Protein 2WTM (pdb70)

Sequence (985 aa):
GAMYYIDDCDGIKLNAYLDMPKNNPEKCPLCIIIHGFTGHSEERHIVAVQETLNEIGVATLRADMYGHGKSDGKFEDHTLFKWLTNILAVVDYAKKLDFVTDIYMAGHSQGGLSVMLAAAMERDIIKALIPLSPAAMIPEIARTGELLGLKFDPENIPDELDAWDGRKLKGNYVRVAQTIRVEDFVDKYTKPVLIVHGDQDEAVPYEASVAFSKQYKNNCKLVTIPGDTHCYDHHLELVTEAVKEFMLEEQIAKSGAMYIDCDGIKLNAYLDMPKNNPEKCPLCIIIHGFTGHSEERHIVAVQETLNEIGVATLRADMYGDHTLFKWLTNILAVVDYAKKLDFVTDIYMAGHSQGGLSVMLAAAMERDIIKALIPLSPAAMIPEIARTGELLGLKFDPENIPDEELDAWDGRKLKGNYVRVAQTIRVEDFVDKYTKPVLIVHGDQDEEAVPYEEASVAFSKQYKNCKLVTIPGDTHCYDHHLELVTEAVKEEFMLEQIAKSGAMYYIDCDGIKLNAYLDMPKNNPEKCPLCIIIHGFTGHSEERHIVAVQETLNEIGVATLRADMYGHGKSDGKFEDHTLFKWLTNILAVVDYAKKLDFVTDIYMAGHSQGGLSVMLAAAMERDIIKALIPLSPAAMIPEEIARTGELLGLKFDPENIPDELDAWDGRKLKGNYVRVAQTIRVEDFVDDKYTKPVLIVHGDQDEAVPYEASVAFSKQYKNNCKLVTIPGDTHCYDHHLELVTEAVKEFMLEEQIASGAMYIDDCDGIKLNAYLDMPKNNPEKCPLCIIIHGFFTTGHHSEERHIVAVQETLNEIGVATLRADMYGHDHTLFKWLTNILAVVDYAKKLDFVTDIYMAGHSQGGLSVMLAAAMERDIIKALIPLSPAAMIPEIARTGELLGLKFDPENIPDELDAWDGRKLKGNYVRVAQTIRVEDFVDKYTKPVLIVHGDQDEAVPYEASVAFSKQYKNCKLVTIPGDTHCYDHHLELVTEAVKEFMLEQIAK

Organism: NCBI:txid43305

Nearest PDB structures (foldseek):
  2wtn-assembly1_A  TM=1.001E+00  e=5.119E-52  Butyrivibrio proteoclasticus
  2wtm-assembly1_B  TM=9.866E-01  e=4.186E-48  Butyrivibrio proteoclasticus
  2wtm-assembly2_D  TM=9.860E-01  e=1.331E-47  Butyrivibrio proteoclasticus
  7q4h-assembly1_B  TM=9.068E-01  e=1.959E-22  Thermoanaerobacter thermohydrosulfuricus
  7q4j-assembly1_A  TM=9.025E-01  e=2.352E-22  Thermoanaerobacter thermohydrosulfuricus

InterPro domains:
  IPR013595 Peptidase S33 tripeptidyl aminopeptidase-like, C-terminal [PF08386] (186-246)
  IPR022742 Alpha/beta hydrolase domain-containing protein 17C-like [PF12146] (28-139)
  IPR029058 Alpha/Beta hydrolase fold [G3DSA:3.40.50.1820] (1-251)
  IPR029058 Alpha/Beta hydrolase fold [SSF53474] (5-247)
  IPR050261 FrsA esterase [PTHR22946] (8-230)

Radius of gyration: 33.51 Å; Cα contacts (8 Å, |Δi|>4): 2200; chains: 4; bounding box: 74×68×91 Å

Solvent-accessible surface area: 36618 Å² total; per-residue (Å²): 82,72,44,117,9,91,12,96,32,14,95,0,5,0,22,29,40,65,4,110,112,78,30,112,119,6,21,0,0,0,1,0,1,6,26,44,6,69,1,91,43,124,8,2,38,20,2,12,100,16,0,21,134,26,24,0,0,0,0,19,0,2,0,10,13,7,48,109,15,58,35,117,26,42,32,1,7,0,2,26,0,1,20,4,0,6,19,0,0,38,71,0,75,173,35,133,33,20,71,58,9,1,0,0,0,5,11,1,0,0,0,0,0,0,0,0,0,2,2,1,26,41,42,0,66,0,0,0,0,2,0,6,3,4,39,11,0,75,56,0,63,84,1,42,2,63,57,56,155,31,68,29,71,93,13,44,106,78,9,91,28,49,145,80,83,101,0,72,3,24,1,0,12,1,0,13,30,8,89,3,67,47,12,1,90,88,0,70,70,44,1,0,0,0,1,0,56,120,18,134,48,9,77,56,112,17,2,20,58,12,12,156,63,9,156,80,30,114,47,29,43,1,86,32,0,20,23,42,1,93,105,69,22,92,75,0,18,80,12,0,62,110,17,0,74,137,25,43,80,164,112,29,87,41,108,8,96,11,40,67,46,109,0,96,4,57,20,30,31,2,108,120,108,29,144,111,8,22,0,0,0,0,0,2,5,20,78,20,97,6,90,16,132,23,1,38,22,0,14,87,19,0,20,146,28,26,0,0,0,0,18,0,26,0,36,73,63,52,3,0,4,37,0,0,17,9,0,7,18,0,0,30,71,0,79,154,35,126,29,24,76,57,11,0,0,0,0,6,19,8,0,0,0,0,0,0,0,0,0,3,3,1,33,44,44,0,48,0,0,0,0,2,0,2,6,2,46,22,1,79,68,4,61,70,0,72,10,105,25,15,24,0,41,32,62,76,10,20,89,126,1,97,9,45,126,76,34,79,4,96,3,6,0,0,9,0,0,13,29,8,82,3,71,53,10,1,90,93,0,70,72,20,1,0,0,0,0,0,50,116,18,167,68,14,81,52,135,13,1,39,62,10,13,162,61,8,126,70,30,114,45,25,44,2,84,36,0,32,27,42,1,90,109,72,14,96,73,0,20,97,14,0,81,111,13,0,73,99,3,61,88,134,111,35,73,45,123,8,91,12,71,48,20,90,0,5,0,22,17,36,28,5,115,126,108,35,90,127,7,20,0,0,0,1,0,1,6,23,46,7,69,2,91,46,138,9,1,38,21,0,11,101,18,0,21,141,25,26,0,0,0,0,21,0,2,0,5,12,7,47,112,14,56,34,124,29,22,44,1,7,0,3,27,0,1,21,4,0,6,20,0,0,26,67,0,70,164,36,132,31,22,72,60,9,1,0,0,0,6,8,0,0,0,0,0,0,0,0,0,0,3,2,1,30,42,44,0,66,0,0,0,0,2,0,5,2,4,41,9,0,80,53,0,62,97,3,44,1,48,62,7,133,14,64,31,88,94,9,19,74,10,0,6,16,42,140,75,87,89,0,68,3,26,1,0,10,1,0,14,30,7,87,3,67,40,11,1,88,90,0,75,75,45,1,1,0,0,1,0,56,111,18,134,47,10,68,55,116,16,1,18,58,12,13,158,62,8,158,76,29,111,47,33,51,1,85,36,0,20,21,44,1,93,110,66,14,102,73,0,21,75,12,0,60,95,16,0,74,134,36,53,122,113,28,86,42,129,8,98,15,45,75,51,61,0,79,5,60,22,32,44,8,98,96,82,34,90,110,7,20,0,0,0,0,0,2,5,24,98,19,94,6,89,18,121,21,1,37,24,0,11,87,16,0,20,143,31,28,0,0,0,0,18,0,22,0,34,25,133,80,53,3,0,4,36,1,0,20,15,0,5,18,0,0,53,73,0,75,179,35,93,29,18,66,60,11,1,0,0,0,5,18,7,0,0,0,0,0,0,0,0,0,4,2,2,32,39,44,0,54,0,0,0,0,2,0,2,6,3,40,22,0,85,59,0,65,67,0,85,10,21,85,38,149,12,70,27,70,87,10,48,88,106,7,70,10,242,103,58,72,89,8,41,0,1,0,0,5,0,0,12,26,6,82,3,69,52,10,1,84,79,0,65,72,31,1,0,0,0,0,0,54,113,18,132,68,13,66,43,121,8,2,42,54,7,12,166,59,8,164,74,29,122,46,31,46,1,86,34,0,32,28,41,1,90,110,73,17,98,77,0,20,77,13,0,78,92,17,0,81,120,18,72,85,107

Foldseek 3Di:
DWDWQDLPPKTKIKDKAFAPVPDLAFAEEEEEEDQQDACPDPLNVLLQVLCSPVGYIYIYIAFACYDPIHHNSQEDALVRRLSVVVSVVVVVVPDSRHDAYAYEYAACGLLSQLQNCLVVQVGHQEYERELYVVCQQVVLCVADHQPDGDDSVCFDQWDADDVGGIHGSVNSVRSPVDDSLVSQQRRAHEYEYEEECAEPGHHPVVVVVSQVSHNHYDYHYHYPAYRSGPPCSVVVSVVSNVVVCVRRPD/DFWDWFDAPNFTKIKTKFFQPVPDQAAAEEEEEEDDPDDCPDPLNVLLQVLCSPVGYIYIYIYLDSLDALVSSLSSVVSVVVVVVPDRRHDAYAYEYAACGLLSCLQNCLVVQVRHQEYERELYVNCLLVCLCQQDAVPDRDDSVDFAQWDQHDPRDIHGSVRSVRSPPDDSLVSLQRRQHEYEYEYECAEPPHHPVVVVVSQVSHNHYDYDYRYPAYRSRPDCSVSVSVVSSVVVVVSVVD/DAWDWQDLPNWTKIKGKDFQPVRDQAFAEEEEEEAQQDACPDPLNVLLQVLCSPLGYIYIYIAFACGDPIHHNSQPDALVRRLSVVVSVVVVVVPDSRHDAYAYEYAACGLLSQLQNCLVVQVRHQEYEREQYVVCQQVVLCVADHQHRGDDSPPFDQWDADDVGGIHGSVNSVRSVPDDSLVSLQRRAHAYEYEDECAEPGHHPVVVVVSQVSHNHYDYHYDYPAYRSRPDCSVSVSVVSNVVVVVRRD/DFWDWFDAPNFTKIKTKFWAPPNDQAAAEEEEEEADPDDCPDPLNVLLQVLCSPVGYIYIYIYLGHVLDALVSSLSSVVSVVVVVVPDRRHDAYAYEYAACGLLSQLQNCLVVQVRHQEYERELYQNCQLVVLCQQDDLRDGDDSVDFAQKDAHPVGDIHGSVRSVRSVVDDSLVSLQRRQHEYEYEYECVEPPHHPVVVVVSQVSHNHYDYHYDYPAYRSRVDCSVSVSVVSNVVVVVSVVD

B-factor: mean 18.28, std 8.82, range [5.11, 71.91]

CATH classification: 3.40.50.1820

Secondary structure (DSSP, 8-state):
-EEEEEETTEEEEEEEE--TT--SSEEEEEEE--TT--TTSHHHHHHHHHHHHTT-EEEEE--TTSTTSSS-GGG--HHHHHHHHHHHHHHHTT-TTEEEEEEEEETHHHHHHHHHHHHTTTTEEEEEEES--TTHHHHHHHTEETTEE-BTTB--SEEEETTTEEEETHHHHHHTT--HHHHHHH--S-EEEEEETT-SSS-HHHHHHHHHHSSSEEEEEETT--TT-TTTHHHHHHHHHHHHHHHH--/-EEEEEEETTEEEEEEEE--TT--SSEEEEEEE--SS--TTSHHHHHHHHHHHHTT-EEEEE-S-----HHHHHHHHHHHHHHHHT-TTEEEEEEEEETHHHHHHHHHHHHTTTTEEEEEEES--TTHHHHHHHTEETTEEE-TTS--SEEE-GGG-EEETHHHHHHTT--HHHHHHH--S-EEEEEETT-SSS-HHHHHHHHHHSSSEEEEEETT--TT-TTTHHHHHHHHHHHHHHHHT-/-EEEEEEETTEEEEEEEE--TT--SSEEEEEEE--TT--TTSHHHHHHHHHHHHTT-EEEEEPPTTSTTSSS-GGG--HHHHHHHHHHHHHHHTT-TTEEEEEEEEETHHHHHHHHHHHHTTTTEEEEEEES--TTHHHHHHHTEETTEE--SSS--SEEEETTTEEEETHHHHHHTT--HHHHHHH--S-EEEEEETT-SSS-HHHHHHHHHHSTTEEEEEETT--TT-TTTHHHHHHHHHHHHHHHH-/-EEEEEEETTEEEEEEEEPPTT--SSEEEEEEE--TT--TTSHHHHHHHHHHHHTT-EEEEE-SS-----HHHHHHHHHHHHHHHTT-TTEEEEEEEEETHHHHHHHHHHHHTTTTEEEEEEES--TTHHHHHHHTEETTEE--TTS--SEEE-TTS-EEEHHHHHHHTT--HHHHHHH--S-EEEEEETT-SSS-HHHHHHHHHHSSSEEEEEETT--TT-TTTHHHHHHHHHHHHHHHHH-

Structure (mmCIF, N/CA/C/O backbone):
data_2WTM
#
_entry.id   2WTM
#
_cell.length_a   52.035
_cell.length_b   109.067
_cell.length_c   91.647
_cell.angle_alpha   90.00
_cell.angle_beta   102.18
_cell.angle_gamma   90.00
#
_symmetry.space_group_name_H-M   'P 1 21 1'
#
loop_
_entity.id
_entity.type
_entity.pdbx_description
1 polymer EST1E
2 non-polymer 'PHOSPHATE ION'
3 non-polymer GLYCEROL
4 water water
#
loop_
_atom_site.group_PDB
_atom_site.id
_atom_site.type_symbol
_atom_site.label_atom_id
_atom_site.label_alt_id
_atom_site.label_comp_id
_atom_site.label_asym_id
_atom_site.label_entity_id
_atom_site.label_seq_id
_atom_site.pdbx_PDB_ins_code
_atom_site.Cartn_x
_atom_site.Cartn_y
_atom_site.Cartn_z
_atom_site.occupancy
_atom_site.B_iso_or_equiv
_atom_site.auth_seq_id
_atom_site.auth_comp_id
_atom_site.auth_asym_id
_atom_site.auth_atom_id
_atom_site.pdbx_PDB_model_num
ATOM 1 N N . GLY A 1 2 ? -2.563 8.312 87.273 1.00 27.49 -1 GLY A N 1
ATOM 2 C CA . GLY A 1 2 ? -2.212 9.629 87.848 1.00 26.49 -1 GLY A CA 1
ATOM 3 C C . GLY A 1 2 ? -3.197 10.073 88.927 1.00 26.62 -1 GLY A C 1
ATOM 4 O O . GLY A 1 2 ? -4.259 9.491 89.067 1.00 27.88 -1 GLY A O 1
ATOM 5 N N . ALA A 1 3 ? -2.819 11.096 89.691 1.00 25.41 0 ALA A N 1
ATOM 6 C CA . ALA A 1 3 ? -3.743 11.826 90.564 1.00 23.82 0 ALA A CA 1
ATOM 7 C C . ALA A 1 3 ? -4.175 13.092 89.871 1.00 23.30 0 ALA A C 1
ATOM 8 O O . ALA A 1 3 ? -3.441 13.662 89.089 1.00 24.29 0 ALA A O 1
ATOM 10 N N . MET A 1 4 ? -5.383 13.568 90.146 1.00 20.79 1 MET A N 1
ATOM 11 C CA . MET A 1 4 ? -5.910 14.718 89.474 1.00 20.16 1 MET A CA 1
ATOM 12 C C . MET A 1 4 ? -6.971 15.320 90.403 1.00 17.62 1 MET A C 1
ATOM 13 O O . MET A 1 4 ? -7.284 14.656 91.385 1.00 16.92 1 MET A O 1
ATOM 18 N N . TYR A 1 5 ? -7.375 16.556 90.133 1.00 15.70 2 TYR A N 1
ATOM 19 C CA A TYR A 1 5 ? -8.532 17.163 90.785 0.50 15.08 2 TYR A CA 1
ATOM 20 C CA B TYR A 1 5 ? -8.575 17.148 90.766 0.50 15.72 2 TYR A CA 1
ATOM 21 C C . TYR A 1 5 ? -9.685 17.274 89.786 1.00 16.53 2 TYR A C 1
ATOM 22 O O . TYR A 1 5 ? -9.500 17.792 88.653 1.00 17.83 2 TYR A O 1
ATOM 39 N N . ILE A 1 6 ? -10.869 16.828 90.195 1.00 15.25 3 ILE A N 1
ATOM 40 C CA . ILE A 1 6 ? -12.099 17.002 89.456 1.00 15.11 3 ILE A CA 1
ATOM 41 C C . ILE A 1 6 ? -12.879 18.127 90.115 1.00 14.59 3 ILE A C 1
ATOM 42 O O . ILE A 1 6 ? -13.207 18.027 91.292 1.00 14.97 3 ILE A O 1
ATOM 47 N N . ASP A 1 7 ? -13.143 19.191 89.373 1.00 15.00 4 ASP A N 1
ATOM 48 C CA A ASP A 1 7 ? -13.862 20.322 89.945 0.50 15.57 4 ASP A CA 1
ATOM 49 C CA B ASP A 1 7 ? -13.877 20.337 89.919 0.50 15.60 4 ASP A CA 1
ATOM 50 C C . ASP A 1 7 ? -15.310 19.949 90.127 1.00 15.37 4 ASP A C 1
ATOM 51 O O . ASP A 1 7 ? -15.911 19.334 89.257 1.00 17.10 4 ASP A O 1
ATOM 60 N N . CYS A 1 8 ? -15.860 20.376 91.238 1.00 14.10 5 CYS A N 1
ATOM 61 C CA . CYS A 1 8 ? -17.295 20.246 91.502 1.00 14.10 5 CYS A CA 1
ATOM 62 C C . CYS A 1 8 ? -17.731 21.579 92.042 1.00 13.12 5 CYS A C 1
ATOM 63 O O . CYS A 1 8 ? -17.665 21.809 93.224 1.00 12.06 5 CYS A O 1
ATOM 66 N N . ASP A 1 9 ? -18.097 22.503 91.133 1.00 16.58 6 ASP A N 1
ATOM 67 C CA . ASP A 1 9 ? -18.375 23.887 91.460 1.00 16.43 6 ASP A CA 1
ATOM 68 C C . ASP A 1 9 ? -17.267 24.372 92.348 1.00 16.58 6 ASP A C 1
ATOM 69 O O . ASP A 1 9 ? -16.090 24.297 91.915 1.00 16.56 6 ASP A O 1
ATOM 74 N N . GLY A 1 10 ? -17.525 24.878 93.528 1.00 17.05 7 GLY A N 1
ATOM 75 C CA . GLY A 1 10 ? -16.359 25.410 94.305 1.00 18.23 7 GLY A CA 1
ATOM 76 C C . GLY A 1 10 ? -15.406 24.426 94.975 1.00 17.75 7 GLY A C 1
ATOM 77 O O . GLY A 1 10 ? -14.463 24.828 95.683 1.00 21.57 7 GLY A O 1
ATOM 78 N N . ILE A 1 11 ? -15.592 23.135 94.755 1.00 14.35 8 ILE A N 1
ATOM 79 C CA . ILE A 1 11 ? -14.926 22.119 95.559 1.00 13.97 8 ILE A CA 1
ATOM 80 C C . ILE A 1 11 ? -14.077 21.249 94.630 1.00 13.13 8 ILE A C 1
ATOM 81 O O . ILE A 1 11 ? -14.598 20.597 93.731 1.00 14.09 8 ILE A O 1
ATOM 86 N N . LYS A 1 12 ? -12.782 21.177 94.898 1.00 14.08 9 LYS A N 1
ATOM 87 C CA . LYS A 1 12 ? -11.944 20.272 94.180 1.00 14.19 9 LYS A CA 1
ATOM 88 C C . LYS A 1 12 ? -11.951 18.869 94.819 1.00 12.21 9 LYS A C 1
ATOM 89 O O . LYS A 1 12 ? -11.649 18.697 95.993 1.00 13.00 9 LYS A O 1
ATOM 95 N N . LEU A 1 13 ? -12.228 17.858 93.995 1.00 10.76 10 LEU A N 1
ATOM 96 C CA . LEU A 1 13 ? -12.231 16.452 94.405 1.00 11.76 10 LEU A CA 1
ATOM 97 C C . LEU A 1 13 ? -10.940 15.746 93.931 1.00 11.67 10 LEU A C 1
ATOM 98 O O . LEU A 1 13 ? -10.657 15.651 92.734 1.00 12.49 10 LEU A O 1
ATOM 103 N N . ASN A 1 14 ? -10.169 15.322 94.905 1.00 12.07 11 ASN A N 1
ATOM 104 C CA . ASN A 1 14 ? -8.964 14.532 94.619 1.00 11.70 11 ASN A CA 1
ATOM 105 C C . ASN A 1 14 ? -9.372 13.172 94.019 1.00 12.84 11 ASN A C 1
ATOM 106 O O . ASN A 1 14 ? -10.189 12.477 94.592 1.00 11.85 11 ASN A O 1
ATOM 111 N N . ALA A 1 15 ? -8.703 12.734 93.000 1.00 13.74 12 ALA A N 1
ATOM 112 C CA . ALA A 1 15 ? -9.013 11.415 92.424 1.00 13.05 12 ALA A CA 1
ATOM 113 C C . ALA A 1 15 ? -7.790 10.749 91.830 1.00 16.01 12 ALA A C 1
ATOM 114 O O . ALA A 1 15 ? -6.862 11.449 91.391 1.00 17.47 12 ALA A O 1
ATOM 116 N N . TYR A 1 16 ? -7.833 9.425 91.760 1.00 15.85 13 TYR A N 1
ATOM 117 C CA . TYR A 1 16 ? -6.701 8.638 91.243 1.00 15.24 13 TYR A CA 1
ATOM 118 C C . TYR A 1 16 ? -7.245 7.839 90.083 1.00 16.16 13 TYR A C 1
ATOM 119 O O . TYR A 1 16 ? -8.186 7.050 90.279 1.00 14.79 13 TYR A O 1
ATOM 128 N N . LEU A 1 17 ? -6.655 7.988 88.897 1.00 15.26 14 LEU A N 1
ATOM 129 C CA . LEU A 1 17 ? -6.992 7.165 87.764 1.00 17.77 14 LEU A CA 1
ATOM 130 C C . LEU A 1 17 ? -5.886 6.126 87.605 1.00 17.49 14 LEU A C 1
ATOM 131 O O . LEU A 1 17 ? -4.695 6.499 87.468 1.00 18.47 14 LEU A O 1
ATOM 136 N N . ASP A 1 18 ? -6.263 4.854 87.640 1.00 16.79 15 ASP A N 1
ATOM 137 C CA . ASP A 1 18 ? -5.305 3.758 87.423 1.00 16.91 15 ASP A CA 1
ATOM 138 C C . ASP A 1 18 ? -5.759 2.929 86.286 1.00 17.86 15 ASP A C 1
ATOM 139 O O . ASP A 1 18 ? -6.916 2.504 86.199 1.00 14.88 15 ASP A O 1
ATOM 144 N N . MET A 1 19 ? -4.821 2.690 85.352 1.00 19.22 16 MET A N 1
ATOM 145 C CA . MET A 1 19 ? -5.116 1.963 84.135 1.00 19.41 16 MET A CA 1
ATOM 146 C C . MET A 1 19 ? -4.653 0.515 84.226 1.00 19.46 16 MET A C 1
ATOM 147 O O . MET A 1 19 ? -3.776 0.209 85.012 1.00 20.94 16 MET A O 1
ATOM 152 N N . PRO A 1 20 ? -5.273 -0.369 83.439 1.00 20.97 17 PRO A N 1
ATOM 153 C CA . PRO A 1 20 ? -4.719 -1.736 83.386 1.00 23.73 17 PRO A CA 1
ATOM 154 C C . PRO A 1 20 ? -3.313 -1.656 82.823 1.00 26.58 17 PRO A C 1
ATOM 155 O O . PRO A 1 20 ? -3.014 -0.719 82.100 1.00 25.76 17 PRO A O 1
ATOM 159 N N . LYS A 1 21 ? -2.480 -2.606 83.250 1.00 30.68 18 LYS A N 1
ATOM 160 C CA . LYS A 1 21 ? -1.020 -2.650 83.004 1.00 32.36 18 LYS A CA 1
ATOM 161 C C . LYS A 1 21 ? -0.649 -2.292 81.603 1.00 35.58 18 LYS A C 1
ATOM 162 O O . LYS A 1 21 ? 0.326 -1.544 81.347 1.00 37.28 18 LYS A O 1
ATOM 164 N N . ASN A 1 22 ? -1.400 -2.874 80.684 1.00 37.52 19 ASN A N 1
ATOM 165 C CA . ASN A 1 22 ? -1.044 -2.849 79.292 1.00 39.92 19 ASN A CA 1
ATOM 166 C C . ASN A 1 22 ? -1.352 -1.516 78.627 1.00 40.86 19 ASN A C 1
ATOM 167 O O . ASN A 1 22 ? -1.035 -1.355 77.469 1.00 41.97 19 ASN A O 1
ATOM 172 N N . ASN A 1 23 ? -1.988 -0.581 79.351 1.00 41.60 20 ASN A N 1
ATOM 173 C CA . ASN A 1 23 ? -2.395 0.706 78.791 1.00 40.36 20 ASN A CA 1
ATOM 174 C C . ASN A 1 23 ? -3.224 0.475 77.524 1.00 40.24 20 ASN A C 1
ATOM 175 O O . ASN A 1 23 ? -2.766 0.800 76.430 1.00 40.74 20 ASN A O 1
ATOM 177 N N . PRO A 1 24 ? -4.440 -0.086 77.660 1.00 38.25 21 PRO A N 1
ATOM 178 C CA . PRO A 1 24 ? -5.283 -0.347 76.503 1.00 37.51 21 PRO A CA 1
ATOM 179 C C . PRO A 1 24 ? -5.836 0.945 76.000 1.00 36.91 21 PRO A C 1
ATOM 180 O O . PRO A 1 24 ? -6.054 1.852 76.803 1.00 37.51 21 PRO A O 1
ATOM 184 N N . GLU A 1 25 ? -6.108 1.028 74.705 1.00 35.97 22 GLU A N 1
ATOM 185 C CA . GLU A 1 25 ? -6.755 2.226 74.151 1.00 34.08 22 GLU A CA 1
ATOM 186 C C . GLU A 1 25 ? -8.260 2.297 74.499 1.00 32.36 22 GLU A C 1
ATOM 187 O O . GLU A 1 25 ? -8.835 3.383 74.463 1.00 32.52 22 GLU A O 1
ATOM 190 N N . LYS A 1 26 ? -8.875 1.145 74.777 1.00 30.28 23 LYS A N 1
ATOM 191 C CA . LYS A 1 26 ? -10.261 1.071 75.232 1.00 28.28 23 LYS A CA 1
ATOM 192 C C . LYS A 1 26 ? -10.371 0.060 76.377 1.00 26.75 23 LYS A C 1
ATOM 193 O O . LYS A 1 26 ? -9.826 -1.056 76.316 1.00 26.35 23 LYS A O 1
ATOM 199 N N . CYS A 1 27 ? -11.079 0.445 77.454 1.00 23.2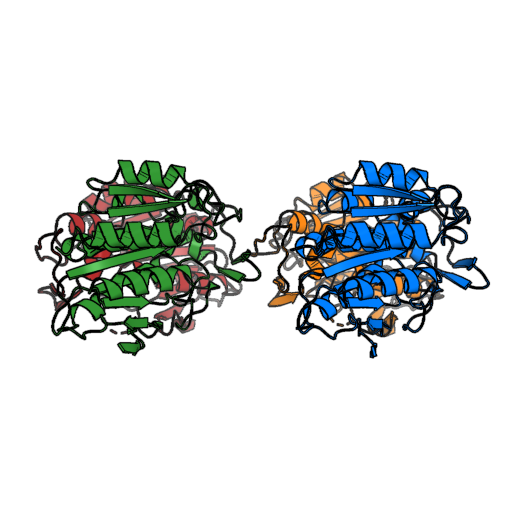5 24 CYS A N 1
ATOM 200 C CA . CYS A 1 27 ? -11.330 -0.488 78.533 1.00 20.46 24 CYS A CA 1
ATOM 201 C C . CYS A 1 27 ? -12.474 0.051 79.404 1.00 18.54 24 CYS A C 1
ATOM 202 O O . CYS A 1 27 ? -12.799 1.248 79.320 1.00 18.69 24 CYS A O 1
ATOM 205 N N . PRO A 1 28 ? -13.066 -0.839 80.217 1.00 17.94 25 PRO A N 1
ATOM 206 C CA . PRO A 1 28 ? -14.080 -0.370 81.184 1.00 17.12 25 PRO A CA 1
ATOM 207 C C . PRO A 1 28 ? -13.455 0.451 82.295 1.00 17.19 25 PRO A C 1
ATOM 208 O O . PRO A 1 28 ? -12.245 0.420 82.513 1.00 15.26 25 PRO A O 1
ATOM 212 N N . LEU A 1 29 ? -14.277 1.173 83.057 1.00 15.19 26 LEU A N 1
ATOM 213 C CA . LEU A 1 29 ? -13.791 2.021 84.150 1.00 15.00 26 LEU A CA 1
ATOM 214 C C . LEU A 1 29 ? -14.732 1.795 85.363 1.00 14.36 26 LEU A C 1
ATOM 215 O O . LEU A 1 29 ? -15.964 1.824 85.190 1.00 14.77 26 LEU A O 1
ATOM 220 N N . CYS A 1 30 ? -14.160 1.536 86.527 1.00 12.34 27 CYS A N 1
ATOM 221 C CA . CYS A 1 30 ? -14.951 1.458 87.766 1.00 11.38 27 CYS A CA 1
ATOM 222 C C . CYS A 1 30 ? -14.626 2.628 88.658 1.00 10.71 27 CYS A C 1
ATOM 223 O O . CYS A 1 30 ? -13.487 2.861 89.037 1.00 10.90 27 CYS A O 1
ATOM 226 N N . ILE A 1 31 ? -15.670 3.393 89.028 1.00 11.36 28 ILE A N 1
ATOM 227 C CA . ILE A 1 31 ? -15.603 4.433 90.024 1.00 10.86 28 ILE A CA 1
ATOM 228 C C . ILE A 1 31 ? -15.686 3.776 91.419 1.00 10.43 28 ILE A C 1
ATOM 229 O O . ILE A 1 31 ? -16.562 2.941 91.681 1.00 10.41 28 ILE A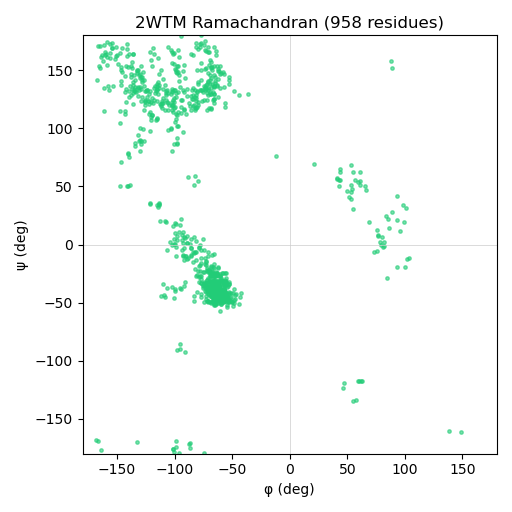 O 1
ATOM 234 N N . ILE A 1 32 ? -14.801 4.166 92.316 1.00 10.32 29 ILE A N 1
ATOM 235 C CA . ILE A 1 32 ? -14.697 3.557 93.661 1.00 10.42 29 ILE A CA 1
ATOM 236 C C . ILE A 1 32 ? -14.800 4.660 94.689 1.00 9.80 29 ILE A C 1
ATOM 237 O O . ILE A 1 32 ? -13.988 5.601 94.703 1.00 10.80 29 ILE A O 1
ATOM 242 N N . ILE A 1 33 ? -15.744 4.528 95.602 1.00 9.23 30 ILE A N 1
ATOM 243 C CA . ILE A 1 33 ? -16.026 5.511 96.641 1.00 9.30 30 ILE A CA 1
ATOM 244 C C . ILE A 1 33 ? -15.837 4.937 98.058 1.00 10.24 30 ILE A C 1
ATOM 245 O O . ILE A 1 33 ? -16.431 3.928 98.440 1.00 10.17 30 ILE A O 1
ATOM 250 N N . HIS A 1 34 ? -14.957 5.575 98.837 1.00 10.93 31 HIS A N 1
ATOM 251 C CA . HIS A 1 34 ? -14.668 5.165 100.187 1.00 10.07 31 HIS A CA 1
ATOM 252 C C . HIS A 1 34 ? -15.786 5.521 101.191 1.00 10.33 31 HIS A C 1
ATOM 253 O O . HIS A 1 34 ? -16.797 6.156 100.804 1.00 10.35 31 HIS A O 1
ATOM 260 N N . GLY A 1 35 ? -15.562 5.170 102.468 1.00 10.93 32 GLY A N 1
ATOM 261 C CA . GLY A 1 35 ? -16.549 5.445 103.506 1.00 11.63 32 GLY A CA 1
ATOM 262 C C . GLY A 1 35 ? -16.304 6.687 104.351 1.00 10.95 32 GLY A C 1
ATOM 263 O O . GLY A 1 35 ? -15.441 7.533 104.065 1.00 11.75 32 GLY A O 1
ATOM 264 N N . PHE A 1 36 ? -17.152 6.825 105.359 1.00 9.96 33 PHE A N 1
ATOM 265 C CA . PHE A 1 36 ? -17.220 7.960 106.314 1.00 10.57 33 PHE A CA 1
ATOM 266 C C . PHE A 1 36 ? -15.959 7.951 107.128 1.00 11.30 33 PHE A C 1
ATOM 267 O O . PHE A 1 36 ? -15.680 6.957 107.780 1.00 13.76 33 PHE A O 1
ATOM 275 N N . THR A 1 37 ? -15.237 9.063 107.072 1.00 13.61 34 THR A N 1
ATOM 276 C CA . THR A 1 37 ? -13.833 9.219 107.636 1.00 13.94 34 THR A CA 1
ATOM 277 C C . THR A 1 37 ? -12.753 8.567 106.797 1.00 15.89 34 THR A C 1
ATOM 278 O O . THR A 1 37 ? -11.535 8.695 107.128 1.00 15.33 34 THR A O 1
ATOM 282 N N . GLY A 1 38 ? -13.142 7.849 105.751 1.00 13.20 35 GLY A N 1
ATOM 283 C CA . GLY A 1 38 ? -12.222 7.102 104.910 1.00 13.51 35 GLY A CA 1
ATOM 284 C C . GLY A 1 38 ? -11.642 7.942 103.815 1.00 12.16 35 GLY A C 1
ATOM 285 O O . GLY A 1 38 ? -11.735 9.167 103.759 1.00 12.40 35 GLY A O 1
ATOM 286 N N . HIS A 1 39 ? -10.881 7.289 102.957 1.00 13.41 36 HIS A N 1
ATOM 287 C CA . HIS A 1 39 ? -10.214 7.925 101.855 1.00 13.18 36 HIS A CA 1
ATOM 288 C C . HIS A 1 39 ? -9.739 6.846 100.873 1.00 13.70 36 HIS A C 1
ATOM 289 O O . HIS A 1 39 ? -9.823 5.634 101.129 1.00 12.26 36 HIS A O 1
ATOM 296 N N . SER A 1 40 ? -9.281 7.348 99.730 1.00 11.05 37 SER A N 1
ATOM 297 C CA . SER A 1 40 ? -9.037 6.522 98.555 1.00 12.92 37 SER A CA 1
ATOM 298 C C . SER A 1 40 ? -7.784 5.626 98.665 1.00 13.05 37 SER A C 1
ATOM 299 O O . SER A 1 40 ? -7.643 4.745 97.872 1.00 15.05 37 SER A O 1
ATOM 302 N N . GLU A 1 41 ? -6.899 5.930 99.616 1.00 15.27 38 GLU A N 1
ATOM 303 C CA . GLU A 1 41 ? -5.680 5.102 99.836 1.00 16.79 38 GLU A CA 1
ATOM 304 C C . GLU A 1 41 ? -5.802 4.059 100.933 1.00 17.14 38 GLU A C 1
ATOM 305 O O . GLU A 1 41 ? -4.821 3.399 101.280 1.00 17.16 38 GLU A O 1
ATOM 311 N N . GLU A 1 42 ? -6.991 3.806 101.460 1.00 15.81 39 GLU A N 1
ATOM 312 C CA . GLU A 1 42 ? -7.188 2.757 102.448 1.00 15.91 39 GLU A CA 1
ATOM 313 C C . GLU A 1 42 ? -6.926 1.348 101.916 1.00 16.07 39 GLU A C 1
ATOM 314 O O . GLU A 1 42 ? -7.223 1.049 100.769 1.00 15.12 39 GLU A O 1
ATOM 320 N N . ARG A 1 43 ? -6.378 0.482 102.761 1.00 18.10 40 ARG A N 1
ATOM 321 C CA . ARG A 1 43 ? -6.062 -0.868 102.354 1.00 17.52 40 ARG A CA 1
ATOM 322 C C . ARG A 1 43 ? -7.125 -1.580 101.539 1.00 16.11 40 ARG A C 1
ATOM 323 O O . ARG A 1 43 ? -6.831 -2.186 100.508 1.00 16.26 40 ARG A O 1
ATOM 331 N N . HIS A 1 44 ? -8.365 -1.582 102.034 1.00 16.24 41 HIS A N 1
ATOM 332 C CA . HIS A 1 44 ? -9.413 -2.339 101.363 1.00 15.66 41 HIS A CA 1
ATOM 333 C C . HIS A 1 44 ? -9.781 -1.732 100.005 1.00 15.74 41 HIS A C 1
ATOM 334 O O . HIS A 1 44 ? -10.175 -2.450 99.072 1.00 17.18 41 HIS A O 1
ATOM 341 N N . ILE A 1 45 ? -9.697 -0.395 99.919 1.00 16.41 42 ILE A N 1
ATOM 342 C CA . ILE A 1 45 ? -9.957 0.346 98.679 1.00 14.97 42 ILE A CA 1
ATOM 343 C C . ILE A 1 45 ? -8.918 0.015 97.596 1.00 15.42 42 ILE A C 1
ATOM 344 O O . ILE A 1 45 ? -9.254 -0.307 96.448 1.00 15.21 42 ILE A O 1
ATOM 349 N N . VAL A 1 46 ? -7.644 0.110 98.010 1.00 15.33 43 VAL A N 1
ATOM 350 C CA . VAL A 1 46 ? -6.557 -0.206 97.115 1.00 15.48 43 VAL A CA 1
ATOM 351 C C . VAL A 1 46 ? -6.572 -1.645 96.663 1.00 14.50 43 VAL A C 1
ATOM 352 O O . VAL A 1 46 ? -6.268 -1.930 95.510 1.00 15.41 43 VAL A O 1
ATOM 356 N N . ALA A 1 47 ? -6.920 -2.574 97.556 1.00 15.82 44 ALA A N 1
ATOM 357 C CA . ALA A 1 47 ? -7.043 -3.989 97.194 1.00 16.08 44 ALA A CA 1
ATOM 358 C C . ALA A 1 47 ? -8.069 -4.239 96.120 1.00 16.44 44 ALA A C 1
ATOM 359 O O . ALA A 1 47 ? -7.820 -4.917 95.125 1.00 16.41 44 ALA A O 1
ATOM 361 N N . VAL A 1 48 ? -9.219 -3.634 96.259 1.00 14.96 45 VAL A N 1
ATOM 362 C CA . VAL A 1 48 ? -10.207 -3.706 95.213 1.00 15.19 45 VAL A CA 1
ATOM 363 C C . VAL A 1 48 ? -9.768 -3.049 93.900 1.00 14.02 45 VAL A C 1
ATOM 364 O O . VAL A 1 48 ? -9.903 -3.602 92.799 1.00 14.59 45 VAL A O 1
ATOM 368 N N . GLN A 1 49 ? -9.199 -1.844 93.993 1.00 14.34 46 GLN A N 1
ATOM 369 C CA . GLN A 1 49 ? -8.658 -1.139 92.853 1.00 14.58 46 GLN A CA 1
ATOM 370 C C . GLN A 1 49 ? -7.654 -1.990 92.051 1.00 14.31 46 GLN A C 1
ATOM 371 O O . GLN A 1 49 ? -7.773 -2.123 90.826 1.00 15.30 46 GLN A O 1
ATOM 377 N N . GLU A 1 50 ? -6.735 -2.609 92.794 1.00 15.73 47 GLU A N 1
ATOM 378 C CA . GLU A 1 50 ? -5.641 -3.413 92.165 1.00 16.54 47 GLU A CA 1
ATOM 379 C C . GLU A 1 50 ? -6.194 -4.618 91.478 1.00 14.99 47 GLU A C 1
ATOM 380 O O . GLU A 1 50 ? -5.819 -4.926 90.352 1.00 17.15 47 GLU A O 1
ATOM 386 N N . THR A 1 51 ? -7.123 -5.291 92.135 1.00 16.19 48 THR A N 1
ATOM 387 C CA . THR A 1 51 ? -7.843 -6.376 91.518 1.00 16.52 48 THR A CA 1
ATOM 388 C C . THR A 1 51 ? -8.527 -6.019 90.209 1.00 16.99 48 THR A C 1
ATOM 389 O O . THR A 1 51 ? -8.454 -6.724 89.220 1.00 16.51 48 THR A O 1
ATOM 393 N N . LEU A 1 52 ? -9.247 -4.887 90.196 1.00 14.60 49 LEU A N 1
ATOM 394 C CA . LEU A 1 52 ? -9.900 -4.451 88.991 1.00 14.33 49 LEU A CA 1
ATOM 395 C C . LEU A 1 52 ? -8.910 -4.185 87.871 1.00 13.75 49 LEU A C 1
ATOM 396 O O . LEU A 1 52 ? -9.135 -4.594 86.750 1.00 15.80 49 LEU A O 1
ATOM 401 N N . ASN A 1 53 ? -7.839 -3.457 88.163 1.00 14.54 50 ASN A N 1
ATOM 402 C CA . ASN A 1 53 ? -6.849 -3.164 87.151 1.00 15.12 50 ASN A CA 1
ATOM 403 C C . ASN A 1 53 ? -6.251 -4.473 86.582 1.00 16.87 50 ASN A C 1
ATOM 404 O O . ASN A 1 53 ? -5.995 -4.561 85.421 1.00 17.95 50 ASN A O 1
ATOM 409 N N . GLU A 1 54 ? -6.080 -5.448 87.438 1.00 18.66 51 GLU A N 1
ATOM 410 C CA . GLU A 1 54 ? -5.517 -6.738 87.020 1.00 19.33 51 GLU A CA 1
ATOM 411 C C . GLU A 1 54 ? -6.363 -7.485 86.002 1.00 19.97 51 GLU A C 1
ATOM 412 O O . GLU A 1 54 ? -5.827 -8.179 85.118 1.00 21.43 51 GLU A O 1
ATOM 418 N N . ILE A 1 55 ? -7.698 -7.360 86.047 1.00 17.96 52 ILE A N 1
ATOM 419 C CA . ILE A 1 55 ? -8.553 -7.968 85.045 1.00 16.39 52 ILE A CA 1
ATOM 420 C C . ILE A 1 55 ? -8.884 -7.072 83.844 1.00 16.18 52 ILE A C 1
ATOM 421 O O . ILE A 1 55 ? -9.675 -7.403 82.999 1.00 18.23 52 ILE A O 1
ATOM 426 N N . GLY A 1 56 ? -8.264 -5.895 83.770 1.00 16.69 53 GLY A N 1
ATOM 427 C CA . GLY A 1 56 ? -8.468 -5.029 82.630 1.00 15.48 53 GLY A CA 1
ATOM 428 C C . GLY A 1 56 ? -9.446 -3.880 82.766 1.00 16.40 53 GLY A C 1
ATOM 429 O O . GLY A 1 56 ? -9.919 -3.353 81.784 1.00 16.70 53 GLY A O 1
ATOM 430 N N . VAL A 1 57 ? -9.712 -3.537 84.004 1.00 15.76 54 VAL A N 1
ATOM 431 C CA . VAL A 1 57 ? -10.667 -2.433 84.337 1.00 14.74 54 VAL A CA 1
ATOM 432 C C . VAL A 1 57 ? -9.883 -1.295 84.937 1.00 13.40 54 VAL A C 1
ATOM 433 O O . VAL A 1 57 ? -9.247 -1.416 85.975 1.00 14.05 54 VAL A O 1
ATOM 437 N N . ALA A 1 58 ? -9.981 -0.155 84.267 1.00 13.58 55 ALA A N 1
ATOM 438 C CA . ALA A 1 58 ? -9.411 1.079 84.825 1.00 12.38 55 ALA A CA 1
ATOM 439 C C . ALA A 1 58 ? -10.264 1.446 86.051 1.00 14.05 55 ALA A C 1
ATOM 440 O O . ALA A 1 58 ? -11.407 1.042 86.180 1.00 13.95 55 ALA A O 1
ATOM 442 N N . THR A 1 59 ? -9.663 2.214 86.948 1.00 13.30 56 THR A N 1
ATOM 443 C CA . THR A 1 59 ? -10.365 2.606 88.177 1.00 13.92 56 THR A CA 1
ATOM 444 C C . THR A 1 59 ? -10.205 4.079 88.401 1.00 15.06 56 THR A C 1
ATOM 445 O O . THR A 1 59 ? -9.150 4.679 88.103 1.00 13.53 56 THR A O 1
ATOM 449 N N . LEU A 1 60 ? -11.252 4.674 88.993 1.00 13.12 57 LEU A N 1
ATOM 450 C CA . LEU A 1 60 ? -11.197 6.078 89.360 1.00 13.33 57 LEU A CA 1
ATOM 451 C C . LEU A 1 60 ? -11.655 6.101 90.783 1.00 12.39 57 LEU A C 1
ATOM 452 O O . LEU A 1 60 ? -12.867 5.993 91.086 1.00 11.80 57 LEU A O 1
ATOM 457 N N . ARG A 1 61 ? -10.684 6.180 91.691 1.00 12.87 58 ARG A N 1
ATOM 458 C CA . ARG A 1 61 ? -10.917 6.356 93.084 1.00 11.91 58 ARG A CA 1
ATOM 459 C C . ARG A 1 61 ? -11.086 7.834 93.373 1.00 12.89 58 ARG A C 1
ATOM 460 O O . ARG A 1 61 ? -10.213 8.629 93.024 1.00 14.73 58 ARG A O 1
ATOM 468 N N . ALA A 1 62 ? -12.192 8.261 94.015 1.00 11.58 59 ALA A N 1
ATOM 469 C CA . ALA A 1 62 ? -12.411 9.695 94.273 1.00 10.56 59 ALA A CA 1
ATOM 470 C C . ALA A 1 62 ? -12.630 9.914 95.755 1.00 10.13 59 ALA A C 1
ATOM 471 O O . ALA A 1 62 ? -13.447 9.179 96.392 1.00 10.98 59 ALA A O 1
ATOM 473 N N . ASP A 1 63 ? -11.933 10.886 96.320 1.00 9.24 60 ASP A N 1
ATOM 474 C CA . ASP A 1 63 ? -12.115 11.331 97.669 1.00 10.53 60 ASP A CA 1
ATOM 475 C C . ASP A 1 63 ? -13.344 12.299 97.647 1.00 8.30 60 ASP A C 1
ATOM 476 O O . ASP A 1 63 ? -13.414 13.245 96.857 1.00 9.42 60 ASP A O 1
ATOM 481 N N . MET A 1 64 ? -14.310 12.015 98.492 1.00 9.72 61 MET A N 1
ATOM 482 C CA . MET A 1 64 ? -15.506 12.818 98.580 1.00 10.21 61 MET A CA 1
ATOM 483 C C . MET A 1 64 ? -15.320 14.050 99.416 1.00 9.63 61 MET A C 1
ATOM 484 O O . MET A 1 64 ? -14.338 14.246 100.104 1.00 9.28 61 MET A O 1
ATOM 489 N N . TYR A 1 65 ? -16.308 14.935 99.374 1.00 9.13 62 TYR A N 1
ATOM 490 C CA . TYR A 1 65 ? -16.301 16.218 100.136 1.00 7.84 62 TYR A CA 1
ATOM 491 C C . TYR A 1 65 ? -15.811 15.945 101.541 1.00 8.79 62 TYR A C 1
ATOM 492 O O . TYR A 1 65 ? -16.310 15.061 102.255 1.00 8.48 62 TYR A O 1
ATOM 501 N N . GLY A 1 66 ? -14.833 16.719 101.981 1.00 9.75 63 GLY A N 1
ATOM 502 C CA . GLY A 1 66 ? -14.416 16.673 103.372 1.00 10.65 63 GLY A CA 1
ATOM 503 C C . GLY A 1 66 ? -13.580 15.469 103.792 1.00 10.14 63 GLY A C 1
ATOM 504 O O . GLY A 1 66 ? -13.374 15.268 105.001 1.00 11.31 63 GLY A O 1
ATOM 505 N N . HIS A 1 67 ? -13.085 14.707 102.791 1.00 10.61 64 HIS A N 1
ATOM 506 C CA . HIS A 1 67 ? -12.394 13.457 103.000 1.00 10.87 64 HIS A CA 1
ATOM 507 C C . HIS A 1 67 ? -11.144 13.445 102.197 1.00 11.12 64 HIS A C 1
ATOM 508 O O . HIS A 1 67 ? -11.000 14.104 101.157 1.00 10.05 64 HIS A O 1
ATOM 515 N N . GLY A 1 68 ? -10.169 12.712 102.749 1.00 13.86 65 GLY A N 1
ATOM 516 C CA . GLY A 1 68 ? -8.952 12.485 101.981 1.00 15.81 65 GLY A CA 1
ATOM 517 C C . GLY A 1 68 ? -8.326 13.800 101.591 1.00 15.71 65 GLY A C 1
ATOM 518 O O . GLY A 1 68 ? -8.220 14.698 102.443 1.00 17.17 65 GLY A O 1
ATOM 519 N N . LYS A 1 69 ? -7.930 13.923 100.340 1.00 14.75 66 LYS A N 1
ATOM 520 C CA . LYS A 1 69 ? -7.284 15.160 99.872 1.00 16.39 66 LYS A CA 1
ATOM 521 C C . LYS A 1 69 ? -8.211 16.075 99.138 1.00 15.15 66 LYS A C 1
ATOM 522 O O . LYS A 1 69 ? -7.769 16.945 98.384 1.00 15.69 66 LYS A O 1
ATOM 528 N N . SER A 1 70 ? -9.528 15.883 99.322 1.00 14.17 67 SER A N 1
ATOM 529 C CA . SER A 1 70 ? -10.467 16.774 98.698 1.00 12.74 67 SER A CA 1
ATOM 530 C C . SER A 1 70 ? -10.737 18.013 99.543 1.00 12.50 67 SER A C 1
ATOM 531 O O . SER A 1 70 ? -10.372 18.058 100.685 1.00 11.43 67 SER A O 1
ATOM 534 N N . ASP A 1 71 ? -11.320 19.048 98.904 1.00 11.57 68 ASP A N 1
ATOM 535 C CA . ASP A 1 71 ? -11.753 20.248 99.601 1.00 10.50 68 ASP A CA 1
ATOM 536 C C . ASP A 1 71 ? -12.918 19.919 100.567 1.00 11.08 68 ASP A C 1
ATOM 537 O O . ASP A 1 71 ? -13.534 18.860 100.452 1.00 11.43 68 ASP A O 1
ATOM 542 N N . GLY A 1 72 ? -13.219 20.921 101.397 1.00 10.95 69 GLY A N 1
ATOM 543 C CA . GLY A 1 72 ? -14.308 20.890 102.358 1.00 12.24 69 GLY A CA 1
ATOM 544 C C . GLY A 1 72 ? -13.884 20.311 103.663 1.00 12.87 69 GLY A C 1
ATOM 545 O O . GLY A 1 72 ? -12.914 19.546 103.739 1.00 12.06 69 GLY A O 1
ATOM 546 N N . LYS A 1 73 ? -14.624 20.632 104.719 1.00 13.84 70 LYS A N 1
ATOM 547 C CA . LYS A 1 73 ? -14.394 20.128 106.062 1.00 13.38 70 LYS A CA 1
ATOM 548 C C . LYS A 1 73 ? -15.299 18.929 106.311 1.00 11.78 70 LYS A C 1
ATOM 549 O O . LYS A 1 73 ? -16.512 18.957 105.933 1.00 10.05 70 LYS A O 1
ATOM 554 N N . PHE A 1 74 ? -14.763 17.938 106.983 1.00 11.89 71 PHE A N 1
ATOM 555 C CA . PHE A 1 74 ? -15.513 16.749 107.297 1.00 11.46 71 PHE A CA 1
ATOM 556 C C . PHE A 1 74 ? -16.857 17.096 107.915 1.00 11.12 71 PHE A C 1
ATOM 557 O O . PHE A 1 74 ? -17.913 16.504 107.585 1.00 10.43 71 PHE A O 1
ATOM 565 N N . GLU A 1 75 ? -16.835 18.080 108.811 1.00 11.02 72 GLU A N 1
ATOM 566 C CA . GLU A 1 75 ? -18.051 18.403 109.548 1.00 10.12 72 GLU A CA 1
ATOM 567 C C . GLU A 1 75 ? -19.177 18.887 108.654 1.00 9.19 72 GLU A C 1
ATOM 568 O O . GLU A 1 75 ? -20.331 18.835 109.089 1.00 10.95 72 GLU A O 1
ATOM 574 N N . ASP A 1 76 ? -18.836 19.418 107.502 1.00 10.33 73 ASP A N 1
ATOM 575 C CA . ASP A 1 76 ? -19.858 20.025 106.627 1.00 9.85 73 ASP A CA 1
ATOM 576 C C . ASP A 1 76 ? -20.288 19.034 105.549 1.00 9.52 73 ASP A C 1
ATOM 577 O O . ASP A 1 76 ? -21.009 19.416 104.621 1.00 9.62 73 ASP A O 1
ATOM 582 N N . HIS A 1 77 ? -19.790 17.809 105.567 1.00 9.11 74 HIS A N 1
ATOM 583 C CA . HIS A 1 77 ? -20.221 16.825 104.510 1.00 8.14 74 HIS A CA 1
ATOM 584 C C . HIS A 1 77 ? -21.579 16.296 104.819 1.00 8.36 74 HIS A C 1
ATOM 585 O O . HIS A 1 77 ? -21.988 16.221 105.963 1.00 10.42 74 HIS A O 1
ATOM 592 N N . THR A 1 78 ? -22.345 15.932 103.752 1.00 7.78 75 THR A N 1
ATOM 593 C CA . THR A 1 78 ? -23.635 15.305 103.887 1.00 6.35 75 THR A CA 1
ATOM 594 C C . THR A 1 78 ? -23.700 14.346 102.680 1.00 8.22 75 THR A C 1
ATOM 595 O O . THR A 1 78 ? -22.958 14.417 101.681 1.00 8.02 75 THR A O 1
ATOM 599 N N . LEU A 1 79 ? -24.680 13.494 102.697 1.00 8.21 76 LEU A N 1
ATOM 600 C CA . LEU A 1 79 ? -24.925 12.573 101.567 1.00 8.63 76 LEU A CA 1
ATOM 601 C C . LEU A 1 79 ? -25.355 13.320 100.305 1.00 9.52 76 LEU A C 1
ATOM 602 O O . LEU A 1 79 ? -25.134 12.827 99.191 1.00 8.25 76 LEU A O 1
ATOM 607 N N . PHE A 1 80 ? -26.048 14.462 100.438 1.00 8.95 77 PHE A N 1
ATOM 608 C CA . PHE A 1 80 ? -26.402 15.256 99.210 1.00 7.91 77 PHE A CA 1
ATOM 609 C C . PHE A 1 80 ? -25.071 15.752 98.579 1.00 7.95 77 PHE A C 1
ATOM 610 O O . PHE A 1 80 ? -24.917 15.718 97.370 1.00 8.29 77 PHE A O 1
ATOM 618 N N . LYS A 1 81 ? -24.148 16.261 99.411 1.00 8.23 78 LYS A N 1
ATOM 619 C CA . LYS A 1 81 ? -22.851 16.670 98.830 1.00 8.31 78 LYS A CA 1
ATOM 620 C C . LYS A 1 81 ? -22.125 15.524 98.156 1.00 8.25 78 LYS A C 1
ATOM 621 O O . LYS A 1 81 ? -21.607 15.697 97.031 1.00 8.01 78 LYS A O 1
ATOM 627 N N . TRP A 1 82 ? -22.036 14.378 98.835 1.00 9.05 79 TRP A N 1
ATOM 628 C CA . TRP A 1 82 ? -21.438 13.222 98.238 1.00 9.13 79 TRP A CA 1
ATOM 629 C C . TRP A 1 82 ? -22.119 12.806 96.933 1.00 8.23 79 TRP A C 1
ATOM 630 O O . TRP A 1 82 ? -21.447 12.445 95.946 1.00 7.94 79 TRP A O 1
ATOM 641 N N . LEU A 1 83 ? -23.442 12.847 96.872 1.00 9.34 80 LEU A N 1
ATOM 642 C CA . LEU A 1 83 ? -24.121 12.382 95.629 1.00 8.65 80 LEU A CA 1
ATOM 643 C C . LEU A 1 83 ? -23.775 13.419 94.518 1.00 9.60 80 LEU A C 1
ATOM 644 O O . LEU A 1 83 ? -23.473 13.067 93.361 1.00 8.91 80 LEU A O 1
ATOM 649 N N . THR A 1 84 ? -23.765 14.704 94.853 1.00 8.10 81 THR A N 1
ATOM 650 C CA . THR A 1 84 ? -23.303 15.790 93.900 1.00 8.51 81 THR A CA 1
ATOM 651 C C . THR A 1 84 ? -21.919 15.475 93.351 1.00 9.95 81 THR A C 1
ATOM 652 O O . THR A 1 84 ? -21.660 15.544 92.161 1.00 10.28 81 THR A O 1
ATOM 656 N N . ASN A 1 85 ? -21.039 15.162 94.306 1.00 10.11 82 ASN A N 1
ATOM 657 C CA . ASN A 1 85 ? -19.646 14.832 93.990 1.00 8.39 82 ASN A CA 1
ATOM 658 C C . ASN A 1 85 ? -19.577 13.661 93.015 1.00 9.83 82 ASN A C 1
ATOM 659 O O . ASN A 1 85 ? -18.862 13.664 91.999 1.00 9.38 82 ASN A O 1
ATOM 664 N N . ILE A 1 86 ? -20.302 12.617 93.310 1.00 8.79 83 ILE A N 1
ATOM 665 C CA . ILE A 1 86 ? -20.278 11.429 92.448 1.00 9.23 83 ILE A CA 1
ATOM 666 C C . ILE A 1 86 ? -20.843 11.697 91.071 1.00 9.69 83 ILE A C 1
ATOM 667 O O . ILE A 1 86 ? -20.282 11.228 90.087 1.00 9.87 83 ILE A O 1
ATOM 672 N N . LEU A 1 87 ? -21.916 12.472 90.938 1.00 8.84 84 LEU A N 1
ATOM 673 C CA . LEU A 1 87 ? -22.417 12.894 89.613 1.00 9.37 84 LEU A CA 1
ATOM 674 C C . LEU A 1 87 ? -21.301 13.620 88.860 1.00 10.90 84 LEU A C 1
ATOM 675 O O . LEU A 1 87 ? -21.159 13.449 87.666 1.00 10.98 84 LEU A O 1
ATOM 680 N N . ALA A 1 88 ? -20.509 14.432 89.567 1.00 11.11 85 ALA A N 1
ATOM 681 C CA . ALA A 1 88 ? -19.387 15.145 88.928 1.00 10.34 85 ALA A CA 1
ATOM 682 C C . ALA A 1 88 ? -18.337 14.176 88.434 1.00 12.44 85 ALA A C 1
ATOM 683 O O . ALA A 1 88 ? -17.724 14.371 87.361 1.00 10.97 85 ALA A O 1
ATOM 685 N N . VAL A 1 89 ? -18.097 13.139 89.209 1.00 10.42 86 VAL A N 1
ATOM 686 C CA . VAL A 1 89 ? -17.052 12.193 88.832 1.00 10.58 86 VAL A CA 1
ATOM 687 C C . VAL A 1 89 ? -17.601 11.386 87.635 1.00 11.92 86 VAL A C 1
ATOM 688 O O . VAL A 1 89 ? -16.827 11.055 86.692 1.00 13.34 86 VAL A O 1
ATOM 692 N N . VAL A 1 90 ? -18.856 10.934 87.663 1.00 11.99 87 VAL A N 1
ATOM 693 C CA . VAL A 1 90 ? -19.449 10.262 86.488 1.00 11.30 87 VAL A CA 1
ATOM 694 C C . VAL A 1 90 ? -19.406 11.164 85.227 1.00 11.31 87 VAL A C 1
ATOM 695 O O . VAL A 1 90 ? -19.006 10.739 84.156 1.00 11.77 87 VAL A O 1
ATOM 699 N N . ASP A 1 91 ? -19.653 12.438 85.390 1.00 11.68 88 ASP A N 1
ATOM 700 C CA . ASP A 1 91 ? -19.647 13.364 84.223 1.00 12.40 88 ASP A CA 1
ATOM 701 C C . ASP A 1 91 ? -18.238 13.488 83.659 1.00 13.41 88 ASP A C 1
ATOM 702 O O . ASP A 1 91 ? -18.075 13.659 82.422 1.00 13.05 88 ASP A O 1
ATOM 707 N N . TYR A 1 92 ? -17.251 13.444 84.525 1.00 14.25 89 TYR A N 1
ATOM 708 C CA . TYR A 1 92 ? -15.834 13.503 84.114 1.00 14.21 89 TYR A CA 1
ATOM 709 C C . TYR A 1 92 ? -15.507 12.218 83.351 1.00 14.15 89 TYR A C 1
ATOM 710 O O . TYR A 1 92 ? -14.902 12.244 82.258 1.00 16.26 89 TYR A O 1
ATOM 719 N N . ALA A 1 93 ? -15.880 11.085 83.921 1.00 12.93 90 ALA A N 1
ATOM 720 C CA . ALA A 1 93 ? -15.592 9.769 83.331 1.00 13.28 90 ALA A CA 1
ATOM 721 C C . ALA A 1 93 ? -16.216 9.582 81.951 1.00 16.55 90 ALA A C 1
ATOM 722 O O . ALA A 1 93 ? -15.642 8.935 81.061 1.00 15.49 90 ALA A O 1
ATOM 724 N N . LYS A 1 94 ? -17.430 10.100 81.761 1.00 15.50 91 LYS A N 1
ATOM 725 C CA . LYS A 1 94 ? -18.160 9.950 80.475 1.00 18.28 91 LYS A CA 1
ATOM 726 C C . LYS A 1 94 ? -17.417 10.715 79.333 1.00 19.56 91 LYS A C 1
ATOM 727 O O . LYS A 1 94 ? -17.699 10.517 78.160 1.00 22.49 91 LYS A O 1
ATOM 733 N N . LYS A 1 95 ? -16.526 11.609 79.688 1.00 20.81 92 LYS A N 1
ATOM 734 C CA . LYS A 1 95 ? -15.703 12.332 78.698 1.00 22.81 92 LYS A CA 1
ATOM 735 C C . LYS A 1 95 ? -14.369 11.696 78.381 1.00 23.62 92 LYS A C 1
ATOM 736 O O . LYS A 1 95 ? -13.615 12.202 77.538 1.00 23.98 92 LYS A O 1
ATOM 742 N N . LEU A 1 96 ? -14.040 10.602 79.058 1.00 23.78 93 LEU A N 1
ATOM 743 C CA . LEU A 1 96 ? -12.744 9.963 78.831 1.00 23.67 93 LEU A CA 1
ATOM 744 C C . LEU A 1 96 ? -12.872 9.102 77.579 1.00 23.23 93 LEU A C 1
ATOM 745 O O . LEU A 1 96 ? -13.686 8.220 77.522 1.00 21.66 93 LEU A O 1
ATOM 750 N N . ASP A 1 97 ? -12.011 9.341 76.583 1.00 24.86 94 ASP A N 1
ATOM 751 C CA . ASP A 1 97 ? -12.148 8.643 75.304 1.00 25.87 94 ASP A CA 1
ATOM 752 C C . ASP A 1 97 ? -11.959 7.130 75.362 1.00 25.38 94 ASP A C 1
ATOM 753 O O . ASP A 1 97 ? -12.582 6.393 74.605 1.00 26.84 94 ASP A O 1
ATOM 758 N N . PHE A 1 98 ? -11.084 6.681 76.244 1.00 24.87 95 PHE A N 1
ATOM 759 C CA . PHE A 1 98 ? -10.807 5.250 76.385 1.00 24.33 95 PHE A CA 1
ATOM 760 C C . PHE A 1 98 ? -11.924 4.451 77.021 1.00 23.99 95 PHE A C 1
ATOM 761 O O . PHE A 1 98 ? -11.972 3.253 76.867 1.00 24.37 95 PHE A O 1
ATOM 769 N N . VAL A 1 99 ? -12.831 5.112 77.748 1.00 22.19 96 VAL A N 1
ATOM 770 C CA . VAL A 1 99 ? -13.842 4.368 78.495 1.00 22.08 96 VAL A CA 1
ATOM 771 C C . VAL A 1 99 ? -14.848 3.688 77.602 1.00 20.32 96 VAL A C 1
ATOM 772 O O . VAL A 1 99 ? -15.416 4.271 76.695 1.00 22.22 96 VAL A O 1
ATOM 776 N N . THR A 1 100 ? -15.079 2.425 77.879 1.00 18.81 97 THR A N 1
ATOM 777 C CA . THR A 1 100 ? -16.184 1.701 77.327 1.00 19.01 97 THR A CA 1
ATOM 778 C C . THR A 1 100 ? -17.409 1.790 78.249 1.00 19.16 97 THR A C 1
ATOM 779 O O . THR A 1 100 ? -18.194 2.733 78.156 1.00 21.77 97 THR A O 1
ATOM 783 N N . ASP A 1 101 ? -17.549 0.829 79.136 1.00 17.25 98 ASP A N 1
ATOM 784 C CA . ASP A 1 101 ? -18.622 0.832 80.121 1.00 16.00 98 ASP A CA 1
ATOM 785 C C . ASP A 1 101 ? -18.116 1.388 81.477 1.00 15.44 98 ASP A C 1
ATOM 786 O O . ASP A 1 101 ? -16.954 1.233 81.846 1.00 17.05 98 ASP A O 1
ATOM 791 N N . ILE A 1 102 ? -19.054 1.966 82.274 1.00 12.94 99 ILE A N 1
ATOM 792 C CA . ILE A 1 102 ? -18.687 2.492 83.592 1.00 13.24 99 ILE A CA 1
ATOM 793 C C . ILE A 1 102 ? -19.382 1.656 84.668 1.00 12.97 99 ILE A C 1
ATOM 794 O O . ILE A 1 102 ? -20.554 1.281 84.480 1.00 12.73 99 ILE A O 1
ATOM 799 N N . TYR A 1 103 ? -18.649 1.324 85.724 1.00 11.88 100 TYR A N 1
ATOM 800 C CA . TYR A 1 103 ? -19.167 0.571 86.842 1.00 12.59 100 TYR A CA 1
ATOM 801 C C . TYR A 1 103 ? -19.003 1.385 88.114 1.00 12.12 100 TYR A C 1
ATOM 802 O O . TYR A 1 103 ? -18.270 2.328 88.120 1.00 9.18 100 TYR A O 1
ATOM 811 N N . MET A 1 104 ? -19.665 0.994 89.197 1.00 10.67 101 MET A N 1
ATOM 812 C CA . MET A 1 104 ? -19.458 1.622 90.477 1.00 10.28 101 MET A CA 1
ATOM 813 C C . MET A 1 104 ? -19.229 0.587 91.562 1.00 10.87 101 MET A C 1
ATOM 814 O O . MET A 1 104 ? -19.860 -0.455 91.629 1.00 11.37 101 MET A O 1
ATOM 819 N N . ALA A 1 105 ? -18.380 0.979 92.506 1.00 9.18 102 ALA A N 1
ATOM 820 C CA . ALA A 1 105 ? -18.106 0.167 93.751 1.00 10.82 102 ALA A CA 1
ATOM 821 C C . ALA A 1 105 ? -17.839 1.164 94.892 1.00 11.80 102 ALA A C 1
ATOM 822 O O . ALA A 1 105 ? -17.415 2.287 94.670 1.00 11.16 102 ALA A O 1
ATOM 824 N N . GLY A 1 106 ? -18.165 0.767 96.114 1.00 10.47 103 GLY A N 1
ATOM 825 C CA . GLY A 1 106 ? -17.959 1.627 97.276 1.00 10.41 103 GLY A CA 1
ATOM 826 C C . GLY A 1 106 ? -18.038 0.881 98.558 1.00 10.92 103 GLY A C 1
ATOM 827 O O . GLY A 1 106 ? -18.757 -0.088 98.587 1.00 10.19 103 GLY A O 1
ATOM 828 N N . HIS A 1 107 ? -17.338 1.348 99.594 1.00 9.89 104 HIS A N 1
ATOM 829 C CA . HIS A 1 107 ? -17.386 0.725 100.907 1.00 9.93 104 HIS A CA 1
ATOM 830 C C . HIS A 1 107 ? -18.178 1.540 101.920 1.00 11.43 104 HIS A C 1
ATOM 831 O O . HIS A 1 107 ? -17.954 2.762 102.072 1.00 9.88 104 HIS A O 1
ATOM 838 N N . SER A 1 108 ? -19.071 0.834 102.647 1.00 9.56 105 SER A N 1
ATOM 839 C CA . SER A 1 108 ? -19.765 1.363 103.812 1.00 10.86 105 SER A CA 1
ATOM 840 C C . SER A 1 108 ? -20.594 2.612 103.437 1.00 10.63 105 SER A C 1
ATOM 841 O O . SER A 1 108 ? -21.465 2.471 102.634 1.00 9.24 105 SER A O 1
ATOM 844 N N . GLN A 1 109 ? -20.321 3.794 103.985 1.00 10.13 106 GLN A N 1
ATOM 845 C CA . GLN A 1 109 ? -21.017 4.990 103.455 1.00 9.43 106 GLN A CA 1
ATOM 846 C C . GLN A 1 109 ? -20.837 5.181 101.967 1.00 9.36 106 GLN A C 1
ATOM 847 O O . GLN A 1 109 ? -21.727 5.631 101.260 1.00 9.02 106 GLN A O 1
ATOM 853 N N . GLY A 1 110 ? -19.694 4.777 101.407 1.00 9.00 107 GLY A N 1
ATOM 854 C CA . GLY A 1 110 ? -19.469 4.784 99.975 1.00 10.36 107 GLY A CA 1
ATOM 855 C C . GLY A 1 110 ? -20.285 3.756 99.226 1.00 8.52 107 GLY A C 1
ATOM 856 O O . GLY A 1 110 ? -20.652 3.957 98.094 1.00 8.81 107 GLY A O 1
ATOM 857 N N . GLY A 1 111 ? -20.597 2.660 99.916 1.00 9.10 108 GLY A N 1
ATOM 858 C CA . GLY A 1 111 ? -21.404 1.561 99.375 1.00 9.92 108 GLY A CA 1
ATOM 859 C C . GLY A 1 111 ? -22.839 2.016 99.295 1.00 7.80 108 GLY A C 1
ATOM 860 O O . GLY A 1 111 ? -23.477 1.861 98.232 1.00 9.00 108 GLY A O 1
ATOM 861 N N . LEU A 1 112 ? -23.339 2.628 100.378 1.00 8.12 109 LEU A N 1
ATOM 862 C CA . LEU A 1 112 ? -24.618 3.322 100.308 1.00 9.21 109 LEU A CA 1
ATOM 863 C C . LEU A 1 112 ? -24.664 4.349 99.167 1.00 8.74 109 LEU A C 1
ATOM 864 O O . LEU A 1 112 ? -25.560 4.366 98.316 1.00 8.03 109 LEU A O 1
ATOM 869 N N . SER A 1 113 ? -23.620 5.193 99.101 1.00 10.24 110 SER A N 1
ATOM 870 C CA . SER A 1 113 ? -23.576 6.268 98.129 1.00 9.57 110 SER A CA 1
ATOM 871 C C . SER A 1 113 ? -23.677 5.763 96.680 1.00 9.01 110 SER A C 1
ATOM 872 O O . SER A 1 113 ? -24.384 6.347 95.815 1.00 9.54 110 SER A O 1
ATOM 875 N N . VAL A 1 114 ? -22.918 4.693 96.353 1.00 8.92 111 VAL A N 1
ATOM 876 C CA . VAL A 1 114 ? -23.062 4.085 95.068 1.00 8.61 111 VAL A CA 1
ATOM 877 C C . VAL A 1 114 ? -24.394 3.368 94.769 1.00 7.70 111 VAL A C 1
ATOM 878 O O . VAL A 1 114 ? -24.918 3.421 93.649 1.00 8.71 111 VAL A O 1
ATOM 882 N N . MET A 1 115 ? -24.977 2.770 95.810 1.00 8.76 112 MET A N 1
ATOM 883 C CA . MET A 1 115 ? -26.349 2.311 95.625 1.00 8.07 112 MET A CA 1
ATOM 884 C C . MET A 1 115 ? -27.276 3.439 95.122 1.00 8.51 112 MET A C 1
ATOM 885 O O . MET A 1 115 ? -28.086 3.250 94.245 1.00 9.20 112 MET A O 1
ATOM 890 N N . LEU A 1 116 ? -27.169 4.588 95.759 1.00 8.13 113 LEU A N 1
ATOM 891 C CA . LEU A 1 116 ? -27.997 5.709 95.419 1.00 8.77 113 LEU A CA 1
ATOM 892 C C . LEU A 1 116 ? -27.640 6.280 94.059 1.00 8.19 113 LEU A C 1
ATOM 893 O O . LEU A 1 116 ? -28.479 6.476 93.202 1.00 8.85 113 LEU A O 1
ATOM 898 N N . ALA A 1 117 ? -26.342 6.540 93.822 1.00 8.53 114 ALA A N 1
ATOM 899 C CA . ALA A 1 117 ? -25.878 7.165 92.613 1.00 8.62 114 ALA A CA 1
ATOM 900 C C . ALA A 1 117 ? -26.114 6.204 91.395 1.00 8.89 114 ALA A C 1
ATOM 901 O O . ALA A 1 117 ? -26.435 6.652 90.321 1.00 9.07 114 ALA A O 1
ATOM 903 N N . ALA A 1 118 ? -25.884 4.916 91.552 1.00 10.26 115 ALA A N 1
ATOM 904 C CA . ALA A 1 118 ? -26.155 3.934 90.471 1.00 9.35 115 ALA A CA 1
ATOM 905 C C . ALA A 1 118 ? -27.600 3.993 89.969 1.00 11.35 115 ALA A C 1
ATOM 906 O O . ALA A 1 118 ? -27.921 3.985 88.773 1.00 11.40 115 ALA A O 1
ATOM 908 N N . ALA A 1 119 ? -28.494 4.126 90.915 1.00 10.01 116 ALA A N 1
ATOM 909 C CA . ALA A 1 119 ? -29.883 4.248 90.519 1.00 10.36 116 ALA A CA 1
ATOM 910 C C . ALA A 1 119 ? -30.123 5.533 89.735 1.00 11.50 116 ALA A C 1
ATOM 911 O O . ALA A 1 119 ? -30.854 5.535 88.751 1.00 12.78 116 ALA A O 1
ATOM 913 N N . MET A 1 120 ? -29.560 6.647 90.180 1.00 11.07 117 MET A N 1
ATOM 914 C CA . MET A 1 120 ? -29.744 7.905 89.514 1.00 11.52 117 MET A CA 1
ATOM 915 C C . MET A 1 120 ? -29.092 7.904 88.166 1.00 10.92 117 MET A C 1
ATOM 916 O O . MET A 1 120 ? -29.458 8.670 87.275 1.00 11.43 117 MET A O 1
ATOM 921 N N . GLU A 1 121 ? -28.085 7.030 88.001 1.00 11.48 118 GLU A N 1
ATOM 922 C CA . GLU A 1 121 ? -27.280 6.873 86.780 1.00 11.64 118 GLU A CA 1
ATOM 923 C C . GLU A 1 121 ? -27.525 5.488 86.120 1.00 13.08 118 GLU A C 1
ATOM 924 O O . GLU A 1 121 ? -26.618 4.887 85.554 1.00 12.08 118 GLU A O 1
ATOM 930 N N . ARG A 1 122 ? -28.749 5.000 86.188 1.00 13.97 119 ARG A N 1
ATOM 931 C CA . ARG A 1 122 ? -29.011 3.556 85.935 1.00 16.35 119 ARG A CA 1
ATOM 932 C C . ARG A 1 122 ? -28.849 3.214 84.466 1.00 16.56 119 ARG A C 1
ATOM 933 O O . ARG A 1 122 ? -28.555 2.059 84.173 1.00 18.11 119 ARG A O 1
ATOM 941 N N . ASP A 1 123 ? -28.966 4.224 83.587 1.00 15.43 120 ASP A N 1
ATOM 942 C CA . ASP A 1 123 ? -28.718 4.082 82.156 1.00 17.22 120 ASP A CA 1
ATOM 943 C C . ASP A 1 123 ? -27.236 3.851 81.855 1.00 17.83 120 ASP A C 1
ATOM 944 O O . ASP A 1 123 ? -26.944 3.219 80.836 1.00 18.96 120 ASP A O 1
ATOM 949 N N . ILE A 1 124 ? -26.349 4.344 82.732 1.00 16.45 121 ILE A N 1
ATOM 950 C CA . ILE A 1 124 ? -24.909 4.568 82.469 1.00 16.71 121 ILE A CA 1
ATOM 951 C C . ILE A 1 124 ? -24.111 3.501 83.194 1.00 15.41 121 ILE A C 1
ATOM 952 O O . ILE A 1 124 ? -23.059 3.089 82.752 1.00 17.05 121 ILE A O 1
ATOM 957 N N . ILE A 1 125 ? -24.541 3.124 84.373 1.00 13.06 122 ILE A N 1
ATOM 958 C CA . ILE A 1 125 ? -23.734 2.249 85.248 1.00 12.29 122 ILE A CA 1
ATOM 959 C C . ILE A 1 125 ? -24.098 0.810 85.005 1.00 12.87 122 ILE A C 1
ATOM 960 O O . ILE A 1 125 ? -25.214 0.379 85.312 1.00 12.65 122 ILE A O 1
ATOM 965 N N . LYS A 1 126 ? -23.134 0.025 84.513 1.00 13.13 123 LYS A N 1
ATOM 966 C CA . LYS A 1 126 ? -23.437 -1.283 84.002 1.00 13.65 123 LYS A CA 1
ATOM 967 C C . LYS A 1 126 ? -23.626 -2.378 85.061 1.00 12.96 123 LYS A C 1
ATOM 968 O O . LYS A 1 126 ? -24.360 -3.348 84.883 1.00 14.76 123 LYS A O 1
ATOM 974 N N . ALA A 1 127 ? -22.896 -2.261 86.165 1.00 11.44 124 ALA A N 1
ATOM 975 C CA . ALA A 1 127 ? -23.050 -3.091 87.338 1.00 11.05 124 ALA A CA 1
ATOM 976 C C . ALA A 1 127 ? -22.549 -2.340 88.583 1.00 12.52 124 ALA A C 1
ATOM 977 O O . ALA A 1 127 ? -21.850 -1.327 88.416 1.00 10.94 124 ALA A O 1
ATOM 979 N N . LEU A 1 128 ? -22.838 -2.881 89.756 1.00 12.66 125 LEU A N 1
ATOM 980 C CA . LEU A 1 128 ? -22.723 -2.139 91.024 1.00 11.58 125 LEU A CA 1
ATOM 981 C C . LEU A 1 128 ? -22.201 -3.079 92.069 1.00 12.52 125 LEU A C 1
ATOM 982 O O . LEU A 1 128 ? -22.691 -4.210 92.227 1.00 12.46 125 LEU A O 1
ATOM 987 N N . ILE A 1 129 ? -21.224 -2.609 92.826 1.00 12.53 126 ILE A N 1
ATOM 988 C CA . ILE A 1 129 ? -20.607 -3.366 93.923 1.00 12.42 126 ILE A CA 1
ATOM 989 C C . ILE A 1 129 ? -20.590 -2.633 95.263 1.00 12.05 126 ILE A C 1
ATOM 990 O O . ILE A 1 129 ? -19.622 -1.959 95.579 1.00 11.45 126 ILE A O 1
ATOM 995 N N . PRO A 1 130 ? -21.653 -2.786 96.063 1.00 10.52 127 PRO A N 1
ATOM 996 C CA . PRO A 1 130 ? -21.608 -2.205 97.402 1.00 11.22 127 PRO A CA 1
ATOM 997 C C . PRO A 1 130 ? -20.890 -3.141 98.361 1.00 11.87 127 PRO A C 1
ATOM 998 O O . PRO A 1 130 ? -21.385 -4.220 98.645 1.00 13.14 127 PRO A O 1
ATOM 1002 N N . LEU A 1 131 ? -19.807 -2.662 98.940 1.00 11.87 128 LEU A N 1
ATOM 1003 C CA . LEU A 1 131 ? -18.976 -3.416 99.881 1.00 11.69 128 LEU A CA 1
ATOM 1004 C C . LEU A 1 131 ? -19.378 -3.022 101.325 1.00 10.55 128 LEU A C 1
ATOM 1005 O O . LEU A 1 131 ? -19.251 -1.849 101.654 1.00 11.61 128 LEU A O 1
ATOM 1010 N N . SER A 1 132 ? -20.008 -3.967 102.091 1.00 10.81 129 SER A N 1
ATOM 1011 C CA . SER A 1 132 ? -20.513 -3.688 103.438 1.00 11.41 129 SER A CA 1
ATOM 1012 C C . SER A 1 132 ? -21.219 -2.340 103.494 1.00 10.38 129 SER A C 1
ATOM 1013 O O . SER A 1 132 ? -20.881 -1.466 104.315 1.00 11.97 129 SER A O 1
ATOM 1016 N N . PRO A 1 133 ? -22.226 -2.186 102.609 1.00 11.61 130 PRO A N 1
ATOM 1017 C CA . PRO A 1 133 ? -22.824 -0.857 102.490 1.00 10.71 130 PRO A CA 1
ATOM 1018 C C . PRO A 1 133 ? -23.541 -0.405 103.726 1.00 11.17 130 PRO A C 1
ATOM 1019 O O . PRO A 1 133 ? -24.239 -1.220 104.359 1.00 12.31 130 PRO A O 1
ATOM 1023 N N . ALA A 1 134 ? -23.343 0.825 104.132 1.00 10.07 131 ALA A N 1
ATOM 1024 C CA . ALA A 1 134 ? -24.052 1.382 105.287 1.00 10.53 131 ALA A CA 1
ATOM 1025 C C . ALA A 1 134 ? -25.453 1.804 104.893 1.00 10.39 131 ALA A C 1
ATOM 1026 O O . ALA A 1 134 ? -25.853 2.961 105.154 1.00 10.75 131 ALA A O 1
ATOM 1028 N N . ALA A 1 135 ? -26.226 0.880 104.315 1.00 11.68 132 ALA A N 1
ATOM 1029 C CA . ALA A 1 135 ? -27.495 1.211 103.677 1.00 11.44 132 ALA A CA 1
ATOM 1030 C C . ALA A 1 135 ? -28.604 1.545 104.673 1.00 12.00 132 ALA A C 1
ATOM 1031 O O . ALA A 1 135 ? -29.660 2.081 104.279 1.00 12.57 132 ALA A O 1
ATOM 1033 N N . MET A 1 136 ? -28.392 1.227 105.942 1.00 11.60 133 MET A N 1
ATOM 1034 C CA . MET A 1 136 ? -29.401 1.588 106.984 1.00 12.81 133 MET A CA 1
ATOM 1035 C C . MET A 1 136 ? -29.201 3.012 107.523 1.00 12.04 133 MET A C 1
ATOM 1036 O O . MET A 1 136 ? -30.011 3.455 108.363 1.00 11.09 133 MET A O 1
ATOM 1041 N N . ILE A 1 137 ? -28.170 3.771 107.098 1.00 10.63 134 ILE A N 1
ATOM 1042 C CA . ILE A 1 137 ? -27.977 5.105 107.698 1.00 10.13 134 ILE A CA 1
ATOM 1043 C C . ILE A 1 137 ? -29.281 5.923 107.678 1.00 10.12 134 ILE A C 1
ATOM 1044 O O . ILE A 1 137 ? -29.608 6.532 108.676 1.00 12.07 134 ILE A O 1
ATOM 1049 N N . PRO A 1 138 ? -29.981 6.019 106.518 1.00 10.22 135 PRO A N 1
ATOM 1050 C CA . PRO A 1 138 ? -31.216 6.906 106.523 1.00 10.81 135 PRO A CA 1
ATOM 1051 C C . PRO A 1 138 ? -32.288 6.411 107.451 1.00 10.03 135 PRO A C 1
ATOM 1052 O O . PRO A 1 138 ? -32.825 7.267 108.206 1.00 9.51 135 PRO A O 1
ATOM 1056 N N . GLU A 1 139 ? -32.559 5.135 107.444 1.00 11.81 136 GLU A N 1
ATOM 1057 C CA . GLU A 1 139 ? -33.678 4.607 108.302 1.00 12.23 136 GLU A CA 1
ATOM 1058 C C . GLU A 1 139 ? -33.290 4.832 109.774 1.00 14.02 136 GLU A C 1
ATOM 1059 O O . GLU A 1 139 ? -34.068 5.357 110.597 1.00 12.03 136 GLU A O 1
ATOM 1065 N N . ILE A 1 140 ? -32.043 4.529 110.109 1.00 12.99 137 ILE A N 1
ATOM 1066 C CA . ILE A 1 140 ? -31.606 4.631 111.486 1.00 12.19 137 ILE A CA 1
ATOM 1067 C C . ILE A 1 140 ? -31.536 6.077 111.921 1.00 11.96 137 ILE A C 1
ATOM 1068 O O . ILE A 1 140 ? -31.889 6.389 113.033 1.00 14.06 137 ILE A O 1
ATOM 1073 N N . ALA A 1 141 ? -31.192 7.006 111.014 1.00 11.25 138 ALA A N 1
ATOM 1074 C CA . ALA A 1 141 ? -31.220 8.415 111.309 1.00 11.16 138 ALA A CA 1
ATOM 1075 C C . ALA A 1 141 ? -32.634 8.895 111.652 1.00 10.43 138 ALA A C 1
ATOM 1076 O O . ALA A 1 141 ? -32.822 9.759 112.532 1.00 10.63 138 ALA A O 1
ATOM 1078 N N . ARG A 1 142 ? -33.592 8.323 110.964 1.00 11.00 139 ARG A N 1
ATOM 1079 C CA . ARG A 1 142 ? -35.009 8.617 111.219 1.00 11.82 139 ARG A CA 1
ATOM 1080 C C . ARG A 1 142 ? -35.451 8.182 112.604 1.00 13.62 139 ARG A C 1
ATOM 1081 O O . ARG A 1 142 ? -36.375 8.845 113.195 1.00 12.75 139 ARG A O 1
ATOM 1089 N N . THR A 1 143 ? -34.767 7.182 113.136 1.00 14.89 140 THR A N 1
ATOM 1090 C CA . THR A 1 143 ? -35.052 6.637 114.481 1.00 16.85 140 THR A CA 1
ATOM 1091 C C . THR A 1 143 ? -34.263 7.306 115.580 1.00 17.50 140 THR A C 1
ATOM 1092 O O . THR A 1 143 ? -34.527 7.036 116.749 1.00 19.27 140 THR A O 1
ATOM 1096 N N . GLY A 1 144 ? -33.283 8.130 115.244 1.00 16.32 141 GLY A N 1
ATOM 1097 C CA . GLY A 1 144 ? -32.478 8.913 116.192 1.00 17.93 141 GLY A CA 1
ATOM 1098 C C . GLY A 1 144 ? -31.143 8.282 116.511 1.00 17.95 141 GLY A C 1
ATOM 1099 O O . GLY A 1 144 ? -30.630 8.441 117.639 1.00 2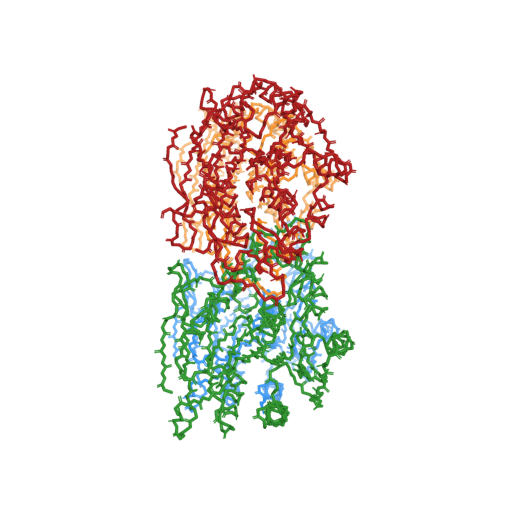0.46 141 GLY A O 1
ATOM 1100 N N . GLU A 1 145 ? -30.500 7.595 115.561 1.00 17.57 142 GLU A N 1
ATOM 1101 C CA . GLU A 1 145 ? -29.127 7.196 115.787 1.00 18.40 142 GLU A CA 1
ATOM 1102 C C . GLU A 1 145 ? -28.256 7.395 114.525 1.00 18.16 142 GLU A C 1
ATOM 1103 O O . GLU A 1 145 ? -28.759 7.325 113.376 1.00 18.17 142 GLU A O 1
ATOM 1109 N N . LEU A 1 146 ? -26.963 7.581 114.736 1.00 17.28 143 LEU A N 1
ATOM 1110 C CA . LEU A 1 146 ? -26.022 7.589 113.656 1.00 16.78 143 LEU A CA 1
ATOM 1111 C C . LEU A 1 146 ? -24.758 6.923 114.162 1.00 17.46 143 LEU A C 1
ATOM 1112 O O . LEU A 1 146 ? -24.073 7.482 115.026 1.00 16.79 143 LEU A O 1
ATOM 1117 N N . LEU A 1 147 ? -24.464 5.763 113.611 1.00 17.48 144 LEU A N 1
ATOM 1118 C CA . LEU A 1 147 ? -23.216 5.039 113.872 1.00 21.04 144 LEU A CA 1
ATOM 1119 C C . LEU A 1 147 ? -22.948 4.920 115.388 1.00 22.80 144 LEU A C 1
ATOM 1120 O O . LEU A 1 147 ? -21.857 5.272 115.859 1.00 26.37 144 LEU A O 1
ATOM 1125 N N . GLY A 1 148 ? -23.961 4.554 116.157 1.00 23.36 145 GLY A N 1
ATOM 1126 C CA . GLY A 1 148 ? -23.846 4.390 117.622 1.00 23.95 145 GLY A CA 1
ATOM 1127 C C . GLY A 1 148 ? -24.200 5.582 118.510 1.00 24.33 145 GLY A C 1
ATOM 1128 O O . GLY A 1 148 ? -24.508 5.388 119.690 1.00 25.25 145 GLY A O 1
ATOM 1129 N N . LEU A 1 149 ? -24.207 6.796 117.969 1.00 20.81 146 LEU A N 1
ATOM 1130 C CA . LEU A 1 149 ? -24.671 7.950 118.720 1.00 21.85 146 LEU A CA 1
ATOM 1131 C C . LEU A 1 149 ? -26.148 8.022 118.670 1.00 21.76 146 LEU A C 1
ATOM 1132 O O . LEU A 1 149 ? -26.700 7.958 117.582 1.00 21.76 146 LEU A O 1
ATOM 1137 N N . LYS A 1 150 ? -26.799 8.239 119.816 1.00 22.62 147 LYS A N 1
ATOM 1138 C CA . LYS A 1 150 ? -28.241 8.363 119.904 1.00 23.72 147 LYS A CA 1
ATOM 1139 C C . LYS A 1 150 ? -28.687 9.773 120.227 1.00 22.44 147 LYS A C 1
ATOM 1140 O O . LYS A 1 150 ? -28.106 10.463 121.067 1.00 21.54 147 LYS A O 1
ATOM 1146 N N . PHE A 1 151 ? -29.791 10.208 119.617 1.00 21.64 148 PHE A N 1
ATOM 1147 C CA . PHE A 1 151 ? -30.266 11.603 119.791 1.00 21.61 148 PHE A CA 1
ATOM 1148 C C . PHE A 1 151 ? -31.740 11.623 119.446 1.00 20.52 148 PHE A C 1
ATOM 1149 O O . PHE A 1 151 ? -32.273 10.593 119.031 1.00 20.77 148 PHE A O 1
ATOM 1157 N N . ASP A 1 152 ? -32.377 12.775 119.649 1.00 20.19 149 ASP A N 1
ATOM 1158 C CA . ASP A 1 152 ? -33.802 12.970 119.347 1.00 19.91 149 ASP A CA 1
ATOM 1159 C C . ASP A 1 152 ? -33.872 13.269 117.857 1.00 18.79 149 ASP A C 1
ATOM 1160 O O . ASP A 1 152 ? -33.250 14.276 117.397 1.00 17.02 149 ASP A O 1
ATOM 1165 N N . PRO A 1 153 ? -34.546 12.382 117.107 1.00 18.28 150 PRO A N 1
ATOM 1166 C CA . PRO A 1 153 ? -34.574 12.645 115.647 1.00 17.33 150 PRO A CA 1
ATOM 1167 C C . PRO A 1 153 ? -35.425 13.833 115.239 1.00 17.79 150 PRO A C 1
ATOM 1168 O O . PRO A 1 153 ? -35.416 14.230 114.075 1.00 16.17 150 PRO A O 1
ATOM 1172 N N . GLU A 1 154 ? -36.217 14.385 116.165 1.00 17.51 151 GLU A N 1
ATOM 1173 C CA . GLU A 1 154 ? -36.974 15.565 115.957 1.00 18.28 151 GLU A CA 1
ATOM 1174 C C . GLU A 1 154 ? -36.376 16.800 116.637 1.00 19.53 151 GLU A C 1
ATOM 1175 O O . GLU A 1 154 ? -36.962 17.873 116.559 1.00 22.40 151 GLU A O 1
ATOM 1181 N N . ASN A 1 155 ? -35.223 16.676 117.290 1.00 17.72 152 ASN A N 1
ATOM 1182 C CA . ASN A 1 155 ? -34.503 17.841 117.794 1.00 19.19 152 ASN A CA 1
ATOM 1183 C C . ASN A 1 155 ? -33.028 17.481 117.685 1.00 17.49 152 ASN A C 1
ATOM 1184 O O . ASN A 1 155 ? -32.310 17.132 118.630 1.00 18.17 152 ASN A O 1
ATOM 1189 N N . ILE A 1 156 ? -32.638 17.452 116.453 1.00 16.46 153 ILE A N 1
ATOM 1190 C CA . ILE A 1 156 ? -31.302 16.962 116.056 1.00 15.85 153 ILE A CA 1
ATOM 1191 C C . ILE A 1 156 ? -30.238 17.916 116.628 1.00 13.47 153 ILE A C 1
ATOM 1192 O O . ILE A 1 156 ? -30.390 19.127 116.537 1.00 15.71 153 ILE A O 1
ATOM 1197 N N . PRO A 1 157 ? -29.174 17.358 117.179 1.00 14.63 154 PRO A N 1
ATOM 1198 C CA . PRO A 1 157 ? -28.152 18.263 117.662 1.00 15.24 154 PRO A CA 1
ATOM 1199 C C . PRO A 1 157 ? -27.484 19.126 116.588 1.00 14.91 154 PRO A C 1
ATOM 1200 O O . PRO A 1 157 ? -27.281 18.693 115.457 1.00 15.04 154 PRO A O 1
ATOM 1204 N N . ASP A 1 158 ? -26.973 20.283 116.990 1.00 13.85 155 ASP A N 1
ATOM 1205 C CA . ASP A 1 158 ? -26.246 21.131 116.043 1.00 12.94 155 ASP A CA 1
ATOM 1206 C C . ASP A 1 158 ? -24.944 20.448 115.589 1.00 12.39 155 ASP A C 1
ATOM 1207 O O . ASP A 1 158 ? -24.501 20.648 114.462 1.00 11.98 155 ASP A O 1
ATOM 1212 N N . GLU A 1 159 ? -24.311 19.735 116.514 1.00 13.36 156 GLU A N 1
ATOM 1213 C CA . GLU A 1 159 ? -23.028 19.105 116.243 1.00 13.82 156 GLU A CA 1
ATOM 1214 C C . GLU A 1 159 ? -22.909 17.790 117.012 1.00 14.19 156 GLU A C 1
ATOM 1215 O O . GLU A 1 159 ? -23.383 17.687 118.167 1.00 13.08 156 GLU A O 1
ATOM 1221 N N . LEU A 1 160 ? -22.327 16.769 116.359 1.00 13.59 157 LEU A N 1
ATOM 1222 C CA . LEU A 1 160 ? -22.040 15.467 116.924 1.00 14.21 157 LEU A CA 1
ATOM 1223 C C . LEU A 1 160 ? -20.540 15.341 116.939 1.00 13.60 157 LEU A C 1
ATOM 1224 O O . LEU A 1 160 ? -19.893 15.685 115.952 1.00 13.95 157 LEU A O 1
ATOM 1229 N N . ASP A 1 161 ? -19.961 14.908 118.069 1.00 15.37 158 ASP A N 1
ATOM 1230 C CA . ASP A 1 161 ? -18.498 14.904 118.219 1.00 14.95 158 ASP A CA 1
ATOM 1231 C C . ASP A 1 161 ? -18.112 13.457 118.526 1.00 14.28 158 ASP A C 1
ATOM 1232 O O . ASP A 1 161 ? -18.540 12.887 119.541 1.00 14.19 158 ASP A O 1
ATOM 1237 N N . ALA A 1 162 ? -17.414 12.801 117.598 1.00 13.57 159 ALA A N 1
ATOM 1238 C CA . ALA A 1 162 ? -17.071 11.388 117.759 1.00 14.65 159 ALA A CA 1
ATOM 1239 C C . ALA A 1 162 ? -16.003 11.039 116.695 1.00 13.76 159 ALA A C 1
ATOM 1240 O O . ALA A 1 162 ? -15.399 11.959 116.134 1.00 13.98 159 ALA A O 1
ATOM 1242 N N . TRP A 1 163 ? -15.719 9.765 116.533 1.00 15.85 160 TRP A N 1
ATOM 1243 C CA . TRP A 1 163 ? -14.837 9.290 115.418 1.00 17.37 160 TRP A CA 1
ATOM 1244 C C . TRP A 1 163 ? -13.452 9.903 115.528 1.00 18.79 160 TRP A C 1
ATOM 1245 O O . TRP A 1 163 ? -12.961 10.648 114.664 1.00 19.25 160 TRP A O 1
ATOM 1256 N N . ASP A 1 164 ? -12.726 9.603 116.627 1.00 20.46 161 ASP A N 1
ATOM 1257 C CA . ASP A 1 164 ? -11.344 10.113 116.689 1.00 20.95 161 ASP A CA 1
ATOM 1258 C C . ASP A 1 164 ? -11.105 11.588 116.491 1.00 20.64 161 ASP A C 1
ATOM 1259 O O . ASP A 1 164 ? -10.170 12.070 115.788 1.00 21.84 161 ASP A O 1
ATOM 1264 N N . GLY A 1 165 ? -11.895 12.360 117.193 1.00 17.40 162 GLY A N 1
ATOM 1265 C CA . GLY A 1 165 ? -11.713 13.749 117.248 1.00 16.56 162 GLY A CA 1
ATOM 1266 C C . GLY A 1 165 ? -12.297 14.587 116.128 1.00 15.75 162 GLY A C 1
ATOM 1267 O O . GLY A 1 165 ? -11.894 15.736 115.944 1.00 18.44 162 GLY A O 1
ATOM 1268 N N . ARG A 1 166 ? -13.330 14.018 115.502 1.00 14.20 163 ARG A N 1
ATOM 1269 C CA . ARG A 1 166 ? -14.011 14.709 114.413 1.00 14.43 163 ARG A CA 1
ATOM 1270 C C . ARG A 1 166 ? -15.305 15.321 114.958 1.00 13.89 163 ARG A C 1
ATOM 1271 O O . ARG A 1 166 ? -15.830 14.944 116.033 1.00 15.01 163 ARG A O 1
ATOM 1279 N N . LYS A 1 167 ? -15.844 16.230 114.171 1.00 14.25 164 LYS A N 1
ATOM 1280 C CA . LYS A 1 167 ? -17.076 16.902 114.465 1.00 14.36 164 LYS A CA 1
ATOM 1281 C C . LYS A 1 167 ? -17.980 16.728 113.235 1.00 12.36 164 LYS A C 1
ATOM 1282 O O . LYS A 1 167 ? -17.515 16.753 112.131 1.00 11.91 164 LYS A O 1
ATOM 1288 N N . LEU A 1 168 ? -19.274 16.668 113.456 1.00 11.46 165 LEU A N 1
ATOM 1289 C CA . LEU A 1 168 ? -20.205 16.537 112.346 1.00 10.75 165 LEU A CA 1
ATOM 1290 C C . LEU A 1 168 ? -21.421 17.419 112.621 1.00 11.35 165 LEU A C 1
ATOM 1291 O O . LEU A 1 168 ? -22.091 17.218 113.633 1.00 12.74 165 LEU A O 1
ATOM 1296 N N . LYS A 1 169 ? -21.781 18.304 111.679 1.00 10.13 166 LYS A N 1
ATOM 1297 C CA . LYS A 1 169 ? -22.995 19.104 111.848 1.00 11.61 166 LYS A CA 1
ATOM 1298 C C . LYS A 1 169 ? -24.241 18.271 111.707 1.00 11.47 166 LYS A C 1
ATOM 1299 O O . LYS A 1 169 ? -24.312 17.306 110.969 1.00 10.92 166 LYS A O 1
ATOM 1305 N N . GLY A 1 170 ? -25.295 18.634 112.447 1.00 11.25 167 GLY A N 1
ATOM 1306 C CA . GLY A 1 170 ? -26.538 17.836 112.386 1.00 10.10 167 GLY A CA 1
ATOM 1307 C C . GLY A 1 170 ? -27.225 17.926 111.053 1.00 9.97 167 GLY A C 1
ATOM 1308 O O . GLY A 1 170 ? -28.075 17.082 110.754 1.00 10.66 167 GLY A O 1
ATOM 1309 N N . ASN A 1 171 ? -26.762 18.824 110.194 1.00 9.80 168 ASN A N 1
ATOM 1310 C CA . ASN A 1 171 ? -27.262 18.837 108.814 1.00 9.96 168 ASN A CA 1
ATOM 1311 C C . ASN A 1 171 ? -27.040 17.452 108.144 1.00 10.78 168 ASN A C 1
ATOM 1312 O O . ASN A 1 171 ? -27.823 17.023 107.303 1.00 10.98 168 ASN A O 1
ATOM 1317 N N . TYR A 1 172 ? -25.943 16.773 108.466 1.00 10.02 169 TYR A N 1
ATOM 1318 C CA . TYR A 1 172 ? -25.710 15.412 107.935 1.00 8.96 169 TYR A CA 1
ATOM 1319 C C . TYR A 1 172 ? -27.004 14.582 108.206 1.00 9.01 169 TYR A C 1
ATOM 1320 O O . TYR A 1 172 ? -27.475 13.884 107.295 1.00 10.10 169 TYR A O 1
ATOM 1329 N N . VAL A 1 173 ? -27.497 14.613 109.441 1.00 8.16 170 VAL A N 1
ATOM 1330 C CA . VAL A 1 173 ? -28.707 13.877 109.847 1.00 9.98 170 VAL A CA 1
ATOM 1331 C C . VAL A 1 173 ? -29.999 14.394 109.180 1.00 9.31 170 VAL A C 1
ATOM 1332 O O . VAL A 1 173 ? -30.775 13.601 108.679 1.00 9.61 170 VAL A O 1
ATOM 1336 N N . ARG A 1 174 ? -30.153 15.721 109.131 1.00 10.14 171 ARG A N 1
ATOM 1337 C CA . ARG A 1 174 ? -31.305 16.332 108.418 1.00 9.94 171 ARG A CA 1
ATOM 1338 C C . ARG A 1 174 ? -31.436 15.827 106.995 1.00 9.52 171 ARG A C 1
ATOM 1339 O O . ARG A 1 174 ? -32.501 15.541 106.515 1.00 10.77 171 ARG A O 1
ATOM 1347 N N . VAL A 1 175 ? -30.279 15.732 106.311 1.00 8.82 172 VAL A N 1
ATOM 1348 C CA . VAL A 1 175 ? -30.234 15.229 104.950 1.00 8.97 172 VAL A CA 1
ATOM 1349 C C . VAL A 1 175 ? -30.488 13.732 104.897 1.00 8.57 172 VAL A C 1
ATOM 1350 O O . VAL A 1 175 ? -31.258 13.223 104.101 1.00 8.50 172 VAL A O 1
ATOM 1354 N N . ALA A 1 176 ? -29.802 12.977 105.725 1.00 7.93 173 ALA A N 1
ATOM 1355 C CA . ALA A 1 176 ? -29.902 11.526 105.700 1.00 8.60 173 ALA A CA 1
ATOM 1356 C C . ALA A 1 176 ? -31.336 11.053 105.898 1.00 9.04 173 ALA A C 1
ATOM 1357 O O . ALA A 1 176 ? -31.800 10.071 105.293 1.00 9.82 173 ALA A O 1
ATOM 1359 N N . GLN A 1 177 ? -32.002 11.700 106.822 1.00 10.14 174 GLN A N 1
ATOM 1360 C CA . GLN A 1 177 ? -33.353 11.309 107.109 1.00 9.62 174 GLN A CA 1
ATOM 1361 C C . GLN A 1 177 ? -34.289 11.343 105.875 1.00 10.49 174 GLN A C 1
ATOM 1362 O O . GLN A 1 177 ? -35.343 10.658 105.862 1.00 10.56 174 GLN A O 1
ATOM 1368 N N . THR A 1 178 ? -33.935 12.166 104.866 1.00 9.14 175 THR A N 1
ATOM 1369 C CA . THR A 1 178 ? -34.839 12.349 103.709 1.00 8.82 175 THR A CA 1
ATOM 1370 C C . THR A 1 178 ? -34.776 11.184 102.734 1.00 9.90 175 THR A C 1
ATOM 1371 O O . THR A 1 178 ? -35.587 11.047 101.824 1.00 12.13 175 THR A O 1
ATOM 1375 N N . ILE A 1 179 ? -33.746 10.395 102.833 1.00 9.00 176 ILE A N 1
ATOM 1376 C CA . ILE A 1 179 ? -33.397 9.426 101.773 1.00 9.58 176 ILE A CA 1
ATOM 1377 C C . ILE A 1 179 ? -34.118 8.133 101.975 1.00 9.78 176 ILE A C 1
ATOM 1378 O O . ILE A 1 179 ? -33.971 7.444 102.984 1.00 10.44 176 ILE A O 1
ATOM 1383 N N . ARG A 1 180 ? -34.904 7.746 100.953 1.00 11.53 177 ARG A N 1
ATOM 1384 C CA . ARG A 1 180 ? -35.600 6.444 100.956 1.00 9.95 177 ARG A CA 1
ATOM 1385 C C . ARG A 1 180 ? -34.809 5.400 100.149 1.00 9.28 177 ARG A C 1
ATOM 1386 O O . ARG A 1 180 ? -34.997 5.280 98.970 1.00 9.22 177 ARG A O 1
ATOM 1394 N N . VAL A 1 181 ? -33.879 4.730 100.821 1.00 10.11 178 VAL A N 1
ATOM 1395 C CA . VAL A 1 181 ? -32.961 3.794 100.135 1.00 9.92 178 VAL A CA 1
ATOM 1396 C C . VAL A 1 181 ? -33.674 2.796 99.260 1.00 10.79 178 VAL A C 1
ATOM 1397 O O . VAL A 1 181 ? -33.257 2.485 98.161 1.00 10.98 178 VAL A O 1
ATOM 1401 N N . GLU A 1 182 ? -34.780 2.292 99.793 1.00 11.38 179 GLU A N 1
ATOM 1402 C CA . GLU A 1 182 ? -35.527 1.255 99.093 1.00 13.37 179 GLU A CA 1
ATOM 1403 C C . GLU A 1 182 ? -35.984 1.659 97.706 1.00 12.62 179 GLU A C 1
ATOM 1404 O O . GLU A 1 182 ? -36.070 0.796 96.789 1.00 12.61 179 GLU A O 1
ATOM 1410 N N . ASP A 1 183 ? -36.258 2.949 97.499 1.00 11.19 180 ASP A N 1
ATOM 1411 C CA . ASP A 1 183 ? -36.645 3.486 96.175 1.00 12.45 180 ASP A CA 1
ATOM 1412 C C . ASP A 1 183 ? -35.499 3.285 95.176 1.00 12.60 180 ASP A C 1
ATOM 1413 O O . ASP A 1 183 ? -35.695 2.921 94.007 1.00 13.28 180 ASP A O 1
ATOM 1418 N N . PHE A 1 184 ? -34.301 3.603 95.647 1.00 11.27 181 PHE A N 1
ATOM 1419 C CA . PHE A 1 184 ? -33.104 3.480 94.800 1.00 10.58 181 PHE A CA 1
ATOM 1420 C C . PHE A 1 184 ? -32.741 2.002 94.508 1.00 11.65 181 PHE A C 1
ATOM 1421 O O . PHE A 1 184 ? -32.232 1.693 93.438 1.00 13.03 181 PHE A O 1
ATOM 1429 N N . VAL A 1 185 ? -32.943 1.142 95.479 1.00 10.71 182 VAL A N 1
ATOM 1430 C CA . VAL A 1 185 ? -32.744 -0.301 95.261 1.00 11.22 182 VAL A CA 1
ATOM 1431 C C . VAL A 1 185 ? -33.703 -0.779 94.160 1.00 13.63 182 VAL A C 1
ATOM 1432 O O . VAL A 1 185 ? -33.314 -1.486 93.220 1.00 13.04 182 VAL A O 1
ATOM 1436 N N . ASP A 1 186 ? -34.959 -0.387 94.288 1.00 13.69 183 ASP A N 1
ATOM 1437 C CA . ASP A 1 186 ? -35.927 -0.791 93.285 1.00 15.73 183 ASP A CA 1
ATOM 1438 C C . ASP A 1 186 ? -35.618 -0.319 91.876 1.00 15.35 183 ASP A C 1
ATOM 1439 O O . ASP A 1 186 ? -36.011 -0.973 90.875 1.00 18.24 183 ASP A O 1
ATOM 1444 N N . LYS A 1 187 ? -34.982 0.831 91.742 1.00 14.81 184 LYS A N 1
ATOM 1445 C CA . LYS A 1 187 ? -34.716 1.387 90.443 1.00 15.61 184 LYS A CA 1
ATOM 1446 C C . LYS A 1 187 ? -33.532 0.783 89.727 1.00 17.41 184 LYS A C 1
ATOM 1447 O O . LYS A 1 187 ? -33.516 0.832 88.474 1.00 19.48 184 LYS A O 1
ATOM 1453 N N . TYR A 1 188 ? -32.589 0.169 90.463 1.00 14.04 185 TYR A N 1
ATOM 1454 C CA . TYR A 1 188 ? -31.382 -0.321 89.797 1.00 14.42 185 TYR A CA 1
ATOM 1455 C C . TYR A 1 188 ? -31.508 -1.821 89.647 1.00 14.25 185 TYR A C 1
ATOM 1456 O O . TYR A 1 188 ? -31.311 -2.569 90.597 1.00 15.13 185 TYR A O 1
ATOM 1465 N N . THR A 1 189 ? -31.878 -2.197 88.430 1.00 15.16 186 THR A N 1
ATOM 1466 C CA . THR A 1 189 ? -32.146 -3.615 88.095 1.00 15.10 186 THR A CA 1
ATOM 1467 C C . THR A 1 189 ? -31.045 -4.325 87.385 1.00 15.24 186 THR A C 1
ATOM 1468 O O . THR A 1 189 ? -31.225 -5.520 87.025 1.00 18.16 186 THR A O 1
ATOM 1472 N N . LYS A 1 190 ? -29.903 -3.676 87.193 1.00 15.12 187 LYS A N 1
ATOM 1473 C CA . LYS A 1 190 ? -28.709 -4.273 86.562 1.00 14.16 187 LYS A CA 1
ATOM 1474 C C . LYS A 1 190 ? -27.961 -5.087 87.634 1.00 13.90 187 LYS A C 1
ATOM 1475 O O . LYS A 1 190 ? -28.352 -5.119 88.776 1.00 12.80 187 LYS A O 1
ATOM 1481 N N . PRO A 1 191 ? -26.916 -5.828 87.243 1.00 14.34 188 PRO A N 1
ATOM 1482 C CA . PRO A 1 191 ? -26.268 -6.666 88.191 1.00 14.09 188 PRO A CA 1
ATOM 1483 C C . PRO A 1 191 ? -25.606 -5.940 89.363 1.00 13.60 188 PRO A C 1
ATOM 1484 O O . PRO A 1 191 ? -24.920 -4.934 89.154 1.00 13.70 188 PRO A O 1
ATOM 1488 N N . VAL A 1 192 ? -25.821 -6.516 90.536 1.00 12.61 189 VAL A N 1
ATOM 1489 C CA . VAL A 1 192 ? -25.267 -6.075 91.795 1.00 12.45 189 VAL A CA 1
ATOM 1490 C C . VAL A 1 192 ? -24.534 -7.192 92.543 1.00 13.60 189 VAL A C 1
ATOM 1491 O O . VAL A 1 192 ? -25.033 -8.327 92.601 1.00 14.04 189 VAL A O 1
ATOM 1495 N N . LEU A 1 193 ? -23.348 -6.852 93.102 1.00 12.85 190 LEU A N 1
ATOM 1496 C CA . LEU A 1 193 ? -22.658 -7.731 94.042 1.00 12.75 190 LEU A CA 1
ATOM 1497 C C . LEU A 1 193 ? -22.503 -7.044 95.365 1.00 12.98 190 LEU A C 1
ATOM 1498 O O . LEU A 1 193 ? -21.787 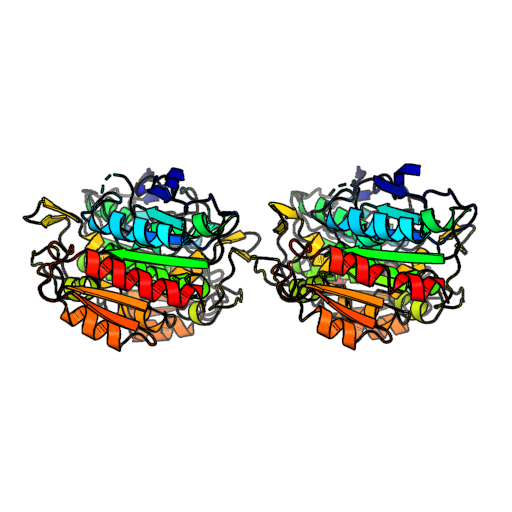-6.027 95.463 1.00 13.16 190 LEU A O 1
ATOM 1503 N N . ILE A 1 194 ? -23.215 -7.549 96.374 1.00 12.59 191 ILE A N 1
ATOM 1504 C CA . ILE A 1 194 ? -22.976 -7.062 97.751 1.00 13.74 191 ILE A CA 1
ATOM 1505 C C . ILE A 1 194 ? -22.060 -8.014 98.444 1.00 15.82 191 ILE A C 1
ATOM 1506 O O . ILE A 1 194 ? -22.281 -9.243 98.382 1.00 15.05 191 ILE A O 1
ATOM 1511 N N . VAL A 1 195 ? -21.026 -7.472 99.067 1.00 14.70 192 VAL A N 1
ATOM 1512 C CA . VAL A 1 195 ? -20.109 -8.260 99.940 1.00 15.16 192 VAL A CA 1
ATOM 1513 C C . VAL A 1 195 ? -20.250 -7.759 101.357 1.00 15.12 192 VAL A C 1
ATOM 1514 O O . VAL A 1 195 ? -20.430 -6.535 101.567 1.00 15.31 192 VAL A O 1
ATOM 1518 N N . HIS A 1 196 ? -20.248 -8.646 102.376 1.00 13.71 193 HIS A N 1
ATOM 1519 C CA . HIS A 1 196 ? -20.371 -8.215 103.734 1.00 13.55 193 HIS A CA 1
ATOM 1520 C C . HIS A 1 196 ? -19.886 -9.304 104.668 1.00 13.54 193 HIS A C 1
ATOM 1521 O O . HIS A 1 196 ? -20.201 -10.475 104.437 1.00 13.46 193 HIS A O 1
ATOM 1528 N N . GLY A 1 197 ? -19.080 -8.894 105.650 1.00 14.44 194 GLY A N 1
ATOM 1529 C CA . GLY A 1 197 ? -18.540 -9.782 106.722 1.00 14.79 194 GLY A CA 1
ATOM 1530 C C . GLY A 1 197 ? -19.617 -10.025 107.752 1.00 15.70 194 GLY A C 1
ATOM 1531 O O . GLY A 1 197 ? -20.200 -9.068 108.256 1.00 16.65 194 GLY A O 1
ATOM 1532 N N . ASP A 1 198 ? -19.801 -11.274 108.149 1.00 15.87 195 ASP A N 1
ATOM 1533 C CA . ASP A 1 198 ? -20.874 -11.572 109.103 1.00 16.74 195 ASP A CA 1
ATOM 1534 C C . ASP A 1 198 ? -20.550 -11.243 110.573 1.00 17.16 195 ASP A C 1
ATOM 1535 O O . ASP A 1 198 ? -21.421 -11.417 111.422 1.00 20.64 195 ASP A O 1
ATOM 1540 N N . GLN A 1 199 ? -19.364 -10.766 110.884 1.00 17.25 196 GLN A N 1
ATOM 1541 C CA . GLN A 1 199 ? -19.052 -10.208 112.167 1.00 18.91 196 GLN A CA 1
ATOM 1542 C C . GLN A 1 199 ? -18.760 -8.699 112.070 1.00 18.99 196 GLN A C 1
ATOM 1543 O O . GLN A 1 199 ? -17.928 -8.167 112.792 1.00 20.40 196 GLN A O 1
ATOM 1549 N N . ASP A 1 200 ? -19.460 -8.007 111.163 1.00 17.75 197 ASP A N 1
ATOM 1550 C CA . ASP A 1 200 ? -19.267 -6.581 110.964 1.00 18.24 197 ASP A CA 1
ATOM 1551 C C . ASP A 1 200 ? -19.806 -5.852 112.183 1.00 17.90 197 ASP A C 1
ATOM 1552 O O . ASP A 1 200 ? -20.970 -5.940 112.504 1.00 19.75 197 ASP A O 1
ATOM 1557 N N . GLU A 1 201 ? -18.906 -5.162 112.855 1.00 19.35 198 GLU A N 1
ATOM 1558 C CA . GLU A 1 201 ? -19.171 -4.459 114.095 1.00 20.56 198 GLU A CA 1
ATOM 1559 C C . GLU A 1 201 ? -19.769 -3.076 113.876 1.00 22.12 198 GLU A C 1
ATOM 1560 O O . GLU A 1 201 ? -20.043 -2.361 114.842 1.00 23.42 198 GLU A O 1
ATOM 1566 N N . ALA A 1 202 ? -19.822 -2.645 112.622 1.00 20.42 199 ALA A N 1
ATOM 1567 C CA . ALA A 1 202 ? -20.104 -1.236 112.323 1.00 20.94 199 ALA A CA 1
ATOM 1568 C C . ALA A 1 202 ? -21.443 -1.087 111.679 1.00 20.16 199 ALA A C 1
ATOM 1569 O O . ALA A 1 202 ? -22.174 -0.145 112.002 1.00 22.04 199 ALA A O 1
ATOM 1571 N N . VAL A 1 203 ? -21.747 -1.957 110.729 1.00 20.05 200 VAL A N 1
ATOM 1572 C CA . VAL A 1 203 ? -23.041 -1.945 110.020 1.00 21.02 200 VAL A CA 1
ATOM 1573 C C . VAL A 1 203 ? -23.560 -3.357 109.911 1.00 20.50 200 VAL A C 1
ATOM 1574 O O . VAL A 1 203 ? -22.813 -4.292 109.536 1.00 19.97 200 VAL A O 1
ATOM 1578 N N . PRO A 1 204 ? -24.844 -3.566 110.252 1.00 20.39 201 PRO A N 1
ATOM 1579 C CA . PRO A 1 204 ? -25.366 -4.896 110.413 1.00 21.52 201 PRO A CA 1
ATOM 1580 C C . PRO A 1 204 ? -25.433 -5.705 109.138 1.00 20.63 201 PRO A C 1
ATOM 1581 O O . PRO A 1 204 ? -26.012 -5.254 108.140 1.00 20.77 201 PRO A O 1
ATOM 1585 N N . TYR A 1 205 ? -24.795 -6.884 109.178 1.00 21.51 202 TYR A N 1
ATOM 1586 C CA . TYR A 1 205 ? -24.841 -7.871 108.087 1.00 21.09 202 TYR A CA 1
ATOM 1587 C C . TYR A 1 205 ? -26.244 -8.140 107.533 1.00 21.90 202 TYR A C 1
ATOM 1588 O O . TYR A 1 205 ? -26.418 -8.252 106.322 1.00 20.92 202 TYR A O 1
ATOM 1597 N N . GLU A 1 206 ? -27.246 -8.267 108.410 1.00 21.23 203 GLU A N 1
ATOM 1598 C CA . GLU A 1 206 ? -28.563 -8.707 108.012 1.00 20.76 203 GLU A CA 1
ATOM 1599 C C . GLU A 1 206 ? -29.249 -7.684 107.119 1.00 19.53 203 GLU A C 1
ATOM 1600 O O . GLU A 1 206 ? -30.127 -8.024 106.310 1.00 19.63 203 GLU A O 1
ATOM 1606 N N . ALA A 1 207 ? -28.863 -6.412 107.232 1.00 18.31 204 ALA A N 1
ATOM 1607 C CA . ALA A 1 207 ? -29.436 -5.448 106.299 1.00 17.77 204 ALA A CA 1
ATOM 1608 C C . ALA A 1 207 ? -29.006 -5.719 104.866 1.00 16.73 204 ALA A C 1
ATOM 1609 O O . ALA A 1 207 ? -29.769 -5.584 103.913 1.00 15.44 204 ALA A O 1
ATOM 1611 N N . SER A 1 208 ? -27.780 -6.171 104.689 1.00 16.87 205 SER A N 1
ATOM 1612 C CA . SER A 1 208 ? -27.338 -6.551 103.364 1.00 15.70 205 SER A CA 1
ATOM 1613 C C . SER A 1 208 ? -28.004 -7.811 102.839 1.00 14.46 205 SER A C 1
ATOM 1614 O O . SER A 1 208 ? -28.238 -7.953 101.657 1.00 14.72 205 SER A O 1
ATOM 1617 N N . VAL A 1 209 ? -28.248 -8.778 103.725 1.00 15.57 206 VAL A N 1
ATOM 1618 C CA . VAL A 1 209 ? -29.109 -9.897 103.354 1.00 16.46 206 VAL A CA 1
ATOM 1619 C C . VAL A 1 209 ? -30.449 -9.392 102.827 1.00 16.25 206 VAL A C 1
ATOM 1620 O O . VAL A 1 209 ? -30.882 -9.813 101.759 1.00 17.72 206 VAL A O 1
ATOM 1624 N N . ALA A 1 210 ? -31.098 -8.462 103.556 1.00 15.87 207 ALA A N 1
ATOM 1625 C CA . ALA A 1 210 ? -32.390 -7.951 103.148 1.00 16.73 207 ALA A CA 1
ATOM 1626 C C . ALA A 1 210 ? -32.327 -7.197 101.820 1.00 16.61 207 ALA A C 1
ATOM 1627 O O . ALA A 1 210 ? -33.117 -7.448 100.877 1.00 17.69 207 ALA A O 1
ATOM 1629 N N . PHE A 1 211 ? -31.387 -6.238 101.705 1.00 17.81 208 PHE A N 1
ATOM 1630 C CA . PHE A 1 211 ? -31.277 -5.500 100.451 1.00 15.65 208 PHE A CA 1
ATOM 1631 C C . PHE A 1 211 ? -30.949 -6.418 99.259 1.00 14.87 208 PHE A C 1
ATOM 1632 O O . PHE A 1 211 ? -31.456 -6.240 98.173 1.00 14.08 208 PHE A O 1
ATOM 1640 N N . SER A 1 212 ? -30.129 -7.433 99.473 1.00 15.30 209 SER A N 1
ATOM 1641 C CA . SER A 1 212 ? -29.801 -8.374 98.392 1.00 16.19 209 SER A CA 1
ATOM 1642 C C . SER A 1 212 ? -31.018 -9.080 97.830 1.00 16.50 209 SER A C 1
ATOM 1643 O O . SER A 1 212 ? -31.011 -9.496 96.687 1.00 16.72 209 SER A O 1
ATOM 1646 N N . LYS A 1 213 ? -32.018 -9.295 98.668 1.00 17.54 210 LYS A N 1
ATOM 1647 C CA . LYS A 1 213 ? -33.252 -9.930 98.225 1.00 18.46 210 LYS A CA 1
ATOM 1648 C C . LYS A 1 213 ? -34.166 -8.935 97.544 1.00 18.84 210 LYS A C 1
ATOM 1649 O O . LYS A 1 213 ? -34.937 -9.317 96.676 1.00 18.83 210 LYS A O 1
ATOM 1655 N N . GLN A 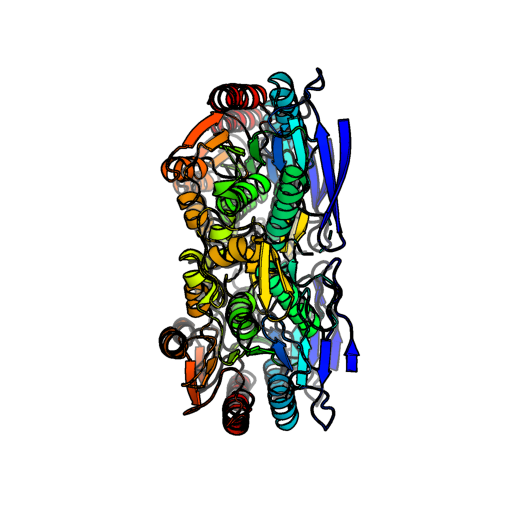1 214 ? -34.056 -7.643 97.896 1.00 18.31 211 GLN A N 1
ATOM 1656 C CA . GLN A 1 214 ? -34.871 -6.626 97.265 1.00 17.20 211 GLN A CA 1
ATOM 1657 C C . GLN A 1 214 ? -34.489 -6.319 95.820 1.00 16.70 211 GLN A C 1
ATOM 1658 O O . GLN A 1 214 ? -35.336 -6.055 94.944 1.00 17.69 211 GLN A O 1
ATOM 1664 N N . TYR A 1 215 ? -33.179 -6.297 95.551 1.00 14.11 212 TYR A N 1
ATOM 1665 C CA . TYR A 1 215 ? -32.671 -6.028 94.263 1.00 13.97 212 TYR A CA 1
ATOM 1666 C C . TYR A 1 215 ? -33.191 -7.083 93.266 1.00 13.99 212 TYR A C 1
ATOM 1667 O O . TYR A 1 215 ? -33.324 -8.283 93.665 1.00 16.87 212 TYR A O 1
ATOM 1676 N N . LYS A 1 216 ? -33.403 -6.669 92.034 1.00 14.98 213 LYS A N 1
ATOM 1677 C CA . LYS A 1 216 ? -33.754 -7.579 90.930 1.00 16.38 213 LYS A CA 1
ATOM 1678 C C . LYS A 1 216 ? -32.682 -8.604 90.664 1.00 17.78 213 LYS A C 1
ATOM 1679 O O . LYS A 1 216 ? -32.978 -9.787 90.476 1.00 19.22 213 LYS A O 1
ATOM 1685 N N . ASN A 1 217 ? -31.427 -8.170 90.647 1.00 16.64 214 ASN A N 1
ATOM 1686 C CA A ASN A 1 217 ? -30.321 -9.000 90.171 0.50 16.40 214 ASN A CA 1
ATOM 1687 C CA B ASN A 1 217 ? -30.352 -9.044 90.268 0.50 16.61 214 ASN A CA 1
ATOM 1688 C C . ASN A 1 217 ? -29.120 -8.796 91.129 1.00 16.89 214 ASN A C 1
ATOM 1689 O O . ASN A 1 217 ? -28.147 -8.193 90.708 1.00 19.67 214 ASN A O 1
ATOM 1698 N N . CYS A 1 218 ? -29.176 -9.320 92.344 1.00 17.15 215 CYS A N 1
ATOM 1699 C CA . CYS A 1 218 ? -28.069 -9.177 93.270 1.00 15.84 215 CYS A CA 1
ATOM 1700 C C . CYS A 1 218 ? -27.572 -10.482 93.808 1.00 18.31 215 CYS A C 1
ATOM 1701 O O . CYS A 1 218 ? -28.341 -11.315 94.266 1.00 19.83 215 CYS A O 1
ATOM 1704 N N . LYS A 1 219 ? -26.265 -10.660 93.781 1.00 17.30 216 LYS A N 1
ATOM 1705 C CA . LYS A 1 219 ? -25.630 -11.736 94.515 1.00 18.87 216 LYS A CA 1
ATOM 1706 C C . LYS A 1 219 ? -24.989 -11.235 95.781 1.00 17.76 216 LYS A C 1
ATOM 1707 O O . LYS A 1 219 ? -24.275 -10.212 95.759 1.00 16.95 216 LYS A O 1
ATOM 1713 N N . LEU A 1 220 ? -25.249 -11.937 96.880 1.00 17.08 217 LEU A N 1
ATOM 1714 C CA . LEU A 1 220 ? -24.637 -11.621 98.155 1.00 18.00 217 LEU A CA 1
ATOM 1715 C C . LEU A 1 220 ? -23.489 -12.565 98.431 1.00 17.90 217 LEU A C 1
ATOM 1716 O O . LEU A 1 220 ? -23.693 -13.779 98.472 1.00 17.72 217 LEU A O 1
ATOM 1721 N N . VAL A 1 221 ? -22.314 -12.015 98.630 1.00 16.26 218 VAL A N 1
ATOM 1722 C CA . VAL A 1 221 ? -21.182 -12.771 99.120 1.00 17.15 218 VAL A CA 1
ATOM 1723 C C . VAL A 1 221 ? -20.876 -12.463 100.566 1.00 16.51 218 VAL A C 1
ATOM 1724 O O . VAL A 1 221 ? -20.545 -11.373 100.924 1.00 14.92 218 VAL A O 1
ATOM 1728 N N . THR A 1 222 ? -21.024 -13.472 101.448 1.00 16.68 219 THR A N 1
ATOM 1729 C CA . THR A 1 222 ? -20.823 -13.323 102.842 1.00 18.14 219 THR A CA 1
ATOM 1730 C C . THR A 1 222 ? -19.390 -13.688 103.133 1.00 18.98 219 THR A C 1
ATOM 1731 O O . THR A 1 222 ? -18.894 -14.700 102.592 1.00 20.47 219 THR A O 1
ATOM 1735 N N . ILE A 1 223 ? -18.707 -12.854 103.908 1.00 17.71 220 ILE A N 1
ATOM 1736 C CA . ILE A 1 223 ? -17.346 -13.230 104.333 1.00 18.22 220 ILE A CA 1
ATOM 1737 C C . ILE A 1 223 ? -17.454 -13.796 105.771 1.00 18.30 220 ILE A C 1
ATOM 1738 O O . ILE A 1 223 ? -17.624 -13.050 106.742 1.00 17.54 220 ILE A O 1
ATOM 1743 N N . PRO A 1 224 ? -17.291 -15.116 105.919 1.00 18.63 221 PRO A N 1
ATOM 1744 C CA . PRO A 1 224 ? -17.516 -15.646 107.274 1.00 18.13 221 PRO A CA 1
ATOM 1745 C C . PRO A 1 224 ? -16.511 -15.161 108.294 1.00 18.33 221 PRO A C 1
ATOM 1746 O O . PRO A 1 224 ? -15.305 -15.210 108.042 1.00 19.29 221 PRO A O 1
ATOM 1750 N N . GLY A 1 225 ? -17.038 -14.667 109.423 1.00 18.41 222 GLY A N 1
ATOM 1751 C CA . GLY A 1 225 ? -16.249 -14.277 110.536 1.00 18.41 222 GLY A CA 1
ATOM 1752 C C . GLY A 1 225 ? -15.574 -12.944 110.461 1.00 18.64 222 GLY A C 1
ATOM 1753 O O . GLY A 1 225 ? -14.938 -12.501 111.414 1.00 20.42 222 GLY A O 1
ATOM 1754 N N . ASP A 1 226 ? -15.784 -12.242 109.337 1.00 19.59 223 ASP A N 1
ATOM 1755 C CA . ASP A 1 226 ? -14.970 -11.068 109.048 1.00 17.12 223 ASP A CA 1
ATOM 1756 C C . ASP A 1 226 ? -15.617 -9.736 109.467 1.00 17.27 223 ASP A C 1
ATOM 1757 O O . ASP A 1 226 ? -16.834 -9.664 109.710 1.00 16.66 223 ASP A O 1
ATOM 1762 N N . THR A 1 227 ? -14.751 -8.738 109.564 1.00 16.93 224 THR A N 1
ATOM 1763 C CA . THR A 1 227 ? -15.031 -7.459 110.154 1.00 17.20 224 THR A CA 1
ATOM 1764 C C . THR A 1 227 ? -15.470 -6.452 109.054 1.00 16.06 224 THR A C 1
ATOM 1765 O O . THR A 1 227 ? -15.570 -6.748 107.862 1.00 15.73 224 THR A O 1
ATOM 1769 N N . HIS A 1 228 ? -15.745 -5.272 109.523 1.00 15.47 225 HIS A N 1
ATOM 1770 C CA . HIS A 1 228 ? -16.219 -4.197 108.626 1.00 15.26 225 HIS A CA 1
ATOM 1771 C C . HIS A 1 228 ? -15.272 -3.907 107.474 1.00 15.54 225 HIS A C 1
ATOM 1772 O O . HIS A 1 228 ? -15.739 -3.634 106.369 1.00 15.92 225 HIS A O 1
ATOM 1779 N N . CYS A 1 229 ? -13.971 -3.887 107.753 1.00 17.22 226 CYS A N 1
ATOM 1780 C CA . CYS A 1 229 ? -12.952 -3.633 106.712 1.00 16.76 226 CYS A CA 1
ATOM 1781 C C . CYS A 1 229 ? -12.169 -4.867 106.324 1.00 17.88 226 CYS A C 1
ATOM 1782 O O . CYS A 1 229 ? -11.064 -4.769 105.749 1.00 18.38 226 CYS A O 1
ATOM 1785 N N . TYR A 1 230 ? -12.731 -6.032 106.628 1.00 17.59 227 TYR A N 1
ATOM 1786 C CA . TYR A 1 230 ? -12.166 -7.302 106.183 1.00 18.95 227 TYR A CA 1
ATOM 1787 C C . TYR A 1 230 ? -10.739 -7.558 106.724 1.00 20.45 227 TYR A C 1
ATOM 1788 O O . TYR A 1 230 ? -9.778 -7.816 105.968 1.00 19.90 227 TYR A O 1
ATOM 1797 N N . ASP A 1 231 ? -10.626 -7.489 108.035 1.00 21.94 228 ASP A N 1
ATOM 1798 C CA . ASP A 1 231 ? -9.314 -7.619 108.704 1.00 23.07 228 ASP A CA 1
ATOM 1799 C C . ASP A 1 231 ? -8.811 -9.048 108.473 1.00 23.74 228 ASP A C 1
ATOM 1800 O O . ASP A 1 231 ? -7.599 -9.255 108.308 1.00 24.73 228 ASP A O 1
ATOM 1805 N N . HIS A 1 232 ? -9.713 -10.034 108.446 1.00 22.94 229 HIS A N 1
ATOM 1806 C CA . HIS A 1 232 ? -9.281 -11.443 108.357 1.00 23.04 229 HIS A CA 1
ATOM 1807 C C . HIS A 1 232 ? -9.174 -12.028 106.967 1.00 23.44 229 HIS A C 1
ATOM 1808 O O . HIS A 1 232 ? -8.312 -12.897 106.693 1.00 23.55 229 HIS A O 1
ATOM 1815 N N . HIS A 1 233 ? -10.078 -11.623 106.068 1.00 22.31 230 HIS A N 1
ATOM 1816 C CA . HIS A 1 233 ? -10.183 -12.281 104.772 1.00 21.78 230 HIS A CA 1
ATOM 1817 C C . HIS A 1 233 ? -10.445 -11.364 103.605 1.00 21.21 230 HIS A C 1
ATOM 1818 O O . HIS A 1 233 ? -11.313 -11.661 102.760 1.00 19.30 230 HIS A O 1
ATOM 1825 N N . LEU A 1 234 ? -9.621 -10.317 103.529 1.00 20.16 231 LEU A N 1
ATOM 1826 C CA . LEU A 1 234 ? -9.685 -9.364 102.427 1.00 20.50 231 LEU A CA 1
ATOM 1827 C C . LEU A 1 234 ? -9.550 -10.067 101.085 1.00 19.81 231 LEU A C 1
ATOM 1828 O O . LEU A 1 234 ? -10.195 -9.715 100.093 1.00 20.16 231 LEU A O 1
ATOM 1833 N N . GLU A 1 235 ? -8.750 -11.130 101.027 1.00 20.12 232 GLU A N 1
ATOM 1834 C CA . GLU A 1 235 ? -8.687 -11.924 99.784 1.00 19.98 232 GLU A CA 1
ATOM 1835 C C . GLU A 1 235 ? -9.973 -12.558 99.292 1.00 17.59 232 GLU A C 1
ATOM 1836 O O . GLU A 1 235 ? -10.140 -12.801 98.108 1.00 18.61 232 GLU A O 1
ATOM 1842 N N . LEU A 1 236 ? -10.873 -12.877 100.222 1.00 17.31 233 LEU A N 1
ATOM 1843 C CA . LEU A 1 236 ? -12.121 -13.448 99.810 1.00 16.88 233 LEU A CA 1
ATOM 1844 C C . LEU A 1 236 ? -12.970 -12.357 99.161 1.00 16.99 233 LEU A C 1
ATOM 1845 O O . LEU A 1 236 ? -13.784 -12.613 98.256 1.00 17.72 233 LEU A O 1
ATOM 1850 N N . VAL A 1 237 ? -12.820 -11.152 99.657 1.00 16.23 234 VAL A N 1
ATOM 1851 C CA . VAL A 1 237 ? -13.515 -10.003 99.036 1.00 15.84 234 VAL A CA 1
ATOM 1852 C C . VAL A 1 237 ? -12.987 -9.741 97.620 1.00 15.05 234 VAL A C 1
ATOM 1853 O O . VAL A 1 237 ? -13.777 -9.627 96.671 1.00 16.08 234 VAL A O 1
ATOM 1857 N N . THR A 1 238 ? -11.675 -9.638 97.444 1.00 16.27 235 THR A N 1
ATOM 1858 C CA . THR A 1 238 ? -11.184 -9.336 96.141 1.00 16.33 235 THR A CA 1
ATOM 1859 C C . THR A 1 238 ? -11.461 -10.503 95.183 1.00 15.72 235 THR A C 1
ATOM 1860 O O . THR A 1 238 ? -11.722 -10.290 94.041 1.00 15.89 235 THR A O 1
ATOM 1864 N N . GLU A 1 239 ? -11.425 -11.743 95.657 1.00 16.86 236 GLU A N 1
ATOM 1865 C CA . GLU A 1 239 ? -11.815 -12.834 94.734 1.00 18.26 236 GLU A CA 1
ATOM 1866 C C . GLU A 1 239 ? -13.277 -12.754 94.293 1.00 17.41 236 GLU A C 1
ATOM 1867 O O . GLU A 1 239 ? -13.627 -13.072 93.159 1.00 17.92 236 GLU A O 1
ATOM 1873 N N . ALA A 1 240 ? -14.133 -12.258 95.181 1.00 15.63 237 ALA A N 1
ATOM 1874 C CA . ALA A 1 240 ? -15.548 -12.199 94.802 1.00 16.10 237 ALA A CA 1
ATOM 1875 C C . ALA A 1 240 ? -15.795 -11.083 93.764 1.00 15.26 237 ALA A C 1
ATOM 1876 O O . ALA A 1 240 ? -16.533 -11.224 92.809 1.00 15.26 237 ALA A O 1
ATOM 1878 N N . VAL A 1 241 ? -15.127 -9.958 93.990 1.00 15.74 238 VAL A N 1
ATOM 1879 C CA . VAL A 1 241 ? -15.166 -8.817 93.065 1.00 15.96 238 VAL A CA 1
ATOM 1880 C C . VAL A 1 241 ? -14.613 -9.236 91.702 1.00 14.68 238 VAL A C 1
ATOM 1881 O O . VAL A 1 241 ? -15.200 -8.984 90.676 1.00 14.35 238 VAL A O 1
ATOM 1885 N N . LYS A 1 242 ? -13.504 -9.950 91.726 1.00 15.84 239 LYS A N 1
ATOM 1886 C CA . LYS A 1 242 ? -12.879 -10.434 90.509 1.00 17.03 239 LYS A CA 1
ATOM 1887 C C . LYS A 1 242 ? -13.774 -11.346 89.694 1.00 16.53 239 LYS A C 1
ATOM 1888 O O . LYS A 1 242 ? -13.964 -11.118 88.519 1.00 17.32 239 LYS A O 1
ATOM 1894 N N . GLU A 1 243 ? -14.377 -12.350 90.332 1.00 18.33 240 GLU A N 1
ATOM 1895 C CA . GLU A 1 243 ? -15.217 -13.314 89.591 1.00 19.94 240 GLU A CA 1
ATOM 1896 C C . GLU A 1 243 ? -16.491 -12.664 89.009 1.00 17.68 240 GLU A C 1
ATOM 1897 O O . GLU A 1 243 ? -16.873 -12.806 87.869 1.00 17.31 240 GLU A O 1
ATOM 1903 N N . PHE A 1 244 ? -17.049 -11.666 89.904 1.00 15.63 241 PHE A N 1
ATOM 1904 C CA . PHE A 1 244 ? -18.236 -11.011 89.428 1.00 15.53 241 PHE A CA 1
ATOM 1905 C C . PHE A 1 244 ? -17.973 -10.116 88.245 1.00 15.47 241 PHE A C 1
ATOM 1906 O O . PHE A 1 244 ? -18.762 -10.060 87.294 1.00 15.88 241 PHE A O 1
ATOM 1914 N N . MET A 1 245 ? -16.864 -9.388 88.336 1.00 15.05 242 MET A N 1
ATOM 1915 C CA . MET A 1 245 ? -16.477 -8.430 87.300 1.00 15.28 242 MET A CA 1
ATOM 1916 C C . MET A 1 245 ? -16.015 -9.125 86.018 1.00 16.02 242 MET A C 1
ATOM 1917 O O . MET A 1 245 ? -16.377 -8.681 84.932 1.00 17.96 242 MET A O 1
ATOM 1922 N N . LEU A 1 246 ? -15.328 -10.240 86.162 1.00 16.65 243 LEU A N 1
ATOM 1923 C CA . LEU A 1 246 ? -15.002 -11.048 84.950 1.00 18.89 243 LEU A CA 1
ATOM 1924 C C . LEU A 1 246 ? -16.254 -11.469 84.252 1.00 19.35 243 LEU A C 1
ATOM 1925 O O . LEU A 1 246 ? -16.290 -11.410 83.000 1.00 20.54 243 LEU A O 1
ATOM 1930 N N . GLU A 1 247 ? -17.295 -11.883 84.993 1.00 18.34 244 GLU A N 1
ATOM 1931 C CA A GLU A 1 247 ? -18.586 -12.195 84.386 0.60 19.74 244 GLU A CA 1
ATOM 1932 C CA B GLU A 1 247 ? -18.610 -12.193 84.432 0.40 19.51 244 GLU A CA 1
ATOM 1933 C C . GLU A 1 247 ? -19.205 -10.997 83.664 1.00 19.96 244 GLU A C 1
ATOM 1934 O O . GLU A 1 247 ? -19.815 -11.158 82.620 1.00 20.68 244 GLU A O 1
ATOM 1945 N N . GLN A 1 248 ? -19.071 -9.771 84.214 1.00 17.74 245 GLN A N 1
ATOM 1946 C CA . GLN A 1 248 ? -19.676 -8.646 83.564 1.00 17.75 245 GLN A CA 1
ATOM 1947 C C . GLN A 1 248 ? -18.966 -8.195 82.317 1.00 16.63 245 GLN A C 1
ATOM 1948 O O . GLN A 1 248 ? -19.598 -7.711 81.378 1.00 17.66 245 GLN A O 1
ATOM 1954 N N . ILE A 1 249 ? -17.639 -8.212 82.346 1.00 17.93 246 ILE A N 1
ATOM 1955 C CA . ILE A 1 249 ? -16.865 -7.616 81.279 1.00 19.38 246 ILE A CA 1
ATOM 1956 C C . ILE A 1 249 ? -16.584 -8.622 80.160 1.00 20.15 246 ILE A C 1
ATOM 1957 O O . ILE A 1 249 ? -16.140 -8.206 79.090 1.00 19.88 246 ILE A O 1
ATOM 1962 N N . ALA A 1 250 ? -16.841 -9.894 80.402 1.00 22.28 247 ALA A N 1
ATOM 1963 C CA . ALA A 1 250 ? -16.451 -10.911 79.388 1.00 26.20 247 ALA A CA 1
ATOM 1964 C C . ALA A 1 250 ? -17.262 -10.685 78.114 1.00 29.88 247 ALA A C 1
ATOM 1965 O O . ALA A 1 250 ? -18.462 -10.378 78.174 1.00 31.97 247 ALA A O 1
ATOM 1967 N N . LYS A 1 251 ? -16.596 -10.814 76.960 1.00 32.62 248 LYS A N 1
ATOM 1968 C CA . LYS A 1 251 ? -17.177 -10.405 75.687 1.00 34.02 248 LYS A CA 1
ATOM 1969 C C . LYS A 1 251 ? -17.106 -11.528 74.688 1.00 36.32 248 LYS A C 1
ATOM 1970 O O . LYS A 1 251 ? -16.415 -12.515 74.896 1.00 37.79 248 LYS A O 1
ATOM 1973 N N . SER B 1 1 ? -31.255 46.532 106.188 1.00 33.85 -2 SER B N 1
ATOM 1974 C CA . SER B 1 1 ? -29.801 46.915 106.200 1.00 32.28 -2 SER B CA 1
ATOM 1975 C C . SER B 1 1 ? -28.977 46.650 104.908 1.00 31.96 -2 SER B C 1
ATOM 1976 O O . SER B 1 1 ? -28.073 47.455 104.672 1.00 34.01 -2 SER B O 1
ATOM 1979 N N . GLY B 1 2 ? -29.276 45.634 104.052 1.00 28.52 -1 GLY B N 1
ATOM 1980 C CA . GLY B 1 2 ? -28.858 45.671 102.614 1.00 25.68 -1 GLY B CA 1
ATOM 1981 C C . GLY B 1 2 ? -28.310 44.390 101.986 1.00 23.21 -1 GLY B C 1
ATOM 1982 O O . GLY B 1 2 ? -28.544 43.304 102.505 1.00 20.44 -1 GLY B O 1
ATOM 1983 N N . ALA B 1 3 ? -27.586 44.526 100.865 1.00 21.49 0 ALA B N 1
ATOM 1984 C CA . ALA B 1 3 ? -26.997 43.389 100.151 1.00 19.69 0 ALA B CA 1
ATOM 1985 C C . ALA B 1 3 ? -25.868 42.730 100.940 1.00 18.30 0 ALA B C 1
ATOM 1986 O O . ALA B 1 3 ? -25.081 43.374 101.660 1.00 17.92 0 ALA B O 1
ATOM 1988 N N . MET B 1 4 ? -25.789 41.411 100.828 1.00 17.64 1 MET B N 1
ATOM 1989 C CA . MET B 1 4 ? -24.837 40.626 101.523 1.00 19.50 1 MET B CA 1
ATOM 1990 C C . MET B 1 4 ? -24.641 39.306 100.740 1.00 17.14 1 MET B C 1
ATOM 1991 O O . MET B 1 4 ? -25.322 39.030 99.762 1.00 15.30 1 MET B O 1
ATOM 1996 N N . TYR B 1 5 ? -23.690 38.533 101.165 1.00 19.18 2 TYR B N 1
ATOM 1997 C CA . TYR B 1 5 ? -23.553 37.176 100.624 1.00 19.78 2 TYR B CA 1
ATOM 1998 C C . TYR B 1 5 ? -23.266 36.193 101.749 1.00 17.97 2 TYR B C 1
ATOM 1999 O O . TYR B 1 5 ? -22.736 36.541 102.811 1.00 17.34 2 TYR B O 1
ATOM 2008 N N . ILE B 1 6 ? -23.683 34.963 101.506 1.00 17.57 3 ILE B N 1
ATOM 2009 C CA . ILE B 1 6 ? -23.496 33.871 102.431 1.00 17.30 3 ILE B CA 1
ATOM 2010 C C . ILE B 1 6 ? -22.581 32.893 101.725 1.00 18.09 3 ILE B C 1
ATOM 2011 O O . ILE B 1 6 ? -22.853 32.446 100.632 1.00 16.32 3 ILE B O 1
ATOM 2016 N N . ASP B 1 7 ? -21.468 32.588 102.368 1.00 17.22 4 ASP B N 1
ATOM 2017 C CA . ASP B 1 7 ? -20.552 31.599 101.820 1.00 18.98 4 ASP B CA 1
ATOM 2018 C C . ASP B 1 7 ? -21.110 30.202 101.985 1.00 17.20 4 ASP B C 1
ATOM 2019 O O . ASP B 1 7 ? -21.569 29.854 103.050 1.00 18.88 4 ASP B O 1
ATOM 2024 N N . CYS B 1 8 ? -21.027 29.377 100.933 1.00 17.41 5 CYS B N 1
ATOM 2025 C CA . CYS B 1 8 ? -21.436 27.954 100.980 1.00 17.27 5 CYS B CA 1
ATOM 2026 C C . CYS B 1 8 ? -20.504 27.171 100.012 1.00 16.24 5 CYS B C 1
ATOM 2027 O O . CYS B 1 8 ? -20.568 27.331 98.833 1.00 15.82 5 CYS B O 1
ATOM 2030 N N . ASP B 1 9 ? -19.691 26.268 100.564 1.00 17.40 6 ASP B N 1
ATOM 2031 C CA . ASP B 1 9 ? -18.908 25.332 99.725 1.00 18.74 6 ASP B CA 1
ATOM 2032 C C . ASP B 1 9 ? -18.121 26.076 98.655 1.00 18.96 6 ASP B C 1
ATOM 2033 O O . ASP B 1 9 ? -18.007 25.653 97.493 1.00 19.23 6 ASP B O 1
ATOM 2038 N N . GLY B 1 10 ? -17.552 27.185 98.992 1.00 20.87 7 GLY B N 1
ATOM 2039 C CA . GLY B 1 10 ? -16.674 27.818 98.000 1.00 22.05 7 GLY B CA 1
ATOM 2040 C C . GLY B 1 10 ? -17.383 28.615 96.926 1.00 23.76 7 GLY B C 1
ATOM 2041 O O . GLY B 1 10 ? -16.763 29.033 95.938 1.00 26.71 7 GLY B O 1
ATOM 2042 N N . ILE B 1 11 ? -18.701 28.768 97.060 1.00 23.59 8 ILE B N 1
ATOM 2043 C CA . ILE B 1 11 ? -19.433 29.687 96.250 1.00 22.28 8 ILE B CA 1
ATOM 2044 C C . ILE B 1 11 ? -20.057 30.705 97.212 1.00 21.98 8 ILE B C 1
ATOM 2045 O O . ILE B 1 11 ? -19.921 30.531 98.432 1.00 21.13 8 ILE B O 1
ATOM 2050 N N . LYS B 1 12 ? -20.603 31.785 96.659 1.00 20.46 9 LYS B N 1
ATOM 2051 C CA . LYS B 1 12 ? -21.260 32.839 97.404 1.00 20.71 9 LYS B CA 1
ATOM 2052 C C . LYS B 1 12 ? -22.728 32.914 97.005 1.00 18.92 9 LYS B C 1
ATOM 2053 O O . LYS B 1 12 ? -23.067 33.024 95.823 1.00 19.72 9 LYS B O 1
ATOM 2059 N N . LEU B 1 13 ? -23.625 32.936 97.990 1.00 16.28 10 LEU B N 1
ATOM 2060 C CA . LEU B 1 13 ? -25.035 33.081 97.709 1.00 14.39 10 LEU B CA 1
ATOM 2061 C C . LEU B 1 13 ? -25.426 34.548 97.932 1.00 13.36 10 LEU B C 1
ATOM 2062 O O . LEU B 1 13 ? -25.269 35.057 99.044 1.00 15.17 10 LEU B O 1
ATOM 2067 N N . ASN B 1 14 ? -25.883 35.212 96.903 1.00 13.44 11 ASN B N 1
ATOM 2068 C CA . ASN B 1 14 ? -26.300 36.594 97.088 1.00 14.64 11 ASN B CA 1
ATOM 2069 C C . ASN B 1 14 ? -27.626 36.673 97.924 1.00 12.67 11 ASN B C 1
ATOM 2070 O O . ASN B 1 14 ? -28.571 35.918 97.668 1.00 16.03 11 ASN B O 1
ATOM 2075 N N . ALA B 1 15 ? -27.718 37.641 98.818 1.00 12.61 12 ALA B N 1
ATOM 2076 C CA . ALA B 1 15 ? -28.939 37.820 99.618 1.00 12.32 12 ALA B CA 1
ATOM 2077 C C . ALA B 1 15 ? -29.088 39.267 99.982 1.00 14.08 12 ALA B C 1
ATOM 2078 O O . ALA B 1 15 ? -28.173 40.075 99.737 1.00 14.09 12 ALA B O 1
ATOM 2080 N N . TYR B 1 16 ? -30.248 39.587 100.514 1.00 12.93 13 TYR B N 1
ATOM 2081 C CA . TYR B 1 16 ? -30.514 40.879 101.106 1.00 14.03 13 TYR B CA 1
ATOM 2082 C C . TYR B 1 16 ? -31.114 40.677 102.457 1.00 13.10 13 TYR B C 1
ATOM 2083 O O . TYR B 1 16 ? -32.084 39.905 102.604 1.00 13.93 13 TYR B O 1
ATOM 2092 N N . LEU B 1 17 ? -30.622 41.453 103.428 1.00 13.13 14 LEU B N 1
ATOM 2093 C CA . LEU B 1 17 ? -31.207 41.513 104.763 1.00 14.45 14 LEU B CA 1
ATOM 2094 C C . LEU B 1 17 ? -31.904 42.844 104.885 1.00 15.99 14 LEU B C 1
ATOM 2095 O O . LEU B 1 17 ? -31.329 43.922 104.592 1.00 15.80 14 LEU B O 1
ATOM 2100 N N . ASP B 1 18 ? -33.186 42.782 105.209 1.00 14.89 15 ASP B N 1
ATOM 2101 C CA . ASP B 1 18 ? -33.999 43.998 105.426 1.00 15.07 15 ASP B CA 1
ATOM 2102 C C . ASP B 1 18 ? -34.619 43.916 106.749 1.00 16.71 15 ASP B C 1
ATOM 2103 O O . ASP B 1 18 ? -35.380 42.991 107.086 1.00 15.56 15 ASP B O 1
ATOM 2108 N N . MET B 1 19 ? -34.322 44.944 107.555 1.00 16.50 16 MET B N 1
ATOM 2109 C CA . MET B 1 19 ? -34.918 45.067 108.870 1.00 17.79 16 MET B CA 1
ATOM 2110 C C . MET B 1 19 ? -36.183 45.904 108.819 1.00 16.83 16 MET B C 1
ATOM 2111 O O . MET B 1 19 ? -36.351 46.743 107.943 1.00 19.46 16 MET B O 1
ATOM 2116 N N . PRO B 1 20 ? -37.066 45.665 109.768 1.00 17.63 17 PRO B N 1
ATOM 2117 C CA . PRO B 1 20 ? -38.165 46.630 109.935 1.00 21.77 17 PRO B CA 1
ATOM 2118 C C . PRO B 1 20 ? -37.581 48.055 110.225 1.00 23.58 17 PRO B C 1
ATOM 2119 O O . PRO B 1 20 ? -36.504 48.179 110.827 1.00 23.82 17 PRO B O 1
ATOM 2123 N N . LYS B 1 21 ? -38.296 49.087 109.767 1.00 26.34 18 LYS B N 1
ATOM 2124 C CA . LYS B 1 21 ? -37.769 50.472 109.701 1.00 28.56 18 LYS B CA 1
ATOM 2125 C C . LYS B 1 21 ? -37.302 51.031 111.037 1.00 30.29 18 LYS B C 1
ATOM 2126 O O . LYS B 1 21 ? -36.311 51.825 111.072 1.00 31.25 18 LYS B O 1
ATOM 2128 N N . ASN B 1 22 ? -37.955 50.587 112.123 1.00 30.92 19 ASN B N 1
ATOM 2129 C CA . ASN B 1 22 ? -37.571 51.022 113.459 1.00 31.62 19 ASN B CA 1
ATOM 2130 C C . ASN B 1 22 ? -36.274 50.383 113.976 1.00 32.10 19 ASN B C 1
ATOM 2131 O O . ASN B 1 22 ? -35.838 50.712 115.049 1.00 31.88 19 ASN B O 1
ATOM 2136 N N . ASN B 1 23 ? -35.685 49.444 113.232 1.00 32.36 20 ASN B N 1
ATOM 2137 C CA . ASN B 1 23 ? -34.435 48.822 113.651 1.00 32.95 20 ASN B CA 1
ATOM 2138 C C . ASN B 1 23 ? -34.535 48.203 115.052 1.00 32.48 20 ASN B C 1
ATOM 2139 O O . ASN B 1 23 ? -33.822 48.591 115.994 1.00 33.22 20 ASN B O 1
ATOM 2144 N N . PRO B 1 24 ? -35.416 47.214 115.200 1.00 31.83 21 PRO B N 1
ATOM 2145 C CA . PRO B 1 24 ? -35.616 46.569 116.471 1.00 31.76 21 PRO B CA 1
ATOM 2146 C C . PRO B 1 24 ? -34.413 45.724 116.914 1.00 31.41 21 PRO B C 1
ATOM 2147 O O . PRO B 1 24 ? -33.704 45.128 116.103 1.00 32.70 21 PRO B O 1
ATOM 2151 N N . GLU B 1 25 ? -34.195 45.689 118.212 1.00 31.35 22 GLU B N 1
ATOM 2152 C CA . GLU B 1 25 ? -33.193 44.846 118.831 1.00 29.85 22 GLU B CA 1
ATOM 2153 C C . GLU B 1 25 ? -33.458 43.350 118.606 1.00 27.39 22 GLU B C 1
ATOM 2154 O O . GLU B 1 25 ? -32.513 42.565 118.520 1.00 26.58 22 GLU B O 1
ATOM 2160 N N . LYS B 1 26 ? -34.737 42.974 118.614 1.00 25.19 23 LYS B N 1
ATOM 2161 C CA . LYS B 1 26 ? -35.182 41.591 118.508 1.00 23.17 23 LYS B CA 1
ATOM 2162 C C . LYS B 1 26 ? -36.455 41.567 117.671 1.00 22.61 23 LYS B C 1
ATOM 2163 O O . LYS B 1 26 ? -37.386 42.389 117.874 1.00 21.37 23 LYS B O 1
ATOM 2169 N N . CYS B 1 27 ? -36.499 40.664 116.680 1.00 18.77 24 CYS B N 1
ATOM 2170 C CA . CYS B 1 27 ? -37.690 40.552 115.841 1.00 17.76 24 CYS B CA 1
ATOM 2171 C C . CYS B 1 27 ? -37.599 39.218 115.097 1.00 17.41 24 CYS B C 1
ATOM 2172 O O . CYS B 1 27 ? -36.517 38.638 115.017 1.00 16.12 24 CYS B O 1
ATOM 2175 N N . PRO B 1 28 ? -38.739 38.758 114.585 1.00 17.41 25 PRO B N 1
ATOM 2176 C CA . PRO B 1 28 ? -38.688 37.526 113.780 1.00 16.82 25 PRO B CA 1
ATOM 2177 C C . PRO B 1 28 ? -38.072 37.805 112.429 1.00 14.54 25 PRO B C 1
ATOM 2178 O O . PRO B 1 28 ? -37.946 38.948 112.003 1.00 14.64 25 PRO B O 1
ATOM 2182 N N . LEU B 1 29 ? -37.735 36.725 111.720 1.00 14.24 26 LEU B N 1
ATOM 2183 C CA . LEU B 1 29 ? -37.118 36.862 110.434 1.00 14.50 26 LEU B CA 1
ATOM 2184 C C . LEU B 1 29 ? -37.786 35.876 109.480 1.00 13.16 26 LEU B C 1
ATOM 2185 O O . LEU B 1 29 ? -37.921 34.712 109.876 1.00 14.02 26 LEU B O 1
ATOM 2190 N N . CYS B 1 30 ? -38.081 36.299 108.252 1.00 11.25 27 CYS B N 1
ATOM 2191 C CA . CYS B 1 30 ? -38.556 35.367 107.213 1.00 11.67 27 CYS B CA 1
ATOM 2192 C C . CYS B 1 30 ? -37.511 35.221 106.100 1.00 11.19 27 CYS B C 1
ATOM 2193 O O . CYS B 1 30 ? -37.103 36.228 105.488 1.00 12.28 27 CYS B O 1
ATOM 2196 N N . ILE B 1 31 ? -37.057 33.992 105.894 1.00 11.14 28 ILE B N 1
ATOM 2197 C CA . ILE B 1 31 ? -36.241 33.676 104.721 1.00 10.66 28 ILE B CA 1
ATOM 2198 C C . ILE B 1 31 ? -37.143 33.619 103.508 1.00 11.35 28 ILE B C 1
ATOM 2199 O O . ILE B 1 31 ? -38.230 32.957 103.563 1.00 11.51 28 ILE B O 1
ATOM 2204 N N . ILE B 1 32 ? -36.750 34.309 102.407 1.00 11.32 29 ILE B N 1
ATOM 2205 C CA . ILE B 1 32 ? -37.566 34.334 101.206 1.00 10.13 29 ILE B CA 1
ATOM 2206 C C . ILE B 1 32 ? -36.741 33.887 100.019 1.00 9.76 29 ILE B C 1
ATOM 2207 O O . ILE B 1 32 ? -35.700 34.528 99.688 1.00 10.68 29 ILE B O 1
ATOM 2212 N N . ILE B 1 33 ? -37.176 32.814 99.386 1.00 9.61 30 ILE B N 1
ATOM 2213 C CA . ILE B 1 33 ? -36.391 32.131 98.337 1.00 9.27 30 ILE B CA 1
ATOM 2214 C C . ILE B 1 33 ? -37.120 32.240 96.965 1.00 10.73 30 ILE B C 1
ATOM 2215 O O . ILE B 1 33 ? -38.215 31.670 96.765 1.00 9.33 30 ILE B O 1
ATOM 2220 N N . HIS B 1 34 ? -36.564 33.038 96.048 1.00 10.13 31 HIS B N 1
ATOM 2221 C CA . HIS B 1 34 ? -37.211 33.245 94.791 1.00 10.12 31 HIS B CA 1
ATOM 2222 C C . HIS B 1 34 ? -37.009 31.939 93.978 1.00 10.61 31 HIS B C 1
ATOM 2223 O O . HIS B 1 34 ? -36.248 31.051 94.375 1.00 10.61 31 HIS B O 1
ATOM 2230 N N . GLY B 1 35 ? -37.624 31.883 92.817 1.00 13.07 32 GLY B N 1
ATOM 2231 C CA . GLY B 1 35 ? -37.580 30.682 91.984 1.00 12.31 32 GLY B CA 1
ATOM 2232 C C . GLY B 1 35 ? -36.375 30.619 91.039 1.00 10.69 32 GLY B C 1
ATOM 2233 O O . GLY B 1 35 ? -35.413 31.470 91.096 1.00 12.18 32 GLY B O 1
ATOM 2234 N N . PHE B 1 36 ? -36.402 29.641 90.167 1.00 11.17 33 PHE B N 1
ATOM 2235 C CA . PHE B 1 36 ? -35.246 29.308 89.375 1.00 13.36 33 PHE B CA 1
ATOM 2236 C C . PHE B 1 36 ? -34.878 30.458 88.427 1.00 13.65 33 PHE B C 1
ATOM 2237 O O . PHE B 1 36 ? -33.706 30.896 88.393 1.00 14.91 33 PHE B O 1
ATOM 2245 N N . THR B 1 37 ? -35.846 30.938 87.655 1.00 14.50 34 THR B N 1
ATOM 2246 C CA . THR B 1 37 ? -35.616 32.019 86.638 1.00 15.66 34 THR B CA 1
ATOM 2247 C C . THR B 1 37 ? -35.621 33.444 87.205 1.00 16.60 34 THR B C 1
ATOM 2248 O O . THR B 1 37 ? -35.356 34.414 86.483 1.00 18.67 34 THR B O 1
ATOM 2252 N N . GLY B 1 38 ? -35.941 33.578 88.468 1.00 15.46 35 GLY B N 1
ATOM 2253 C CA . GLY B 1 38 ? -36.268 34.887 89.059 1.00 16.46 35 GLY B CA 1
ATOM 2254 C C . GLY B 1 38 ? -35.108 35.480 89.792 1.00 15.15 35 GLY B C 1
ATOM 2255 O O . GLY B 1 38 ? -33.970 35.049 89.680 1.00 15.90 35 GLY B O 1
ATOM 2256 N N . HIS B 1 39 ? -35.436 36.547 90.520 1.00 15.00 36 HIS B N 1
ATOM 2257 C CA . HIS B 1 39 ? -34.418 37.260 91.286 1.00 14.78 36 HIS B CA 1
ATOM 2258 C C . HIS B 1 39 ? -35.090 37.906 92.473 1.00 13.41 36 HIS B C 1
ATOM 2259 O O . HIS B 1 39 ? -36.290 38.136 92.515 1.00 14.20 36 HIS B O 1
ATOM 2266 N N . SER B 1 40 ? -34.283 38.233 93.475 1.00 13.25 37 SER B N 1
ATOM 2267 C CA . SER B 1 40 ? -34.790 38.734 94.734 1.00 12.62 37 SER B CA 1
ATOM 2268 C C . SER B 1 40 ? -35.423 40.132 94.696 1.00 13.71 37 SER B C 1
ATOM 2269 O O . SER B 1 40 ? -36.179 40.524 95.581 1.00 14.46 37 SER B O 1
ATOM 2272 N N . GLU B 1 41 ? -35.079 40.850 93.652 1.00 15.23 38 GLU B N 1
ATOM 2273 C CA . GLU B 1 41 ? -35.568 42.213 93.479 1.00 15.77 38 GLU B CA 1
ATOM 2274 C C . GLU B 1 41 ? -36.839 42.254 92.642 1.00 16.88 38 GLU B C 1
ATOM 2275 O O . GLU B 1 41 ? -37.345 43.346 92.365 1.00 18.08 38 GLU B O 1
ATOM 2281 N N . GLU B 1 42 ? -37.349 41.118 92.214 1.00 15.50 39 GLU B N 1
ATOM 2282 C CA . GLU B 1 42 ? -38.554 41.079 91.390 1.00 15.98 39 GLU B CA 1
ATOM 2283 C C . GLU B 1 42 ? -39.797 41.521 92.147 1.00 15.70 39 GLU B C 1
ATOM 2284 O O . GLU B 1 42 ? -39.875 41.379 93.323 1.00 15.59 39 GLU B O 1
ATOM 2290 N N . ARG B 1 43 ? -40.791 42.048 91.418 1.00 16.61 40 ARG B N 1
ATOM 2291 C CA . ARG B 1 43 ? -41.946 42.676 92.091 1.00 18.33 40 ARG B CA 1
ATOM 2292 C C . ARG B 1 43 ? -42.701 41.799 93.035 1.00 17.40 40 ARG B C 1
ATOM 2293 O O . ARG B 1 43 ? -43.099 42.229 94.094 1.00 18.42 40 ARG B O 1
ATOM 2301 N N . HIS B 1 44 ? -42.910 40.548 92.652 1.00 17.08 41 HIS B N 1
ATOM 2302 C CA . HIS B 1 44 ? -43.628 39.607 93.489 1.00 17.24 41 HIS B CA 1
ATOM 2303 C C . HIS B 1 44 ? -42.852 39.233 94.745 1.00 17.69 41 HIS B C 1
ATOM 2304 O O . HIS B 1 44 ? -43.465 38.957 95.746 1.00 22.67 41 HIS B O 1
ATOM 2311 N N . ILE B 1 45 ? -41.528 39.284 94.735 1.00 14.92 42 ILE B N 1
ATOM 2312 C CA . ILE B 1 45 ? -40.808 39.032 95.963 1.00 14.38 42 ILE B CA 1
ATOM 2313 C C . ILE B 1 45 ? -40.731 40.296 96.831 1.00 14.17 42 ILE B C 1
ATOM 2314 O O . ILE B 1 45 ? -40.947 40.234 98.026 1.00 13.40 42 ILE B O 1
ATOM 2319 N N . VAL B 1 46 ? -40.426 41.438 96.200 1.00 13.50 43 VAL B N 1
ATOM 2320 C CA . VAL B 1 46 ? -40.254 42.690 96.973 1.00 14.64 43 VAL B CA 1
ATOM 2321 C C . VAL B 1 46 ? -41.547 43.048 97.671 1.00 15.20 43 VAL B C 1
ATOM 2322 O O . VAL B 1 46 ? -41.559 43.550 98.812 1.00 17.26 43 VAL B O 1
ATOM 2326 N N . ALA B 1 47 ? -42.654 42.885 96.975 1.00 15.65 44 ALA B N 1
ATOM 2327 C CA . ALA B 1 47 ? -43.921 43.202 97.630 1.00 16.60 44 ALA B CA 1
ATOM 2328 C C . ALA B 1 47 ? -44.135 42.428 98.911 1.00 16.69 44 ALA B C 1
ATOM 2329 O O . ALA B 1 47 ? -44.591 42.950 99.906 1.00 17.27 44 ALA B O 1
ATOM 2331 N N . VAL B 1 48 ? -43.856 41.117 98.875 1.00 15.30 45 VAL B N 1
ATOM 2332 C CA . VAL B 1 48 ? -43.965 40.298 100.064 1.00 15.67 45 VAL B CA 1
ATOM 2333 C C . VAL B 1 48 ? -42.943 40.751 101.134 1.00 14.90 45 VAL B C 1
ATOM 2334 O O . VAL B 1 48 ? -43.246 40.831 102.325 1.00 14.58 45 VAL B O 1
ATOM 2338 N N . GLN B 1 49 ? -41.707 41.050 100.720 1.00 13.80 46 GLN B N 1
ATOM 2339 C CA . GLN B 1 49 ? -40.700 41.461 101.640 1.00 15.46 46 GLN B CA 1
ATOM 2340 C C . GLN B 1 49 ? -41.083 42.767 102.363 1.00 15.22 46 GLN B C 1
ATOM 2341 O O . GLN B 1 49 ? -40.970 42.864 103.597 1.00 15.15 46 GLN B O 1
ATOM 2347 N N . GLU B 1 50 ? -41.539 43.753 101.597 1.00 16.79 47 GLU B N 1
ATOM 2348 C CA . GLU B 1 50 ? -41.951 45.023 102.169 1.00 18.09 47 GLU B CA 1
ATOM 2349 C C . GLU B 1 50 ? -43.116 44.839 103.120 1.00 17.99 47 GLU B C 1
ATOM 2350 O O . GLU B 1 50 ? -43.183 45.439 104.190 1.00 17.68 47 GLU B O 1
ATOM 2356 N N . THR B 1 51 ? -44.060 43.975 102.750 1.00 17.19 48 THR B N 1
ATOM 2357 C CA . THR B 1 51 ? -45.191 43.735 103.614 1.00 17.25 48 THR B CA 1
ATOM 2358 C C . THR B 1 51 ? -44.793 43.154 104.981 1.00 16.17 48 THR B C 1
ATOM 2359 O O . THR B 1 51 ? -45.269 43.530 106.047 1.00 15.96 48 THR B O 1
ATOM 2363 N N . LEU B 1 52 ? -43.827 42.230 104.979 1.00 13.67 49 LEU B N 1
ATOM 2364 C CA . LEU B 1 52 ? -43.409 41.632 106.188 1.00 14.16 49 LEU B CA 1
ATOM 2365 C C . LEU B 1 52 ? -42.637 42.656 107.057 1.00 14.90 49 LEU B C 1
ATOM 2366 O O . LEU B 1 52 ? -42.745 42.663 108.263 1.00 15.43 49 LEU B O 1
ATOM 2371 N N . ASN B 1 53 ? -41.766 43.424 106.410 1.00 16.13 50 ASN B N 1
ATOM 2372 C CA . ASN B 1 53 ? -40.971 44.439 107.162 1.00 16.43 50 ASN B CA 1
ATOM 2373 C C . ASN B 1 53 ? -41.900 45.389 107.894 1.00 18.77 50 ASN B C 1
ATOM 2374 O O . ASN B 1 53 ? -41.619 45.813 109.000 1.00 19.51 50 ASN B O 1
ATOM 2379 N N . GLU B 1 54 ? -43.017 45.698 107.231 1.00 18.63 51 GLU B N 1
ATOM 2380 C CA . GLU B 1 54 ? -44.059 46.669 107.735 1.00 20.46 51 GLU B CA 1
ATOM 2381 C C . GLU B 1 54 ? -44.775 46.192 108.963 1.00 20.77 51 GLU B C 1
ATOM 2382 O O . GLU B 1 54 ? -45.233 47.014 109.776 1.00 22.12 51 GLU B O 1
ATOM 2388 N N . ILE B 1 55 ? -44.844 44.873 109.166 1.00 17.49 52 ILE B N 1
ATOM 2389 C CA . ILE B 1 55 ? -45.426 44.287 110.389 1.00 17.21 52 ILE B CA 1
ATOM 2390 C C . ILE B 1 55 ? -44.422 43.843 111.425 1.00 16.41 52 ILE B C 1
ATOM 2391 O O . ILE B 1 55 ? -44.766 43.198 112.408 1.00 15.84 52 ILE B O 1
ATOM 2396 N N . GLY B 1 56 ? -43.147 44.224 111.212 1.00 16.50 53 GLY B N 1
ATOM 2397 C CA . GLY B 1 56 ? -42.083 44.008 112.150 1.00 16.17 53 GLY B CA 1
ATOM 2398 C C . GLY B 1 56 ? -41.217 42.790 111.963 1.00 15.14 53 GLY B C 1
ATOM 2399 O O . GLY B 1 56 ? -40.572 42.304 112.911 1.00 17.43 53 GLY B O 1
ATOM 2400 N N . VAL B 1 57 ? -41.373 42.170 110.800 1.00 15.51 54 VAL B N 1
ATOM 2401 C CA . VAL B 1 57 ? -40.671 40.936 110.503 1.00 14.49 54 VAL B CA 1
ATOM 2402 C C . VAL B 1 57 ? -39.517 41.277 109.528 1.00 14.49 54 VAL B C 1
ATOM 2403 O O . VAL B 1 57 ? -39.755 41.829 108.464 1.00 15.80 54 VAL B O 1
ATOM 2407 N N . ALA B 1 58 ? -38.285 40.995 109.965 1.00 14.01 55 ALA B N 1
ATOM 2408 C CA . ALA B 1 58 ? -37.080 41.162 109.113 1.00 13.23 55 ALA B CA 1
ATOM 2409 C C . ALA B 1 58 ? -37.152 40.089 108.028 1.00 13.22 55 ALA B C 1
ATOM 2410 O O . ALA B 1 58 ? -37.809 39.096 108.184 1.00 14.54 55 ALA B O 1
ATOM 2412 N N . THR B 1 59 ? -36.449 40.320 106.931 1.00 13.44 56 THR B N 1
ATOM 2413 C CA . THR B 1 59 ? -36.479 39.384 105.821 1.00 12.94 56 THR B CA 1
ATOM 2414 C C . THR B 1 59 ? -35.062 39.130 105.372 1.00 14.04 56 THR B C 1
ATOM 2415 O O . THR B 1 59 ? -34.246 40.042 105.363 1.00 13.40 56 THR B O 1
ATOM 2419 N N . LEU B 1 60 ? -34.850 37.921 104.871 1.00 11.67 57 LEU B N 1
ATOM 2420 C CA . LEU B 1 60 ? -33.548 37.531 104.272 1.00 13.24 57 LEU B CA 1
ATOM 2421 C C . LEU B 1 60 ? -33.906 36.892 102.959 1.00 12.52 57 LEU B C 1
ATOM 2422 O O . LEU B 1 60 ? -34.280 35.721 102.911 1.00 12.11 57 LEU B O 1
ATOM 2427 N N . ARG B 1 61 ? -33.889 37.694 101.896 1.00 12.57 58 ARG B N 1
ATOM 2428 C CA . ARG B 1 61 ? -34.150 37.243 100.543 1.00 12.70 58 ARG B CA 1
ATOM 2429 C C . ARG B 1 61 ? -32.850 36.623 100.055 1.00 11.67 58 ARG B C 1
ATOM 2430 O O . ARG B 1 61 ? -31.771 37.245 100.219 1.00 15.50 58 ARG B O 1
ATOM 2438 N N . ALA B 1 62 ? -32.884 35.433 99.485 1.00 12.35 59 ALA B N 1
ATOM 2439 C CA . ALA B 1 62 ? -31.679 34.742 99.089 1.00 12.20 59 ALA B CA 1
ATOM 2440 C C . ALA B 1 62 ? -31.808 33.965 97.814 1.00 12.77 59 ALA B C 1
ATOM 2441 O O . ALA B 1 62 ? -32.849 33.381 97.506 1.00 12.66 59 ALA B O 1
ATOM 2443 N N . ASP B 1 63 ? -30.700 33.949 97.054 1.00 12.04 60 ASP B N 1
ATOM 2444 C CA . ASP B 1 63 ? -30.511 33.014 95.977 1.00 11.92 60 ASP B CA 1
ATOM 2445 C C . ASP B 1 63 ? -30.232 31.619 96.529 1.00 11.25 60 ASP B C 1
ATOM 2446 O O . ASP B 1 63 ? -29.385 31.465 97.402 1.00 11.94 60 ASP B O 1
ATOM 2451 N N . MET B 1 64 ? -30.852 30.627 95.917 1.00 12.18 61 MET B N 1
ATOM 2452 C CA . MET B 1 64 ? -30.579 29.235 96.288 1.00 11.82 61 MET B CA 1
ATOM 2453 C C . MET B 1 64 ? -29.499 28.606 95.442 1.00 12.34 61 MET B C 1
ATOM 2454 O O . MET B 1 64 ? -29.235 27.401 95.572 1.00 12.17 61 MET B O 1
ATOM 2459 N N . TYR B 1 65 ? -28.811 29.435 94.665 1.00 12.94 62 TYR B N 1
ATOM 2460 C CA . TYR B 1 65 ? -27.668 28.951 93.877 1.00 16.63 62 TYR B CA 1
ATOM 2461 C C . TYR B 1 65 ? -26.660 30.049 93.759 1.00 18.72 62 TYR B C 1
ATOM 2462 O O . TYR B 1 65 ? -27.006 31.218 93.936 1.00 17.90 62 TYR B O 1
ATOM 2471 N N . GLY B 1 66 ? -25.430 29.687 93.355 1.00 21.40 63 GLY B N 1
ATOM 2472 C CA . GLY B 1 66 ? -24.363 30.701 93.161 1.00 22.66 63 GLY B CA 1
ATOM 2473 C C . GLY B 1 66 ? -24.347 31.445 91.823 1.00 25.36 63 GLY B C 1
ATOM 2474 O O . GLY B 1 66 ? -25.273 31.315 90.982 1.00 27.08 63 GLY B O 1
ATOM 2475 N N . ASP B 1 76 ? -25.205 23.356 85.990 1.00 19.60 73 ASP B N 1
ATOM 2476 C CA . ASP B 1 76 ? -25.647 22.094 86.603 1.00 17.52 73 ASP B CA 1
ATOM 2477 C C . ASP B 1 76 ? -26.372 22.325 87.906 1.00 17.16 73 ASP B C 1
ATOM 2478 O O . ASP B 1 76 ? -25.903 21.959 88.983 1.00 16.30 73 ASP B O 1
ATOM 2483 N N . HIS B 1 77 ? -27.558 22.897 87.818 1.00 13.98 74 HIS B N 1
ATOM 2484 C CA . HIS B 1 77 ? -28.423 23.052 89.003 1.00 14.00 74 HIS B CA 1
ATOM 2485 C C . HIS B 1 77 ? -29.140 21.770 89.313 1.00 12.47 74 HIS B C 1
ATOM 2486 O O . HIS B 1 77 ? -29.650 21.064 88.403 1.00 13.92 74 HIS B O 1
ATOM 2493 N N . THR B 1 78 ? -29.221 21.430 90.625 1.00 11.05 75 THR B N 1
ATOM 2494 C CA . THR B 1 78 ? -30.095 20.341 91.068 1.00 10.09 75 THR B CA 1
ATOM 2495 C C . THR B 1 78 ? -30.737 20.744 92.391 1.00 8.99 75 THR B C 1
ATOM 2496 O O . THR B 1 78 ? -30.227 21.586 93.081 1.00 9.30 75 THR B O 1
ATOM 2500 N N . LEU B 1 79 ? -31.807 20.066 92.739 1.00 9.73 76 LEU B N 1
ATOM 2501 C CA . LEU B 1 79 ? -32.448 20.245 94.064 1.00 10.85 76 LEU B CA 1
ATOM 2502 C C . LEU B 1 79 ? -31.509 19.866 95.226 1.00 11.27 76 LEU B C 1
ATOM 2503 O O . LEU B 1 79 ? -31.664 20.429 96.298 1.00 9.72 76 LEU B O 1
ATOM 2508 N N . PHE B 1 80 ? -30.544 18.976 95.021 1.00 8.55 77 PHE B N 1
ATOM 2509 C CA . PHE B 1 80 ? -29.581 18.696 96.106 1.00 8.68 77 PHE B CA 1
ATOM 2510 C C . PHE B 1 80 ? -28.709 19.944 96.353 1.00 9.58 77 PHE B C 1
ATOM 2511 O O . PHE B 1 80 ? -28.433 20.277 97.496 1.00 8.96 77 PHE B O 1
ATOM 2519 N N . LYS B 1 81 ? -28.259 20.626 95.292 1.00 9.24 78 LYS B N 1
ATOM 2520 C CA . LYS B 1 81 ? -27.486 21.856 95.474 1.00 8.96 78 LYS B CA 1
ATOM 2521 C C . LYS B 1 81 ? -28.314 22.927 96.114 1.00 8.45 78 LYS B C 1
ATOM 2522 O O . LYS B 1 81 ? -27.890 23.552 97.066 1.00 9.53 78 LYS B O 1
ATOM 2528 N N . TRP B 1 82 ? -29.557 23.069 95.627 1.00 8.78 79 TRP B N 1
ATOM 2529 C CA . TRP B 1 82 ? -30.390 24.157 96.141 1.00 9.45 79 TRP B CA 1
ATOM 2530 C C . TRP B 1 82 ? -30.697 23.977 97.614 1.00 9.43 79 TRP B C 1
ATOM 2531 O O . TRP B 1 82 ? -30.720 24.935 98.387 1.00 9.47 79 TRP B O 1
ATOM 2542 N N . LEU B 1 83 ? -30.993 22.752 97.997 1.00 9.57 80 LEU B N 1
ATOM 2543 C CA . LEU B 1 83 ? -31.328 22.425 99.389 1.00 9.90 80 LEU B CA 1
ATOM 2544 C C . LEU B 1 83 ? -30.113 22.600 100.276 1.00 9.71 80 LEU B C 1
ATOM 2545 O O . LEU B 1 83 ? -30.194 23.206 101.366 1.00 9.94 80 LEU B O 1
ATOM 2550 N N . THR B 1 84 ? -28.950 22.144 99.802 1.00 9.34 81 THR B N 1
ATOM 2551 C CA . THR B 1 84 ? -27.726 22.414 100.502 1.00 8.80 81 THR B CA 1
ATOM 2552 C C . THR B 1 84 ? -27.543 23.927 100.769 1.00 9.25 81 THR B C 1
ATOM 2553 O O . THR B 1 84 ? -27.153 24.359 101.864 1.00 11.18 81 THR B O 1
ATOM 2557 N N . ASN B 1 85 ? -27.761 24.749 99.737 1.00 7.84 82 ASN B N 1
ATOM 2558 C CA . ASN B 1 85 ? -27.611 26.169 99.854 1.00 10.07 82 ASN B CA 1
ATOM 2559 C C . ASN B 1 85 ? -28.610 26.788 100.802 1.00 9.69 82 ASN B C 1
ATOM 2560 O O . ASN B 1 85 ? -28.283 27.667 101.634 1.00 9.43 82 ASN B O 1
ATOM 2565 N N . ILE B 1 86 ? -29.844 26.299 100.723 1.00 10.00 83 ILE B N 1
ATOM 2566 C CA . ILE B 1 86 ? -30.872 26.804 101.659 1.00 9.74 83 ILE B CA 1
ATOM 2567 C C . ILE B 1 86 ? -30.552 26.420 103.144 1.00 9.33 83 ILE B C 1
ATOM 2568 O O . ILE B 1 86 ? -30.704 27.297 104.050 1.00 10.31 83 ILE B O 1
ATOM 2573 N N . LEU B 1 87 ? -29.982 25.251 103.415 1.00 9.95 84 LEU B N 1
ATOM 2574 C CA . LEU B 1 87 ? -29.485 24.934 104.757 1.00 9.37 84 LEU B CA 1
ATOM 2575 C C . LEU B 1 87 ? -28.383 25.937 105.182 1.00 10.89 84 LEU B C 1
ATOM 2576 O O . LEU B 1 87 ? -28.367 26.345 106.338 1.00 12.63 84 LEU B O 1
ATOM 2581 N N . ALA B 1 88 ? -27.553 26.423 104.270 1.00 9.61 85 ALA B N 1
ATOM 2582 C CA . ALA B 1 88 ? -26.520 27.393 104.589 1.00 10.31 85 ALA B CA 1
ATOM 2583 C C . ALA B 1 88 ? -27.170 28.696 104.967 1.00 11.04 85 ALA B C 1
ATOM 2584 O O . ALA B 1 88 ? -26.654 29.417 105.813 1.00 12.24 85 ALA B O 1
ATOM 2586 N N . VAL B 1 89 ? -28.249 29.018 104.282 1.00 9.50 86 VAL B N 1
ATOM 2587 C CA . VAL B 1 89 ? -28.944 30.258 104.549 1.00 11.12 86 VAL B CA 1
ATOM 2588 C C . VAL B 1 89 ? -29.592 30.195 105.960 1.00 12.36 86 VAL B C 1
ATOM 2589 O O . VAL B 1 89 ? -29.523 31.188 106.736 1.00 12.77 86 VAL B O 1
ATOM 2593 N N . VAL B 1 90 ? -30.206 29.056 106.269 1.00 11.69 87 VAL B N 1
ATOM 2594 C CA . VAL B 1 90 ? -30.777 28.771 107.586 1.00 12.20 87 VAL B CA 1
ATOM 2595 C C . VAL B 1 90 ? -29.701 28.893 108.647 1.00 11.91 87 VAL B C 1
ATOM 2596 O O . VAL B 1 90 ? -29.903 29.616 109.623 1.00 12.66 87 VAL B O 1
ATOM 2600 N N . ASP B 1 91 ? -28.550 28.281 108.428 1.00 10.48 88 ASP B N 1
ATOM 2601 C CA . ASP B 1 91 ? -27.465 28.279 109.400 1.00 11.08 88 ASP B CA 1
ATOM 2602 C C . ASP B 1 91 ? -26.944 29.706 109.628 1.00 11.07 88 ASP B C 1
ATOM 2603 O O . ASP B 1 91 ? -26.590 30.070 110.738 1.00 12.40 88 ASP B O 1
ATOM 2608 N N . TYR B 1 92 ? -26.879 30.509 108.588 1.00 12.78 89 TYR B N 1
ATOM 2609 C CA . TYR B 1 92 ? -26.515 31.916 108.704 1.00 13.47 89 TYR B CA 1
ATOM 2610 C C . TYR B 1 92 ? -27.530 32.680 109.575 1.00 14.25 89 TYR B C 1
ATOM 2611 O O . TYR B 1 92 ? -27.151 33.442 110.504 1.00 14.29 89 TYR B O 1
ATOM 2620 N N . ALA B 1 93 ? -28.812 32.502 109.252 1.00 12.56 90 ALA B N 1
ATOM 2621 C CA . ALA B 1 93 ? -29.917 33.131 109.987 1.00 14.59 90 ALA B CA 1
ATOM 2622 C C . ALA B 1 93 ? -29.943 32.739 111.445 1.00 15.15 90 ALA B C 1
ATOM 2623 O O . ALA B 1 93 ? -30.242 33.619 112.310 1.00 16.05 90 ALA B O 1
ATOM 2625 N N . LYS B 1 94 ? -29.536 31.511 111.764 1.00 15.91 91 LYS B N 1
ATOM 2626 C CA . LYS B 1 94 ? -29.561 31.054 113.158 1.00 17.33 91 LYS B CA 1
ATOM 2627 C C . LYS B 1 94 ? -28.529 31.791 114.002 1.00 18.68 91 LYS B C 1
ATOM 2628 O O . LYS B 1 94 ? -28.677 31.825 115.226 1.00 19.95 91 LYS B O 1
ATOM 2634 N N . LYS B 1 95 ? -27.549 32.398 113.362 1.00 18.92 92 LYS B N 1
ATOM 2635 C CA . LYS B 1 95 ? -26.469 33.081 114.091 1.00 20.40 92 LYS B CA 1
ATOM 2636 C C . LYS B 1 95 ? -26.752 34.556 114.314 1.00 20.60 92 LYS B C 1
ATOM 2637 O O . LYS B 1 95 ? -26.011 35.241 115.049 1.00 23.40 92 LYS B O 1
ATOM 2643 N N . LEU B 1 96 ? -27.795 35.094 113.682 1.00 19.53 93 LEU B N 1
ATOM 2644 C CA . LEU B 1 96 ? -28.071 36.535 113.787 1.00 20.06 93 LEU B CA 1
ATOM 2645 C C . LEU B 1 96 ? -28.651 36.849 115.160 1.00 19.74 93 LEU B C 1
ATOM 2646 O O . LEU B 1 96 ? -29.644 36.285 115.580 1.00 19.75 93 LEU B O 1
ATOM 2651 N N . ASP B 1 97 ? -28.016 37.769 115.888 1.00 21.15 94 ASP B N 1
ATOM 2652 C CA . ASP B 1 97 ? -28.427 38.020 117.256 1.00 22.06 94 ASP B CA 1
ATOM 2653 C C . ASP B 1 97 ? -29.824 38.616 117.427 1.00 20.75 94 ASP B C 1
ATOM 2654 O O . ASP B 1 97 ? -30.476 38.338 118.436 1.00 23.80 94 ASP B O 1
ATOM 2659 N N . PHE B 1 98 ? -30.304 39.403 116.479 1.00 18.57 95 PHE B N 1
ATOM 2660 C CA . PHE B 1 98 ? -31.657 40.002 116.619 1.00 19.37 95 PHE B CA 1
ATOM 2661 C C . PHE B 1 98 ? -32.774 38.993 116.439 1.00 18.62 95 PHE B C 1
ATOM 2662 O O . PHE B 1 98 ? -33.937 39.263 116.807 1.00 19.29 95 PHE B O 1
ATOM 2670 N N . VAL B 1 99 ? -32.465 37.810 115.893 1.00 18.11 96 VAL B N 1
ATOM 2671 C CA . VAL B 1 99 ? -33.568 36.932 115.474 1.00 18.70 96 VAL B CA 1
ATOM 2672 C C . VAL B 1 99 ? -34.276 36.218 116.640 1.00 18.38 96 VAL B C 1
ATOM 2673 O O . VAL B 1 99 ? -33.657 35.643 117.526 1.00 19.47 96 VAL B O 1
ATOM 2677 N N . THR B 1 100 ? -35.593 36.242 116.627 1.00 16.95 97 THR B N 1
ATOM 2678 C CA . THR B 1 100 ? -36.360 35.431 117.559 1.00 18.12 97 THR B CA 1
ATOM 2679 C C . THR B 1 100 ? -36.729 34.131 116.859 1.00 17.69 97 THR B C 1
ATOM 2680 O O . THR B 1 100 ? -35.960 33.162 116.890 1.00 21.28 97 THR B O 1
ATOM 2684 N N . ASP B 1 101 ? -37.827 34.164 116.137 1.00 16.80 98 ASP B N 1
ATOM 2685 C CA . ASP B 1 101 ? -38.312 33.014 115.348 1.00 15.93 98 ASP B CA 1
ATOM 2686 C C . ASP B 1 101 ? -37.940 33.180 113.872 1.00 15.25 98 ASP B C 1
ATOM 2687 O O . ASP B 1 101 ? -37.872 34.339 113.351 1.00 15.13 98 ASP B O 1
ATOM 2692 N N . ILE B 1 102 ? -37.766 32.022 113.192 1.00 14.58 99 ILE B N 1
ATOM 2693 C CA . ILE B 1 102 ? -37.440 31.993 111.734 1.00 14.10 99 ILE B CA 1
ATOM 2694 C C . ILE B 1 102 ? -38.596 31.320 110.963 1.00 13.30 99 ILE B C 1
ATOM 2695 O O . ILE B 1 102 ? -39.105 30.313 111.403 1.00 13.41 99 ILE B O 1
ATOM 2700 N N . TYR B 1 103 ? -39.010 31.977 109.883 1.00 13.08 100 TYR B N 1
ATOM 2701 C CA . TYR B 1 103 ? -40.114 31.633 109.004 1.00 12.20 100 TYR B CA 1
ATOM 2702 C C . TYR B 1 103 ? -39.488 31.447 107.637 1.00 13.34 100 TYR B C 1
ATOM 2703 O O . TYR B 1 103 ? -38.368 31.937 107.405 1.00 13.13 100 TYR B O 1
ATOM 2712 N N . MET B 1 104 ? -40.184 30.717 106.748 1.00 12.72 101 MET B N 1
ATOM 2713 C CA . MET B 1 104 ? -39.704 30.474 105.386 1.00 12.81 101 MET B CA 1
ATOM 2714 C C . MET B 1 104 ? -40.812 30.697 104.377 1.00 11.23 101 MET B C 1
ATOM 2715 O O . MET B 1 104 ? -41.973 30.316 104.623 1.00 11.44 101 MET B O 1
ATOM 2720 N N . ALA B 1 105 ? -40.474 31.385 103.299 1.00 10.93 102 ALA B N 1
ATOM 2721 C CA . ALA B 1 105 ? -41.384 31.638 102.149 1.00 10.65 102 ALA B CA 1
ATOM 2722 C C . ALA B 1 105 ? -40.594 31.447 100.872 1.00 10.57 102 ALA B C 1
ATOM 2723 O O . ALA B 1 105 ? -39.388 31.678 100.867 1.00 9.21 102 ALA B O 1
ATOM 2725 N N . GLY B 1 106 ? -41.244 30.972 99.825 1.00 10.43 103 GLY B N 1
ATOM 2726 C CA . GLY B 1 106 ? -40.604 30.852 98.513 1.00 10.87 103 GLY B CA 1
ATOM 2727 C C . GLY B 1 106 ? -41.610 30.780 97.382 1.00 9.83 103 GLY B C 1
ATOM 2728 O O . GLY B 1 106 ? -42.709 30.299 97.602 1.00 11.16 103 GLY B O 1
ATOM 2729 N N . HIS B 1 107 ? -41.194 31.189 96.176 1.00 10.14 104 HIS B N 1
ATOM 2730 C CA . HIS B 1 107 ? -42.060 31.203 95.014 1.00 9.76 104 HIS B CA 1
ATOM 2731 C C . HIS B 1 107 ? -41.611 30.191 93.955 1.00 9.14 104 HIS B C 1
ATOM 2732 O O . HIS B 1 107 ? -40.409 30.108 93.630 1.00 10.43 104 HIS B O 1
ATOM 2739 N N . SER B 1 108 ? -42.554 29.460 93.422 1.00 9.92 105 SER B N 1
ATOM 2740 C CA . SER B 1 108 ? -42.372 28.563 92.237 1.00 9.94 105 SER B CA 1
ATOM 2741 C C . SER B 1 108 ? -41.350 27.452 92.553 1.00 8.82 105 SER B C 1
ATOM 2742 O O . SER B 1 108 ? -41.571 26.674 93.473 1.00 9.13 105 SER B O 1
ATOM 2745 N N . GLN B 1 109 ? -40.218 27.414 91.842 1.00 10.01 106 GLN B N 1
ATOM 2746 C CA . GLN B 1 109 ? -39.257 26.378 92.250 1.00 10.03 106 GLN B CA 1
ATOM 2747 C C . GLN B 1 109 ? -38.631 26.692 93.600 1.00 9.71 106 GLN B C 1
ATOM 2748 O O . GLN B 1 109 ? -38.214 25.750 94.343 1.00 9.07 106 GLN B O 1
ATOM 2754 N N . GLY B 1 110 ? -38.620 27.973 94.023 1.00 9.87 107 GLY B N 1
ATOM 2755 C CA . GLY B 1 110 ? -38.261 28.339 95.389 1.00 9.58 107 GLY B CA 1
ATOM 2756 C C . GLY B 1 110 ? -39.318 27.834 96.397 1.00 10.38 107 GLY B C 1
ATOM 2757 O O . GLY B 1 110 ? -39.005 27.592 97.556 1.00 10.88 107 GLY B O 1
ATOM 2758 N N . GLY B 1 111 ? -40.594 27.819 95.961 1.00 9.71 108 GLY B N 1
ATOM 2759 C CA . GLY B 1 111 ? -41.687 27.284 96.782 1.00 9.34 108 GLY B CA 1
ATOM 2760 C C . GLY B 1 111 ? -41.514 25.806 97.013 1.00 9.18 108 GLY B C 1
ATOM 2761 O O . GLY B 1 111 ? -41.715 25.367 98.147 1.00 8.00 108 GLY B O 1
ATOM 2762 N N . LEU B 1 112 ? -41.251 25.051 95.961 1.00 10.11 109 LEU B N 1
ATOM 2763 C CA . LEU B 1 112 ? -40.948 23.637 96.134 1.00 9.48 109 LEU B CA 1
ATOM 2764 C C . LEU B 1 112 ? -39.733 23.529 97.102 1.00 8.32 109 LEU B C 1
ATOM 2765 O O . LEU B 1 112 ? -39.780 22.740 98.074 1.00 8.76 109 LEU B O 1
ATOM 2770 N N . SER B 1 113 ? -38.701 24.313 96.865 1.00 8.74 110 SER B N 1
ATOM 2771 C CA . SER B 1 113 ? -37.492 24.145 97.669 1.00 8.76 110 SER B CA 1
ATOM 2772 C C . SER B 1 113 ? -37.706 24.398 99.121 1.00 8.30 110 SER B C 1
ATOM 2773 O O . SER B 1 113 ? -37.163 23.665 99.982 1.00 8.48 110 SER B O 1
ATOM 2776 N N . VAL B 1 114 ? -38.542 25.386 99.469 1.00 9.35 111 VAL B N 1
ATOM 2777 C CA . VAL B 1 114 ? -38.802 25.638 100.879 1.00 10.01 111 VAL B CA 1
ATOM 2778 C C . VAL B 1 114 ? -39.757 24.651 101.497 1.00 9.94 111 VAL B C 1
ATOM 2779 O O . VAL B 1 114 ? -39.645 24.381 102.694 1.00 9.66 111 VAL B O 1
ATOM 2783 N N . MET B 1 115 ? -40.646 24.069 100.696 1.00 8.55 112 MET B N 1
ATOM 2784 C CA . MET B 1 115 ? -41.438 22.930 101.201 1.00 9.13 112 MET B CA 1
ATOM 2785 C C . MET B 1 115 ? -40.501 21.796 101.671 1.00 8.57 112 MET B C 1
ATOM 2786 O O . MET B 1 115 ? -40.682 21.195 102.751 1.00 9.66 112 MET B O 1
ATOM 2791 N N . LEU B 1 116 ? -39.486 21.529 100.842 1.00 9.32 113 LEU B N 1
ATOM 2792 C CA . LEU B 1 116 ? -38.525 20.501 101.201 1.00 8.62 113 LEU B CA 1
ATOM 2793 C C . LEU B 1 116 ? -37.671 20.920 102.389 1.00 8.41 113 LEU B C 1
ATOM 2794 O O . LEU B 1 116 ? -37.506 20.162 103.375 1.00 9.37 113 LEU B O 1
ATOM 2799 N N . ALA B 1 117 ? -37.107 22.083 102.327 1.00 7.87 114 ALA B N 1
ATOM 2800 C CA . ALA B 1 117 ? -36.150 22.539 103.369 1.00 10.00 114 ALA B CA 1
ATOM 2801 C C . ALA B 1 117 ? -36.885 22.701 104.700 1.00 10.53 114 ALA B C 1
ATOM 2802 O O . ALA B 1 117 ? -36.290 22.446 105.740 1.00 10.19 114 ALA B O 1
ATOM 2804 N N . ALA B 1 118 ? -38.142 23.163 104.691 1.00 9.30 115 ALA B N 1
ATOM 2805 C CA . ALA B 1 118 ? -38.843 23.380 105.980 1.00 10.45 115 ALA B CA 1
ATOM 2806 C C . ALA B 1 118 ? -39.027 22.104 106.730 1.00 9.87 115 ALA B C 1
ATOM 2807 O O . ALA B 1 118 ? -38.852 22.038 107.931 1.00 11.20 115 ALA B O 1
ATOM 2809 N N . ALA B 1 119 ? -39.249 21.012 106.017 1.00 9.47 116 ALA B N 1
ATOM 2810 C CA . ALA B 1 119 ? -39.371 19.671 106.653 1.00 10.10 116 ALA B CA 1
ATOM 2811 C C . ALA B 1 119 ? -38.018 19.289 107.239 1.00 10.86 116 ALA B C 1
ATOM 2812 O O . ALA B 1 119 ? -37.968 18.746 108.340 1.00 12.27 116 ALA B O 1
ATOM 2814 N N . MET B 1 120 ? -36.963 19.563 106.508 1.00 9.84 117 MET B N 1
ATOM 2815 C CA . MET B 1 120 ? -35.617 19.239 106.978 1.00 9.59 117 MET B CA 1
ATOM 2816 C C . MET B 1 120 ? -35.265 20.072 108.186 1.00 9.85 117 MET B C 1
ATOM 2817 O O . MET B 1 120 ? -34.427 19.615 109.017 1.00 10.77 117 MET B O 1
ATOM 2822 N N . GLU B 1 121 ? -35.877 21.249 108.289 1.00 9.50 118 GLU B N 1
ATOM 2823 C CA . GLU B 1 121 ? -35.660 22.226 109.344 1.00 9.41 118 GLU B CA 1
ATOM 2824 C C . GLU B 1 121 ? -36.907 22.387 110.199 1.00 10.03 118 GLU B C 1
ATOM 2825 O O . GLU B 1 121 ? -37.165 23.485 110.713 1.00 11.95 118 GLU B O 1
ATOM 2831 N N . ARG B 1 122 ? -37.627 21.289 110.372 1.00 11.26 119 ARG B N 1
ATOM 2832 C CA . ARG B 1 122 ? -38.975 21.373 110.947 1.00 12.53 119 ARG B CA 1
ATOM 2833 C C . ARG B 1 122 ? -39.019 21.856 112.389 1.00 13.71 119 ARG B C 1
ATOM 2834 O O . ARG B 1 122 ? -40.056 22.446 112.801 1.00 14.66 119 ARG B O 1
ATOM 2842 N N . ASP B 1 123 ? -37.934 21.663 113.124 1.00 13.85 120 ASP B N 1
ATOM 2843 C CA . ASP B 1 123 ? -37.784 22.158 114.491 1.00 14.51 120 ASP B CA 1
ATOM 2844 C C . ASP B 1 123 ? -37.519 23.627 114.591 1.00 17.24 120 ASP B C 1
ATOM 2845 O O . ASP B 1 123 ? -37.837 24.241 115.620 1.00 20.51 120 ASP B O 1
ATOM 2850 N N . ILE B 1 124 ? -36.990 24.238 113.551 1.00 15.53 121 ILE B N 1
ATOM 2851 C CA . ILE B 1 124 ? -36.551 25.616 113.491 1.00 15.03 121 ILE B CA 1
ATOM 2852 C C . ILE B 1 124 ? -37.546 26.575 112.830 1.00 15.12 121 ILE B C 1
ATOM 2853 O O . ILE B 1 124 ? -37.626 27.780 113.166 1.00 16.48 121 ILE B O 1
ATOM 2858 N N . ILE B 1 125 ? -38.207 26.100 111.775 1.00 12.62 122 ILE B N 1
ATOM 2859 C CA . ILE B 1 125 ? -39.035 26.958 110.924 1.00 12.12 122 ILE B CA 1
ATOM 2860 C C . ILE B 1 125 ? -40.456 26.976 111.477 1.00 10.89 122 ILE B C 1
ATOM 2861 O O . ILE B 1 125 ? -41.123 25.962 111.524 1.00 11.04 122 ILE B O 1
ATOM 2866 N N . LYS B 1 126 ? -40.834 28.146 111.968 1.00 11.67 123 LYS B N 1
ATOM 2867 C CA . LYS B 1 126 ? -42.072 28.241 112.718 1.00 11.42 123 LYS B CA 1
ATOM 2868 C C . LYS B 1 126 ? -43.354 28.178 111.885 1.00 11.81 123 LYS B C 1
ATOM 2869 O O . LYS B 1 126 ? -44.415 27.737 112.406 1.00 12.23 123 LYS B O 1
ATOM 2875 N N . ALA B 1 127 ? -43.304 28.700 110.670 1.00 10.80 124 ALA B N 1
ATOM 2876 C CA . ALA B 1 127 ? -44.384 28.624 109.704 1.00 11.56 124 ALA B CA 1
ATOM 2877 C C . ALA B 1 127 ? -43.795 28.770 108.297 1.00 13.06 124 ALA B C 1
ATOM 2878 O O . ALA B 1 127 ? -42.719 29.327 108.134 1.00 12.92 124 ALA B O 1
ATOM 2880 N N . LEU B 1 128 ? -44.575 28.314 107.308 1.00 12.75 125 LEU B N 1
ATOM 2881 C CA . LEU B 1 128 ? -44.112 28.104 105.932 1.00 12.09 125 LEU B CA 1
ATOM 2882 C C . LEU B 1 128 ? -45.129 28.748 104.962 1.00 12.70 125 LEU B C 1
ATOM 2883 O O . LEU B 1 128 ? -46.334 28.482 105.084 1.00 13.18 125 LEU B O 1
ATOM 2888 N N . ILE B 1 129 ? -44.612 29.473 103.984 1.00 10.92 126 ILE B N 1
ATOM 2889 C CA . ILE B 1 129 ? -45.443 30.135 102.985 1.00 11.34 126 ILE B CA 1
ATOM 2890 C C . ILE B 1 129 ? -44.942 29.799 101.558 1.00 10.85 126 ILE B C 1
ATOM 2891 O O . ILE B 1 129 ? -44.105 30.527 100.991 1.00 10.34 126 ILE B O 1
ATOM 2896 N N . PRO B 1 130 ? -45.460 28.709 101.002 1.00 10.71 127 PRO B N 1
ATOM 2897 C CA . PRO B 1 130 ? -45.169 28.381 99.596 1.00 10.56 127 PRO B CA 1
ATOM 2898 C C . PRO B 1 130 ? -46.049 29.156 98.663 1.00 9.42 127 PRO B C 1
ATOM 2899 O O . PRO B 1 130 ? -47.276 29.011 98.725 1.00 11.59 127 PRO B O 1
ATOM 2903 N N . LEU B 1 131 ? -45.433 29.980 97.837 1.00 10.85 128 LEU B N 1
ATOM 2904 C CA . LEU B 1 131 ? -46.159 30.825 96.860 1.00 10.46 128 LEU B CA 1
ATOM 2905 C C . LEU B 1 131 ? -46.109 30.150 95.478 1.00 11.61 128 LEU B C 1
ATOM 2906 O O . LEU B 1 131 ? -44.971 30.059 94.873 1.00 11.68 128 LEU B O 1
ATOM 2911 N N . SER B 1 132 ? -47.296 29.693 94.996 1.00 11.89 129 SER B N 1
ATOM 2912 C CA . SER B 1 132 ? -47.384 28.967 93.740 1.00 10.80 129 SER B CA 1
ATOM 2913 C C . SER B 1 132 ? -46.274 27.988 93.545 1.00 11.98 129 SER B C 1
ATOM 2914 O O . SER B 1 132 ? -45.567 28.052 92.550 1.00 11.11 129 SER B O 1
ATOM 2917 N N . PRO B 1 133 ? -46.162 27.054 94.517 1.00 10.09 130 PRO B N 1
ATOM 2918 C CA . PRO B 1 133 ? -44.980 26.207 94.498 1.00 9.32 130 PRO B CA 1
ATOM 2919 C C . PRO B 1 133 ? -45.024 25.248 93.308 1.00 11.18 130 PRO B C 1
ATOM 2920 O O . PRO B 1 133 ? -46.073 24.631 93.021 1.00 11.73 130 PRO B O 1
ATOM 2924 N N . ALA B 1 134 ? -43.860 25.016 92.691 1.00 9.69 131 ALA B N 1
ATOM 2925 C CA . ALA B 1 134 ? -43.742 24.117 91.605 1.00 10.83 131 ALA B CA 1
ATOM 2926 C C . ALA B 1 134 ? -43.478 22.713 92.066 1.00 11.93 131 ALA B C 1
ATOM 2927 O O . ALA B 1 134 ? -42.499 22.084 91.683 1.00 12.17 131 ALA B O 1
ATOM 2929 N N . ALA B 1 135 ? -44.366 22.202 92.862 1.00 11.12 132 ALA B N 1
ATOM 2930 C CA . ALA B 1 135 ? -44.144 21.023 93.673 1.00 11.80 132 ALA B CA 1
ATOM 2931 C C . ALA B 1 135 ? -44.401 19.763 92.887 1.00 11.89 132 ALA B C 1
ATOM 2932 O O . ALA B 1 135 ? -44.113 18.661 93.397 1.00 11.89 132 ALA B O 1
ATOM 2934 N N . MET B 1 136 ? -44.893 19.884 91.665 1.00 11.98 133 MET B N 1
ATOM 2935 C CA . MET B 1 136 ? -45.053 18.662 90.824 1.00 13.38 133 MET B CA 1
ATOM 2936 C C . MET B 1 136 ? -43.824 18.250 90.041 1.00 12.96 133 MET B C 1
ATOM 2937 O O . MET B 1 136 ? -43.845 17.209 89.381 1.00 12.72 133 MET B O 1
ATOM 2942 N N . ILE B 1 137 ? -42.751 19.034 90.120 1.00 12.44 134 ILE B N 1
ATOM 2943 C CA . ILE B 1 137 ? -41.585 18.775 89.291 1.00 11.74 134 ILE B CA 1
ATOM 2944 C C . ILE B 1 137 ? -41.061 17.365 89.462 1.00 10.94 134 ILE B C 1
ATOM 2945 O O . ILE B 1 137 ? -40.823 16.693 88.450 1.00 10.97 134 ILE B O 1
ATOM 2950 N N . PRO B 1 138 ? -40.868 16.889 90.733 1.00 11.29 135 PRO B N 1
ATOM 2951 C CA . PRO B 1 138 ? -40.379 15.521 90.872 1.00 11.92 135 PRO B CA 1
ATOM 2952 C C . PRO B 1 138 ? -41.257 14.459 90.185 1.00 12.19 135 PRO B C 1
ATOM 2953 O O . PRO B 1 138 ? -40.729 13.571 89.478 1.00 11.41 135 PRO B O 1
ATOM 2957 N N . GLU B 1 139 ? -42.572 14.523 90.370 1.00 12.98 136 GLU B N 1
ATOM 2958 C CA . GLU B 1 139 ? -43.440 13.551 89.764 1.00 15.27 136 GLU B CA 1
ATOM 2959 C C . GLU B 1 139 ? -43.384 13.607 88.192 1.00 14.11 136 GLU B C 1
ATOM 2960 O O . GLU B 1 139 ? -43.324 12.578 87.480 1.00 13.99 136 GLU B O 1
ATOM 2966 N N . ILE B 1 140 ? -43.408 14.818 87.670 1.00 14.26 137 ILE B N 1
ATOM 2967 C CA . ILE B 1 140 ? -43.346 15.024 86.219 1.00 14.75 137 ILE B CA 1
ATOM 2968 C C . ILE B 1 140 ? -42.015 14.476 85.739 1.00 14.53 137 ILE B C 1
ATOM 2969 O O . ILE B 1 140 ? -42.012 13.820 84.718 1.00 14.28 137 ILE B O 1
ATOM 2974 N N . ALA B 1 141 ? -40.909 14.695 86.485 1.00 13.11 138 ALA B N 1
ATOM 2975 C CA . ALA B 1 141 ? -39.597 14.192 86.061 1.00 13.09 138 ALA B CA 1
ATOM 2976 C C . ALA B 1 141 ? -39.638 12.646 85.996 1.00 11.34 138 ALA B C 1
ATOM 2977 O O . ALA B 1 141 ? -39.007 11.998 85.159 1.00 12.82 138 ALA B O 1
ATOM 2979 N N . ARG B 1 142 ? -40.369 12.008 86.894 1.00 12.09 139 ARG B N 1
ATOM 2980 C CA . ARG B 1 142 ? -40.493 10.533 86.906 1.00 12.59 139 ARG B CA 1
ATOM 2981 C C . ARG B 1 142 ? -41.319 10.003 85.728 1.00 14.51 139 ARG B C 1
ATOM 2982 O O . ARG B 1 142 ? -41.151 8.849 85.353 1.00 14.90 139 ARG B O 1
ATOM 2990 N N . THR B 1 143 ? -42.169 10.858 85.137 1.00 15.02 140 THR B N 1
ATOM 2991 C CA . THR B 1 143 ? -42.897 10.463 83.911 1.00 16.43 140 THR B CA 1
ATOM 2992 C C . THR B 1 143 ? -42.089 10.721 82.682 1.00 17.30 140 THR B C 1
ATOM 2993 O O . THR B 1 143 ? -42.485 10.300 81.590 1.00 18.67 140 THR B O 1
ATOM 2997 N N . GLY B 1 144 ? -40.985 11.402 82.822 1.00 16.91 141 GLY B N 1
ATOM 2998 C CA . GLY B 1 144 ? -40.074 11.605 81.686 1.00 17.15 141 GLY B CA 1
ATOM 2999 C C . GLY B 1 144 ? -40.466 12.847 80.947 1.00 18.25 141 GLY B C 1
ATOM 3000 O O . GLY B 1 144 ? -40.231 13.010 79.740 1.00 17.55 141 GLY B O 1
ATOM 3001 N N . GLU B 1 145 ? -41.074 13.795 81.639 1.00 19.65 142 GLU B N 1
ATOM 3002 C CA . GLU B 1 145 ? -41.325 15.085 81.065 1.00 22.55 142 GLU B CA 1
ATOM 3003 C C . GLU B 1 145 ? -40.646 16.221 81.822 1.00 23.82 142 GLU B C 1
ATOM 3004 O O . GLU B 1 145 ? -40.331 16.137 83.036 1.00 23.87 142 GLU B O 1
ATOM 3010 N N . LEU B 1 146 ? -40.400 17.273 81.053 1.00 24.63 143 LEU B N 1
ATOM 3011 C CA . LEU B 1 146 ? -39.920 18.528 81.569 1.00 25.12 143 LEU B CA 1
ATOM 3012 C C . LEU B 1 146 ? -40.244 19.505 80.458 1.00 25.32 143 LEU B C 1
ATOM 3013 O O . LEU B 1 146 ? -39.726 19.406 79.362 1.00 23.88 143 LEU B O 1
ATOM 3018 N N . LEU B 1 147 ? -41.146 20.423 80.787 1.00 25.16 144 LEU B N 1
ATOM 3019 C CA . LEU B 1 147 ? -41.752 21.337 79.875 1.00 26.63 144 LEU B CA 1
ATOM 3020 C C . LEU B 1 147 ? -42.223 20.582 78.652 1.00 25.89 144 LEU B C 1
ATOM 3021 O O . LEU B 1 147 ? -43.007 19.626 78.777 1.00 25.80 144 LEU B O 1
ATOM 3026 N N . GLY B 1 148 ? -41.684 20.951 77.505 1.00 25.21 145 GLY B N 1
ATOM 3027 C CA . GLY B 1 148 ? -42.151 20.368 76.255 1.00 24.81 145 GLY B CA 1
ATOM 3028 C C . GLY B 1 148 ? -41.388 19.138 75.838 1.00 23.78 145 GLY B C 1
ATOM 3029 O O . GLY B 1 148 ? -41.674 18.574 74.766 1.00 24.00 145 GLY B O 1
ATOM 3030 N N . LEU B 1 149 ? -40.483 18.667 76.688 1.00 21.72 146 LEU B N 1
ATOM 3031 C CA . LEU B 1 149 ? -39.590 17.564 76.330 1.00 21.83 146 LEU B CA 1
ATOM 3032 C C . LEU B 1 149 ? -40.202 16.292 76.849 1.00 19.97 146 LEU B C 1
ATOM 3033 O O . LEU B 1 149 ? -40.794 16.289 77.947 1.00 20.55 146 LEU B O 1
ATOM 3038 N N . LYS B 1 150 ? -40.020 15.183 76.124 1.00 15.89 147 LYS B N 1
ATOM 3039 C CA . LYS B 1 150 ? -40.410 13.879 76.557 1.00 16.55 147 LYS B CA 1
ATOM 3040 C C . LYS B 1 150 ? -39.225 12.986 76.316 1.00 16.03 147 LYS B C 1
ATOM 3041 O O . LYS B 1 150 ? -38.613 13.019 75.232 1.00 16.98 147 LYS B O 1
ATOM 3047 N N . PHE B 1 151 ? -38.854 12.280 77.367 1.00 13.43 148 PHE B N 1
ATOM 3048 C CA . PHE B 1 151 ? -37.791 11.267 77.316 1.00 14.36 148 PHE B CA 1
ATOM 3049 C C . PHE B 1 151 ? -38.266 10.041 78.071 1.00 15.12 148 PHE B C 1
ATOM 3050 O O . PHE B 1 151 ? -39.235 10.092 78.805 1.00 16.51 148 PHE B O 1
ATOM 3058 N N . ASP B 1 152 ? -37.589 8.912 77.854 1.00 14.93 149 ASP B N 1
ATOM 3059 C CA . ASP B 1 152 ? -37.741 7.721 78.656 1.00 16.12 149 ASP B CA 1
ATOM 3060 C C . ASP B 1 152 ? -37.210 8.107 80.022 1.00 15.40 149 ASP B C 1
ATOM 3061 O O . ASP B 1 152 ? -36.073 8.554 80.129 1.00 13.67 149 ASP B O 1
ATOM 3066 N N . PRO B 1 153 ? -38.012 7.925 81.066 1.00 17.67 150 PRO B N 1
ATOM 3067 C CA . PRO B 1 153 ? -37.542 8.372 82.386 1.00 17.38 150 PRO B CA 1
ATOM 3068 C C . PRO B 1 153 ? -36.349 7.594 82.880 1.00 17.27 150 PRO B C 1
ATOM 3069 O O . PRO B 1 153 ? -35.714 8.035 83.811 1.00 16.47 150 PRO B O 1
ATOM 3073 N N . GLU B 1 154 ? -35.996 6.532 82.161 1.00 17.92 151 GLU B N 1
ATOM 3074 C CA . GLU B 1 154 ? -34.910 5.657 82.473 1.00 19.40 151 GLU B CA 1
ATOM 3075 C C . GLU B 1 154 ? -33.673 5.992 81.681 1.00 20.17 151 GLU B C 1
ATOM 3076 O O . GLU B 1 154 ? -32.648 5.440 81.987 1.00 23.53 151 GLU B O 1
ATOM 3082 N N . ASN B 1 155 ? -33.770 6.879 80.674 1.00 16.10 152 ASN B N 1
ATOM 3083 C CA . ASN B 1 155 ? -32.672 7.281 79.815 1.00 16.82 152 ASN B CA 1
ATOM 3084 C C . ASN B 1 155 ? -32.661 8.784 79.638 1.00 16.30 152 ASN B C 1
ATOM 3085 O O . ASN B 1 155 ? -33.208 9.344 78.695 1.00 16.53 152 ASN B O 1
ATOM 3090 N N . ILE B 1 156 ? -32.036 9.474 80.599 1.00 16.47 153 ILE B N 1
ATOM 3091 C CA . ILE B 1 156 ? -32.153 10.914 80.689 1.00 17.26 153 ILE B CA 1
ATOM 3092 C C . ILE B 1 156 ? -31.151 11.587 79.772 1.00 17.10 153 ILE B C 1
ATOM 3093 O O . ILE B 1 156 ? -29.980 11.204 79.762 1.00 16.19 153 ILE B O 1
ATOM 3098 N N . PRO B 1 157 ? -31.575 12.614 79.010 1.00 16.65 154 PRO B N 1
ATOM 3099 C CA . PRO B 1 157 ? -30.611 13.350 78.161 1.00 17.54 154 PRO B CA 1
ATOM 3100 C C . PRO B 1 157 ? -29.537 14.135 78.925 1.00 18.80 154 PRO B C 1
ATOM 3101 O O . PRO B 1 157 ? -29.788 14.639 80.010 1.00 17.52 154 PRO B O 1
ATOM 3105 N N . ASP B 1 158 ? -28.326 14.236 78.383 1.00 19.72 155 ASP B N 1
ATOM 3106 C CA . ASP B 1 158 ? -27.253 14.961 79.061 1.00 20.44 155 ASP B CA 1
ATOM 3107 C C . ASP B 1 158 ? -27.631 16.429 79.254 1.00 22.04 155 ASP B C 1
ATOM 3108 O O . ASP B 1 158 ? -27.286 17.067 80.267 1.00 21.35 155 ASP B O 1
ATOM 3113 N N . GLU B 1 159 ? -28.328 16.989 78.273 1.00 22.27 156 GLU B N 1
ATOM 3114 C CA A GLU B 1 159 ? -28.677 18.401 78.266 0.80 24.45 156 GLU B CA 1
ATOM 3115 C CA B GLU B 1 159 ? -28.680 18.399 78.284 0.20 22.91 156 GLU B CA 1
ATOM 3116 C C . GLU B 1 159 ? -30.155 18.559 77.957 1.00 24.03 156 GLU B C 1
ATOM 3117 O O . GLU B 1 159 ? -30.704 17.847 77.130 1.00 24.89 156 GLU B O 1
ATOM 3128 N N . LEU B 1 160 ? -30.798 19.465 78.657 1.00 25.99 157 LEU B N 1
ATOM 3129 C CA . LEU B 1 160 ? -32.184 19.715 78.461 1.00 28.81 157 LEU B CA 1
ATOM 3130 C C . LEU B 1 160 ? -32.379 21.213 78.255 1.00 29.45 157 LEU B C 1
ATOM 3131 O O . LEU B 1 160 ? -31.918 22.014 79.055 1.00 28.65 157 LEU B O 1
ATOM 3136 N N . ASP B 1 161 ? -33.039 21.598 77.172 1.00 30.93 158 ASP B N 1
ATOM 3137 C CA . ASP B 1 161 ? -33.488 22.987 77.026 1.00 33.22 158 ASP B CA 1
ATOM 3138 C C . ASP B 1 161 ? -34.660 23.252 77.978 1.00 34.52 158 ASP B C 1
ATOM 3139 O O . ASP B 1 161 ? -35.658 22.543 77.954 1.00 36.28 158 ASP B O 1
ATOM 3144 N N . ALA B 1 162 ? -34.529 24.273 78.827 1.00 35.28 159 ALA B N 1
ATOM 3145 C CA . ALA B 1 162 ? -35.407 24.402 79.991 1.00 35.50 159 ALA B CA 1
ATOM 3146 C C . ALA B 1 162 ? -36.006 25.815 80.189 1.00 36.06 159 ALA B C 1
ATOM 3147 O O . ALA B 1 162 ? -35.927 26.689 79.321 1.00 34.77 159 ALA B O 1
ATOM 3149 N N . TRP B 1 163 ? -36.625 25.991 81.358 1.00 36.26 160 TRP B N 1
ATOM 3150 C CA . TRP B 1 163 ? -37.302 27.226 81.746 1.00 36.64 160 TRP B CA 1
ATOM 3151 C C . TRP B 1 163 ? -36.608 28.477 81.257 1.00 38.46 160 TRP B C 1
ATOM 3152 O O . TRP B 1 163 ? -35.386 28.628 81.418 1.00 39.22 160 TRP B O 1
ATOM 3163 N N . ASP B 1 164 ? -37.401 29.349 80.619 1.00 40.94 161 ASP B N 1
ATOM 3164 C CA . ASP B 1 164 ? -36.980 30.718 80.264 1.00 40.92 161 ASP B CA 1
ATOM 3165 C C . ASP B 1 164 ? -35.665 30.655 79.490 1.00 42.12 161 ASP B C 1
ATOM 3166 O O . ASP B 1 164 ? -34.749 31.489 79.696 1.00 44.00 161 ASP B O 1
ATOM 3171 N N . GLY B 1 165 ? -35.588 29.639 78.618 1.00 42.28 162 GLY B N 1
ATOM 3172 C CA . GLY B 1 165 ? -34.466 29.430 77.724 1.00 41.87 162 GLY B CA 1
ATOM 3173 C C . GLY B 1 165 ? -33.241 28.807 78.349 1.00 42.44 162 GLY B C 1
ATOM 3174 O O . GLY B 1 165 ? -32.228 28.608 77.662 1.00 43.41 162 GLY B O 1
ATOM 3175 N N . ARG B 1 166 ? -33.306 28.469 79.637 1.00 42.08 163 ARG B N 1
ATOM 3176 C CA . ARG B 1 166 ? -32.091 28.038 80.337 1.00 40.59 163 ARG B CA 1
ATOM 3177 C C . ARG B 1 166 ? -31.774 26.574 80.013 1.00 39.85 163 ARG B C 1
ATOM 3178 O O . ARG B 1 166 ? -32.657 25.729 79.865 1.00 40.60 163 ARG B O 1
ATOM 3180 N N . LYS B 1 167 ? -30.492 26.307 79.830 1.00 37.87 164 LYS B N 1
ATOM 3181 C CA . LYS B 1 167 ? -30.013 24.999 79.497 1.00 35.67 164 LYS B CA 1
ATOM 3182 C C . LYS B 1 167 ? -29.622 24.330 80.835 1.00 34.49 164 LYS B C 1
ATOM 3183 O O . LYS B 1 167 ? -28.855 24.910 81.611 1.00 35.19 164 LYS B O 1
ATOM 3185 N N . LEU B 1 168 ? -30.207 23.162 81.109 1.00 30.79 165 LEU B N 1
ATOM 3186 C CA . LEU B 1 168 ? -29.910 22.364 82.303 1.00 28.16 165 LEU B CA 1
ATOM 3187 C C . LEU B 1 168 ? -29.200 21.068 81.905 1.00 26.46 165 LEU B C 1
ATOM 3188 O O . LEU B 1 168 ? -29.403 20.547 80.812 1.00 26.12 165 LEU B O 1
ATOM 3193 N N . LYS B 1 169 ? -28.359 20.545 82.785 1.00 22.49 166 LYS B N 1
ATOM 3194 C CA . LYS B 1 169 ? -27.890 19.206 82.654 1.00 21.50 166 LYS B CA 1
ATOM 3195 C C . LYS B 1 169 ? -28.965 18.213 83.110 1.00 17.88 166 LYS B C 1
ATOM 3196 O O . LYS B 1 169 ? -29.917 18.512 83.879 1.00 15.76 166 LYS B O 1
ATOM 3202 N N . GLY B 1 170 ? -28.841 17.013 82.581 1.00 13.93 167 GLY B N 1
ATOM 3203 C CA . GLY B 1 170 ? -29.663 15.893 82.992 1.00 14.20 167 GLY B CA 1
ATOM 3204 C C . GLY B 1 170 ? -29.629 15.607 84.478 1.00 12.57 167 GLY B C 1
ATOM 3205 O O . GLY B 1 170 ? -30.581 15.046 85.021 1.00 11.63 167 GLY B O 1
ATOM 3206 N N . ASN B 1 171 ? -28.549 16.015 85.143 1.00 12.16 168 ASN B N 1
ATOM 3207 C CA . ASN B 1 171 ? -28.478 15.777 86.594 1.00 10.74 168 ASN B CA 1
ATOM 3208 C C . ASN B 1 171 ? -29.716 16.401 87.305 1.00 9.98 168 ASN B C 1
ATOM 3209 O O . ASN B 1 171 ? -30.174 15.878 88.302 1.00 10.97 168 ASN B O 1
ATOM 3214 N N . TYR B 1 172 ? -30.242 17.498 86.804 1.00 10.33 169 TYR B N 1
ATOM 3215 C CA . TYR B 1 172 ? -31.463 18.084 87.433 1.00 10.14 169 TYR B CA 1
ATOM 3216 C C . TYR B 1 172 ? -32.494 17.077 87.527 1.00 10.87 169 TYR B C 1
ATOM 3217 O O . TYR B 1 172 ? -33.211 16.984 88.550 1.00 11.21 169 TYR B O 1
ATOM 3226 N N . VAL B 1 173 ? -32.760 16.343 86.435 1.00 9.97 170 VAL B N 1
ATOM 3227 C CA . VAL B 1 173 ? -33.822 15.341 86.426 1.00 10.86 170 VAL B CA 1
ATOM 3228 C C . VAL B 1 173 ? -33.487 14.129 87.268 1.00 10.21 170 VAL B C 1
ATOM 3229 O O . VAL B 1 173 ? -34.318 13.554 88.001 1.00 10.61 170 VAL B O 1
ATOM 3233 N N . ARG B 1 174 ? -32.241 13.693 87.130 1.00 10.55 171 ARG B N 1
ATOM 3234 C CA . ARG B 1 174 ? -31.774 12.528 87.871 1.00 10.78 171 ARG B CA 1
ATOM 3235 C C . ARG B 1 174 ? -31.978 12.711 89.370 1.00 10.17 171 ARG B C 1
ATOM 3236 O O . ARG B 1 174 ? -32.446 11.780 90.076 1.00 10.67 171 ARG B O 1
ATOM 3244 N N . VAL B 1 175 ? -31.619 13.900 89.843 1.00 10.20 172 VAL B N 1
ATOM 3245 C CA . VAL B 1 175 ? -31.896 14.285 91.260 1.00 10.59 172 VAL B CA 1
ATOM 3246 C C . VAL B 1 175 ? -33.406 14.457 91.540 1.00 8.55 172 VAL B C 1
ATOM 3247 O O . VAL B 1 175 ? -33.962 13.867 92.492 1.00 10.97 172 VAL B O 1
ATOM 3251 N N . ALA B 1 176 ? -34.091 15.209 90.711 1.00 8.94 173 ALA B N 1
ATOM 3252 C CA . ALA B 1 176 ? -35.521 15.460 90.951 1.00 9.52 173 ALA B CA 1
ATOM 3253 C C . ALA B 1 176 ? -36.361 14.176 91.064 1.00 9.41 173 ALA B C 1
ATOM 3254 O O . ALA B 1 176 ? -37.301 14.116 91.847 1.00 9.92 173 ALA B O 1
ATOM 3256 N N . GLN B 1 177 ? -36.078 13.175 90.236 1.00 9.39 174 GLN B N 1
ATOM 3257 C CA . GLN B 1 177 ? -36.784 11.942 90.258 1.00 10.62 174 GLN B CA 1
ATOM 3258 C C . GLN B 1 177 ? -36.789 11.274 91.627 1.00 11.48 174 GLN B C 1
ATOM 3259 O O . GLN B 1 177 ? -37.751 10.516 91.975 1.00 12.72 174 GLN B O 1
ATOM 3265 N N . THR B 1 178 ? -35.739 11.524 92.417 1.00 11.31 175 THR B N 1
ATOM 3266 C CA . THR B 1 178 ? -35.573 10.856 93.728 1.00 10.45 175 THR B CA 1
ATOM 3267 C C . THR B 1 178 ? -36.450 11.478 94.821 1.00 11.47 175 THR B C 1
ATOM 3268 O O . THR B 1 178 ? -36.693 10.857 95.829 1.00 11.73 175 THR B O 1
ATOM 3272 N N . ILE B 1 179 ? -36.921 12.712 94.579 1.00 10.84 176 ILE B N 1
ATOM 3273 C CA . ILE B 1 179 ? -37.599 13.465 95.668 1.00 11.79 176 ILE B CA 1
ATOM 3274 C C . ILE B 1 179 ? -39.075 13.084 95.787 1.00 11.49 176 ILE B C 1
ATOM 3275 O O . ILE B 1 179 ? -39.855 13.282 94.844 1.00 12.91 176 ILE B O 1
ATOM 3280 N N . ARG B 1 180 ? -39.465 12.556 96.964 1.00 13.42 177 ARG B N 1
ATOM 3281 C CA . ARG B 1 180 ? -40.857 12.223 97.231 1.00 13.54 177 ARG B CA 1
ATOM 3282 C C . ARG B 1 180 ? -41.459 13.396 98.028 1.00 12.51 177 ARG B C 1
ATOM 3283 O O . ARG B 1 180 ? -41.333 13.445 99.237 1.00 12.75 177 ARG B O 1
ATOM 3291 N N . VAL B 1 181 ? -42.052 14.372 97.327 1.00 11.80 178 VAL B N 1
ATOM 3292 C CA . VAL B 1 181 ? -42.496 15.621 97.955 1.00 12.99 178 VAL B CA 1
ATOM 3293 C C . VAL B 1 181 ? -43.429 15.326 99.088 1.00 11.32 178 VAL B C 1
ATOM 3294 O O . VAL B 1 181 ? -43.364 15.954 100.127 1.00 11.74 178 VAL B O 1
ATOM 3298 N N . GLU B 1 182 ? -44.295 14.375 98.851 1.00 11.78 179 GLU B N 1
ATOM 3299 C CA . GLU B 1 182 ? -45.348 13.987 99.849 1.00 13.58 179 GLU B CA 1
ATOM 3300 C C . GLU B 1 182 ? -44.718 13.606 101.207 1.00 13.11 179 GLU B C 1
ATOM 3301 O O . GLU B 1 182 ? -45.303 13.835 102.265 1.00 13.18 179 GLU B O 1
ATOM 3307 N N . ASP B 1 183 ? -43.522 13.028 101.232 1.00 11.30 180 ASP B N 1
ATOM 3308 C CA . ASP B 1 183 ? -42.808 12.707 102.496 1.00 13.40 180 ASP B CA 1
ATOM 3309 C C . ASP B 1 183 ? -42.439 13.978 103.278 1.00 12.00 180 ASP B C 1
ATOM 3310 O O . ASP B 1 183 ? -42.600 14.047 104.472 1.00 13.19 180 ASP B O 1
ATOM 3315 N N . PHE B 1 184 ? -41.995 15.023 102.573 1.00 11.00 181 PHE B N 1
ATOM 3316 C CA . PHE B 1 184 ? -41.673 16.286 103.173 1.00 11.25 181 PHE B CA 1
ATOM 3317 C C . PHE B 1 184 ? -42.918 17.053 103.624 1.00 10.93 181 PHE B C 1
ATOM 3318 O O . PHE B 1 184 ? -42.886 17.737 104.631 1.00 12.85 181 PHE B O 1
ATOM 3326 N N . VAL B 1 185 ? -44.020 16.956 102.872 1.00 10.07 182 VAL B N 1
ATOM 3327 C CA . VAL B 1 185 ? -45.290 17.557 103.326 1.00 11.92 182 VAL B CA 1
ATOM 3328 C C . VAL B 1 185 ? -45.689 16.884 104.630 1.00 12.32 182 VAL B C 1
ATOM 3329 O O . VAL B 1 185 ? -46.107 17.588 105.603 1.00 13.51 182 VAL B O 1
ATOM 3333 N N . ASP B 1 186 ? -45.655 15.545 104.652 1.00 12.89 183 ASP B N 1
ATOM 3334 C CA . ASP B 1 186 ? -46.098 14.813 105.857 1.00 13.94 183 ASP B CA 1
ATOM 3335 C C . ASP B 1 186 ? -45.307 15.168 107.100 1.00 14.07 183 ASP B C 1
ATOM 3336 O O . ASP B 1 186 ? -45.837 15.191 108.227 1.00 16.35 183 ASP B O 1
ATOM 3341 N N . LYS B 1 187 ? -44.016 15.533 106.932 1.00 11.24 184 LYS B N 1
ATOM 3342 C CA . LYS B 1 187 ? -43.208 15.845 108.053 1.00 13.63 184 LYS B CA 1
ATOM 3343 C C . LYS B 1 187 ? -43.245 17.271 108.589 1.00 14.41 184 LYS B C 1
ATOM 3344 O O . LYS B 1 187 ? -42.626 17.519 109.631 1.00 19.34 184 LYS B O 1
ATOM 3350 N N . TYR B 1 188 ? -43.866 18.207 107.869 1.00 11.45 185 TYR B N 1
ATOM 3351 C CA . TYR B 1 188 ? -43.980 19.592 108.316 1.00 11.07 185 TYR B CA 1
ATOM 3352 C C . TYR B 1 188 ? -45.395 19.825 108.765 1.00 11.71 185 TYR B C 1
ATOM 3353 O O . TYR B 1 188 ? -46.261 20.050 107.928 1.00 12.92 185 TYR B O 1
ATOM 3362 N N . THR B 1 189 ? -45.595 19.747 110.079 1.00 13.76 186 THR B N 1
ATOM 3363 C CA . THR B 1 189 ? -46.980 19.797 110.631 1.00 14.11 186 THR B CA 1
ATOM 3364 C C . THR B 1 189 ? -47.338 21.131 111.222 1.00 14.75 186 THR B C 1
ATOM 3365 O O . THR B 1 189 ? -48.452 21.300 111.721 1.00 15.57 186 THR B O 1
ATOM 3369 N N . LYS B 1 190 ? -46.410 22.072 111.195 1.00 13.35 187 LYS B N 1
ATOM 3370 C CA . LYS B 1 190 ? -46.625 23.480 111.621 1.00 13.63 187 LYS B CA 1
ATOM 3371 C C . LYS B 1 190 ? -47.426 24.255 110.590 1.00 11.12 187 LYS B C 1
ATOM 3372 O O . LYS B 1 190 ? -47.768 23.750 109.552 1.00 11.03 187 LYS B O 1
ATOM 3378 N N . PRO B 1 191 ? -47.843 25.483 110.922 1.00 11.89 188 PRO B N 1
ATOM 3379 C CA . PRO B 1 191 ? -48.698 26.184 110.003 1.00 12.58 188 PRO B CA 1
ATOM 3380 C C . PRO B 1 191 ? -48.059 26.493 108.623 1.00 11.02 188 PRO B C 1
ATOM 3381 O O . PRO B 1 191 ? -46.910 26.983 108.547 1.00 11.74 188 PRO B O 1
ATOM 3385 N N . VAL B 1 192 ? -48.862 26.288 107.576 1.00 11.12 189 VAL B N 1
ATOM 3386 C CA . VAL B 1 192 ? -48.514 26.580 106.216 1.00 11.22 189 VAL B CA 1
ATOM 3387 C C . VAL B 1 192 ? -49.604 27.466 105.611 1.00 10.83 189 VAL B C 1
ATOM 3388 O O . VAL B 1 192 ? -50.810 27.232 105.854 1.00 13.55 189 VAL B O 1
ATOM 3392 N N . LEU B 1 193 ? -49.188 28.413 104.799 1.00 9.77 190 LEU B N 1
ATOM 3393 C CA . LEU B 1 193 ? -50.044 29.220 103.908 1.00 10.95 190 LEU B CA 1
ATOM 3394 C C . LEU B 1 193 ? -49.607 28.995 102.499 1.00 12.35 190 LEU B C 1
ATOM 3395 O O . LEU B 1 193 ? -48.560 29.446 102.105 1.00 13.18 190 LEU B O 1
ATOM 3400 N N . ILE B 1 194 ? -50.429 28.332 101.703 1.00 12.54 191 ILE B N 1
ATOM 3401 C CA . ILE B 1 194 ? -50.141 28.239 100.293 1.00 12.18 191 ILE B CA 1
ATOM 3402 C C . ILE B 1 194 ? -50.984 29.277 99.594 1.00 13.54 191 ILE B C 1
ATOM 3403 O O . ILE B 1 194 ? -52.206 29.341 99.840 1.00 15.16 191 ILE B O 1
ATOM 3408 N N . VAL B 1 195 ? -50.363 30.033 98.708 1.00 12.71 192 VAL B N 1
ATOM 3409 C CA . VAL B 1 195 ? -51.003 31.033 97.845 1.00 13.21 192 VAL B CA 1
ATOM 3410 C C . VAL B 1 195 ? -50.882 30.615 96.392 1.00 13.01 192 VAL B C 1
ATOM 3411 O O . VAL B 1 195 ? -49.780 30.225 95.918 1.00 13.00 192 VAL B O 1
ATOM 3415 N N . HIS B 1 196 ? -51.946 30.684 95.579 1.00 13.25 193 HIS B N 1
ATOM 3416 C CA . HIS B 1 196 ? -51.835 30.294 94.206 1.00 13.56 193 HIS B CA 1
ATOM 3417 C C . HIS B 1 196 ? -52.955 30.959 93.383 1.00 13.83 193 HIS B C 1
ATOM 3418 O O . HIS B 1 196 ? -54.042 31.028 93.893 1.00 15.46 193 HIS B O 1
ATOM 3425 N N . GLY B 1 197 ? -52.633 31.493 92.209 1.00 14.07 194 GLY B N 1
ATOM 3426 C CA . GLY B 1 197 ? -53.645 32.048 91.299 1.00 15.60 194 GLY B CA 1
ATOM 3427 C C . GLY B 1 197 ? -54.363 30.925 90.586 1.00 17.49 194 GLY B C 1
ATOM 3428 O O . GLY B 1 197 ? -53.745 29.957 90.154 1.00 17.53 194 GLY B O 1
ATOM 3429 N N . ASP B 1 198 ? -55.667 31.089 90.399 1.00 19.31 195 ASP B N 1
ATOM 3430 C CA . ASP B 1 198 ? -56.458 30.030 89.763 1.00 19.67 195 ASP B CA 1
ATOM 3431 C C . ASP B 1 198 ? -56.459 30.085 88.213 1.00 20.71 195 ASP B C 1
ATOM 3432 O O . ASP B 1 198 ? -57.163 29.277 87.557 1.00 24.15 195 ASP B O 1
ATOM 3437 N N . GLN B 1 199 ? -55.686 31.006 87.639 1.00 19.92 196 GLN B N 1
ATOM 3438 C CA . GLN B 1 199 ? -55.383 31.012 86.201 1.00 20.46 196 GLN B CA 1
ATOM 3439 C C . GLN B 1 199 ? -53.889 30.929 85.956 1.00 20.00 196 GLN B C 1
ATOM 3440 O O . GLN B 1 199 ? -53.338 31.477 85.003 1.00 20.19 196 GLN B O 1
ATOM 3446 N N . ASP B 1 200 ? -53.228 30.180 86.822 1.00 18.78 197 ASP B N 1
ATOM 3447 C CA . ASP B 1 200 ? -51.790 29.972 86.695 1.00 19.31 197 ASP B CA 1
ATOM 3448 C C . ASP B 1 200 ? -51.476 29.121 85.469 1.00 19.47 197 ASP B C 1
ATOM 3449 O O . ASP B 1 200 ? -51.936 27.983 85.362 1.00 20.60 197 ASP B O 1
ATOM 3454 N N . GLU B 1 201 ? -50.751 29.723 84.529 1.00 19.72 198 GLU B N 1
ATOM 3455 C CA A GLU B 1 201 ? -50.411 29.017 83.283 0.50 21.12 198 GLU B CA 1
ATOM 3456 C CA B GLU B 1 201 ? -50.345 29.141 83.268 0.50 20.54 198 GLU B CA 1
ATOM 3457 C C . GLU B 1 201 ? -49.110 28.229 83.388 1.00 21.15 198 GLU B C 1
ATOM 3458 O O . GLU B 1 201 ? -48.747 27.507 82.443 1.00 23.97 198 GLU B O 1
ATOM 3469 N N . ALA B 1 202 ? -48.433 28.278 84.517 1.00 19.46 199 ALA B N 1
ATOM 3470 C CA . ALA B 1 202 ? -47.130 27.586 84.654 1.00 19.40 199 ALA B CA 1
ATOM 3471 C C . ALA B 1 202 ? -47.209 26.390 85.550 1.00 19.08 199 ALA B C 1
ATOM 3472 O O . ALA B 1 202 ? -46.614 25.324 85.246 1.00 19.40 199 ALA B O 1
ATOM 3474 N N . VAL B 1 203 ? -47.894 26.538 86.665 1.00 18.39 200 VAL B N 1
ATOM 3475 C CA . VAL B 1 203 ? -48.059 25.481 87.628 1.00 18.63 200 VAL B CA 1
ATOM 3476 C C . VAL B 1 203 ? -49.518 25.343 87.953 1.00 18.92 200 VAL B C 1
ATOM 3477 O O . VAL B 1 203 ? -50.136 26.321 88.368 1.00 16.71 200 VAL B O 1
ATOM 3481 N N . PRO B 1 204 ? -50.096 24.152 87.766 1.00 19.59 201 PRO B N 1
ATOM 3482 C CA . PRO B 1 204 ? -51.553 24.035 87.991 1.00 20.54 201 PRO B CA 1
ATOM 3483 C C . PRO B 1 204 ? -52.002 24.315 89.410 1.00 18.87 201 PRO B C 1
ATOM 3484 O O . PRO B 1 204 ? -51.480 23.762 90.372 1.00 20.00 201 PRO B O 1
ATOM 3488 N N . TYR B 1 205 ? -52.945 25.217 89.518 1.00 18.21 202 TYR B N 1
ATOM 3489 C CA . TYR B 1 205 ? -53.578 25.520 90.762 1.00 18.22 202 TYR B CA 1
ATOM 3490 C C . TYR B 1 205 ? -54.040 24.286 91.549 1.00 17.50 202 TYR B C 1
ATOM 3491 O O . TYR B 1 205 ? -53.904 24.188 92.785 1.00 17.02 202 TYR B O 1
ATOM 3500 N N . GLU B 1 206 ? -54.547 23.299 90.835 1.00 16.64 203 GLU B N 1
ATOM 3501 C CA A GLU B 1 206 ? -55.088 22.126 91.510 0.50 16.68 203 GLU B CA 1
ATOM 3502 C CA B GLU B 1 206 ? -55.068 22.077 91.415 0.50 17.33 203 GLU B CA 1
ATOM 3503 C C . GLU B 1 206 ? -54.044 21.329 92.273 1.00 16.36 203 GLU B C 1
ATOM 3504 O O . GLU B 1 206 ? -54.370 20.644 93.213 1.00 15.60 203 GLU B O 1
ATOM 3515 N N . ALA B 1 207 ? -52.779 21.438 91.879 1.00 16.59 204 ALA B N 1
ATOM 3516 C CA . ALA B 1 207 ? -51.707 20.848 92.642 1.00 16.53 204 ALA B CA 1
ATOM 3517 C C . ALA B 1 207 ? -51.603 21.400 94.075 1.00 16.35 204 ALA B C 1
ATOM 3518 O O . ALA B 1 207 ? -51.438 20.655 95.064 1.00 13.91 204 ALA B O 1
ATOM 3520 N N . SER B 1 208 ? -51.837 22.708 94.162 1.00 17.54 205 SER B N 1
ATOM 3521 C CA . SER B 1 208 ? -51.799 23.376 95.461 1.00 15.46 205 SER B CA 1
ATOM 3522 C C . SER B 1 208 ? -53.031 23.038 96.270 1.00 15.57 205 SER B C 1
ATOM 3523 O O . SER B 1 208 ? -52.950 22.876 97.497 1.00 13.00 205 SER B O 1
ATOM 3526 N N . VAL B 1 209 ? -54.184 22.863 95.580 1.00 14.61 206 VAL B N 1
ATOM 3527 C CA . VAL B 1 209 ? -55.321 22.325 96.287 1.00 15.01 206 VAL B CA 1
ATOM 3528 C C . VAL B 1 209 ? -54.976 21.020 96.958 1.00 14.23 206 VAL B C 1
ATOM 3529 O O . VAL B 1 209 ? -55.257 20.805 98.111 1.00 15.35 206 VAL B O 1
ATOM 3533 N N . ALA B 1 210 ? -54.415 20.093 96.204 1.00 15.35 207 ALA B N 1
ATOM 3534 C CA . ALA B 1 210 ? -54.146 18.794 96.744 1.00 16.93 207 ALA B CA 1
ATOM 3535 C C . ALA B 1 210 ? -53.135 18.816 97.917 1.00 16.91 207 ALA B C 1
ATOM 3536 O O . ALA B 1 210 ? -53.371 18.204 98.969 1.00 17.56 207 ALA B O 1
ATOM 3538 N N . PHE B 1 211 ? -52.038 19.524 97.737 1.00 17.19 208 PHE B N 1
ATOM 3539 C CA . PHE B 1 211 ? -51.012 19.674 98.783 1.00 17.17 208 PHE B CA 1
ATOM 3540 C C . PHE B 1 211 ? -51.539 20.386 100.034 1.00 16.21 208 PHE B C 1
ATOM 3541 O O . PHE B 1 211 ? -51.211 19.979 101.163 1.00 15.89 208 PHE B O 1
ATOM 3549 N N . SER B 1 212 ? -52.485 21.315 99.838 1.00 15.49 209 SER B N 1
ATOM 3550 C CA . SER B 1 212 ? -53.165 21.943 100.961 1.00 17.01 209 SER B CA 1
ATOM 3551 C C . SER B 1 212 ? -53.979 21.002 101.813 1.00 17.63 209 SER B C 1
ATOM 3552 O O . SER B 1 212 ? -54.085 21.201 103.015 1.00 18.87 209 SER B O 1
ATOM 3555 N N . LYS B 1 213 ? -54.558 19.973 101.196 1.00 17.36 210 LYS B N 1
ATOM 3556 C CA . LYS B 1 213 ? -55.352 18.993 101.909 1.00 18.59 210 LYS B CA 1
ATOM 3557 C C . LYS B 1 213 ? -54.417 17.978 102.583 1.00 18.43 210 LYS B C 1
ATOM 3558 O O . LYS B 1 213 ? -54.803 17.374 103.561 1.00 20.39 210 LYS B O 1
ATOM 3564 N N . GLN B 1 214 ? -53.205 17.768 102.063 1.00 17.70 211 GLN B N 1
ATOM 3565 C CA . GLN B 1 214 ? -52.327 16.795 102.656 1.00 17.48 211 GLN B CA 1
ATOM 3566 C C . GLN B 1 214 ? -51.619 17.324 103.874 1.00 16.25 211 GLN B C 1
ATOM 3567 O O . GLN B 1 214 ? -51.458 16.612 104.860 1.00 18.70 211 GLN B O 1
ATOM 3573 N N . TYR B 1 215 ? -51.163 18.573 103.815 1.00 14.44 212 TYR B N 1
ATOM 3574 C CA . TYR B 1 215 ? -50.578 19.167 105.018 1.00 15.02 212 TYR B CA 1
ATOM 3575 C C . TYR B 1 215 ? -51.566 19.029 106.182 1.00 16.48 212 TYR B C 1
ATOM 3576 O O . TYR B 1 215 ? -52.772 19.247 105.954 1.00 16.11 212 TYR B O 1
ATOM 3585 N N . LYS B 1 216 ? -51.033 18.813 107.389 1.00 17.35 213 LYS B N 1
ATOM 3586 C CA . LYS B 1 216 ? -51.853 18.795 108.621 1.00 16.78 213 LYS B CA 1
ATOM 3587 C C . LYS B 1 216 ? -52.475 20.165 108.906 1.00 17.40 213 LYS B C 1
ATOM 3588 O O . LYS B 1 216 ? -53.628 20.201 109.383 1.00 17.78 213 LYS B O 1
ATOM 3592 N N . ASN B 1 217 ? -51.767 21.275 108.649 1.00 14.84 214 ASN B N 1
ATOM 3593 C CA . ASN B 1 217 ? -52.229 22.595 109.047 1.00 14.61 214 ASN B CA 1
ATOM 3594 C C . ASN B 1 217 ? -51.897 23.589 107.943 1.00 16.42 214 ASN B C 1
ATOM 3595 O O . ASN B 1 217 ? -50.889 24.260 108.021 1.00 16.66 214 ASN B O 1
ATOM 3600 N N . CYS B 1 218 ? -52.703 23.587 106.876 1.00 17.02 215 CYS B N 1
ATOM 3601 C CA . CYS B 1 218 ? -52.465 24.458 105.738 1.00 16.77 215 CYS B CA 1
ATOM 3602 C C . CYS B 1 218 ? -53.690 25.195 105.392 1.00 18.07 215 CYS B C 1
ATOM 3603 O O . CYS B 1 218 ? -54.800 24.611 105.390 1.00 18.80 215 CYS B O 1
ATOM 3606 N N . LYS B 1 219 ? -53.535 26.487 105.174 1.00 16.21 216 LYS B N 1
ATOM 3607 C CA . LYS B 1 219 ? -54.548 27.308 104.574 1.00 17.29 216 LYS B CA 1
ATOM 3608 C C . LYS B 1 219 ? -54.202 27.586 103.168 1.00 16.11 216 LYS B C 1
ATOM 3609 O O . LYS B 1 219 ? -53.118 28.050 102.883 1.00 14.61 216 LYS B O 1
ATOM 3615 N N . LEU B 1 220 ? -55.144 27.361 102.249 1.00 14.89 217 LEU B N 1
ATOM 3616 C CA . LEU B 1 220 ? -54.924 27.718 100.855 1.00 15.30 217 LEU B CA 1
ATOM 3617 C C . LEU B 1 220 ? -55.630 29.027 100.572 1.00 16.43 217 LEU B C 1
ATOM 3618 O O . LEU B 1 220 ? -56.846 29.159 100.852 1.00 16.47 217 LEU B O 1
ATOM 3623 N N . VAL B 1 221 ? -54.887 30.003 100.044 1.00 17.05 218 VAL B N 1
ATOM 3624 C CA . VAL B 1 221 ? -55.485 31.240 99.594 1.00 17.58 218 VAL B CA 1
ATOM 3625 C C . VAL B 1 221 ? -55.399 31.275 98.092 1.00 17.62 218 VAL B C 1
ATOM 3626 O O . VAL B 1 221 ? -54.316 31.212 97.521 1.00 15.07 218 VAL B O 1
ATOM 3630 N N . THR B 1 222 ? -56.565 31.382 97.436 1.00 17.75 219 THR B N 1
ATOM 3631 C CA . THR B 1 222 ? -56.675 31.348 96.034 1.00 18.74 219 THR B CA 1
ATOM 3632 C C . THR B 1 222 ? -56.767 32.772 95.555 1.00 18.31 219 THR B C 1
ATOM 3633 O O . THR B 1 222 ? -57.561 33.523 96.145 1.00 19.88 219 THR B O 1
ATOM 3637 N N . ILE B 1 223 ? -55.963 33.145 94.576 1.00 17.92 220 ILE B N 1
ATOM 3638 C CA . ILE B 1 223 ? -55.999 34.505 93.964 1.00 18.96 220 ILE B CA 1
ATOM 3639 C C . ILE B 1 223 ? -56.837 34.420 92.687 1.00 19.37 220 ILE B C 1
ATOM 3640 O O . ILE B 1 223 ? -56.403 33.860 91.681 1.00 17.69 220 ILE B O 1
ATOM 3645 N N . PRO B 1 224 ? -58.099 34.890 92.761 1.00 21.53 221 PRO B N 1
ATOM 3646 C CA . PRO B 1 224 ? -58.983 34.611 91.598 1.00 21.76 221 PRO B CA 1
ATOM 3647 C C . PRO B 1 224 ? -58.523 35.334 90.334 1.00 20.28 221 PRO B C 1
ATOM 3648 O O . PRO B 1 224 ? -58.201 36.489 90.379 1.00 22.79 221 PRO B O 1
ATOM 3652 N N . GLY B 1 225 ? -58.437 34.596 89.220 1.00 21.20 222 GLY B N 1
ATOM 3653 C CA . GLY B 1 225 ? -58.029 35.125 87.939 1.00 21.02 222 GLY B CA 1
ATOM 3654 C C . GLY B 1 225 ? -56.552 35.305 87.652 1.00 20.87 222 GLY B C 1
ATOM 3655 O O . GLY B 1 225 ? -56.182 35.703 86.535 1.00 22.73 222 GLY B O 1
ATOM 3656 N N . ASP B 1 226 ? -55.675 35.001 88.640 1.00 18.99 223 ASP B N 1
ATOM 3657 C CA . ASP B 1 226 ? -54.335 35.500 88.571 1.00 18.85 223 ASP B CA 1
ATOM 3658 C C . ASP B 1 226 ? -53.338 34.439 88.116 1.00 17.30 223 ASP B C 1
ATOM 3659 O O . ASP B 1 226 ? -53.641 33.249 88.041 1.00 17.17 223 ASP B O 1
ATOM 3664 N N . THR B 1 227 ? -52.171 34.945 87.753 1.00 15.92 224 THR B N 1
ATOM 3665 C CA . THR B 1 227 ? -51.216 34.252 86.946 1.00 14.91 224 THR B CA 1
ATOM 3666 C C . THR B 1 227 ? -50.143 33.728 87.908 1.00 14.36 224 THR B C 1
ATOM 3667 O O . THR B 1 227 ? -50.225 33.933 89.089 1.00 13.54 224 THR B O 1
ATOM 3671 N N . HIS B 1 228 ? -49.114 33.121 87.331 1.00 14.82 225 HIS B N 1
ATOM 3672 C CA . HIS B 1 228 ? -48.066 32.504 88.149 1.00 14.69 225 HIS B CA 1
ATOM 3673 C C . HIS B 1 228 ? -47.336 33.503 89.033 1.00 16.31 225 HIS B C 1
ATOM 3674 O O . HIS B 1 228 ? -47.012 33.188 90.149 1.00 15.89 225 HIS B O 1
ATOM 3681 N N . CYS B 1 229 ? -47.085 34.703 88.525 1.00 16.32 226 CYS B N 1
ATOM 3682 C CA . CYS B 1 229 ? -46.362 35.736 89.270 1.00 17.13 226 CYS B CA 1
ATOM 3683 C C . CYS B 1 229 ? -47.277 36.885 89.715 1.00 16.32 226 CYS B C 1
ATOM 3684 O O . CYS B 1 229 ? -46.829 38.000 90.024 1.00 18.47 226 CYS B O 1
ATOM 3687 N N . TYR B 1 230 ? -48.574 36.586 89.747 1.00 16.67 227 TYR B N 1
ATOM 3688 C CA . TYR B 1 230 ? -49.557 37.482 90.337 1.00 17.04 227 TYR B CA 1
ATOM 3689 C C . TYR B 1 230 ? -49.526 38.821 89.542 1.00 17.72 227 TYR B C 1
ATOM 3690 O O . TYR B 1 230 ? -49.395 39.881 90.142 1.00 19.05 227 TYR B O 1
ATOM 3699 N N . ASP B 1 231 ? -49.634 38.735 88.220 1.00 20.31 228 ASP B N 1
ATOM 3700 C CA . ASP B 1 231 ? -49.589 39.974 87.380 1.00 21.17 228 ASP B CA 1
ATOM 3701 C C . ASP B 1 231 ? -50.738 40.889 87.693 1.00 22.92 228 ASP B C 1
ATOM 3702 O O . ASP B 1 231 ? -50.594 42.127 87.578 1.00 24.16 228 ASP B O 1
ATOM 3707 N N . HIS B 1 232 ? -51.870 40.308 88.038 1.00 21.95 229 HIS B N 1
ATOM 3708 C CA . HIS B 1 232 ? -53.109 41.138 88.236 1.00 21.44 229 HIS B CA 1
ATOM 3709 C C . HIS B 1 232 ? -53.430 41.582 89.642 1.00 21.26 229 HIS B C 1
ATOM 3710 O O . HIS B 1 232 ? -53.975 42.672 89.801 1.00 19.47 229 HIS B O 1
ATOM 3717 N N . HIS B 1 233 ? -53.185 40.729 90.658 1.00 19.51 230 HIS B N 1
ATOM 3718 C CA . HIS B 1 233 ? -53.572 40.987 92.003 1.00 18.10 230 HIS B CA 1
ATOM 3719 C C . HIS B 1 233 ? -52.526 40.597 93.059 1.00 16.29 230 HIS B C 1
ATOM 3720 O O . HIS B 1 233 ? -52.854 39.975 94.094 1.00 16.18 230 HIS B O 1
ATOM 3727 N N . LEU B 1 234 ? -51.321 41.089 92.815 1.00 17.16 231 LEU B N 1
ATOM 3728 C CA . LEU B 1 234 ? -50.267 40.957 93.822 1.00 17.11 231 LEU B CA 1
ATOM 3729 C C . LEU B 1 234 ? -50.689 41.470 95.223 1.00 17.38 231 LEU B C 1
ATOM 3730 O O . LEU B 1 234 ? -50.284 40.942 96.262 1.00 15.60 231 LEU B O 1
ATOM 3735 N N . GLU B 1 235 ? -51.549 42.493 95.275 1.00 17.77 232 GLU B N 1
ATOM 3736 C CA . GLU B 1 235 ? -51.995 43.006 96.536 1.00 17.92 232 GLU B CA 1
ATOM 3737 C C . GLU B 1 235 ? -52.854 42.043 97.375 1.00 17.32 232 GLU B C 1
ATOM 3738 O O . GLU B 1 235 ? -52.913 42.120 98.585 1.00 17.74 232 GLU B O 1
ATOM 3744 N N . LEU B 1 236 ? -53.512 41.093 96.702 1.00 17.21 233 LEU B N 1
ATOM 3745 C CA . LEU B 1 236 ? -54.253 40.068 97.391 1.00 16.53 233 LEU B CA 1
ATOM 3746 C C . LEU B 1 236 ? -53.311 39.034 98.049 1.00 15.05 233 LEU B C 1
ATOM 3747 O O . LEU B 1 236 ? -53.588 38.478 99.129 1.00 14.84 233 LEU B O 1
ATOM 3752 N N . VAL B 1 237 ? -52.212 38.800 97.351 1.00 16.03 234 VAL B N 1
ATOM 3753 C CA . VAL B 1 237 ? -51.109 37.965 97.892 1.00 14.80 234 VAL B CA 1
ATOM 3754 C C . VAL B 1 237 ? -50.540 38.586 99.172 1.00 15.05 234 VAL B C 1
ATOM 3755 O O . VAL B 1 237 ? -50.425 37.970 100.180 1.00 14.11 234 VAL B O 1
ATOM 3759 N N . THR B 1 238 ? -50.088 39.825 99.072 1.00 15.39 235 THR B N 1
ATOM 3760 C CA . THR B 1 238 ? -49.503 40.489 100.246 1.00 16.46 235 THR B CA 1
ATOM 3761 C C . THR B 1 238 ? -50.491 40.611 101.419 1.00 16.58 235 THR B C 1
ATOM 3762 O O . THR B 1 238 ? -50.113 40.430 102.573 1.00 16.77 235 THR B O 1
ATOM 3766 N N . GLU B 1 239 ? -51.768 40.891 101.143 1.00 16.85 236 GLU B N 1
ATOM 3767 C CA . GLU B 1 239 ? -52.753 40.906 102.209 1.00 16.66 236 GLU B CA 1
ATOM 3768 C C . GLU B 1 239 ? -52.908 39.587 102.933 1.00 15.93 236 GLU B C 1
ATOM 3769 O O . GLU B 1 239 ? -52.967 39.570 104.158 1.00 15.52 236 GLU B O 1
ATOM 3775 N N . ALA B 1 240 ? -52.880 38.456 102.174 1.00 15.14 237 ALA B N 1
ATOM 3776 C CA . ALA B 1 240 ? -53.001 37.172 102.780 1.00 15.78 237 ALA B CA 1
ATOM 3777 C C . ALA B 1 240 ? -51.782 36.845 103.653 1.00 13.84 237 ALA B C 1
ATOM 3778 O O . ALA B 1 240 ? -51.914 36.260 104.712 1.00 15.36 237 ALA B O 1
ATOM 3780 N N . VAL B 1 241 ? -50.596 37.155 103.119 1.00 14.32 238 VAL B N 1
ATOM 3781 C CA . VAL B 1 241 ? -49.364 36.930 103.829 1.00 14.25 238 VAL B CA 1
ATOM 3782 C C . VAL B 1 241 ? -49.338 37.765 105.139 1.00 14.45 238 VAL B C 1
ATOM 3783 O O . VAL B 1 241 ? -48.962 37.247 106.214 1.00 14.83 238 VAL B O 1
ATOM 3787 N N . LYS B 1 242 ? -49.724 39.020 105.023 1.00 16.02 239 LYS B N 1
ATOM 3788 C CA . LYS B 1 242 ? -49.845 39.914 106.223 1.00 16.15 239 LYS B CA 1
ATOM 3789 C C . LYS B 1 242 ? -50.781 39.321 107.271 1.00 15.55 239 LYS B C 1
ATOM 3790 O O . LYS B 1 242 ? -50.435 39.197 108.458 1.00 14.28 239 LYS B O 1
ATOM 3796 N N . GLU B 1 243 ? -51.959 38.879 106.871 1.00 16.69 240 GLU B N 1
ATOM 3797 C CA A GLU B 1 243 ? -52.911 38.358 107.852 0.40 16.26 240 GLU B CA 1
ATOM 3798 C CA B GLU B 1 243 ? -52.905 38.365 107.851 0.60 16.62 240 GLU B CA 1
ATOM 3799 C C . GLU B 1 243 ? -52.395 37.099 108.525 1.00 16.20 240 GLU B C 1
ATOM 3800 O O . GLU B 1 243 ? -52.492 36.897 109.726 1.00 16.79 240 GLU B O 1
ATOM 3811 N N . PHE B 1 244 ? -51.796 36.189 107.729 1.00 13.43 241 PHE B N 1
ATOM 3812 C CA . PHE B 1 244 ? -51.317 34.951 108.280 1.00 14.71 241 PHE B CA 1
ATOM 3813 C C . PHE B 1 244 ? -50.170 35.168 109.194 1.00 12.65 241 PHE B C 1
ATOM 3814 O O . PHE B 1 244 ? -50.065 34.533 110.224 1.00 13.06 241 PHE B O 1
ATOM 3822 N N . MET B 1 245 ? -49.239 36.044 108.791 1.00 13.68 242 MET B N 1
ATOM 3823 C CA . MET B 1 245 ? -48.019 36.266 109.587 1.00 14.04 242 MET B CA 1
ATOM 3824 C C . MET B 1 245 ? -48.313 37.046 110.894 1.00 14.61 242 MET B C 1
ATOM 3825 O O . MET B 1 245 ? -47.730 36.759 111.905 1.00 14.22 242 MET B O 1
ATOM 3830 N N . LEU B 1 246 ? -49.329 37.916 110.865 1.00 14.97 243 LEU B N 1
ATOM 3831 C CA . LEU B 1 246 ? -49.757 38.547 112.135 1.00 15.71 243 LEU B CA 1
ATOM 3832 C C . LEU B 1 246 ? -50.342 37.539 113.091 1.00 17.02 243 LEU B C 1
ATOM 3833 O O . LEU B 1 246 ? -50.022 37.520 114.277 1.00 17.10 243 LEU B O 1
ATOM 3838 N N . GLU B 1 247 ? -51.118 36.594 112.555 1.00 16.23 244 GLU B N 1
ATOM 3839 C CA . GLU B 1 247 ? -51.552 35.486 113.364 1.00 17.30 244 GLU B CA 1
ATOM 3840 C C . GLU B 1 247 ? -50.397 34.675 113.964 1.00 15.55 244 GLU B C 1
ATOM 3841 O O . GLU B 1 247 ? -50.435 34.235 115.093 1.00 16.82 244 GLU B O 1
ATOM 3847 N N . GLN B 1 248 ? -49.390 34.397 113.146 1.00 15.89 245 GLN B N 1
ATOM 3848 C CA . GLN B 1 248 ? -48.336 33.569 113.654 1.00 15.97 245 GLN B CA 1
ATOM 3849 C C . GLN B 1 248 ? -47.474 34.303 114.686 1.00 15.69 245 GLN B C 1
ATOM 3850 O O . GLN B 1 248 ? -47.035 33.675 115.641 1.00 16.40 245 GLN B O 1
ATOM 3856 N N . ILE B 1 249 ? -47.160 35.570 114.457 1.00 18.95 246 ILE B N 1
ATOM 3857 C CA . ILE B 1 249 ? -46.248 36.274 115.397 1.00 21.05 246 ILE B CA 1
ATOM 3858 C C . ILE B 1 249 ? -46.965 36.571 116.729 1.00 22.21 246 ILE B C 1
ATOM 3859 O O . ILE B 1 249 ? -46.308 36.829 117.745 1.00 22.74 246 ILE B O 1
ATOM 3864 N N . ALA B 1 250 ? -48.284 36.504 116.711 1.00 21.95 247 ALA B N 1
ATOM 3865 C CA . AL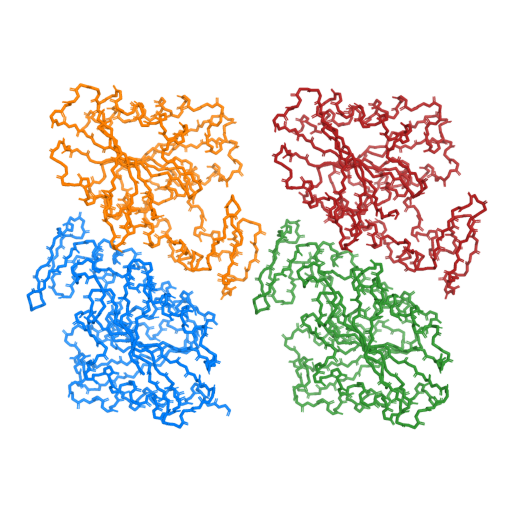A B 1 250 ? -49.146 36.599 117.902 1.00 24.74 247 ALA B CA 1
ATOM 3866 C C . ALA B 1 250 ? -49.182 35.326 118.729 1.00 26.15 247 ALA B C 1
ATOM 3867 O O . ALA B 1 250 ? -49.688 35.351 119.829 1.00 27.89 247 ALA B O 1
ATOM 3869 N N . LYS B 1 251 ? -48.664 34.218 118.200 1.00 28.48 248 LYS B N 1
ATOM 3870 C CA . LYS B 1 251 ? -48.462 32.968 118.968 1.00 29.65 248 LYS B CA 1
ATOM 3871 C C . LYS B 1 251 ? -46.955 32.885 119.383 1.00 31.21 248 LYS B C 1
ATOM 3872 O O . LYS B 1 251 ? -46.040 32.940 118.513 1.00 29.63 248 LYS B O 1
ATOM 3878 N N . SER C 1 1 ? -18.595 4.272 40.686 1.00 39.49 -2 SER C N 1
ATOM 3879 C CA . SER C 1 1 ? -17.807 5.542 40.444 1.00 38.40 -2 SER C CA 1
ATOM 3880 C C . SER C 1 1 ? -17.611 6.618 41.586 1.00 37.81 -2 SER C C 1
ATOM 3881 O O . SER C 1 1 ? -16.427 6.878 41.918 1.00 38.54 -2 SER C O 1
ATOM 3884 N N . GLY C 1 2 ? -18.647 7.249 42.187 1.00 34.59 -1 GLY C N 1
ATOM 3885 C CA . GLY C 1 2 ? -18.345 8.324 43.167 1.00 32.87 -1 GLY C CA 1
ATOM 3886 C C . GLY C 1 2 ? -19.374 8.881 44.172 1.00 30.92 -1 GLY C C 1
ATOM 3887 O O . GLY C 1 2 ? -20.472 8.413 44.247 1.00 30.00 -1 GLY C O 1
ATOM 3888 N N . ALA C 1 3 ? -18.965 9.888 44.950 1.00 29.17 0 ALA C N 1
ATOM 3889 C CA . ALA C 1 3 ? -19.880 10.651 45.821 1.00 27.59 0 ALA C CA 1
ATOM 3890 C C . ALA C 1 3 ? -20.268 11.947 45.151 1.00 26.06 0 ALA C C 1
ATOM 3891 O O . ALA C 1 3 ? -19.464 12.582 44.419 1.00 27.05 0 ALA C O 1
ATOM 3893 N N . MET C 1 4 ? -21.487 12.397 45.436 1.00 22.27 1 MET C N 1
ATOM 3894 C CA . MET C 1 4 ? -22.006 13.574 44.835 1.00 20.05 1 MET C CA 1
ATOM 3895 C C . MET C 1 4 ? -23.065 14.186 45.773 1.00 18.25 1 MET C C 1
ATOM 3896 O O . MET C 1 4 ? -23.409 13.516 46.764 1.00 16.81 1 MET C O 1
ATOM 3901 N N . TYR C 1 5 ? -23.501 15.411 45.478 1.00 15.56 2 TYR C N 1
ATOM 3902 C CA A TYR C 1 5 ? -24.643 16.035 46.130 0.50 15.87 2 TYR C CA 1
ATOM 3903 C CA B TYR C 1 5 ? -24.691 16.027 46.112 0.50 15.87 2 TYR C CA 1
ATOM 3904 C C . TYR C 1 5 ? -25.777 16.178 45.129 1.00 16.54 2 TYR C C 1
ATOM 3905 O O . TYR C 1 5 ? -25.572 16.683 44.032 1.00 17.61 2 TYR C O 1
ATOM 3922 N N . ILE C 1 6 ? -26.956 15.713 45.514 1.00 15.28 3 ILE C N 1
ATOM 3923 C CA . ILE C 1 6 ? -28.173 15.955 44.793 1.00 15.78 3 ILE C CA 1
ATOM 3924 C C . ILE C 1 6 ? -28.927 17.052 45.490 1.00 15.66 3 ILE C C 1
ATOM 3925 O O . ILE C 1 6 ? -29.263 16.892 46.658 1.00 14.81 3 ILE C O 1
ATOM 3930 N N . ASP C 1 7 ? -29.202 18.161 44.814 1.00 15.33 4 ASP C N 1
ATOM 3931 C CA . ASP C 1 7 ? -29.880 19.314 45.415 1.00 16.83 4 ASP C CA 1
ATOM 3932 C C . ASP C 1 7 ? -31.366 18.943 45.583 1.00 15.87 4 ASP C C 1
ATOM 3933 O O . ASP C 1 7 ? -31.992 18.384 44.702 1.00 17.78 4 ASP C O 1
ATOM 3938 N N . CYS C 1 8 ? -31.907 19.245 46.739 1.00 13.90 5 CYS C N 1
ATOM 3939 C CA . CYS C 1 8 ? -33.336 19.174 46.974 1.00 14.05 5 CYS C CA 1
ATOM 3940 C C . CYS C 1 8 ? -33.748 20.496 47.578 1.00 14.66 5 CYS C C 1
ATOM 3941 O O . CYS C 1 8 ? -33.656 20.693 48.762 1.00 14.77 5 CYS C O 1
ATOM 3944 N N . ASP C 1 9 ? -34.042 21.483 46.696 1.00 15.25 6 ASP C N 1
ATOM 3945 C CA . ASP C 1 9 ? -34.428 22.792 47.107 1.00 15.91 6 ASP C CA 1
ATOM 3946 C C . ASP C 1 9 ? -33.435 23.344 48.054 1.00 16.02 6 ASP C C 1
ATOM 3947 O O . ASP C 1 9 ? -33.748 23.886 49.091 1.00 18.67 6 ASP C O 1
ATOM 3952 N N . GLY C 1 10 ? -32.165 23.312 47.685 1.00 16.23 7 GLY C N 1
ATOM 3953 C CA . GLY C 1 10 ? -31.212 23.873 48.662 1.00 18.52 7 GLY C CA 1
ATOM 3954 C C . GLY C 1 10 ? -30.716 22.959 49.776 1.00 19.85 7 GLY C C 1
ATOM 3955 O O . GLY C 1 10 ? -29.587 23.181 50.254 1.00 23.67 7 GLY C O 1
ATOM 3956 N N . ILE C 1 11 ? -31.504 21.958 50.225 1.00 15.04 8 ILE C N 1
ATOM 3957 C CA . ILE C 1 11 ? -30.948 20.860 51.041 1.00 13.91 8 ILE C CA 1
ATOM 3958 C C . ILE C 1 11 ? -30.085 19.948 50.144 1.00 13.60 8 ILE C C 1
ATOM 3959 O O . ILE C 1 11 ? -30.609 19.309 49.239 1.00 14.96 8 ILE C O 1
ATOM 3964 N N . LYS C 1 12 ? -28.796 19.897 50.423 1.00 11.91 9 LYS C N 1
ATOM 3965 C CA . LYS C 1 12 ? -27.968 19.003 49.665 1.00 12.45 9 LYS C CA 1
ATOM 3966 C C . LYS C 1 12 ? -27.996 17.581 50.220 1.00 11.40 9 LYS C C 1
ATOM 3967 O O . LYS C 1 12 ? -27.798 17.410 51.405 1.00 12.96 9 LYS C O 1
ATOM 3972 N N . LEU C 1 13 ? -28.263 16.616 49.353 1.00 9.24 10 LEU C N 1
ATOM 3973 C CA . LEU C 1 13 ? -28.294 15.193 49.705 1.00 11.59 10 LEU C CA 1
ATOM 3974 C C . LEU C 1 13 ? -26.979 14.537 49.224 1.00 10.62 10 LEU C C 1
ATOM 3975 O O . LEU C 1 13 ? -26.735 14.452 48.025 1.00 10.56 10 LEU C O 1
ATOM 3980 N N . ASN C 1 14 ? -26.245 13.991 50.194 1.00 10.53 11 ASN C N 1
ATOM 3981 C CA . ASN C 1 14 ? -25.046 13.223 49.880 1.00 12.05 11 ASN C CA 1
ATOM 3982 C C . ASN C 1 14 ? -25.516 11.891 49.273 1.00 12.75 11 ASN C C 1
ATOM 3983 O O . ASN C 1 14 ? -26.408 11.194 49.813 1.00 13.35 11 ASN C O 1
ATOM 3988 N N . ALA C 1 15 ? -24.867 11.505 48.188 1.00 11.51 12 ALA C N 1
ATOM 3989 C CA . ALA C 1 15 ? -25.233 10.233 47.580 1.00 12.39 12 ALA C CA 1
ATOM 3990 C C . ALA C 1 15 ? -24.013 9.569 46.975 1.00 14.96 12 ALA C C 1
ATOM 3991 O O . ALA C 1 15 ? -23.039 10.261 46.622 1.00 15.67 12 ALA C O 1
ATOM 3993 N N . TYR C 1 16 ? -24.069 8.251 46.909 1.00 13.33 13 TYR C N 1
ATOM 3994 C CA . TYR C 1 16 ? -22.947 7.492 46.318 1.00 14.32 13 TYR C CA 1
ATOM 3995 C C . TYR C 1 16 ? -23.437 6.719 45.136 1.00 15.05 13 TYR C C 1
ATOM 3996 O O . TYR C 1 16 ? -24.363 5.905 45.255 1.00 13.09 13 TYR C O 1
ATOM 4005 N N . LEU C 1 17 ? -22.777 6.901 43.966 1.00 14.63 14 LEU C N 1
ATOM 4006 C CA . LEU C 1 17 ? -23.133 6.155 42.790 1.00 14.41 14 LEU C CA 1
ATOM 4007 C C . LEU C 1 17 ? -22.053 5.140 42.608 1.00 16.66 14 LEU C C 1
ATOM 4008 O O . LEU C 1 17 ? -20.889 5.513 42.569 1.00 17.80 14 LEU C O 1
ATOM 4013 N N . ASP C 1 18 ? -22.406 3.872 42.589 1.00 15.78 15 ASP C N 1
ATOM 4014 C CA . ASP C 1 18 ? -21.448 2.804 42.297 1.00 14.96 15 ASP C CA 1
ATOM 4015 C C . ASP C 1 18 ? -21.913 2.031 41.099 1.00 15.70 15 ASP C C 1
ATOM 4016 O O . ASP C 1 18 ? -23.038 1.562 40.993 1.00 13.22 15 ASP C O 1
ATOM 4021 N N . MET C 1 19 ? -20.973 1.827 40.167 1.00 16.42 16 MET C N 1
ATOM 4022 C CA . MET C 1 19 ? -21.282 1.174 38.917 1.00 15.70 16 MET C CA 1
ATOM 4023 C C . MET C 1 19 ? -20.790 -0.251 38.985 1.00 16.90 16 MET C C 1
ATOM 4024 O O . MET C 1 19 ? -19.930 -0.567 39.761 1.00 18.34 16 MET C O 1
ATOM 4029 N N . PRO C 1 20 ? -21.394 -1.125 38.176 1.00 18.03 17 PRO C N 1
ATOM 4030 C CA . PRO C 1 20 ? -20.779 -2.462 38.038 1.00 20.63 17 PRO C CA 1
ATOM 4031 C C . PRO C 1 20 ? -19.334 -2.320 37.555 1.00 22.78 17 PRO C C 1
ATOM 4032 O O . PRO C 1 20 ? -19.021 -1.382 36.803 1.00 22.43 17 PRO C O 1
ATOM 4036 N N . LYS C 1 21 ? -18.482 -3.240 38.010 1.00 27.09 18 LYS C N 1
ATOM 4037 C CA . LYS C 1 21 ? -17.027 -3.208 37.752 1.00 29.75 18 LYS C CA 1
ATOM 4038 C C . LYS C 1 21 ? -16.671 -3.076 36.294 1.00 32.55 18 LYS C C 1
ATOM 4039 O O . LYS C 1 21 ? -15.622 -2.474 35.969 1.00 34.78 18 LYS C O 1
ATOM 4041 N N . ASN C 1 22 ? -17.484 -3.667 35.411 1.00 34.03 19 ASN C N 1
ATOM 4042 C CA . ASN C 1 22 ? -17.174 -3.640 33.979 1.00 35.22 19 ASN C CA 1
ATOM 4043 C C . ASN C 1 22 ? -17.595 -2.348 33.309 1.00 36.14 19 ASN C C 1
ATOM 4044 O O . ASN C 1 22 ? -17.440 -2.222 32.109 1.00 36.53 19 ASN C O 1
ATOM 4049 N N . ASN C 1 23 ? -18.130 -1.396 34.096 1.00 37.36 20 ASN C N 1
ATOM 4050 C CA . ASN C 1 23 ? -18.609 -0.073 33.630 1.00 36.79 20 ASN C CA 1
ATOM 4051 C C . ASN C 1 23 ? -19.413 -0.131 32.348 1.00 35.94 20 ASN C C 1
ATOM 4052 O O . ASN C 1 23 ? -19.014 0.431 31.327 1.00 36.84 20 ASN C O 1
ATOM 4057 N N . PRO C 1 24 ? -20.577 -0.776 32.404 1.00 33.70 21 PRO C N 1
ATOM 4058 C CA . PRO C 1 24 ? -21.364 -0.945 31.194 1.00 32.87 21 PRO C CA 1
ATOM 4059 C C . PRO C 1 24 ? -21.950 0.384 30.731 1.00 31.36 21 PRO C C 1
ATOM 4060 O O . PRO C 1 24 ? -22.169 1.269 31.539 1.00 30.95 21 PRO C O 1
ATOM 4064 N N . GLU C 1 25 ? -22.233 0.499 29.438 1.00 31.46 22 GLU C N 1
ATOM 4065 C CA . GLU C 1 25 ? -22.822 1.705 28.880 1.00 29.76 22 GLU C CA 1
ATOM 4066 C C . GLU C 1 25 ? -24.288 1.874 29.306 1.00 28.45 22 GLU C C 1
ATOM 4067 O O . GLU C 1 25 ? -24.790 2.989 29.381 1.00 29.06 22 GLU C O 1
ATOM 4069 N N . LYS C 1 26 ? -24.957 0.757 29.549 1.00 26.85 23 LYS C N 1
ATOM 4070 C CA . LYS C 1 26 ? -26.352 0.736 29.976 1.00 24.63 23 LYS C CA 1
ATOM 4071 C C . LYS C 1 26 ? -26.515 -0.334 31.025 1.00 23.12 23 LYS C C 1
ATOM 4072 O O . LYS C 1 26 ? -26.053 -1.474 30.854 1.00 23.49 23 LYS C O 1
ATOM 4078 N N . CYS C 1 27 ? -27.173 0.007 32.137 1.00 19.21 24 CYS C N 1
ATOM 4079 C CA . CYS C 1 27 ? -27.457 -1.005 33.142 1.00 17.46 24 CYS C CA 1
ATOM 4080 C C . CYS C 1 27 ? -28.622 -0.481 34.037 1.00 14.91 24 CYS C C 1
ATOM 4081 O O . CYS C 1 27 ? -28.867 0.733 34.028 1.00 16.17 24 CYS C O 1
ATOM 4084 N N . PRO C 1 28 ? -29.217 -1.388 34.828 1.00 15.19 25 PRO C N 1
ATOM 4085 C CA . PRO C 1 28 ? -30.186 -0.885 35.812 1.00 14.43 25 PRO C CA 1
ATOM 4086 C C . PRO C 1 28 ? -29.539 -0.161 36.971 1.00 13.76 25 PRO C C 1
ATOM 4087 O O . PRO C 1 28 ? -28.325 -0.193 37.213 1.00 13.26 25 PRO C O 1
ATOM 4091 N N . LEU C 1 29 ? -30.413 0.550 37.719 1.00 13.08 26 LEU C N 1
ATOM 4092 C CA . LEU C 1 29 ? -29.989 1.299 38.898 1.00 12.45 26 LEU C CA 1
ATOM 4093 C C . LEU C 1 29 ? -30.936 1.025 40.057 1.00 12.51 26 LEU C C 1
ATOM 4094 O O . LEU C 1 29 ? -32.145 1.080 39.871 1.00 12.33 26 LEU C O 1
ATOM 4099 N N . CYS C 1 30 ? -30.360 0.714 41.214 1.00 11.26 27 CYS C N 1
ATOM 4100 C CA . CYS C 1 30 ? -31.163 0.600 42.446 1.00 9.26 27 CYS C CA 1
ATOM 4101 C C . CYS C 1 30 ? -30.836 1.753 43.357 1.00 8.62 27 CYS C C 1
ATOM 4102 O O . CYS C 1 30 ? -29.685 1.916 43.807 1.00 8.79 27 CYS C O 1
ATOM 4105 N N . ILE C 1 31 ? -31.858 2.499 43.799 1.00 8.65 28 ILE C N 1
ATOM 4106 C CA . ILE C 1 31 ? -31.742 3.504 44.841 1.00 9.67 28 ILE C CA 1
ATOM 4107 C C . ILE C 1 31 ? -31.890 2.783 46.201 1.00 9.26 28 ILE C C 1
ATOM 4108 O O . ILE C 1 31 ? -32.721 1.895 46.349 1.00 10.07 28 ILE C O 1
ATOM 4113 N N . ILE C 1 32 ? -30.994 3.101 47.126 1.00 8.76 29 ILE C N 1
ATOM 4114 C CA . ILE C 1 32 ? -30.931 2.415 48.432 1.00 9.07 29 ILE C CA 1
ATOM 4115 C C . ILE C 1 32 ? -31.011 3.462 49.547 1.00 9.97 29 ILE C C 1
ATOM 4116 O O . ILE C 1 32 ? -30.243 4.373 49.613 1.00 8.35 29 ILE C O 1
ATOM 4121 N N . ILE C 1 33 ? -32.001 3.305 50.435 1.00 8.72 30 ILE C N 1
ATOM 4122 C CA . ILE C 1 33 ? -32.275 4.216 51.516 1.00 8.58 30 ILE C CA 1
ATOM 4123 C C . ILE C 1 33 ? -32.127 3.596 52.903 1.00 9.26 30 ILE C C 1
ATOM 4124 O O . ILE C 1 33 ? -32.692 2.557 53.212 1.00 9.64 30 ILE C O 1
ATOM 4129 N N . HIS C 1 34 ? -31.280 4.230 53.723 1.00 9.56 31 HIS C N 1
ATOM 4130 C CA . HIS C 1 34 ? -30.952 3.758 55.046 1.00 9.35 31 HIS C CA 1
ATOM 4131 C C . HIS C 1 34 ? -32.116 4.082 56.050 1.00 9.00 31 HIS C C 1
ATOM 4132 O O . HIS C 1 34 ? -33.105 4.732 55.662 1.00 9.45 31 HIS C O 1
ATOM 4139 N N . GLY C 1 35 ? -31.908 3.679 57.313 1.00 9.45 32 GLY C N 1
ATOM 4140 C CA . GLY C 1 35 ? -32.953 3.810 58.343 1.00 8.78 32 GLY C CA 1
ATOM 4141 C C . GLY C 1 35 ? -32.715 5.035 59.275 1.00 8.15 32 GLY C C 1
ATOM 4142 O O . GLY C 1 35 ? -31.856 5.899 59.052 1.00 9.62 32 GLY C O 1
ATOM 4143 N N . PHE C 1 36 ? -33.549 5.170 60.274 1.00 8.10 33 PHE C N 1
ATOM 4144 C CA . PHE C 1 36 ? -33.581 6.255 61.245 1.00 8.88 33 PHE C CA 1
ATOM 4145 C C . PHE C 1 36 ? -32.341 6.238 62.103 1.00 10.90 33 PHE C C 1
ATOM 4146 O O . PHE C 1 36 ? -31.997 5.195 62.656 1.00 12.72 33 PHE C O 1
ATOM 4154 N N . THR C 1 37 ? -31.650 7.357 62.129 1.00 11.93 34 THR C N 1
ATOM 4155 C CA . THR C 1 37 ? -30.259 7.482 62.705 1.00 12.38 34 THR C CA 1
ATOM 4156 C C . THR C 1 37 ? -29.136 6.846 61.850 1.00 13.57 34 THR C C 1
ATOM 4157 O O . THR C 1 37 ? -27.921 6.970 62.204 1.00 14.43 34 THR C O 1
ATOM 4161 N N . GLY C 1 38 ? -29.485 6.142 60.785 1.00 11.61 35 GLY C N 1
ATOM 4162 C CA . GLY C 1 38 ? -28.497 5.439 59.944 1.00 10.62 35 GLY C CA 1
ATOM 4163 C C . GLY C 1 38 ? -27.916 6.322 58.874 1.00 9.63 35 GLY C C 1
ATOM 4164 O O . GLY C 1 38 ? -28.105 7.551 58.801 1.00 11.33 35 GLY C O 1
ATOM 4165 N N . HIS C 1 39 ? -27.170 5.662 57.988 1.00 10.71 36 HIS C N 1
ATOM 4166 C CA . HIS C 1 39 ? -26.520 6.353 56.916 1.00 9.93 36 HIS C CA 1
ATOM 4167 C C . HIS C 1 39 ? -26.028 5.325 55.876 1.00 11.00 36 HIS C C 1
ATOM 4168 O O . HIS C 1 39 ? -26.051 4.108 56.076 1.00 11.60 36 HIS C O 1
ATOM 4175 N N . SER C 1 40 ? -25.575 5.841 54.743 1.00 10.43 37 SER C N 1
ATOM 4176 C CA . SER C 1 40 ? -25.302 5.036 53.560 1.00 11.35 37 SER C CA 1
ATOM 4177 C C . SER C 1 40 ? -24.047 4.183 53.636 1.00 11.82 37 SER C C 1
ATOM 4178 O O . SER C 1 40 ? -23.856 3.316 52.764 1.00 12.59 37 SER C O 1
ATOM 4181 N N . GLU C 1 41 ? -23.235 4.429 54.640 1.00 12.29 38 GLU C N 1
ATOM 4182 C CA . GLU C 1 41 ? -22.013 3.607 54.806 1.00 15.48 38 GLU C CA 1
ATOM 4183 C C . GLU C 1 41 ? -22.125 2.472 55.808 1.00 15.71 38 GLU C C 1
ATOM 4184 O O . GLU C 1 41 ? -21.130 1.801 56.111 1.00 16.48 38 GLU C O 1
ATOM 4190 N N . GLU C 1 42 ? -23.312 2.211 56.343 1.00 14.49 39 GLU C N 1
ATOM 4191 C CA . GLU C 1 42 ? -23.462 1.146 57.301 1.00 14.74 39 GLU C CA 1
ATOM 4192 C C . GLU C 1 42 ? -23.275 -0.239 56.650 1.00 13.77 39 GLU C C 1
ATOM 4193 O O . GLU C 1 42 ? -23.568 -0.446 55.463 1.00 12.39 39 GLU C O 1
ATOM 4199 N N . ARG C 1 43 ? -22.810 -1.189 57.473 1.00 15.78 40 ARG C N 1
ATOM 4200 C CA . ARG C 1 43 ? -22.452 -2.525 57.032 1.00 15.81 40 ARG C CA 1
ATOM 4201 C C . ARG C 1 43 ? -23.512 -3.195 56.164 1.00 14.67 40 ARG C C 1
ATOM 4202 O O . ARG C 1 43 ? -23.207 -3.717 55.093 1.00 13.66 40 ARG C O 1
ATOM 4210 N N . HIS C 1 44 ? -24.775 -3.204 56.624 1.00 13.27 41 HIS C N 1
ATOM 4211 C CA . HIS C 1 44 ? -25.832 -3.876 55.898 1.00 13.33 41 HIS C CA 1
ATOM 4212 C C . HIS C 1 44 ? -26.210 -3.169 54.575 1.00 12.53 41 HIS C C 1
ATOM 4213 O O . HIS C 1 44 ? -26.540 -3.800 53.562 1.00 14.17 41 HIS C O 1
ATOM 4220 N N . ILE C 1 45 ? -26.070 -1.856 54.564 1.00 14.04 42 ILE C N 1
ATOM 4221 C CA . ILE C 1 45 ? -26.272 -1.067 53.328 1.00 12.29 42 ILE C CA 1
ATOM 4222 C C . ILE C 1 45 ? -25.231 -1.364 52.275 1.00 12.75 42 ILE C C 1
ATOM 4223 O O . ILE C 1 45 ? -25.556 -1.659 51.117 1.00 13.06 42 ILE C O 1
ATOM 4228 N N . VAL C 1 46 ? -23.974 -1.328 52.747 1.00 11.75 43 VAL C N 1
ATOM 4229 C CA . VAL C 1 46 ? -22.859 -1.623 51.836 1.00 13.35 43 VAL C CA 1
ATOM 4230 C C . VAL C 1 46 ? -22.923 -3.012 51.298 1.00 13.52 43 VAL C C 1
ATOM 4231 O O . VAL C 1 46 ? -22.637 -3.219 50.135 1.00 12.38 43 VAL C O 1
ATOM 4235 N N . ALA C 1 47 ? -23.292 -4.007 52.113 1.00 13.58 44 ALA C N 1
ATOM 4236 C CA . ALA C 1 47 ? -23.331 -5.373 51.634 1.00 13.73 44 ALA C CA 1
ATOM 4237 C C . ALA C 1 47 ? -24.367 -5.563 50.540 1.00 13.82 44 ALA C C 1
ATOM 4238 O O . ALA C 1 47 ? -24.156 -6.241 49.527 1.00 14.30 44 ALA C O 1
ATOM 4240 N N . VAL C 1 48 ? -25.505 -4.927 50.697 1.00 13.26 45 VAL C N 1
ATOM 4241 C CA . VAL C 1 48 ? -26.528 -4.951 49.670 1.00 13.07 45 VAL C CA 1
ATOM 4242 C C . VAL C 1 48 ? -26.080 -4.250 48.404 1.00 12.60 45 VAL C C 1
ATOM 4243 O O . VAL C 1 48 ? -26.260 -4.733 47.283 1.00 12.90 45 VAL C O 1
ATOM 4247 N N . GLN C 1 49 ? -25.502 -3.070 48.572 1.00 12.72 46 GLN C N 1
ATOM 4248 C CA . GLN C 1 49 ? -24.946 -2.332 47.472 1.00 11.87 46 GLN C CA 1
ATOM 4249 C C . GLN C 1 49 ? -23.915 -3.153 46.660 1.00 11.80 46 GLN C C 1
ATOM 4250 O O . GLN C 1 49 ? -23.975 -3.175 45.434 1.00 12.75 46 GLN C O 1
ATOM 4256 N N . GLU C 1 50 ? -23.054 -3.841 47.374 1.00 12.84 47 GLU C N 1
ATOM 4257 C CA . GLU C 1 50 ? -21.942 -4.556 46.720 1.00 14.40 47 GLU C CA 1
ATOM 4258 C C . GLU C 1 50 ? -22.516 -5.733 45.968 1.00 14.25 47 GLU C C 1
ATOM 4259 O O . GLU C 1 50 ? -22.100 -6.004 44.871 1.00 16.18 47 GLU C O 1
ATOM 4265 N N . THR C 1 51 ? -23.503 -6.411 46.550 1.00 14.84 48 THR C N 1
ATOM 4266 C CA . THR C 1 51 ? -24.154 -7.515 45.875 1.00 13.70 48 THR C CA 1
ATOM 4267 C C . THR C 1 51 ? -24.831 -7.113 44.591 1.00 14.43 48 THR C C 1
ATOM 4268 O O . THR C 1 51 ? -24.702 -7.778 43.580 1.00 14.41 48 THR C O 1
ATOM 4272 N N . LEU C 1 52 ? -25.565 -6.000 44.613 1.00 11.20 49 LEU C N 1
ATOM 4273 C CA . LEU C 1 52 ? -26.203 -5.452 43.441 1.00 11.49 49 LEU C CA 1
ATOM 4274 C C . LEU C 1 52 ? -25.172 -5.119 42.394 1.00 11.80 49 LEU C C 1
ATOM 4275 O O . LEU C 1 52 ? -25.347 -5.487 41.245 1.00 13.76 49 LEU C O 1
ATOM 4280 N N . ASN C 1 53 ? -24.114 -4.423 42.780 1.00 11.58 50 ASN C N 1
ATOM 4281 C CA . ASN C 1 53 ? -23.045 -4.088 41.814 1.00 12.19 50 ASN C CA 1
ATOM 4282 C C . ASN C 1 53 ? -22.471 -5.366 41.161 1.00 13.83 50 ASN C C 1
ATOM 4283 O O . ASN C 1 53 ? -22.184 -5.405 39.946 1.00 14.53 50 ASN C O 1
ATOM 4288 N N . GLU C 1 54 ? -22.334 -6.403 41.968 1.00 15.64 51 GLU C N 1
ATOM 4289 C CA . GLU C 1 54 ? -21.730 -7.659 41.442 1.00 17.00 51 GLU C CA 1
ATOM 4290 C C . GLU C 1 54 ? -22.554 -8.333 40.355 1.00 17.30 51 GLU C C 1
ATOM 4291 O O . GLU C 1 54 ? -22.016 -9.054 39.494 1.00 18.96 51 GLU C O 1
ATOM 4297 N N . ILE C 1 55 ? -23.880 -8.185 40.384 1.00 15.43 52 ILE C N 1
ATOM 4298 C CA . ILE C 1 55 ? -24.764 -8.766 39.378 1.00 15.10 52 ILE C CA 1
ATOM 4299 C C . ILE C 1 55 ? -25.098 -7.807 38.215 1.00 14.34 52 ILE C C 1
ATOM 4300 O O . ILE C 1 55 ? -25.890 -8.118 37.328 1.00 16.07 52 ILE C O 1
ATOM 4305 N N . GLY C 1 56 ? -24.429 -6.653 38.177 1.00 14.41 53 GLY C N 1
ATOM 4306 C CA . GLY C 1 56 ? -24.553 -5.690 37.102 1.00 14.67 53 GLY C CA 1
ATOM 4307 C C . GLY C 1 56 ? -25.572 -4.560 37.272 1.00 14.24 53 GLY C C 1
ATOM 4308 O O . GLY C 1 56 ? -26.011 -3.953 36.326 1.00 16.27 53 GLY C O 1
ATOM 4309 N N . VAL C 1 57 ? -25.912 -4.329 38.510 1.00 14.59 54 VAL C N 1
ATOM 4310 C CA . VAL C 1 57 ? -26.848 -3.264 38.880 1.00 12.91 54 VAL C CA 1
ATOM 4311 C C . VAL C 1 57 ? -26.102 -2.131 39.566 1.00 12.05 54 VAL C C 1
ATOM 4312 O O . VAL C 1 57 ? -25.486 -2.301 40.619 1.00 12.83 54 VAL C O 1
ATOM 4316 N N . ALA C 1 58 ? -26.116 -0.977 38.893 1.00 12.68 55 ALA C N 1
ATOM 4317 C CA . ALA C 1 58 ? -25.625 0.237 39.502 1.00 11.24 55 ALA C CA 1
ATOM 4318 C C . ALA C 1 58 ? -26.462 0.545 40.746 1.00 11.70 55 ALA C C 1
ATOM 4319 O O . ALA C 1 58 ? -27.649 0.192 40.858 1.00 10.88 55 ALA C O 1
ATOM 4321 N N . THR C 1 59 ? -25.835 1.253 41.690 1.00 11.54 56 THR C N 1
ATOM 4322 C CA . THR C 1 59 ? -26.546 1.654 42.925 1.00 10.93 56 THR C CA 1
ATOM 4323 C C . THR C 1 59 ? -26.374 3.126 43.222 1.00 12.51 56 THR C C 1
ATOM 4324 O O . THR C 1 59 ? -25.318 3.749 42.929 1.00 11.81 56 THR C O 1
ATOM 4328 N N . LEU C 1 60 ? -27.427 3.703 43.808 1.00 12.23 57 LEU C N 1
ATOM 4329 C CA . LEU C 1 60 ? -27.392 5.090 44.244 1.00 11.31 57 LEU C CA 1
ATOM 4330 C C . LEU C 1 60 ? -27.818 5.056 45.693 1.00 12.52 57 LEU C C 1
ATOM 4331 O O . LEU C 1 60 ? -28.989 4.893 45.999 1.00 12.20 57 LEU C O 1
ATOM 4336 N N . ARG C 1 61 ? -26.843 5.106 46.610 1.00 12.07 58 ARG C N 1
ATOM 4337 C CA . ARG C 1 61 ? -27.125 5.128 48.037 1.00 11.21 58 ARG C CA 1
ATOM 4338 C C . ARG C 1 61 ? -27.266 6.605 48.362 1.00 12.45 58 ARG C C 1
ATOM 4339 O O . ARG C 1 61 ? -26.345 7.412 48.103 1.00 13.22 58 ARG C O 1
ATOM 4347 N N . ALA C 1 62 ? -28.366 7.003 49.000 1.00 10.48 59 ALA C N 1
ATOM 4348 C CA . ALA C 1 62 ? -28.564 8.391 49.350 1.00 11.50 59 ALA C CA 1
ATOM 4349 C C . ALA C 1 62 ? -28.808 8.568 50.834 1.00 11.14 59 ALA C C 1
ATOM 4350 O O . ALA C 1 62 ? -29.672 7.871 51.432 1.00 10.45 59 ALA C O 1
ATOM 4352 N N . ASP C 1 63 ? -28.097 9.534 51.406 1.00 9.19 60 ASP C N 1
ATOM 4353 C CA . ASP C 1 63 ? -28.314 9.999 52.767 1.00 8.90 60 ASP C CA 1
ATOM 4354 C C . ASP C 1 63 ? -29.493 10.939 52.778 1.00 9.57 60 ASP C C 1
ATOM 4355 O O . ASP C 1 63 ? -29.513 11.924 52.060 1.00 9.84 60 ASP C O 1
ATOM 4360 N N . MET C 1 64 ? -30.482 10.598 53.589 1.00 9.06 61 MET C N 1
ATOM 4361 C CA . MET C 1 64 ? -31.657 11.411 53.706 1.00 9.16 61 MET C CA 1
ATOM 4362 C C . MET C 1 64 ? -31.416 12.649 54.591 1.00 7.64 61 MET C C 1
ATOM 4363 O O . MET C 1 64 ? -30.428 12.782 55.306 1.00 8.53 61 MET C O 1
ATOM 4368 N N . TYR C 1 65 ? -32.401 13.511 54.609 1.00 7.94 62 TYR C N 1
ATOM 4369 C CA . TYR C 1 65 ? -32.364 14.744 55.402 1.00 8.58 62 TYR C CA 1
ATOM 4370 C C . TYR C 1 65 ? -31.925 14.403 56.825 1.00 8.26 62 TYR C C 1
ATOM 4371 O O . TYR C 1 65 ? -32.530 13.540 57.522 1.00 8.56 62 TYR C O 1
ATOM 4380 N N . GLY C 1 66 ? -30.961 15.152 57.377 1.00 10.49 63 GLY C N 1
ATOM 4381 C CA . GLY C 1 66 ? -30.622 15.010 58.758 1.00 10.77 63 GLY C CA 1
ATOM 4382 C C . GLY C 1 66 ? -29.786 13.804 59.094 1.00 9.77 63 GLY C C 1
ATOM 4383 O O . GLY C 1 66 ? -29.623 13.487 60.281 1.00 11.67 63 GLY C O 1
ATOM 4384 N N . HIS C 1 67 ? -29.338 13.093 58.052 1.00 10.63 64 HIS C N 1
ATOM 4385 C CA . HIS C 1 67 ? -28.589 11.884 58.164 1.00 10.44 64 HIS C CA 1
ATOM 4386 C C . HIS C 1 67 ? -27.331 11.869 57.368 1.00 10.02 64 HIS C C 1
ATOM 4387 O O . HIS C 1 67 ? -27.218 12.522 56.326 1.00 10.67 64 HIS C O 1
ATOM 4394 N N . GLY C 1 68 ? -26.394 11.064 57.862 1.00 11.85 65 GLY C N 1
ATOM 4395 C CA . GLY C 1 68 ? -25.143 10.866 57.121 1.00 12.53 65 GLY C CA 1
ATOM 4396 C C . GLY C 1 68 ? -24.517 12.201 56.845 1.00 14.73 65 GLY C C 1
ATOM 4397 O O . GLY C 1 68 ? -24.338 13.007 57.790 1.00 16.21 65 GLY C O 1
ATOM 4398 N N . LYS C 1 69 ? -24.060 12.402 55.628 1.00 14.28 66 LYS C N 1
ATOM 4399 C CA . LYS C 1 69 ? -23.397 13.649 55.237 1.00 15.80 66 LYS C CA 1
ATOM 4400 C C . LYS C 1 69 ? -24.327 14.610 54.509 1.00 14.62 66 LYS C C 1
ATOM 4401 O O . LYS C 1 69 ? -23.877 15.525 53.808 1.00 15.43 66 LYS C O 1
ATOM 4407 N N . SER C 1 70 ? -25.641 14.405 54.633 1.00 12.86 67 SER C N 1
ATOM 4408 C CA . SER C 1 70 ? -26.553 15.356 54.042 1.00 12.17 67 SER C CA 1
ATOM 4409 C C . SER C 1 70 ? -26.809 16.557 54.961 1.00 12.12 67 SER C C 1
ATOM 4410 O O . SER C 1 70 ? -26.513 16.515 56.122 1.00 13.87 67 SER C O 1
ATOM 4413 N N . ASP C 1 71 ? -27.331 17.618 54.374 1.00 10.60 68 ASP C N 1
ATOM 4414 C CA . ASP C 1 71 ? -27.790 18.800 55.104 1.00 10.34 68 ASP C CA 1
ATOM 4415 C C . ASP C 1 71 ? -28.954 18.448 56.005 1.00 10.81 68 ASP C C 1
ATOM 4416 O O . ASP C 1 71 ? -29.591 17.404 55.853 1.00 10.58 68 ASP C O 1
ATOM 4421 N N . GLY C 1 72 ? -29.237 19.389 56.887 1.00 12.34 69 GLY C N 1
ATOM 4422 C CA . GLY C 1 72 ? -30.329 19.278 57.847 1.00 12.29 69 GLY C CA 1
ATOM 4423 C C . GLY C 1 72 ? -29.912 18.612 59.149 1.00 12.89 69 GLY C C 1
ATOM 4424 O O . GLY C 1 72 ? -28.992 17.800 59.181 1.00 12.17 69 GLY C O 1
ATOM 4425 N N . LYS C 1 73 ? -30.566 18.949 60.242 1.00 13.68 70 LYS C N 1
ATOM 4426 C CA . LYS C 1 73 ? -30.361 18.318 61.517 1.00 14.06 70 LYS C CA 1
ATOM 4427 C C . LYS C 1 73 ? -31.325 17.142 61.680 1.00 12.84 70 LYS C C 1
ATOM 4428 O O . LYS C 1 73 ? -32.454 17.212 61.265 1.00 10.49 70 LYS C O 1
ATOM 4434 N N . PHE C 1 74 ? -30.846 16.093 62.315 1.00 12.00 71 PHE C N 1
ATOM 4435 C CA . PHE C 1 74 ? -31.632 14.910 62.615 1.00 11.43 71 PHE C CA 1
ATOM 4436 C C . PHE C 1 74 ? -32.997 15.277 63.225 1.00 11.41 71 PHE C C 1
ATOM 4437 O O . PHE C 1 74 ? -34.055 14.792 62.827 1.00 9.53 71 PHE C O 1
ATOM 4445 N N . GLU C 1 75 ? -32.962 16.160 64.184 1.00 11.76 72 GLU C N 1
ATOM 4446 C CA . GLU C 1 75 ? -34.172 16.511 64.921 1.00 10.51 72 GLU C CA 1
ATOM 4447 C C . GLU C 1 75 ? -35.269 17.110 64.024 1.00 9.67 72 GLU C C 1
ATOM 4448 O O . GLU C 1 75 ? -36.443 17.095 64.414 1.00 10.91 72 GLU C O 1
ATOM 4454 N N . ASP C 1 76 ? -34.911 17.708 62.894 1.00 8.66 73 ASP C N 1
ATOM 4455 C CA . ASP C 1 76 ? -35.810 18.354 61.990 1.00 8.72 73 ASP C CA 1
ATOM 4456 C C . ASP C 1 76 ? -36.283 17.415 60.855 1.00 9.43 73 ASP C C 1
ATOM 4457 O O . ASP C 1 76 ? -37.061 17.890 59.981 1.00 10.02 73 ASP C O 1
ATOM 4462 N N . HIS C 1 77 ? -35.897 16.131 60.852 1.00 8.18 74 HIS C N 1
ATOM 4463 C CA . HIS C 1 77 ? -36.316 15.253 59.748 1.00 8.32 74 HIS C CA 1
ATOM 4464 C C . HIS C 1 77 ? -37.735 14.785 60.009 1.00 8.78 74 HIS C C 1
ATOM 4465 O O . HIS C 1 77 ? -38.139 14.596 61.168 1.00 9.63 74 HIS C O 1
ATOM 4472 N N . THR C 1 78 ? -38.501 14.526 58.922 1.00 7.86 75 THR C N 1
ATOM 4473 C CA . THR C 1 78 ? -39.770 13.871 59.027 1.00 7.86 75 THR C CA 1
ATOM 4474 C C . THR C 1 78 ? -39.844 12.935 57.797 1.00 7.94 75 THR C C 1
ATOM 4475 O O . THR C 1 78 ? -39.074 13.078 56.838 1.00 7.41 75 THR C O 1
ATOM 4479 N N . LEU C 1 79 ? -40.853 12.098 57.738 1.00 6.47 76 LEU C N 1
ATOM 4480 C CA . LEU C 1 79 ? -41.077 11.232 56.602 1.00 7.51 76 LEU C CA 1
ATOM 4481 C C . LEU C 1 79 ? -41.508 12.013 55.326 1.00 7.95 76 LEU C C 1
ATOM 4482 O O . LEU C 1 79 ? -41.258 11.572 54.200 1.00 9.40 76 LEU C O 1
ATOM 4487 N N . PHE C 1 80 ? -42.130 13.180 55.511 1.00 7.66 77 PHE C N 1
ATOM 4488 C CA . PHE C 1 80 ? -42.456 14.082 54.344 1.00 7.44 77 PHE C CA 1
ATOM 4489 C C . PHE C 1 80 ? -41.172 14.578 53.756 1.00 6.57 77 PHE C C 1
ATOM 4490 O O . PHE C 1 80 ? -41.032 14.546 52.541 1.00 9.22 77 PHE C O 1
ATOM 4498 N N . LYS C 1 81 ? -40.232 15.011 54.613 1.00 7.76 78 LYS C N 1
ATOM 4499 C CA . LYS C 1 81 ? -38.938 15.437 54.029 1.00 7.65 78 LYS C CA 1
ATOM 4500 C C . LYS C 1 81 ? -38.268 14.278 53.341 1.00 7.50 78 LYS C C 1
ATOM 4501 O O . LYS C 1 81 ? -37.705 14.472 52.267 1.00 8.02 78 LYS C O 1
ATOM 4507 N N . TRP C 1 82 ? -38.162 13.109 53.956 1.00 7.65 79 TRP C N 1
ATOM 4508 C CA . TRP C 1 82 ? -37.558 11.982 53.322 1.00 7.44 79 TRP C CA 1
ATOM 4509 C C . TRP C 1 82 ? -38.221 11.606 51.972 1.00 7.79 79 TRP C C 1
ATOM 4510 O O . TRP C 1 82 ? -37.578 11.242 51.007 1.00 8.85 79 TRP C O 1
ATOM 4521 N N . LEU C 1 83 ? -39.541 11.643 51.896 1.00 7.73 80 LEU C N 1
ATOM 4522 C CA . LEU C 1 83 ? -40.218 11.285 50.667 1.00 8.10 80 LEU C CA 1
ATOM 4523 C C . LEU C 1 83 ? -39.863 12.354 49.596 1.00 8.70 80 LEU C C 1
ATOM 4524 O O . LEU C 1 83 ? -39.642 12.038 48.461 1.00 8.58 80 LEU C O 1
ATOM 4529 N N . THR C 1 84 ? -39.867 13.599 49.990 1.00 8.25 81 THR C N 1
ATOM 4530 C CA . THR C 1 84 ? -39.392 14.728 49.143 1.00 7.85 81 THR C CA 1
ATOM 4531 C C . THR C 1 84 ? -37.991 14.429 48.578 1.00 8.38 81 THR C C 1
ATOM 4532 O O . THR C 1 84 ? -37.762 14.624 47.384 1.00 10.23 81 THR C O 1
ATOM 4536 N N . ASN C 1 85 ? -37.124 14.016 49.482 1.00 7.36 82 ASN C N 1
ATOM 4537 C CA . ASN C 1 85 ? -35.756 13.687 49.185 1.00 7.24 82 ASN C CA 1
ATOM 4538 C C . ASN C 1 85 ? -35.713 12.556 48.185 1.00 8.52 82 ASN C C 1
ATOM 4539 O O . ASN C 1 85 ? -35.024 12.588 47.167 1.00 10.02 82 ASN C O 1
ATOM 4544 N N . ILE C 1 86 ? -36.456 11.498 48.424 1.00 8.00 83 ILE C N 1
ATOM 4545 C CA . ILE C 1 86 ? -36.416 10.349 47.497 1.00 7.94 83 ILE C CA 1
ATOM 4546 C C . ILE C 1 86 ? -36.962 10.708 46.093 1.00 8.90 83 ILE C C 1
ATOM 4547 O O . ILE C 1 86 ? -36.366 10.331 45.054 1.00 9.80 83 ILE C O 1
ATOM 4552 N N . LEU C 1 87 ? -38.025 11.508 46.001 1.00 6.98 84 LEU C N 1
ATOM 4553 C CA . LEU C 1 87 ? -38.457 12.016 44.697 1.00 8.48 84 LEU C CA 1
ATOM 4554 C C . LEU C 1 87 ? -37.359 12.774 43.977 1.00 9.21 84 LEU C C 1
ATOM 4555 O O . LEU C 1 87 ? -37.202 12.580 42.806 1.00 9.60 84 LEU C O 1
ATOM 4560 N N . ALA C 1 88 ? -36.554 13.567 44.691 1.00 9.53 85 ALA C N 1
ATOM 4561 C CA . ALA C 1 88 ? -35.390 14.277 44.080 1.00 9.89 85 ALA C CA 1
ATOM 4562 C C . ALA C 1 88 ? -34.364 13.303 43.567 1.00 11.15 85 ALA C C 1
ATOM 4563 O O . ALA C 1 88 ? -33.800 13.485 42.469 1.00 11.72 85 ALA C O 1
ATOM 4565 N N . VAL C 1 89 ? -34.136 12.251 44.341 1.00 10.55 86 VAL C N 1
ATOM 4566 C CA . VAL C 1 89 ? -33.161 11.253 43.948 1.00 10.24 86 VAL C CA 1
ATOM 4567 C C . VAL C 1 89 ? -33.681 10.478 42.700 1.00 10.65 86 VAL C C 1
ATOM 4568 O O . VAL C 1 89 ? -32.920 10.194 41.741 1.00 11.22 86 VAL C O 1
ATOM 4572 N N . VAL C 1 90 ? -34.952 10.105 42.676 1.00 10.39 87 VAL C N 1
ATOM 4573 C CA . VAL C 1 90 ? -35.526 9.467 41.517 1.00 9.34 87 VAL C CA 1
ATOM 4574 C C . VAL C 1 90 ? -35.465 10.378 40.280 1.00 10.86 87 VAL C C 1
ATOM 4575 O O . VAL C 1 90 ? -35.060 9.942 39.192 1.00 11.98 87 VAL C O 1
ATOM 4579 N N . ASP C 1 91 ? -35.757 11.647 40.452 1.00 11.23 88 ASP C N 1
ATOM 4580 C CA . ASP C 1 91 ? -35.717 12.610 39.360 1.00 10.92 88 ASP C CA 1
ATOM 4581 C C . ASP C 1 91 ? -34.291 12.752 38.830 1.00 12.94 88 ASP C C 1
ATOM 4582 O O . ASP C 1 91 ? -34.100 12.900 37.628 1.00 14.05 88 ASP C O 1
ATOM 4587 N N . TYR C 1 92 ? -33.313 12.692 39.704 1.00 13.15 89 TYR C N 1
ATOM 4588 C CA . TYR C 1 92 ? -31.918 12.743 39.305 1.00 13.74 89 TYR C CA 1
ATOM 4589 C C . TYR C 1 92 ? -31.574 11.493 38.503 1.00 15.27 89 TYR C C 1
ATOM 4590 O O . TYR C 1 92 ? -30.895 11.601 37.426 1.00 13.96 89 TYR C O 1
ATOM 4599 N N . ALA C 1 93 ? -31.985 10.323 38.992 1.00 13.39 90 ALA C N 1
ATOM 4600 C CA . ALA C 1 93 ? -31.624 9.042 38.348 1.00 13.52 90 ALA C CA 1
ATOM 4601 C C . ALA C 1 93 ? -32.251 8.931 36.949 1.00 16.30 90 ALA C C 1
ATOM 4602 O O . ALA C 1 93 ? -31.693 8.257 36.048 1.00 17.39 90 ALA C O 1
ATOM 4604 N N . LYS C 1 94 ? -33.432 9.519 36.770 1.00 15.10 91 LYS C N 1
ATOM 4605 C CA . LYS C 1 94 ? -34.215 9.461 35.536 1.00 17.13 91 LYS C CA 1
ATOM 4606 C C . LYS C 1 94 ? -33.440 10.195 34.448 1.00 17.46 91 LYS C C 1
ATOM 4607 O O . LYS C 1 94 ? -33.720 9.957 33.283 1.00 22.06 91 LYS C O 1
ATOM 4613 N N . LYS C 1 95 ? -32.503 11.051 34.785 1.00 17.81 92 LYS C N 1
ATOM 4614 C CA . LYS C 1 95 ? -31.761 11.827 33.769 1.00 20.84 92 LYS C CA 1
ATOM 4615 C C . LYS C 1 95 ? -30.432 11.200 33.476 1.00 21.66 92 LYS C C 1
ATOM 4616 O O . LYS C 1 95 ? -29.677 11.727 32.652 1.00 21.85 92 LYS C O 1
ATOM 4622 N N . LEU C 1 96 ? -30.100 10.116 34.158 1.00 20.80 93 LEU C N 1
ATOM 4623 C CA . LEU C 1 96 ? -28.837 9.466 33.912 1.00 22.04 93 LEU C CA 1
ATOM 4624 C C . LEU C 1 96 ? -28.911 8.675 32.605 1.00 21.82 93 LEU C C 1
ATOM 4625 O O . LEU C 1 96 ? -29.767 7.835 32.436 1.00 19.95 93 LEU C O 1
ATOM 4630 N N . ASP C 1 97 ? -28.005 8.949 31.645 1.00 22.75 94 ASP C N 1
ATOM 4631 C CA . ASP C 1 97 ? -28.183 8.333 30.335 1.00 24.16 94 ASP C CA 1
ATOM 4632 C C . ASP C 1 97 ? -28.012 6.818 30.347 1.00 22.33 94 ASP C C 1
ATOM 4633 O O . ASP C 1 97 ? -28.648 6.120 29.567 1.00 23.49 94 ASP C O 1
ATOM 4638 N N . PHE C 1 98 ? -27.153 6.323 31.228 1.00 21.40 95 PHE C N 1
ATOM 4639 C CA . PHE C 1 98 ? -26.885 4.851 31.329 1.00 21.13 95 PHE C CA 1
ATOM 4640 C C . PHE C 1 98 ? -28.018 4.020 31.898 1.00 20.12 95 PHE C C 1
ATOM 4641 O O . PHE C 1 98 ? -28.073 2.827 31.716 1.00 20.62 95 PHE C O 1
ATOM 4649 N N . VAL C 1 99 ? -28.911 4.640 32.640 1.00 19.50 96 VAL C N 1
ATOM 4650 C CA . VAL C 1 99 ? -29.912 3.865 33.373 1.00 19.83 96 VAL C CA 1
ATOM 4651 C C . VAL C 1 99 ? -30.955 3.316 32.455 1.00 18.15 96 VAL C C 1
ATOM 4652 O O . VAL C 1 99 ? -31.504 4.032 31.578 1.00 20.43 96 VAL C O 1
ATOM 4656 N N . THR C 1 100 ? -31.241 2.047 32.634 1.00 16.61 97 THR C N 1
ATOM 4657 C CA . THR C 1 100 ? -32.307 1.376 32.008 1.00 16.35 97 THR C CA 1
ATOM 4658 C C . THR C 1 100 ? -33.478 1.385 32.969 1.00 16.74 97 THR C C 1
ATOM 4659 O O . THR C 1 100 ? -34.231 2.362 32.972 1.00 20.30 97 THR C O 1
ATOM 4663 N N . ASP C 1 101 ? -33.576 0.371 33.814 1.00 15.38 98 ASP C N 1
ATOM 4664 C CA . ASP C 1 101 ? -34.686 0.278 34.802 1.00 14.90 98 ASP C CA 1
ATOM 4665 C C . ASP C 1 101 ? -34.216 0.814 36.183 1.00 14.17 98 ASP C C 1
ATOM 4666 O O . ASP C 1 101 ? -33.048 0.686 36.533 1.00 16.28 98 ASP C O 1
ATOM 4671 N N . ILE C 1 102 ? -35.147 1.416 36.978 1.00 12.73 99 ILE C N 1
ATOM 4672 C CA . ILE C 1 102 ? -34.847 1.862 38.325 1.00 11.46 99 ILE C CA 1
ATOM 4673 C C . ILE C 1 102 ? -35.559 0.994 39.347 1.00 11.76 99 ILE C C 1
ATOM 4674 O O . ILE C 1 102 ? -36.703 0.646 39.114 1.00 11.43 99 ILE C O 1
ATOM 4679 N N . TYR C 1 103 ? -34.823 0.577 40.367 1.00 10.19 100 TYR C N 1
ATOM 4680 C CA . TYR C 1 103 ? -35.345 -0.232 41.447 1.00 9.72 100 TYR C CA 1
ATOM 4681 C C . TYR C 1 103 ? -35.206 0.535 42.759 1.00 9.97 100 TYR C C 1
ATOM 4682 O O . TYR C 1 103 ? -34.452 1.445 42.854 1.00 10.12 100 TYR C O 1
ATOM 4691 N N . MET C 1 104 ? -35.915 0.125 43.814 1.00 9.05 101 MET C N 1
ATOM 4692 C CA . MET C 1 104 ? -35.593 0.677 45.106 1.00 8.61 101 MET C CA 1
ATOM 4693 C C . MET C 1 104 ? -35.441 -0.407 46.189 1.00 9.58 101 MET C C 1
ATOM 4694 O O . MET C 1 104 ? -36.088 -1.427 46.158 1.00 9.74 101 MET C O 1
ATOM 4699 N N . ALA C 1 105 ? -34.585 -0.102 47.154 1.00 8.38 102 ALA C N 1
ATOM 4700 C CA . ALA C 1 105 ? -34.361 -0.947 48.340 1.00 8.65 102 ALA C CA 1
ATOM 4701 C C . ALA C 1 105 ? -34.159 0.006 49.541 1.00 9.63 102 ALA C C 1
ATOM 4702 O O . ALA C 1 105 ? -33.697 1.097 49.370 1.00 9.72 102 ALA C O 1
ATOM 4704 N N . GLY C 1 106 ? -34.468 -0.458 50.725 1.00 8.35 103 GLY C N 1
ATOM 4705 C CA . GLY C 1 106 ? -34.254 0.312 51.922 1.00 7.82 103 GLY C CA 1
ATOM 4706 C C . GLY C 1 106 ? -34.347 -0.510 53.174 1.00 10.01 103 GLY C C 1
ATOM 4707 O O . GLY C 1 106 ? -35.089 -1.516 53.132 1.00 9.61 103 GLY C O 1
ATOM 4708 N N . HIS C 1 107 ? -33.665 -0.077 54.244 1.00 8.79 104 HIS C N 1
ATOM 4709 C CA . HIS C 1 107 ? -33.749 -0.745 55.520 1.00 8.43 104 HIS C CA 1
ATOM 4710 C C . HIS C 1 107 ? -34.529 0.021 56.566 1.00 10.84 104 HIS C C 1
ATOM 4711 O O . HIS C 1 107 ? -34.249 1.193 56.805 1.00 7.96 104 HIS C O 1
ATOM 4718 N N . SER C 1 108 ? -35.471 -0.687 57.259 1.00 9.39 105 SER C N 1
ATOM 4719 C CA . SER C 1 108 ? -36.120 -0.198 58.464 1.00 9.99 105 SER C CA 1
ATOM 4720 C C . SER C 1 108 ? -36.906 1.049 58.158 1.00 8.90 105 SER C C 1
ATOM 4721 O O . SER C 1 108 ? -37.763 0.961 57.310 1.00 7.96 105 SER C O 1
ATOM 4724 N N . GLN C 1 109 ? -36.599 2.211 58.723 1.00 8.58 106 GLN C N 1
ATOM 4725 C CA . GLN C 1 109 ? -37.330 3.431 58.261 1.00 7.35 106 GLN C CA 1
ATOM 4726 C C . GLN C 1 109 ? -37.188 3.649 56.775 1.00 6.80 106 GLN C C 1
ATOM 4727 O O . GLN C 1 109 ? -38.062 4.175 56.092 1.00 7.78 106 GLN C O 1
ATOM 4733 N N . GLY C 1 110 ? -36.041 3.293 56.236 1.00 6.84 107 GLY C N 1
ATOM 4734 C CA . GLY C 1 110 ? -35.732 3.345 54.836 1.00 8.68 107 GLY C CA 1
ATOM 4735 C C . GLY C 1 110 ? -36.513 2.369 53.985 1.00 8.03 107 GLY C C 1
ATOM 4736 O O . GLY C 1 110 ? -36.881 2.641 52.873 1.00 9.23 107 GLY C O 1
ATOM 4737 N N . GLY C 1 111 ? -36.818 1.210 54.564 1.00 9.06 108 GLY C N 1
ATOM 4738 C CA . GLY C 1 111 ? -37.721 0.253 53.955 1.00 7.93 108 GLY C CA 1
ATOM 4739 C C . GLY C 1 111 ? -39.172 0.663 53.914 1.00 5.64 108 GLY C C 1
ATOM 4740 O O . GLY C 1 111 ? -39.822 0.565 52.842 1.00 8.61 108 GLY C O 1
ATOM 4741 N N . LEU C 1 112 ? -39.644 1.286 54.986 1.00 7.80 109 LEU C N 1
ATOM 4742 C CA . LEU C 1 112 ? -40.951 1.946 54.957 1.00 5.85 109 LEU C CA 1
ATOM 4743 C C . LEU C 1 112 ? -40.927 3.011 53.831 1.00 6.33 109 LEU C C 1
ATOM 4744 O O . LEU C 1 112 ? -41.885 3.153 53.037 1.00 7.13 109 LEU C O 1
ATOM 4749 N N . SER C 1 113 ? -39.890 3.828 53.823 1.00 7.39 110 SER C N 1
ATOM 4750 C CA . SER C 1 113 ? -39.818 4.945 52.936 1.00 7.47 110 SER C CA 1
ATOM 4751 C C . SER C 1 113 ? -39.883 4.538 51.491 1.00 9.38 110 SER C C 1
ATOM 4752 O O . SER C 1 113 ? -40.582 5.196 50.674 1.00 9.97 110 SER C O 1
ATOM 4755 N N . VAL C 1 114 ? -39.152 3.455 51.106 1.00 6.45 111 VAL C N 1
ATOM 4756 C CA . VAL C 1 114 ? -39.240 2.928 49.764 1.00 8.32 111 VAL C CA 1
ATOM 4757 C C . VAL C 1 114 ? -40.609 2.234 49.443 1.00 6.34 111 VAL C C 1
ATOM 4758 O O . VAL C 1 114 ? -41.105 2.363 48.331 1.00 6.61 111 VAL C O 1
ATOM 4762 N N . MET C 1 115 ? -41.243 1.608 50.443 1.00 7.65 112 MET C N 1
ATOM 4763 C CA . MET C 1 115 ? -42.624 1.155 50.223 1.00 8.93 112 MET C CA 1
ATOM 4764 C C . MET C 1 115 ? -43.546 2.345 49.815 1.00 7.50 112 MET C C 1
ATOM 4765 O O . MET C 1 115 ? -44.377 2.235 48.911 1.00 9.36 112 MET C O 1
ATOM 4770 N N . LEU C 1 116 ? -43.408 3.478 50.469 1.00 7.22 113 LEU C N 1
ATOM 4771 C CA . LEU C 1 116 ? -44.198 4.602 50.153 1.00 7.22 113 LEU C CA 1
ATOM 4772 C C . LEU C 1 116 ? -43.813 5.215 48.826 1.00 7.82 113 LEU C C 1
ATOM 4773 O O . LEU C 1 116 ? -44.644 5.505 47.951 1.00 8.37 113 LEU C O 1
ATOM 4778 N N . ALA C 1 117 ? -42.499 5.446 48.632 1.00 8.43 114 ALA C N 1
ATOM 4779 C CA . ALA C 1 117 ? -42.065 6.122 47.441 1.00 7.57 114 ALA C CA 1
ATOM 4780 C C . ALA C 1 117 ? -42.295 5.281 46.179 1.00 7.98 114 ALA C C 1
ATOM 4781 O O . ALA C 1 117 ? -42.545 5.820 45.114 1.00 8.85 114 ALA C O 1
ATOM 4783 N N . ALA C 1 118 ? -42.148 3.973 46.300 1.00 6.15 115 ALA C N 1
ATOM 4784 C CA . ALA C 1 118 ? -42.365 3.081 45.165 1.00 7.13 115 ALA C CA 1
ATOM 4785 C C . ALA C 1 118 ? -43.789 3.154 44.709 1.00 8.49 115 ALA C C 1
ATOM 4786 O O . ALA C 1 118 ? -44.015 3.282 43.502 1.00 10.15 115 ALA C O 1
ATOM 4788 N N . ALA C 1 119 ? -44.740 3.211 45.617 1.00 8.74 116 ALA C N 1
ATOM 4789 C CA . ALA C 1 119 ? -46.139 3.438 45.214 1.00 8.53 116 ALA C CA 1
ATOM 4790 C C . ALA C 1 119 ? -46.282 4.753 44.481 1.00 10.15 116 ALA C C 1
ATOM 4791 O O . ALA C 1 119 ? -46.982 4.862 43.455 1.00 10.44 116 ALA C O 1
ATOM 4793 N N . MET C 1 120 ? -45.700 5.786 45.032 1.00 8.96 117 MET C N 1
ATOM 4794 C CA . MET C 1 120 ? -45.770 7.135 44.413 1.00 9.80 117 MET C CA 1
ATOM 4795 C C . MET C 1 120 ? -45.118 7.208 43.047 1.00 8.89 117 MET C C 1
ATOM 4796 O O . MET C 1 120 ? -45.501 8.025 42.213 1.00 10.04 117 MET C O 1
ATOM 4801 N N . GLU C 1 121 ? -44.155 6.321 42.822 1.00 9.67 118 GLU C N 1
ATOM 4802 C CA . GLU C 1 121 ? -43.376 6.179 41.629 1.00 8.45 118 GLU C CA 1
ATOM 4803 C C . GLU C 1 121 ? -43.642 4.836 40.917 1.00 9.43 118 GLU C C 1
ATOM 4804 O O . GLU C 1 121 ? -42.776 4.285 40.261 1.00 10.12 118 GLU C O 1
ATOM 4810 N N . ARG C 1 122 ? -44.865 4.363 41.029 1.00 10.16 119 ARG C N 1
ATOM 4811 C CA . ARG C 1 122 ? -45.210 2.974 40.614 1.00 11.48 119 ARG C CA 1
ATOM 4812 C C . ARG C 1 122 ? -44.982 2.722 39.150 1.00 12.25 119 ARG C C 1
ATOM 4813 O O . ARG C 1 122 ? -44.690 1.593 38.768 1.00 14.47 119 ARG C O 1
ATOM 4821 N N . ASP C 1 123 ? -45.139 3.734 38.333 1.00 10.40 120 ASP C N 1
ATOM 4822 C CA . ASP C 1 123 ? -44.865 3.693 36.893 1.00 12.83 120 ASP C CA 1
ATOM 4823 C C . ASP C 1 123 ? -43.412 3.533 36.521 1.00 13.79 120 ASP C C 1
ATOM 4824 O O . ASP C 1 123 ? -43.150 3.005 35.409 1.00 16.81 120 ASP C O 1
ATOM 4829 N N . ILE C 1 124 ? -42.492 3.900 37.429 1.00 13.49 121 ILE C N 1
ATOM 4830 C CA . ILE C 1 124 ? -41.065 4.072 37.180 1.00 13.94 121 ILE C CA 1
ATOM 4831 C C . ILE C 1 124 ? -40.322 2.960 37.884 1.00 14.79 121 ILE C C 1
ATOM 4832 O O . ILE C 1 124 ? -39.261 2.575 37.413 1.00 16.37 121 ILE C O 1
ATOM 4837 N N . ILE C 1 125 ? -40.772 2.484 39.032 1.00 11.44 122 ILE C N 1
ATOM 4838 C CA . ILE C 1 125 ? -39.945 1.577 39.855 1.00 11.84 122 ILE C CA 1
ATOM 4839 C C . ILE C 1 125 ? -40.313 0.124 39.518 1.00 10.99 122 ILE C C 1
ATOM 4840 O O . ILE C 1 125 ? -41.422 -0.337 39.787 1.00 11.06 122 ILE C O 1
ATOM 4845 N N . LYS C 1 126 ? -39.323 -0.615 39.015 1.00 12.51 123 LYS C N 1
ATOM 4846 C CA . LYS C 1 126 ? -39.591 -1.932 38.462 1.00 12.25 123 LYS C CA 1
ATOM 4847 C C . LYS C 1 126 ? -39.799 -3.048 39.477 1.00 10.93 123 LYS C C 1
ATOM 4848 O O . LYS C 1 126 ? -40.549 -4.024 39.251 1.00 10.98 123 LYS C O 1
ATOM 4854 N N . ALA C 1 127 ? -39.124 -2.978 40.594 1.00 10.73 124 ALA C N 1
ATOM 4855 C CA . ALA C 1 127 ? -39.305 -3.886 41.722 1.00 11.39 124 ALA C CA 1
ATOM 4856 C C . ALA C 1 127 ? -38.760 -3.231 42.984 1.00 10.99 124 ALA C C 1
ATOM 4857 O O . ALA C 1 127 ? -38.018 -2.232 42.891 1.00 9.91 124 ALA C O 1
ATOM 4859 N N . LEU C 1 128 ? -39.152 -3.787 44.115 1.00 8.94 125 LEU C N 1
ATOM 4860 C CA . LEU C 1 128 ? -39.018 -3.074 45.401 1.00 10.03 125 LEU C CA 1
ATOM 4861 C C . LEU C 1 128 ? -38.541 -4.063 46.463 1.00 10.44 125 LEU C C 1
ATOM 4862 O O . LEU C 1 128 ? -39.050 -5.198 46.507 1.00 10.49 125 LEU C O 1
ATOM 4867 N N . ILE C 1 129 ? -37.584 -3.644 47.287 1.00 9.13 126 ILE C N 1
ATOM 4868 C CA . ILE C 1 129 ? -36.968 -4.487 48.311 1.00 10.31 126 ILE C CA 1
ATOM 4869 C C . ILE C 1 129 ? -36.944 -3.807 49.672 1.00 11.33 126 ILE C C 1
ATOM 4870 O O . ILE C 1 129 ? -36.008 -3.158 50.041 1.00 9.80 126 ILE C O 1
ATOM 4875 N N . PRO C 1 130 ? -37.998 -3.990 50.484 1.00 8.84 127 PRO C N 1
ATOM 4876 C CA . PRO C 1 130 ? -37.991 -3.466 51.828 1.00 9.93 127 PRO C CA 1
ATOM 4877 C C . PRO C 1 130 ? -37.316 -4.456 52.767 1.00 10.61 127 PRO C C 1
ATOM 4878 O O . PRO C 1 130 ? -37.736 -5.576 52.939 1.00 10.15 127 PRO C O 1
ATOM 4882 N N . LEU C 1 131 ? -36.203 -4.019 53.320 1.00 9.25 128 LEU C N 1
ATOM 4883 C CA . LEU C 1 131 ? -35.405 -4.809 54.280 1.00 8.84 128 LEU C CA 1
ATOM 4884 C C . LEU C 1 131 ? -35.798 -4.465 55.681 1.00 8.55 128 LEU C C 1
ATOM 4885 O O . LEU C 1 131 ? -35.638 -3.335 56.144 1.00 8.84 128 LEU C O 1
ATOM 4890 N N . SER C 1 132 ? -36.406 -5.453 56.384 1.00 9.94 129 SER C N 1
ATOM 4891 C CA . SER C 1 132 ? -36.885 -5.244 57.734 1.00 8.57 129 SER C CA 1
ATOM 4892 C C . SER C 1 132 ? -37.608 -3.921 57.891 1.00 8.88 129 SER C C 1
ATOM 4893 O O . SER C 1 132 ? -37.308 -3.141 58.743 1.00 9.86 129 SER C O 1
ATOM 4896 N N . PRO C 1 133 ? -38.627 -3.741 57.039 1.00 9.51 130 PRO C N 1
ATOM 4897 C CA . PRO C 1 133 ? -39.227 -2.387 56.976 1.00 9.32 130 PRO C CA 1
ATOM 4898 C C . PRO C 1 133 ? -39.957 -1.988 58.237 1.00 8.89 130 PRO C C 1
ATOM 4899 O O . PRO C 1 133 ? -40.637 -2.815 58.820 1.00 10.04 130 PRO C O 1
ATOM 4903 N N . ALA C 1 134 ? -39.786 -0.763 58.670 1.00 9.12 131 ALA C N 1
ATOM 4904 C CA . ALA C 1 134 ? -40.464 -0.252 59.843 1.00 8.89 131 ALA C CA 1
ATOM 4905 C C . ALA C 1 134 ? -41.871 0.223 59.492 1.00 9.49 131 ALA C C 1
ATOM 4906 O O . ALA C 1 134 ? -42.245 1.399 59.709 1.00 9.82 131 ALA C O 1
ATOM 4908 N N . ALA C 1 135 ? -42.574 -0.654 58.848 1.00 9.73 132 ALA C N 1
ATOM 4909 C CA . ALA C 1 135 ? -43.855 -0.328 58.202 1.00 9.83 132 ALA C CA 1
ATOM 4910 C C . ALA C 1 135 ? -44.938 0.037 59.225 1.00 10.48 132 ALA C C 1
ATOM 4911 O O . ALA C 1 135 ? -45.962 0.609 58.822 1.00 11.40 132 ALA C O 1
ATOM 4913 N N . MET C 1 136 ? -44.763 -0.353 60.479 1.00 9.93 133 MET C N 1
ATOM 4914 C CA . MET C 1 136 ? -45.806 -0.009 61.528 1.00 11.38 133 MET C CA 1
ATOM 4915 C C . MET C 1 136 ? -45.520 1.373 62.100 1.00 11.10 133 MET C C 1
ATOM 4916 O O . MET C 1 136 ? -46.210 1.816 63.030 1.00 11.27 133 MET C O 1
ATOM 4921 N N . ILE C 1 137 ? -44.483 2.116 61.676 1.00 10.00 134 ILE C N 1
ATOM 4922 C CA . ILE C 1 137 ? -44.264 3.415 62.292 1.00 8.90 134 ILE C CA 1
ATOM 4923 C C . ILE C 1 137 ? -45.570 4.297 62.358 1.00 8.09 134 ILE C C 1
ATOM 4924 O O . ILE C 1 137 ? -45.863 4.901 63.413 1.00 9.94 134 ILE C O 1
ATOM 4929 N N . PRO C 1 138 ? -46.226 4.460 61.209 1.00 8.65 135 PRO C N 1
ATOM 4930 C CA . PRO C 1 138 ? -47.411 5.375 61.277 1.00 9.45 135 PRO C CA 1
ATOM 4931 C C . PRO C 1 138 ? -48.471 4.911 62.217 1.00 9.85 135 PRO C C 1
ATOM 4932 O O . PRO C 1 138 ? -48.936 5.729 63.046 1.00 9.68 135 PRO C O 1
ATOM 4936 N N . GLU C 1 139 ? -48.810 3.642 62.158 1.00 10.51 136 GLU C N 1
ATOM 4937 C CA A GLU C 1 139 ? -49.897 3.084 63.040 0.50 11.57 136 GLU C CA 1
ATOM 4938 C CA B GLU C 1 139 ? -49.942 3.221 63.027 0.50 13.21 136 GLU C CA 1
ATOM 4939 C C . GLU C 1 139 ? -49.528 3.230 64.496 1.00 13.19 136 GLU C C 1
ATOM 4940 O O . GLU C 1 139 ? -50.299 3.682 65.368 1.00 12.35 136 GLU C O 1
ATOM 4951 N N . ILE C 1 140 ? -48.321 2.842 64.816 1.00 13.24 137 ILE C N 1
ATOM 4952 C CA . ILE C 1 140 ? -47.841 2.896 66.218 1.00 12.57 137 ILE C CA 1
ATOM 4953 C C . ILE C 1 140 ? -47.660 4.338 66.671 1.00 11.86 137 ILE C C 1
ATOM 4954 O O . ILE C 1 140 ? -47.927 4.671 67.819 1.00 14.48 137 ILE C O 1
ATOM 4959 N N . ALA C 1 141 ? -47.306 5.266 65.752 1.00 10.28 138 ALA C N 1
ATOM 4960 C CA . ALA C 1 141 ? -47.239 6.690 66.127 1.00 11.22 138 ALA C CA 1
ATOM 4961 C C . ALA C 1 141 ? -48.644 7.180 66.482 1.00 11.49 138 ALA C C 1
ATOM 4962 O O . ALA C 1 141 ? -48.782 8.009 67.370 1.00 12.48 138 ALA C O 1
ATOM 4964 N N . ARG C 1 142 ? -49.654 6.659 65.816 1.00 10.96 139 ARG C N 1
ATOM 4965 C CA . ARG C 1 142 ? -51.039 7.044 66.142 1.00 12.13 139 ARG C CA 1
ATOM 4966 C C . ARG C 1 142 ? -51.452 6.585 67.546 1.00 14.46 139 ARG C C 1
ATOM 4967 O O . ARG C 1 142 ? -52.319 7.227 68.181 1.00 13.07 139 ARG C O 1
ATOM 4975 N N . THR C 1 143 ? -50.821 5.507 68.014 1.00 14.06 140 THR C N 1
ATOM 4976 C CA . THR C 1 143 ? -51.106 4.959 69.376 1.00 16.36 140 THR C CA 1
ATOM 4977 C C . THR C 1 143 ? -50.158 5.480 70.464 1.00 17.93 140 THR C C 1
ATOM 4978 O O . THR C 1 143 ? -50.332 5.130 71.645 1.00 19.04 140 THR C O 1
ATOM 4982 N N . GLY C 1 144 ? -49.139 6.261 70.103 1.00 16.25 141 GLY C N 1
ATOM 4983 C CA . GLY C 1 144 ? -48.245 6.899 71.070 1.00 16.07 141 GLY C CA 1
ATOM 4984 C C . GLY C 1 144 ? -46.896 6.270 71.308 1.00 17.18 141 GLY C C 1
ATOM 4985 O O . GLY C 1 144 ? -46.354 6.360 72.423 1.00 17.37 141 GLY C O 1
ATOM 4986 N N . GLU C 1 145 ? -46.315 5.634 70.302 1.00 15.74 142 GLU C N 1
ATOM 4987 C CA . GLU C 1 145 ? -44.944 5.159 70.475 1.00 17.15 142 GLU C CA 1
ATOM 4988 C C . GLU C 1 145 ? -44.170 5.393 69.167 1.00 14.77 142 GLU C C 1
ATOM 4989 O O . GLU C 1 145 ? -44.779 5.377 68.124 1.00 14.63 142 GLU C O 1
ATOM 4995 N N . LEU C 1 146 ? -42.857 5.550 69.275 1.00 15.06 143 LEU C N 1
ATOM 4996 C CA . LEU C 1 146 ? -41.996 5.626 68.141 1.00 14.97 143 LEU C CA 1
ATOM 4997 C C . LEU C 1 146 ? -40.713 4.920 68.512 1.00 13.84 143 LEU C C 1
ATOM 4998 O O . LEU C 1 146 ? -40.019 5.441 69.343 1.00 15.29 143 LEU C O 1
ATOM 5003 N N . LEU C 1 147 ? -40.419 3.784 67.823 1.00 14.68 144 LEU C N 1
ATOM 5004 C CA . LEU C 1 147 ? -39.126 3.040 67.929 1.00 15.77 144 LEU C CA 1
ATOM 5005 C C . LEU C 1 147 ? -38.661 2.939 69.388 1.00 17.45 144 LEU C C 1
ATOM 5006 O O . LEU C 1 147 ? -37.575 3.323 69.754 1.00 16.53 144 LEU C O 1
ATOM 5011 N N . GLY C 1 148 ? -39.597 2.500 70.216 1.00 17.25 145 GLY C N 1
ATOM 5012 C CA . GLY C 1 148 ? -39.320 2.240 71.628 1.00 17.25 145 GLY C CA 1
ATOM 5013 C C . GLY C 1 148 ? -39.748 3.332 72.613 1.00 18.09 145 GLY C C 1
ATOM 5014 O O . GLY C 1 148 ? -39.852 3.095 73.815 1.00 19.58 145 GLY C O 1
ATOM 5015 N N . LEU C 1 149 ? -39.961 4.541 72.159 1.00 16.14 146 LEU C N 1
ATOM 5016 C CA . LEU C 1 149 ? -40.308 5.624 73.068 1.00 16.55 146 LEU C CA 1
ATOM 5017 C C . LEU C 1 149 ? -41.772 5.923 73.078 1.00 17.13 146 LEU C C 1
ATOM 5018 O O . LEU C 1 149 ? -42.398 6.189 72.022 1.00 16.34 146 LEU C O 1
ATOM 5023 N N . LYS C 1 150 ? -42.340 6.053 74.272 1.00 18.62 147 LYS C N 1
ATOM 5024 C CA . LYS C 1 150 ? -43.757 6.289 74.424 1.00 18.69 147 LYS C CA 1
ATOM 5025 C C . LYS C 1 150 ? -44.016 7.773 74.638 1.00 17.72 147 LYS C C 1
ATOM 5026 O O . LYS C 1 150 ? -43.167 8.518 75.169 1.00 18.93 147 LYS C O 1
ATOM 5032 N N . PHE C 1 151 ? -45.169 8.254 74.147 1.00 16.38 148 PHE C N 1
ATOM 5033 C CA . PHE C 1 151 ? -45.511 9.672 74.312 1.00 17.21 148 PHE C CA 1
ATOM 5034 C C . PHE C 1 151 ? -46.980 9.793 74.104 1.00 16.97 148 PHE C C 1
ATOM 5035 O O . PHE C 1 151 ? -47.604 8.833 73.693 1.00 17.71 148 PHE C O 1
ATOM 5043 N N . ASP C 1 152 ? -47.538 10.973 74.377 1.00 18.38 149 ASP C N 1
ATOM 5044 C CA . ASP C 1 152 ? -48.979 11.222 74.257 1.00 18.37 149 ASP C CA 1
ATOM 5045 C C . ASP C 1 152 ? -49.341 11.522 72.797 1.00 18.02 149 ASP C C 1
ATOM 5046 O O . ASP C 1 152 ? -48.798 12.488 72.247 1.00 17.71 149 ASP C O 1
ATOM 5051 N N . PRO C 1 153 ? -50.146 10.652 72.164 1.00 18.15 150 PRO C N 1
ATOM 5052 C CA . PRO C 1 153 ? -50.310 10.891 70.708 1.00 18.65 150 PRO C CA 1
ATOM 5053 C C . PRO C 1 153 ? -51.274 11.996 70.316 1.00 18.22 150 PRO C C 1
ATOM 5054 O O . PRO C 1 153 ? -51.430 12.281 69.128 1.00 17.33 150 PRO C O 1
ATOM 5058 N N . GLU C 1 154 ? -51.942 12.635 71.281 1.00 17.74 151 GLU C N 1
ATOM 5059 C CA . GLU C 1 154 ? -52.784 13.795 71.001 1.00 18.98 151 GLU C CA 1
ATOM 5060 C C . GLU C 1 154 ? -52.058 15.115 71.352 1.00 20.23 151 GLU C C 1
ATOM 5061 O O . GLU C 1 154 ? -51.884 16.044 70.457 1.00 23.35 151 GLU C O 1
ATOM 5067 N N . ASN C 1 155 ? -51.436 15.148 72.530 1.00 18.54 152 ASN C N 1
ATOM 5068 C CA . ASN C 1 155 ? -50.696 16.308 72.937 1.00 17.77 152 ASN C CA 1
ATOM 5069 C C . ASN C 1 155 ? -49.249 15.965 72.725 1.00 18.07 152 ASN C C 1
ATOM 5070 O O . ASN C 1 155 ? -48.535 15.535 73.610 1.00 17.33 152 ASN C O 1
ATOM 5075 N N . ILE C 1 156 ? -48.865 16.101 71.476 1.00 16.29 153 ILE C N 1
ATOM 5076 C CA . ILE C 1 156 ? -47.529 15.622 71.055 1.00 15.93 153 ILE C CA 1
ATOM 5077 C C . ILE C 1 156 ? -46.485 16.540 71.643 1.00 14.16 153 ILE C C 1
ATOM 5078 O O . ILE C 1 156 ? -46.600 17.753 71.544 1.00 15.65 153 ILE C O 1
ATOM 5083 N N . PRO C 1 157 ? -45.415 15.951 72.250 1.00 13.52 154 PRO C N 1
ATOM 5084 C CA . PRO C 1 157 ? -44.365 16.749 72.811 1.00 13.89 154 PRO C CA 1
ATOM 5085 C C . PRO C 1 157 ? -43.673 17.597 71.804 1.00 12.66 154 PRO C C 1
ATOM 5086 O O . PRO C 1 157 ? -43.584 17.212 70.640 1.00 12.16 154 PRO C O 1
ATOM 5090 N N . ASP C 1 158 ? -43.184 18.738 72.245 1.00 12.83 155 ASP C N 1
ATOM 5091 C CA . ASP C 1 158 ? -42.459 19.589 71.304 1.00 12.12 155 ASP C CA 1
ATOM 5092 C C . ASP C 1 158 ? -41.190 18.872 70.825 1.00 12.01 155 ASP C C 1
ATOM 5093 O O . ASP C 1 158 ? -40.760 19.127 69.695 1.00 11.92 155 ASP C O 1
ATOM 5098 N N . GLU C 1 159 ? -40.531 18.095 71.704 1.00 14.23 156 GLU C N 1
ATOM 5099 C CA . GLU C 1 159 ? -39.295 17.412 71.375 1.00 14.34 156 GLU C CA 1
ATOM 5100 C C . GLU C 1 159 ? -39.242 16.096 72.132 1.00 14.39 156 GLU C C 1
ATOM 5101 O O . GLU C 1 159 ? -39.643 16.011 73.302 1.00 15.58 156 GLU C O 1
ATOM 5107 N N . LEU C 1 160 ? -38.799 15.044 71.425 1.00 11.67 157 LEU C N 1
ATOM 5108 C CA . LEU C 1 160 ? -38.580 13.731 71.950 1.00 12.96 157 LEU C CA 1
ATOM 5109 C C . LEU C 1 160 ? -37.077 13.513 72.033 1.00 13.57 157 LEU C C 1
ATOM 5110 O O . LEU C 1 160 ? -36.371 13.717 71.061 1.00 15.11 157 LEU C O 1
ATOM 5115 N N . ASP C 1 161 ? -36.591 13.093 73.210 1.00 14.74 158 ASP C N 1
ATOM 5116 C CA . ASP C 1 161 ? -35.150 12.930 73.491 1.00 13.87 158 ASP C CA 1
ATOM 5117 C C . ASP C 1 161 ? -34.893 11.465 73.868 1.00 15.35 158 ASP C C 1
ATOM 5118 O O . ASP C 1 161 ? -35.338 10.942 74.947 1.00 15.89 158 ASP C O 1
ATOM 5123 N N . ALA C 1 162 ? -34.214 10.750 72.954 1.00 13.85 159 ALA C N 1
ATOM 5124 C CA . ALA C 1 162 ? -34.103 9.328 73.052 1.00 13.96 159 ALA C CA 1
ATOM 5125 C C . ALA C 1 162 ? -33.036 8.837 72.044 1.00 12.64 159 ALA C C 1
ATOM 5126 O O . ALA C 1 162 ? -32.351 9.676 71.468 1.00 13.65 159 ALA C O 1
ATOM 5128 N N . TRP C 1 163 ? -32.963 7.550 71.826 1.00 15.93 160 TRP C N 1
ATOM 5129 C CA . TRP C 1 163 ? -32.138 6.974 70.734 1.00 16.00 160 TRP C CA 1
ATOM 5130 C C . TRP C 1 163 ? -30.689 7.348 70.886 1.00 17.51 160 TRP C C 1
ATOM 5131 O O . TRP C 1 163 ? -30.034 7.955 70.022 1.00 19.91 160 TRP C O 1
ATOM 5142 N N . ASP C 1 164 ? -30.185 7.042 72.081 1.00 20.70 161 ASP C N 1
ATOM 5143 C CA . ASP C 1 164 ? -28.747 7.260 72.408 1.00 20.37 161 ASP C CA 1
ATOM 5144 C C . ASP C 1 164 ? -28.292 8.687 72.220 1.00 19.75 161 ASP C C 1
ATOM 5145 O O . ASP C 1 164 ? -27.332 9.007 71.495 1.00 22.35 161 ASP C O 1
ATOM 5150 N N . GLY C 1 165 ? -28.991 9.628 72.886 1.00 18.63 162 GLY C N 1
ATOM 5151 C CA . GLY C 1 165 ? -28.597 11.008 72.842 1.00 18.02 162 GLY C CA 1
ATOM 5152 C C . GLY C 1 165 ? -29.029 11.942 71.722 1.00 18.66 162 GLY C C 1
ATOM 5153 O O . GLY C 1 165 ? -28.415 13.022 71.498 1.00 19.54 162 GLY C O 1
ATOM 5154 N N . ARG C 1 166 ? -30.134 11.568 71.057 1.00 17.05 163 ARG C N 1
ATOM 5155 C CA . ARG C 1 166 ? -30.646 12.367 69.952 1.00 16.78 163 ARG C CA 1
ATOM 5156 C C . ARG C 1 166 ? -31.887 13.131 70.374 1.00 14.36 163 ARG C C 1
ATOM 5157 O O . ARG C 1 166 ? -32.453 12.825 71.408 1.00 15.39 163 ARG C O 1
ATOM 5165 N N . LYS C 1 167 ? -32.314 14.051 69.519 1.00 13.52 164 LYS C N 1
ATOM 5166 C CA . LYS C 1 167 ? -33.463 14.914 69.742 1.00 16.10 164 LYS C CA 1
ATOM 5167 C C . LYS C 1 167 ? -34.317 14.824 68.495 1.00 14.21 164 LYS C C 1
ATOM 5168 O O . LYS C 1 167 ? -33.783 14.819 67.375 1.00 13.69 164 LYS C O 1
ATOM 5174 N N . LEU C 1 168 ? -35.638 14.853 68.662 1.00 12.61 165 LEU C N 1
ATOM 5175 C CA . LEU C 1 168 ? -36.528 14.758 67.496 1.00 11.33 165 LEU C CA 1
ATOM 5176 C C . LEU C 1 168 ? -37.722 15.669 67.725 1.00 12.14 165 LEU C C 1
ATOM 5177 O O . LEU C 1 168 ? -38.445 15.450 68.699 1.00 12.76 165 LEU C O 1
ATOM 5182 N N . LYS C 1 169 ? -37.987 16.612 66.845 1.00 10.59 166 LYS C N 1
ATOM 5183 C CA . LYS C 1 169 ? -39.148 17.461 67.027 1.00 11.78 166 LYS C CA 1
ATOM 5184 C C . LYS C 1 169 ? -40.449 16.679 66.870 1.00 11.94 166 LYS C C 1
ATOM 5185 O O . LYS C 1 169 ? -40.548 15.760 66.098 1.00 11.02 166 LYS C O 1
ATOM 5191 N N . GLY C 1 170 ? -41.489 17.119 67.581 1.00 12.21 167 GLY C N 1
ATOM 5192 C CA . GLY C 1 170 ? -42.765 16.443 67.520 1.00 10.38 167 GLY C CA 1
ATOM 5193 C C . GLY C 1 170 ? -43.378 16.463 66.138 1.00 9.27 167 GLY C C 1
ATOM 5194 O O . GLY C 1 170 ? -44.242 15.608 65.813 1.00 12.13 167 GLY C O 1
ATOM 5195 N N . ASN C 1 171 ? -42.962 17.368 65.274 1.00 10.28 168 ASN C N 1
ATOM 5196 C CA . ASN C 1 171 ? -43.442 17.326 63.910 1.00 8.69 168 ASN C CA 1
ATOM 5197 C C . ASN C 1 171 ? -43.193 15.957 63.226 1.00 9.21 168 ASN C C 1
ATOM 5198 O O . ASN C 1 171 ? -43.978 15.542 62.331 1.00 8.46 168 ASN C O 1
ATOM 5203 N N . TYR C 1 172 ? -42.113 15.277 63.569 1.00 9.67 169 TYR C N 1
ATOM 5204 C CA . TYR C 1 172 ? -41.930 13.878 63.012 1.00 8.86 169 TYR C CA 1
ATOM 5205 C C . TYR C 1 172 ? -43.191 13.044 63.252 1.00 9.45 169 TYR C C 1
ATOM 5206 O O . TYR C 1 172 ? -43.733 12.384 62.341 1.00 8.26 169 TYR C O 1
ATOM 5215 N N . VAL C 1 173 ? -43.748 13.113 64.472 1.00 9.20 170 VAL C N 1
ATOM 5216 C CA . VAL C 1 173 ? -44.904 12.321 64.810 1.00 8.45 170 VAL C CA 1
ATOM 5217 C C . VAL C 1 173 ? -46.221 12.896 64.167 1.00 8.54 170 VAL C C 1
ATOM 5218 O O . VAL C 1 173 ? -47.075 12.168 63.649 1.00 9.56 170 VAL C O 1
ATOM 5222 N N . ARG C 1 174 ? -46.285 14.227 64.146 1.00 9.01 171 ARG C N 1
ATOM 5223 C CA . ARG C 1 174 ? -47.452 14.866 63.477 1.00 8.05 171 ARG C CA 1
ATOM 5224 C C . ARG C 1 174 ? -47.581 14.422 62.010 1.00 7.96 171 ARG C C 1
ATOM 5225 O O . ARG C 1 174 ? -48.708 14.211 61.496 1.00 10.73 171 ARG C O 1
ATOM 5233 N N . VAL C 1 175 ? -46.416 14.283 61.335 1.00 9.08 172 VAL C N 1
ATOM 5234 C CA . VAL C 1 175 ? -46.373 13.842 59.981 1.00 9.51 172 VAL C CA 1
ATOM 5235 C C . VAL C 1 175 ? -46.643 12.338 59.860 1.00 10.00 172 VAL C C 1
ATOM 5236 O O . VAL C 1 175 ? -47.452 11.872 59.069 1.00 8.08 172 VAL C O 1
ATOM 5240 N N . ALA C 1 176 ? -45.938 11.545 60.657 1.00 8.09 173 ALA C N 1
ATOM 5241 C CA . ALA C 1 176 ? -46.072 10.087 60.590 1.00 8.78 173 ALA C CA 1
ATOM 5242 C C . ALA C 1 176 ? -47.502 9.599 60.806 1.00 9.67 173 ALA C C 1
ATOM 5243 O O . ALA C 1 176 ? -47.946 8.640 60.180 1.00 8.90 173 ALA C O 1
ATOM 5245 N N . GLN C 1 177 ? -48.181 10.204 61.758 1.00 9.85 174 GLN C N 1
ATOM 5246 C CA . GLN C 1 177 ? -49.557 9.797 62.026 1.00 9.53 174 GLN C CA 1
ATOM 5247 C C . GLN C 1 177 ? -50.496 9.924 60.823 1.00 8.09 174 GLN C C 1
ATOM 5248 O O . GLN C 1 177 ? -51.545 9.272 60.799 1.00 10.08 174 GLN C O 1
ATOM 5254 N N . THR C 1 178 ? -50.167 10.805 59.863 1.00 6.98 175 THR C N 1
ATOM 5255 C CA . THR C 1 178 ? -50.994 10.977 58.674 1.00 8.39 175 THR C CA 1
ATOM 5256 C C . THR C 1 178 ? -50.935 9.825 57.666 1.00 8.11 175 THR C C 1
ATOM 5257 O O . THR C 1 178 ? -51.743 9.775 56.744 1.00 10.13 175 THR C O 1
ATOM 5261 N N . ILE C 1 179 ? -49.870 9.052 57.694 1.00 8.58 176 ILE C N 1
ATOM 5262 C CA . ILE C 1 179 ? -49.576 8.148 56.594 1.00 9.13 176 ILE C CA 1
ATOM 5263 C C . ILE C 1 179 ? -50.346 6.856 56.751 1.00 9.41 176 ILE C C 1
ATOM 5264 O O . ILE C 1 179 ? -50.247 6.138 57.771 1.00 9.70 176 ILE C O 1
ATOM 5269 N N . ARG C 1 180 ? -51.112 6.504 55.684 1.00 10.26 177 ARG C N 1
ATOM 5270 C CA . ARG C 1 180 ? -51.837 5.239 55.669 1.00 10.34 177 ARG C CA 1
ATOM 5271 C C . ARG C 1 180 ? -51.058 4.220 54.812 1.00 8.45 177 ARG C C 1
ATOM 5272 O O . ARG C 1 180 ? -51.241 4.145 53.623 1.00 10.60 177 ARG C O 1
ATOM 5280 N N . VAL C 1 181 ? -50.109 3.523 55.446 1.00 8.51 178 VAL C N 1
ATOM 5281 C CA . VAL C 1 181 ? -49.211 2.574 54.725 1.00 9.50 178 VAL C CA 1
ATOM 5282 C C . VAL C 1 181 ? -49.921 1.608 53.777 1.00 10.33 178 VAL C C 1
ATOM 5283 O O . VAL C 1 181 ? -49.496 1.391 52.682 1.00 10.89 178 VAL C O 1
ATOM 5287 N N . GLU C 1 182 ? -51.016 1.079 54.269 1.00 11.32 179 GLU C N 1
ATOM 5288 C CA . GLU C 1 182 ? -51.818 0.127 53.559 1.00 11.13 179 GLU C CA 1
ATOM 5289 C C . GLU C 1 182 ? -52.257 0.602 52.168 1.00 10.08 179 GLU C C 1
ATOM 5290 O O . GLU C 1 182 ? -52.337 -0.199 51.189 1.00 9.86 179 GLU C O 1
ATOM 5296 N N . ASP C 1 183 ? -52.557 1.892 52.020 1.00 10.49 180 ASP C N 1
ATOM 5297 C CA . ASP C 1 183 ? -52.872 2.541 50.735 1.00 11.26 180 ASP C CA 1
ATOM 5298 C C . ASP C 1 183 ? -51.706 2.429 49.730 1.00 11.63 180 ASP C C 1
ATOM 5299 O O . ASP C 1 183 ? -51.891 2.139 48.555 1.00 14.32 180 ASP C O 1
ATOM 5304 N N . PHE C 1 184 ? -50.502 2.636 50.232 1.00 9.20 181 PHE C N 1
ATOM 5305 C CA . PHE C 1 184 ? -49.312 2.522 49.409 1.00 8.60 181 PHE C CA 1
ATOM 5306 C C . PHE C 1 184 ? -49.026 1.061 49.051 1.00 8.34 181 PHE C C 1
ATOM 5307 O O . PHE C 1 184 ? -48.501 0.778 47.983 1.00 11.51 181 PHE C O 1
ATOM 5315 N N . VAL C 1 185 ? -49.274 0.132 49.945 1.00 8.18 182 VAL C N 1
ATOM 5316 C CA . VAL C 1 185 ? -49.055 -1.274 49.639 1.00 8.50 182 VAL C CA 1
ATOM 5317 C C . VAL C 1 185 ? -50.028 -1.688 48.506 1.00 11.47 182 VAL C C 1
ATOM 5318 O O . VAL C 1 185 ? -49.597 -2.350 47.565 1.00 10.25 182 VAL C O 1
ATOM 5322 N N . ASP C 1 186 ? -51.297 -1.262 48.632 1.00 12.11 183 ASP C N 1
ATOM 5323 C CA A ASP C 1 186 ? -52.302 -1.596 47.604 0.50 12.39 183 ASP C CA 1
ATOM 5324 C CA B ASP C 1 186 ? -52.355 -1.522 47.622 0.50 12.92 183 ASP C CA 1
ATOM 5325 C C . ASP C 1 186 ? -51.944 -1.037 46.230 1.00 13.59 183 ASP C C 1
ATOM 5326 O O . ASP C 1 186 ? -52.228 -1.672 45.187 1.00 15.80 183 ASP C O 1
ATOM 5335 N N . LYS C 1 187 ? -51.245 0.076 46.188 1.00 13.47 184 LYS C N 1
ATOM 5336 C CA . LYS C 1 187 ? -50.924 0.728 44.901 1.00 13.54 184 LYS C CA 1
ATOM 5337 C C . LYS C 1 187 ? -49.713 0.155 44.163 1.00 14.61 184 LYS C C 1
ATOM 5338 O O . LYS C 1 187 ? -49.583 0.400 42.982 1.00 16.00 184 LYS C O 1
ATOM 5344 N N . TYR C 1 188 ? -48.841 -0.534 44.888 1.00 10.98 185 TYR C N 1
ATOM 5345 C CA . TYR C 1 188 ? -47.646 -1.085 44.250 1.00 11.52 185 TYR C CA 1
ATOM 5346 C C . TYR C 1 188 ? -47.783 -2.579 44.006 1.00 11.18 185 TYR C C 1
ATOM 5347 O O . TYR C 1 188 ? -47.609 -3.412 44.936 1.00 12.77 185 TYR C O 1
ATOM 5356 N N . THR C 1 189 ? -48.131 -2.885 42.760 1.00 12.75 186 THR C N 1
ATOM 5357 C CA . THR C 1 189 ? -48.437 -4.277 42.363 1.00 12.92 186 THR C CA 1
ATOM 5358 C C . THR C 1 189 ? -47.322 -4.994 41.638 1.00 13.84 186 THR C C 1
ATOM 5359 O O . THR C 1 189 ? -47.540 -6.161 41.165 1.00 15.60 186 THR C O 1
ATOM 5363 N N . LYS C 1 190 ? -46.186 -4.339 41.435 1.00 13.29 187 LYS C N 1
ATOM 5364 C CA . LYS C 1 190 ? -44.960 -4.911 40.848 1.00 12.72 187 LYS C CA 1
ATOM 5365 C C . LYS C 1 190 ? -44.203 -5.773 41.904 1.00 11.78 187 LYS C C 1
ATOM 5366 O O . LYS C 1 190 ? -44.582 -5.871 43.036 1.00 11.53 187 LYS C O 1
ATOM 5372 N N . PRO C 1 191 ? -43.193 -6.512 41.478 1.00 13.13 188 PRO C N 1
ATOM 5373 C CA . PRO C 1 191 ? -42.599 -7.428 42.393 1.00 12.25 188 PRO C CA 1
ATOM 5374 C C . PRO C 1 191 ? -41.950 -6.750 43.617 1.00 12.85 188 PRO C C 1
ATOM 5375 O O . PRO C 1 191 ? -41.234 -5.747 43.469 1.00 12.30 188 PRO C O 1
ATOM 5379 N N . VAL C 1 192 ? -42.105 -7.419 44.742 1.00 11.84 189 VAL C N 1
ATOM 5380 C CA . VAL C 1 192 ? -41.526 -7.013 46.001 1.00 11.01 189 VAL C CA 1
ATOM 5381 C C . VAL C 1 192 ? -40.884 -8.172 46.700 1.00 12.63 189 VAL C C 1
ATOM 5382 O O . VAL C 1 192 ? -41.407 -9.298 46.646 1.00 12.18 189 VAL C O 1
ATOM 5386 N N . LEU C 1 193 ? -39.730 -7.908 47.348 1.00 13.09 190 LEU C N 1
ATOM 5387 C CA . LEU C 1 193 ? -39.095 -8.846 48.246 1.00 11.80 190 LEU C CA 1
ATOM 5388 C C . LEU C 1 193 ? -38.955 -8.218 49.591 1.00 12.48 190 LEU C C 1
ATOM 5389 O O . LEU C 1 193 ? -38.282 -7.209 49.757 1.00 12.66 190 LEU C O 1
ATOM 5394 N N . ILE C 1 194 ? -39.675 -8.771 50.572 1.00 10.96 191 ILE C N 1
ATOM 5395 C CA . ILE C 1 194 ? -39.432 -8.288 51.910 1.00 11.90 191 ILE C CA 1
ATOM 5396 C C . ILE C 1 194 ? -38.586 -9.293 52.604 1.00 12.87 191 ILE C C 1
ATOM 5397 O O . ILE C 1 194 ? -38.826 -10.521 52.472 1.00 13.14 191 ILE C O 1
ATOM 5402 N N . VAL C 1 195 ? -37.559 -8.803 53.284 1.00 11.90 192 VAL C N 1
ATOM 5403 C CA . VAL C 1 195 ? -36.682 -9.638 54.104 1.00 13.06 192 VAL C CA 1
ATOM 5404 C C . VAL C 1 195 ? -36.820 -9.243 55.545 1.00 12.62 192 VAL C C 1
ATOM 5405 O O . VAL C 1 195 ? -36.969 -8.052 55.880 1.00 12.80 192 VAL C O 1
ATOM 5409 N N . HIS C 1 196 ? -36.916 -10.197 56.492 1.00 12.47 193 HIS C N 1
ATOM 5410 C CA . HIS C 1 196 ? -37.026 -9.854 57.862 1.00 12.04 193 HIS C CA 1
ATOM 5411 C C . HIS C 1 196 ? -36.462 -11.017 58.750 1.00 11.62 193 HIS C C 1
ATOM 5412 O O . HIS C 1 196 ? -36.708 -12.162 58.426 1.00 12.04 193 HIS C O 1
ATOM 5419 N N . GLY C 1 197 ? -35.693 -10.685 59.769 1.00 12.08 194 GLY C N 1
ATOM 5420 C CA . GLY C 1 197 ? -35.198 -11.632 60.774 1.00 13.60 194 GLY C CA 1
ATOM 5421 C C . GLY C 1 197 ? -36.300 -11.964 61.742 1.00 13.56 194 GLY C C 1
ATOM 5422 O O . GLY C 1 197 ? -36.878 -11.029 62.320 1.00 13.89 194 GLY C O 1
ATOM 5423 N N . ASP C 1 198 ? -36.524 -13.255 62.057 1.00 15.80 195 ASP C N 1
ATOM 5424 C CA . ASP C 1 198 ? -37.622 -13.478 63.027 1.00 16.31 195 ASP C CA 1
ATOM 5425 C C . ASP C 1 198 ? -37.331 -12.884 64.434 1.00 15.79 195 ASP C C 1
ATOM 5426 O O . ASP C 1 198 ? -38.258 -12.530 65.177 1.00 16.12 195 ASP C O 1
ATOM 5431 N N . GLN C 1 199 ? -36.064 -12.761 64.829 1.00 14.87 196 GLN C N 1
ATOM 5432 C CA . GLN C 1 199 ? -35.713 -12.270 66.137 1.00 15.43 196 GLN C CA 1
ATOM 5433 C C . GLN C 1 199 ? -35.412 -10.743 66.194 1.00 14.99 196 GLN C C 1
ATOM 5434 O O . GLN C 1 199 ? -34.673 -10.253 67.058 1.00 18.55 196 GLN C O 1
ATOM 5440 N N . ASP C 1 200 ? -35.941 -10.040 65.203 1.00 13.01 197 ASP C N 1
ATOM 5441 C CA . ASP C 1 200 ? -35.825 -8.607 65.142 1.00 14.13 197 ASP C CA 1
ATOM 5442 C C . ASP C 1 200 ? -36.370 -7.960 66.383 1.00 14.98 197 ASP C C 1
ATOM 5443 O O . ASP C 1 200 ? -37.549 -8.148 66.740 1.00 15.88 197 ASP C O 1
ATOM 5448 N N . GLU C 1 201 ? -35.494 -7.212 67.039 1.00 15.21 198 GLU C N 1
ATOM 5449 C CA . GLU C 1 201 ? -35.714 -6.595 68.339 1.00 16.53 198 GLU C CA 1
ATOM 5450 C C . GLU C 1 201 ? -36.306 -5.209 68.264 1.00 16.75 198 GLU C C 1
ATOM 5451 O O . GLU C 1 201 ? -36.673 -4.610 69.305 1.00 17.41 198 GLU C O 1
ATOM 5457 N N . ALA C 1 202 ? -36.353 -4.673 67.035 1.00 14.39 199 ALA C N 1
ATOM 5458 C CA . ALA C 1 202 ? -36.698 -3.277 66.770 1.00 13.73 199 ALA C CA 1
ATOM 5459 C C . ALA C 1 202 ? -38.058 -3.133 66.146 1.00 13.81 199 ALA C C 1
ATOM 5460 O O . ALA C 1 202 ? -38.814 -2.260 66.529 1.00 15.28 199 ALA C O 1
ATOM 5462 N N . VAL C 1 203 ? -38.339 -3.966 65.159 1.00 13.15 200 VAL C N 1
ATOM 5463 C CA . VAL C 1 203 ? -39.574 -3.917 64.391 1.00 13.33 200 VAL C CA 1
ATOM 5464 C C . VAL C 1 203 ? -40.117 -5.332 64.243 1.00 14.15 200 VAL C C 1
ATOM 5465 O O . VAL C 1 203 ? -39.419 -6.287 63.885 1.00 12.78 200 VAL C O 1
ATOM 5469 N N . PRO C 1 204 ? -41.401 -5.484 64.514 1.00 15.12 201 PRO C N 1
ATOM 5470 C CA . PRO C 1 204 ? -41.929 -6.824 64.612 1.00 15.10 201 PRO C CA 1
ATOM 5471 C C . PRO C 1 204 ? -42.015 -7.625 63.331 1.00 15.28 201 PRO C C 1
ATOM 5472 O O . PRO C 1 204 ? -42.604 -7.194 62.334 1.00 16.22 201 PRO C O 1
ATOM 5476 N N . TYR C 1 205 ? -41.484 -8.847 63.378 1.00 14.79 202 TYR C N 1
ATOM 5477 C CA . TYR C 1 205 ? -41.571 -9.767 62.267 1.00 15.48 202 TYR C CA 1
ATOM 5478 C C . TYR C 1 205 ? -42.964 -9.936 61.662 1.00 15.24 202 TYR C C 1
ATOM 5479 O O . TYR C 1 205 ? -43.138 -9.974 60.449 1.00 14.88 202 TYR C O 1
ATOM 5488 N N . GLU C 1 206 ? -43.969 -10.134 62.526 1.00 15.01 203 GLU C N 1
ATOM 5489 C CA . GLU C 1 206 ? -45.276 -10.425 62.060 1.00 15.99 203 GLU C CA 1
ATOM 5490 C C . GLU C 1 206 ? -45.903 -9.321 61.179 1.00 15.69 203 GLU C C 1
ATOM 5491 O O . GLU C 1 206 ? -46.748 -9.595 60.316 1.00 15.99 203 GLU C O 1
ATOM 5497 N N . ALA C 1 207 ? -45.514 -8.065 61.355 1.00 13.87 204 ALA C N 1
ATOM 5498 C CA . ALA C 1 207 ? -45.986 -7.019 60.439 1.00 15.33 204 ALA C CA 1
ATOM 5499 C C . ALA C 1 207 ? -45.525 -7.253 59.038 1.00 13.28 204 ALA C C 1
ATOM 5500 O O . ALA C 1 207 ? -46.273 -6.949 58.118 1.00 14.02 204 ALA C O 1
ATOM 5502 N N . SER C 1 208 ? -44.278 -7.707 58.845 1.00 13.42 205 SER C N 1
ATOM 5503 C CA . SER C 1 208 ? -43.832 -8.055 57.517 1.00 14.55 205 SER C CA 1
ATOM 5504 C C . SER C 1 208 ? -44.563 -9.240 56.921 1.00 13.86 205 SER C C 1
ATOM 5505 O O . SER C 1 208 ? -44.766 -9.333 55.732 1.00 16.14 205 SER C O 1
ATOM 5508 N N . VAL C 1 209 ? -44.936 -10.217 57.761 1.00 15.24 206 VAL C N 1
ATOM 5509 C CA . VAL C 1 209 ? -45.758 -11.343 57.232 1.00 16.24 206 VAL C CA 1
ATOM 5510 C C . VAL C 1 209 ? -47.069 -10.751 56.703 1.00 15.05 206 VAL C C 1
ATOM 5511 O O . VAL C 1 209 ? -47.441 -11.037 55.573 1.00 15.87 206 VAL C O 1
ATOM 5515 N N . ALA C 1 210 ? -47.739 -9.914 57.497 1.00 15.40 207 ALA C N 1
ATOM 5516 C CA . ALA C 1 210 ? -49.018 -9.300 57.096 1.00 15.91 207 ALA C CA 1
ATOM 5517 C C . ALA C 1 210 ? -48.878 -8.485 55.819 1.00 16.23 207 ALA C C 1
ATOM 5518 O O . ALA C 1 210 ? -49.603 -8.663 54.840 1.00 15.94 207 ALA C O 1
ATOM 5520 N N . PHE C 1 211 ? -47.869 -7.612 55.757 1.00 16.33 208 PHE C N 1
ATOM 5521 C CA . PHE C 1 211 ? -47.746 -6.795 54.527 1.00 15.31 208 PHE C CA 1
ATOM 5522 C C . PHE C 1 211 ? -47.369 -7.614 53.317 1.00 14.67 208 PHE C C 1
ATOM 5523 O O . PHE C 1 211 ? -47.826 -7.357 52.203 1.00 15.98 208 PHE C O 1
ATOM 5531 N N . SER C 1 212 ? -46.576 -8.643 53.502 1.00 15.02 209 SER C N 1
ATOM 5532 C CA . SER C 1 212 ? -46.264 -9.510 52.366 1.00 16.74 209 SER C CA 1
ATOM 5533 C C . SER C 1 212 ? -47.493 -10.134 51.768 1.00 16.51 209 SER C C 1
ATOM 5534 O O . SER C 1 212 ? -47.454 -10.482 50.579 1.00 18.11 209 SER C O 1
ATOM 5537 N N . LYS C 1 213 ? -48.510 -10.384 52.614 1.00 17.47 210 LYS C N 1
ATOM 5538 C CA . LYS C 1 213 ? -49.760 -10.983 52.184 1.00 18.72 210 LYS C CA 1
ATOM 5539 C C . LYS C 1 213 ? -50.651 -9.994 51.488 1.00 17.55 210 LYS C C 1
ATOM 5540 O O . LYS C 1 213 ? -51.349 -10.336 50.547 1.00 19.69 210 LYS C O 1
ATOM 5546 N N . GLN C 1 214 ? -50.599 -8.749 51.910 1.00 16.28 211 GLN C N 1
ATOM 5547 C CA . GLN C 1 214 ? -51.371 -7.697 51.285 1.00 16.10 211 GLN C CA 1
ATOM 5548 C C . GLN C 1 214 ? -50.901 -7.282 49.941 1.00 14.46 211 GLN C C 1
ATOM 5549 O O . GLN C 1 214 ? -51.683 -6.944 49.052 1.00 16.30 211 GLN C O 1
ATOM 5555 N N . TYR C 1 215 ? -49.566 -7.247 49.747 1.00 13.72 212 TYR C N 1
ATOM 5556 C CA . TYR C 1 215 ? -49.071 -6.938 48.444 1.00 13.45 212 TYR C CA 1
ATOM 5557 C C . TYR C 1 215 ? -49.547 -7.957 47.365 1.00 13.71 212 TYR C C 1
ATOM 5558 O O . TYR C 1 215 ? -49.678 -9.163 47.694 1.00 14.21 212 TYR C O 1
ATOM 5567 N N . LYS C 1 216 ? -49.739 -7.495 46.125 1.00 14.88 213 LYS C N 1
ATOM 5568 C CA . LYS C 1 216 ? -50.157 -8.359 45.007 1.00 14.09 213 LYS C CA 1
ATOM 5569 C C . LYS C 1 216 ? -49.063 -9.399 44.722 1.00 15.53 213 LYS C C 1
ATOM 5570 O O . LYS C 1 216 ? -49.349 -10.578 44.453 1.00 13.74 213 LYS C O 1
ATOM 5576 N N . ASN C 1 217 ? -47.801 -8.952 44.687 1.00 13.91 214 ASN C N 1
ATOM 5577 C CA A ASN C 1 217 ? -46.676 -9.752 44.214 0.50 13.96 214 ASN C CA 1
ATOM 5578 C CA B ASN C 1 217 ? -46.694 -9.812 44.287 0.50 14.47 214 ASN C CA 1
ATOM 5579 C C . ASN C 1 217 ? -45.473 -9.642 45.159 1.00 14.67 214 ASN C C 1
ATOM 5580 O O . ASN C 1 217 ? -44.447 -9.107 44.727 1.00 15.98 214 ASN C O 1
ATOM 5589 N N . CYS C 1 218 ? -45.593 -10.147 46.361 1.00 13.84 215 CYS C N 1
ATOM 5590 C CA . CYS C 1 218 ? -44.488 -10.111 47.340 1.00 14.16 215 CYS C CA 1
ATOM 5591 C C . CYS C 1 218 ? -44.015 -11.461 47.768 1.00 16.13 215 CYS C C 1
ATOM 5592 O O . CYS C 1 218 ? -44.818 -12.351 48.089 1.00 17.76 215 CYS C O 1
ATOM 5595 N N . LYS C 1 219 ? -42.697 -11.644 47.802 1.00 15.32 216 LYS C N 1
ATOM 5596 C CA . LYS C 1 219 ? -42.088 -12.785 48.442 1.00 16.41 216 LYS C CA 1
ATOM 5597 C C . LYS C 1 219 ? -41.471 -12.326 49.747 1.00 15.91 216 LYS C C 1
ATOM 5598 O O . LYS C 1 219 ? -40.695 -11.370 49.753 1.00 14.27 216 LYS C O 1
ATOM 5603 N N . LEU C 1 220 ? -41.766 -13.027 50.827 1.00 15.77 217 LEU C N 1
ATOM 5604 C CA . LEU C 1 220 ? -41.139 -12.793 52.124 1.00 15.65 217 LEU C CA 1
ATOM 5605 C C . LEU C 1 220 ? -40.023 -13.821 52.329 1.00 16.37 217 LEU C C 1
ATOM 5606 O O . LEU C 1 220 ? -40.234 -15.059 52.195 1.00 17.03 217 LEU C O 1
ATOM 5611 N N . VAL C 1 221 ? -38.856 -13.304 52.642 1.00 14.88 218 VAL C N 1
ATOM 5612 C CA . VAL C 1 221 ? -37.717 -14.159 52.985 1.00 15.26 218 VAL C CA 1
ATOM 5613 C C . VAL C 1 221 ? -37.453 -13.929 54.409 1.00 14.91 218 VAL C C 1
ATOM 5614 O O . VAL C 1 221 ? -37.129 -12.818 54.837 1.00 15.23 218 VAL C O 1
ATOM 5618 N N . THR C 1 222 ? -37.561 -15.003 55.212 1.00 15.23 219 THR C N 1
ATOM 5619 C CA . THR C 1 222 ? -37.249 -14.960 56.583 1.00 16.72 219 THR C CA 1
ATOM 5620 C C . THR C 1 222 ? -35.800 -15.338 56.861 1.00 16.74 219 THR C C 1
ATOM 5621 O O . THR C 1 222 ? -35.253 -16.280 56.251 1.00 18.10 219 THR C O 1
ATOM 5625 N N . ILE C 1 223 ? -35.139 -14.517 57.655 1.00 17.33 220 ILE C N 1
ATOM 5626 C CA . ILE C 1 223 ? -33.755 -14.778 58.041 1.00 17.47 220 ILE C CA 1
ATOM 5627 C C . ILE C 1 223 ? -33.749 -15.442 59.425 1.00 18.05 220 ILE C C 1
ATOM 5628 O O . ILE C 1 223 ? -33.963 -14.789 60.429 1.00 17.24 220 ILE C O 1
ATOM 5633 N N . PRO C 1 224 ? -33.549 -16.767 59.474 1.00 20.31 221 PRO C N 1
ATOM 5634 C CA . PRO C 1 224 ? -33.826 -17.428 60.757 1.00 20.63 221 PRO C CA 1
ATOM 5635 C C . PRO C 1 224 ? -32.874 -17.080 61.855 1.00 19.56 221 PRO C C 1
ATOM 5636 O O . PRO C 1 224 ? -31.656 -17.093 61.661 1.00 20.26 221 PRO C O 1
ATOM 5640 N N . GLY C 1 225 ? -33.434 -16.693 62.992 1.00 18.66 222 GLY C N 1
ATOM 5641 C CA . GLY C 1 225 ? -32.692 -16.357 64.169 1.00 18.54 222 GLY C CA 1
ATOM 5642 C C . GLY C 1 225 ? -32.130 -14.986 64.203 1.00 19.00 222 GLY C C 1
ATOM 5643 O O . GLY C 1 225 ? -31.561 -14.601 65.182 1.00 20.00 222 GLY C O 1
ATOM 5644 N N . ASP C 1 226 ? -32.339 -14.202 63.137 1.00 17.47 223 ASP C N 1
ATOM 5645 C CA . ASP C 1 226 ? -31.486 -13.020 62.993 1.00 15.62 223 ASP C CA 1
ATOM 5646 C C . ASP C 1 226 ? -32.116 -11.743 63.518 1.00 17.19 223 ASP C C 1
ATOM 5647 O O . ASP C 1 226 ? -33.328 -11.686 63.779 1.00 15.20 223 ASP C O 1
ATOM 5652 N N . THR C 1 227 ? -31.274 -10.726 63.631 1.00 14.60 224 THR C N 1
ATOM 5653 C CA . THR C 1 227 ? -31.566 -9.489 64.327 1.00 14.53 224 THR C CA 1
ATOM 5654 C C . THR C 1 227 ? -31.950 -8.368 63.293 1.00 13.84 224 THR C C 1
ATOM 5655 O O . THR C 1 227 ? -32.061 -8.599 62.119 1.00 13.88 224 THR C O 1
ATOM 5659 N N . HIS C 1 228 ? -32.209 -7.188 63.825 1.00 14.25 225 HIS C N 1
ATOM 5660 C CA . HIS C 1 228 ? -32.663 -6.082 62.965 1.00 13.11 225 HIS C CA 1
ATOM 5661 C C . HIS C 1 228 ? -31.675 -5.737 61.866 1.00 12.94 225 HIS C C 1
ATOM 5662 O O . HIS C 1 228 ? -32.092 -5.438 60.741 1.00 12.56 225 HIS C O 1
ATOM 5669 N N . CYS C 1 229 ? -30.390 -5.715 62.205 1.00 14.86 226 CYS C N 1
ATOM 5670 C CA . CYS C 1 229 ? -29.344 -5.406 61.208 1.00 14.90 226 CYS C CA 1
ATOM 5671 C C . CYS C 1 229 ? -28.603 -6.637 60.688 1.00 15.75 226 CYS C C 1
ATOM 5672 O O . CYS C 1 229 ? -27.491 -6.554 60.128 1.00 17.55 226 CYS C O 1
ATOM 5675 N N . TYR C 1 230 ? -29.169 -7.807 60.917 1.00 13.25 227 TYR C N 1
ATOM 5676 C CA . TYR C 1 230 ? -28.664 -9.072 60.354 1.00 15.24 227 TYR C CA 1
ATOM 5677 C C . TYR C 1 230 ? -27.280 -9.349 60.970 1.00 17.27 227 TYR C C 1
ATOM 5678 O O . TYR C 1 230 ? -26.338 -9.611 60.221 1.00 16.65 227 TYR C O 1
ATOM 5687 N N . ASP C 1 231 ? -27.175 -9.219 62.281 1.00 18.46 228 ASP C N 1
ATOM 5688 C CA . ASP C 1 231 ? -25.901 -9.510 62.971 1.00 19.19 228 ASP C CA 1
ATOM 5689 C C . ASP C 1 231 ? -25.411 -10.916 62.569 1.00 20.15 228 ASP C C 1
ATOM 5690 O O . ASP C 1 231 ? -24.161 -11.135 62.420 1.00 20.53 228 ASP C O 1
ATOM 5695 N N . HIS C 1 232 ? -26.314 -11.888 62.498 1.00 19.56 229 HIS C N 1
ATOM 5696 C CA . HIS C 1 232 ? -25.891 -13.310 62.387 1.00 20.10 229 HIS C CA 1
ATOM 5697 C C . HIS C 1 232 ? -25.736 -13.844 60.988 1.00 20.50 229 HIS C C 1
ATOM 5698 O O . HIS C 1 232 ? -24.918 -14.753 60.738 1.00 20.33 229 HIS C O 1
ATOM 5705 N N . HIS C 1 233 ? -26.557 -13.352 60.046 1.00 18.19 230 HIS C N 1
ATOM 5706 C CA . HIS C 1 233 ? -26.642 -13.986 58.732 1.00 19.06 230 HIS C CA 1
ATOM 5707 C C . HIS C 1 233 ? -26.917 -12.968 57.629 1.00 18.03 230 HIS C C 1
ATOM 5708 O O . HIS C 1 233 ? -27.749 -13.181 56.740 1.00 15.99 230 HIS C O 1
ATOM 5715 N N . LEU C 1 234 ? -26.107 -11.922 57.635 1.00 17.92 231 LEU C N 1
ATOM 5716 C CA . LEU C 1 234 ? -26.162 -10.929 56.544 1.00 17.82 231 LEU C CA 1
ATOM 5717 C C . LEU C 1 234 ? -26.039 -11.592 55.166 1.00 18.35 231 LEU C C 1
ATOM 5718 O O . LEU C 1 234 ? -26.665 -11.175 54.163 1.00 15.28 231 LEU C O 1
ATOM 5723 N N . GLU C 1 235 ? -25.260 -12.685 55.073 1.00 18.54 232 GLU C N 1
ATOM 5724 C CA . GLU C 1 235 ? -25.090 -13.341 53.800 1.00 18.87 232 GLU C CA 1
ATOM 5725 C C . GLU C 1 235 ? -26.369 -13.942 53.254 1.00 17.10 232 GLU C C 1
ATOM 5726 O O . GLU C 1 235 ? -26.506 -14.179 52.057 1.00 17.64 232 GLU C O 1
ATOM 5732 N N . LEU C 1 236 ? -27.277 -14.305 54.162 1.00 16.79 233 LEU C N 1
ATOM 5733 C CA . LEU C 1 236 ? -28.566 -14.791 53.738 1.00 17.08 233 LEU C CA 1
ATOM 5734 C C . LEU C 1 236 ? -29.458 -13.681 53.155 1.00 16.16 233 LEU C C 1
ATOM 5735 O O . LEU C 1 236 ? -30.237 -13.903 52.225 1.00 17.36 233 LEU C O 1
ATOM 5740 N N . VAL C 1 237 ? -29.313 -12.497 53.703 1.00 14.97 234 VAL C N 1
ATOM 5741 C CA . VAL C 1 237 ? -29.982 -11.331 53.134 1.00 14.59 234 VAL C CA 1
ATOM 5742 C C . VAL C 1 237 ? -29.409 -11.045 51.757 1.00 13.85 234 VAL C C 1
ATOM 5743 O O . VAL C 1 237 ? -30.180 -10.888 50.783 1.00 13.94 234 VAL C O 1
ATOM 5747 N N . THR C 1 238 ? -28.082 -10.940 51.619 1.00 14.81 235 THR C N 1
ATOM 5748 C CA . THR C 1 238 ? -27.575 -10.589 50.303 1.00 15.33 235 THR C CA 1
ATOM 5749 C C . THR C 1 238 ? -27.889 -11.645 49.242 1.00 15.75 235 THR C C 1
ATOM 5750 O O . THR C 1 238 ? -28.165 -11.333 48.087 1.00 16.26 235 THR C O 1
ATOM 5754 N N . GLU C 1 239 ? -27.856 -12.920 49.623 1.00 18.10 236 GLU C N 1
ATOM 5755 C CA . GLU C 1 239 ? -28.240 -13.993 48.686 1.00 17.31 236 GLU C CA 1
ATOM 5756 C C . GLU C 1 239 ? -29.713 -13.882 48.251 1.00 16.37 236 GLU C C 1
ATOM 5757 O O . GLU C 1 239 ? -30.051 -14.102 47.067 1.00 15.10 236 GLU C O 1
ATOM 5763 N N . ALA C 1 240 ? -30.580 -13.489 49.185 1.00 15.28 237 ALA C N 1
ATOM 5764 C CA . ALA C 1 240 ? -31.974 -13.392 48.845 1.00 13.77 237 ALA C CA 1
ATOM 5765 C C . ALA C 1 240 ? -32.167 -12.211 47.860 1.00 12.33 237 ALA C C 1
ATOM 5766 O O . ALA C 1 240 ? -32.868 -12.292 46.882 1.00 12.03 237 ALA C O 1
ATOM 5768 N N . VAL C 1 241 ? -31.521 -11.097 48.171 1.00 12.84 238 VAL C N 1
ATOM 5769 C CA . VAL C 1 241 ? -31.555 -9.899 47.257 1.00 13.51 238 VAL C CA 1
ATOM 5770 C C . VAL C 1 241 ? -31.025 -10.267 45.861 1.00 13.43 238 VAL C C 1
ATOM 5771 O O . VAL C 1 241 ? -31.604 -9.935 44.856 1.00 12.98 238 VAL C O 1
ATOM 5775 N N . LYS C 1 242 ? -29.902 -10.986 45.842 1.00 15.25 239 LYS C N 1
ATOM 5776 C CA . LYS C 1 242 ? -29.254 -11.412 44.576 1.00 15.32 239 LYS C CA 1
ATOM 5777 C C . LYS C 1 242 ? -30.166 -12.267 43.729 1.00 13.59 239 LYS C C 1
ATOM 5778 O O . LYS C 1 242 ? -30.371 -12.003 42.595 1.00 14.04 239 LYS C O 1
ATOM 5784 N N . GLU C 1 243 ? -30.774 -13.292 44.328 1.00 15.07 240 GLU C N 1
ATOM 5785 C CA . GLU C 1 243 ? -31.664 -14.190 43.605 1.00 16.86 240 GLU C CA 1
ATOM 5786 C C . GLU C 1 243 ? -32.880 -13.479 43.050 1.00 15.93 240 GLU C C 1
ATOM 5787 O O . GLU C 1 243 ? -33.295 -13.701 41.900 1.00 16.20 240 GLU C O 1
ATOM 5793 N N . PHE C 1 244 ? -33.460 -12.595 43.883 1.00 14.20 241 PHE C N 1
ATOM 5794 C CA . PHE C 1 244 ? -34.650 -11.875 43.459 1.00 14.24 241 PHE C CA 1
ATOM 5795 C C . PHE C 1 244 ? -34.318 -10.934 42.322 1.00 13.20 241 PHE C C 1
ATOM 5796 O O . PHE C 1 244 ? -35.031 -10.848 41.331 1.00 14.49 241 PHE C O 1
ATOM 5804 N N . MET C 1 245 ? -33.198 -10.229 42.446 1.00 13.13 242 MET C N 1
ATOM 5805 C CA . MET C 1 245 ? -32.816 -9.281 41.423 1.00 13.80 242 MET C CA 1
ATOM 5806 C C . MET C 1 245 ? -32.405 -9.948 40.120 1.00 13.32 242 MET C C 1
ATOM 5807 O O . MET C 1 245 ? -32.741 -9.435 39.062 1.00 15.40 242 MET C O 1
ATOM 5812 N N . LEU C 1 246 ? -31.732 -11.100 40.197 1.00 14.80 243 LEU C N 1
ATOM 5813 C CA . LEU C 1 246 ? -31.367 -11.805 38.975 1.00 16.31 243 LEU C CA 1
ATOM 5814 C C . LEU C 1 246 ? -32.668 -12.187 38.238 1.00 16.93 243 LEU C C 1
ATOM 5815 O O . LEU C 1 246 ? -32.765 -12.106 37.016 1.00 18.91 243 LEU C O 1
ATOM 5820 N N . GLU C 1 247 ? -33.700 -12.571 38.983 1.00 16.55 244 GLU C N 1
ATOM 5821 C CA A GLU C 1 247 ? -34.989 -12.850 38.361 0.40 17.96 244 GLU C CA 1
ATOM 5822 C CA B GLU C 1 247 ? -35.005 -12.848 38.387 0.60 17.94 244 GLU C CA 1
ATOM 5823 C C . GLU C 1 247 ? -35.598 -11.635 37.658 1.00 18.35 244 GLU C C 1
ATOM 5824 O O . GLU C 1 247 ? -36.252 -11.758 36.597 1.00 18.91 244 GLU C O 1
ATOM 5835 N N . GLN C 1 248 ? -35.448 -10.445 38.229 1.00 17.88 245 GLN C N 1
ATOM 5836 C CA . GLN C 1 248 ? -36.017 -9.261 37.603 1.00 16.95 245 GLN C CA 1
ATOM 5837 C C . GLN C 1 248 ? -35.253 -8.783 36.395 1.00 17.77 245 GLN C C 1
ATOM 5838 O O . GLN C 1 248 ? -35.842 -8.247 35.441 1.00 17.28 245 GLN C O 1
ATOM 5844 N N . ILE C 1 249 ? -33.934 -8.913 36.451 1.00 17.58 246 ILE C N 1
ATOM 5845 C CA . ILE C 1 249 ? -33.052 -8.285 35.458 1.00 19.60 246 ILE C CA 1
ATOM 5846 C C . ILE C 1 249 ? -32.793 -9.247 34.320 1.00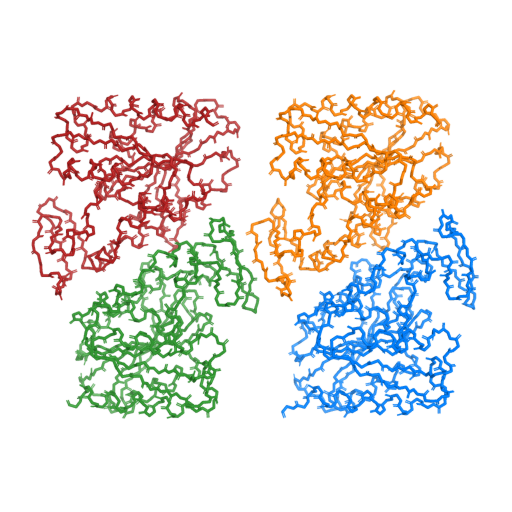 20.85 246 ILE C C 1
ATOM 5847 O O . ILE C 1 249 ? -32.241 -8.811 33.298 1.00 22.55 246 ILE C O 1
ATOM 5852 N N . ALA C 1 250 ? -33.137 -10.533 34.490 1.00 21.05 247 ALA C N 1
ATOM 5853 C CA . ALA C 1 250 ? -32.824 -11.532 33.441 1.00 22.96 247 ALA C CA 1
ATOM 5854 C C . ALA C 1 250 ? -33.628 -11.268 32.197 1.00 25.77 247 ALA C C 1
ATOM 5855 O O . ALA C 1 250 ? -34.822 -10.898 32.291 1.00 28.66 247 ALA C O 1
ATOM 5857 N N . SER D 1 1 ? -47.552 44.860 62.822 1.00 34.37 -2 SER D N 1
ATOM 5858 C CA . SER D 1 1 ? -46.205 45.461 62.664 1.00 32.74 -2 SER D CA 1
ATOM 5859 C C . SER D 1 1 ? -45.579 45.420 61.240 1.00 32.60 -2 SER D C 1
ATOM 5860 O O . SER D 1 1 ? -45.028 46.463 60.833 1.00 34.25 -2 SER D O 1
ATOM 5863 N N . GLY D 1 2 ? -45.631 44.295 60.476 1.00 29.16 -1 GLY D N 1
ATOM 5864 C CA . GLY D 1 2 ? -45.128 44.334 59.113 1.00 26.00 -1 GLY D CA 1
ATOM 5865 C C . GLY D 1 2 ? -44.521 43.092 58.497 1.00 22.79 -1 GLY D C 1
ATOM 5866 O O . GLY D 1 2 ? -44.728 41.994 58.949 1.00 19.54 -1 GLY D O 1
ATOM 5867 N N . ALA D 1 3 ? -43.766 43.314 57.438 1.00 21.27 0 ALA D N 1
ATOM 5868 C CA . ALA D 1 3 ? -43.176 42.258 56.596 1.00 20.40 0 ALA D CA 1
ATOM 5869 C C . ALA D 1 3 ? -42.046 41.557 57.308 1.00 19.45 0 ALA D C 1
ATOM 5870 O O . ALA D 1 3 ? -41.216 42.171 58.003 1.00 17.90 0 ALA D O 1
ATOM 5872 N N . MET D 1 4 ? -42.010 40.226 57.167 1.00 18.84 1 MET D N 1
ATOM 5873 C CA . MET D 1 4 ? -41.024 39.401 57.814 1.00 20.67 1 MET D CA 1
ATOM 5874 C C . MET D 1 4 ? -40.862 38.128 56.980 1.00 19.78 1 MET D C 1
ATOM 5875 O O . MET D 1 4 ? -41.557 37.948 55.990 1.00 14.73 1 MET D O 1
ATOM 5880 N N . TYR D 1 5 ? -39.894 37.315 57.363 1.00 19.82 2 TYR D N 1
ATOM 5881 C CA . TYR D 1 5 ? -39.804 35.987 56.752 1.00 19.70 2 TYR D CA 1
ATOM 5882 C C . TYR D 1 5 ? -39.518 34.949 57.793 1.00 18.22 2 TYR D C 1
ATOM 5883 O O . TYR D 1 5 ? -39.033 35.253 58.880 1.00 17.73 2 TYR D O 1
ATOM 5892 N N . ILE D 1 6 ? -39.877 33.707 57.457 1.00 16.78 3 ILE D N 1
ATOM 5893 C CA . ILE D 1 6 ? -39.719 32.579 58.348 1.00 16.59 3 ILE D CA 1
ATOM 5894 C C . ILE D 1 6 ? -38.873 31.592 57.561 1.00 16.42 3 ILE D C 1
ATOM 5895 O O . ILE D 1 6 ? -39.235 31.197 56.471 1.00 16.65 3 ILE D O 1
ATOM 5900 N N . ASP D 1 7 ? -37.736 31.189 58.119 1.00 16.43 4 ASP D N 1
ATOM 5901 C CA A ASP D 1 7 ? -36.788 30.272 57.501 0.50 17.45 4 ASP D CA 1
ATOM 5902 C CA B ASP D 1 7 ? -36.871 30.299 57.344 0.50 17.38 4 ASP D CA 1
ATOM 5903 C C . ASP D 1 7 ? -37.307 28.867 57.632 1.00 17.05 4 ASP D C 1
ATOM 5904 O O . ASP D 1 7 ? -37.791 28.521 58.710 1.00 19.20 4 ASP D O 1
ATOM 5913 N N . CYS D 1 8 ? -37.228 28.057 56.587 1.00 17.77 5 CYS D N 1
ATOM 5914 C CA . CYS D 1 8 ? -37.573 26.630 56.692 1.00 16.69 5 CYS D CA 1
ATOM 5915 C C . CYS D 1 8 ? -36.645 25.925 55.705 1.00 15.09 5 CYS D C 1
ATOM 5916 O O . CYS D 1 8 ? -36.788 26.042 54.524 1.00 15.26 5 CYS D O 1
ATOM 5919 N N . ASP D 1 9 ? -35.627 25.275 56.242 1.00 17.66 6 ASP D N 1
ATOM 5920 C CA . ASP D 1 9 ? -34.675 24.536 55.411 1.00 18.97 6 ASP D CA 1
ATOM 5921 C C . ASP D 1 9 ? -34.064 25.316 54.293 1.00 19.45 6 ASP D C 1
ATOM 5922 O O . ASP D 1 9 ? -33.952 24.841 53.175 1.00 19.88 6 ASP D O 1
ATOM 5927 N N . GLY D 1 10 ? -33.650 26.532 54.630 1.00 22.73 7 GLY D N 1
ATOM 5928 C CA . GLY D 1 10 ? -32.912 27.354 53.674 1.00 25.26 7 GLY D CA 1
ATOM 5929 C C . GLY D 1 10 ? -33.796 28.082 52.688 1.00 26.66 7 GLY D C 1
ATOM 5930 O O . GLY D 1 10 ? -33.272 28.765 51.799 1.00 30.12 7 GLY D O 1
ATOM 5931 N N . ILE D 1 11 ? -35.111 27.941 52.811 1.00 24.99 8 ILE D N 1
ATOM 5932 C CA . ILE D 1 11 ? -36.063 28.672 51.988 1.00 24.35 8 ILE D CA 1
ATOM 5933 C C . ILE D 1 11 ? -36.704 29.714 52.921 1.00 22.41 8 ILE D C 1
ATOM 5934 O O . ILE D 1 11 ? -37.061 29.407 54.018 1.00 25.40 8 ILE D O 1
ATOM 5939 N N . LYS D 1 12 ? -36.869 30.931 52.448 1.00 20.18 9 LYS D N 1
ATOM 5940 C CA . LYS D 1 12 ? -37.522 31.993 53.206 1.00 19.56 9 LYS D CA 1
ATOM 5941 C C . LYS D 1 12 ? -38.989 32.016 52.832 1.00 17.66 9 LYS D C 1
ATOM 5942 O O . LYS D 1 12 ? -39.333 32.116 51.676 1.00 18.87 9 LYS D O 1
ATOM 5945 N N . LEU D 1 13 ? -39.856 31.909 53.824 1.00 15.35 10 LEU D N 1
ATOM 5946 C CA . LEU D 1 13 ? -41.270 32.030 53.623 1.00 14.33 10 LEU D CA 1
ATOM 5947 C C . LEU D 1 13 ? -41.630 33.472 53.965 1.00 14.45 10 LEU D C 1
ATOM 5948 O O . LEU D 1 13 ? -41.488 33.882 55.112 1.00 15.24 10 LEU D O 1
ATOM 5953 N N . ASN D 1 14 ? -42.071 34.248 52.986 1.00 14.28 11 ASN D N 1
ATOM 5954 C CA . ASN D 1 14 ? -42.464 35.606 53.243 1.00 13.43 11 ASN D CA 1
ATOM 5955 C C . ASN D 1 14 ? -43.778 35.667 54.025 1.00 13.59 11 ASN D C 1
ATOM 5956 O O . ASN D 1 14 ? -44.720 34.915 53.764 1.00 14.86 11 ASN D O 1
ATOM 5961 N N . ALA D 1 15 ? -43.846 36.600 54.965 1.00 13.19 12 ALA D N 1
ATOM 5962 C CA . ALA D 1 15 ? -45.026 36.724 55.810 1.00 13.10 12 ALA D CA 1
ATOM 5963 C C . ALA D 1 15 ? -45.229 38.167 56.267 1.00 14.81 12 ALA D C 1
ATOM 5964 O O . ALA D 1 15 ? -44.344 38.992 56.055 1.00 14.35 12 ALA D O 1
ATOM 5966 N N . TYR D 1 16 ? -46.446 38.462 56.720 1.00 14.64 13 TYR D N 1
ATOM 5967 C CA . TYR D 1 16 ? -46.780 39.727 57.400 1.00 15.53 13 TYR D CA 1
ATOM 5968 C C . TYR D 1 16 ? -47.373 39.430 58.739 1.00 15.94 13 TYR D C 1
ATOM 5969 O O . TYR D 1 16 ? -48.306 38.622 58.847 1.00 17.15 13 TYR D O 1
ATOM 5978 N N . LEU D 1 17 ? -46.894 40.122 59.774 1.00 17.23 14 LEU D N 1
ATOM 5979 C CA . LEU D 1 17 ? -47.495 40.087 61.094 1.00 18.18 14 LEU D CA 1
ATOM 5980 C C . LEU D 1 17 ? -48.203 41.409 61.319 1.00 18.42 14 LEU D C 1
ATOM 5981 O O . LEU D 1 17 ? -47.576 42.464 61.126 1.00 18.24 14 LEU D O 1
ATOM 5986 N N . ASP D 1 18 ? -49.510 41.371 61.605 1.00 17.81 15 ASP D N 1
ATOM 5987 C CA . ASP D 1 18 ? -50.320 42.539 61.887 1.00 18.59 15 ASP D CA 1
ATOM 5988 C C . ASP D 1 18 ? -50.980 42.395 63.199 1.00 19.38 15 ASP D C 1
ATOM 5989 O O . ASP D 1 18 ? -51.596 41.380 63.516 1.00 16.87 15 ASP D O 1
ATOM 5994 N N . MET D 1 19 ? -50.787 43.431 64.043 1.00 20.22 16 MET D N 1
ATOM 5995 C CA . MET D 1 19 ? -51.313 43.450 65.403 1.00 20.81 16 MET D CA 1
ATOM 5996 C C . MET D 1 19 ? -52.632 44.214 65.450 1.00 21.63 16 MET D C 1
ATOM 5997 O O . MET D 1 19 ? -52.866 45.105 64.618 1.00 22.09 16 MET D O 1
ATOM 6002 N N . PRO D 1 20 ? -53.477 43.878 66.432 1.00 22.92 17 PRO D N 1
ATOM 6003 C CA . PRO D 1 20 ? -54.617 44.752 66.655 1.00 25.60 17 PRO D CA 1
ATOM 6004 C C . PRO D 1 20 ? -54.136 46.136 67.099 1.00 28.06 17 PRO D C 1
ATOM 6005 O O . PRO D 1 20 ? -52.987 46.315 67.506 1.00 26.41 17 PRO D O 1
ATOM 6009 N N . LYS D 1 21 ? -55.054 47.075 66.981 1.00 31.13 18 LYS D N 1
ATOM 6010 C CA . LYS D 1 21 ? -54.905 48.436 67.487 1.00 33.38 18 LYS D CA 1
ATOM 6011 C C . LYS D 1 21 ? -54.631 48.307 68.955 1.00 35.53 18 LYS D C 1
ATOM 6012 O O . LYS D 1 21 ? -55.244 47.475 69.639 1.00 37.40 18 LYS D O 1
ATOM 6014 N N . ASN D 1 22 ? -53.661 49.081 69.428 1.00 37.67 19 ASN D N 1
ATOM 6015 C CA . ASN D 1 22 ? -53.222 49.047 70.848 1.00 37.92 19 ASN D CA 1
ATOM 6016 C C . ASN D 1 22 ? -51.923 48.327 71.114 1.00 38.78 19 ASN D C 1
ATOM 6017 O O . ASN D 1 22 ? -51.416 48.441 72.224 1.00 40.49 19 ASN D O 1
ATOM 6019 N N . ASN D 1 23 ? -51.381 47.579 70.143 1.00 39.08 20 ASN D N 1
ATOM 6020 C CA . ASN D 1 23 ? -50.228 46.700 70.440 1.00 38.12 20 ASN D CA 1
ATOM 6021 C C . ASN D 1 23 ? -50.503 45.989 71.776 1.00 38.04 20 ASN D C 1
ATOM 6022 O O . ASN D 1 23 ? -49.778 46.214 72.782 1.00 39.37 20 ASN D O 1
ATOM 6024 N N . PRO D 1 24 ? -51.578 45.165 71.818 1.00 35.57 21 PRO D N 1
ATOM 6025 C CA . PRO D 1 24 ? -51.892 44.378 73.018 1.00 34.84 21 PRO D CA 1
ATOM 6026 C C . PRO D 1 24 ? -50.701 43.577 73.460 1.00 33.25 21 PRO D C 1
ATOM 6027 O O . PRO D 1 24 ? -49.999 42.989 72.623 1.00 33.49 21 PRO D O 1
ATOM 6031 N N . GLU D 1 25 ? -50.484 43.556 74.766 1.00 32.26 22 GLU D N 1
ATOM 6032 C CA . GLU D 1 25 ? -49.505 42.656 75.381 1.00 30.56 22 GLU D CA 1
ATOM 6033 C C . GLU D 1 25 ? -49.759 41.175 75.053 1.00 28.82 22 GLU D C 1
ATOM 6034 O O . GLU D 1 25 ? -48.816 40.405 74.865 1.00 28.65 22 GLU D O 1
ATOM 6036 N N . LYS D 1 26 ? -51.031 40.783 75.092 1.00 26.73 23 LYS D N 1
ATOM 6037 C CA . LYS D 1 26 ? -51.427 39.395 74.890 1.00 25.62 23 LYS D CA 1
ATOM 6038 C C . LYS D 1 26 ? -52.655 39.337 74.007 1.00 23.74 23 LYS D C 1
ATOM 6039 O O . LYS D 1 26 ? -53.642 40.020 74.256 1.00 24.15 23 LYS D O 1
ATOM 6045 N N . CYS D 1 27 ? -52.629 38.533 72.936 1.00 20.99 24 CYS D N 1
ATOM 6046 C CA . CYS D 1 27 ? -53.836 38.419 72.130 1.00 19.47 24 CYS D CA 1
ATOM 6047 C C . CYS D 1 27 ? -53.709 37.109 71.311 1.00 17.82 24 CYS D C 1
ATOM 6048 O O . CYS D 1 27 ? -52.631 36.578 71.197 1.00 16.83 24 CYS D O 1
ATOM 6051 N N . PRO D 1 28 ? -54.830 36.635 70.787 1.00 18.16 25 PRO D N 1
ATOM 6052 C CA . PRO D 1 28 ? -54.786 35.488 69.906 1.00 17.30 25 PRO D CA 1
ATOM 6053 C C . PRO D 1 28 ? -54.157 35.851 68.582 1.00 15.94 25 PRO D C 1
ATOM 6054 O O . PRO D 1 28 ? -54.042 37.033 68.205 1.00 16.21 25 PRO D O 1
ATOM 6058 N N . LEU D 1 29 ? -53.796 34.803 67.829 1.00 15.57 26 LEU D N 1
ATOM 6059 C CA . LEU D 1 29 ? -53.188 34.960 66.523 1.00 15.68 26 LEU D CA 1
ATOM 6060 C C . LEU D 1 29 ? -53.845 33.991 65.537 1.00 14.36 26 LEU D C 1
ATOM 6061 O O . LEU D 1 29 ? -54.010 32.830 65.834 1.00 15.37 26 LEU D O 1
ATOM 6066 N N . CYS D 1 30 ? -54.181 34.487 64.366 1.00 12.72 27 CYS D N 1
ATOM 6067 C CA . CYS D 1 30 ? -54.645 33.653 63.238 1.00 12.54 27 CYS D CA 1
ATOM 6068 C C . CYS D 1 30 ? -53.633 33.615 62.132 1.00 12.24 27 CYS D C 1
ATOM 6069 O O . CYS D 1 30 ? -53.217 34.642 61.589 1.00 11.49 27 CYS D O 1
ATOM 6072 N N . ILE D 1 31 ? -53.202 32.386 61.807 1.00 12.58 28 ILE D N 1
ATOM 6073 C CA . ILE D 1 31 ? -52.317 32.144 60.650 1.00 12.19 28 ILE D CA 1
ATOM 6074 C C . ILE D 1 31 ? -53.198 32.109 59.434 1.00 12.37 28 ILE D C 1
ATOM 6075 O O . ILE D 1 31 ? -54.251 31.433 59.461 1.00 12.18 28 ILE D O 1
ATOM 6080 N N . ILE D 1 32 ? -52.874 32.882 58.392 1.00 11.17 29 ILE D N 1
ATOM 6081 C CA . ILE D 1 32 ? -53.712 32.987 57.201 1.00 10.69 29 ILE D CA 1
ATOM 6082 C C . ILE D 1 32 ? -52.873 32.586 56.021 1.00 11.31 29 ILE D C 1
ATOM 6083 O O . ILE D 1 32 ? -51.843 33.249 55.696 1.00 10.31 29 ILE D O 1
ATOM 6088 N N . ILE D 1 33 ? -53.314 31.566 55.324 1.00 10.22 30 ILE D N 1
ATOM 6089 C CA . ILE D 1 33 ? -52.526 30.971 54.195 1.00 9.12 30 ILE D CA 1
ATOM 6090 C C . ILE D 1 33 ? -53.236 31.138 52.872 1.00 8.70 30 ILE D C 1
ATOM 6091 O O . ILE D 1 33 ? -54.292 30.539 52.629 1.00 11.40 30 ILE D O 1
ATOM 6096 N N . HIS D 1 34 ? -52.718 32.012 52.017 1.00 10.18 31 HIS D N 1
ATOM 6097 C CA . HIS D 1 34 ? -53.293 32.224 50.725 1.00 8.37 31 HIS D CA 1
ATOM 6098 C C . HIS D 1 34 ? -53.035 30.978 49.817 1.00 8.42 31 HIS D C 1
ATOM 6099 O O . HIS D 1 34 ? -52.270 30.020 50.172 1.00 10.29 31 HIS D O 1
ATOM 6106 N N . GLY D 1 35 ? -53.700 30.969 48.667 1.00 9.95 32 GLY D N 1
ATOM 6107 C CA . GLY D 1 35 ? -53.650 29.775 47.809 1.00 9.69 32 GLY D CA 1
ATOM 6108 C C . GLY D 1 35 ? -52.512 29.772 46.841 1.00 10.98 32 GLY D C 1
ATOM 6109 O O . GLY D 1 35 ? -51.590 30.643 46.882 1.00 11.50 32 GLY D O 1
ATOM 6110 N N A PHE D 1 36 ? -52.552 28.803 45.934 0.70 12.25 33 PHE D N 1
ATOM 6111 N N B PHE D 1 36 ? -52.540 28.812 45.922 0.30 10.75 33 PHE D N 1
ATOM 6112 C CA A PHE D 1 36 ? -51.407 28.515 45.095 0.70 13.03 33 PHE D CA 1
ATOM 6113 C CA B PHE D 1 36 ? -51.400 28.597 45.045 0.30 10.60 33 PHE D CA 1
ATOM 6114 C C A PHE D 1 36 ? -51.101 29.674 44.166 0.70 13.65 33 PHE D C 1
ATOM 6115 C C B PHE D 1 36 ? -51.328 29.570 43.883 0.30 10.10 33 PHE D C 1
ATOM 6116 O O A PHE D 1 36 ? -49.983 30.183 44.166 0.70 13.34 33 PHE D O 1
ATOM 6117 O O B PHE D 1 36 ? -52.135 29.546 42.998 0.30 8.79 33 PHE D O 1
ATOM 6132 N N A THR D 1 37 ? -52.111 30.201 43.499 0.70 13.45 34 THR D N 1
ATOM 6133 N N B THR D 1 37 ? -50.277 30.368 43.881 0.30 10.48 34 THR D N 1
ATOM 6134 C CA A THR D 1 37 ? -51.885 31.358 42.559 0.70 14.98 34 THR D CA 1
ATOM 6135 C CA B THR D 1 37 ? -50.164 31.527 43.014 0.30 11.28 34 THR D CA 1
ATOM 6136 C C A THR D 1 37 ? -51.786 32.734 43.188 0.70 16.71 34 THR D C 1
ATOM 6137 C C B THR D 1 37 ? -50.941 32.795 43.497 0.30 12.75 34 THR D C 1
ATOM 6138 O O A THR D 1 37 ? -51.547 33.739 42.495 0.70 18.29 34 THR D O 1
ATOM 6139 O O B THR D 1 37 ? -50.639 33.837 42.939 0.30 12.30 34 THR D O 1
ATOM 6146 N N . GLY D 1 38 ? -51.872 32.764 44.508 1.00 15.28 35 GLY D N 1
ATOM 6147 C CA . GLY D 1 38 ? -52.281 33.998 45.189 1.00 15.00 35 GLY D CA 1
ATOM 6148 C C . GLY D 1 38 ? -51.175 34.637 45.993 1.00 13.85 35 GLY D C 1
ATOM 6149 O O . GLY D 1 38 ? -49.964 34.335 45.880 1.00 14.50 35 GLY D O 1
ATOM 6150 N N . HIS D 1 39 ? -51.575 35.672 46.725 1.00 12.94 36 HIS D N 1
ATOM 6151 C CA A HIS D 1 39 ? -50.620 36.428 47.506 0.50 12.74 36 HIS D CA 1
ATOM 6152 C CA B HIS D 1 39 ? -50.643 36.547 47.426 0.50 13.93 36 HIS D CA 1
ATOM 6153 C C . HIS D 1 39 ? -51.278 37.011 48.721 1.00 12.38 36 HIS D C 1
ATOM 6154 O O . HIS D 1 39 ? -52.491 37.189 48.774 1.00 13.65 36 HIS D O 1
ATOM 6167 N N . SER D 1 40 ? -50.450 37.284 49.713 1.00 12.91 37 SER D N 1
ATOM 6168 C CA . SER D 1 40 ? -50.929 37.766 51.027 1.00 13.21 37 SER D CA 1
ATOM 6169 C C . SER D 1 40 ? -51.628 39.119 50.983 1.00 15.12 37 SER D C 1
ATOM 6170 O O . SER D 1 40 ? -52.436 39.466 51.870 1.00 13.95 37 SER D O 1
ATOM 6173 N N . GLU D 1 41 ? -51.270 39.885 49.960 1.00 15.47 38 GLU D N 1
ATOM 6174 C CA . GLU D 1 41 ? -51.858 41.222 49.800 1.00 15.68 38 GLU D CA 1
ATOM 6175 C C . GLU D 1 41 ? -53.100 41.286 49.009 1.00 16.78 38 GLU D C 1
ATOM 6176 O O . GLU D 1 41 ? -53.570 42.397 48.728 1.00 18.55 38 GLU D O 1
ATOM 6182 N N . GLU D 1 42 ? -53.604 40.159 48.528 1.00 16.46 39 GLU D N 1
ATOM 6183 C CA . GLU D 1 42 ? -54.782 40.173 47.695 1.00 17.09 39 GLU D CA 1
ATOM 6184 C C . GLU D 1 42 ? -56.041 40.580 48.490 1.00 15.72 39 GLU D C 1
ATOM 6185 O O . GLU D 1 42 ? -56.156 40.339 49.707 1.00 15.32 39 GLU D O 1
ATOM 6191 N N . ARG D 1 43 ? -57.021 41.171 47.787 1.00 16.56 40 ARG D N 1
ATOM 6192 C CA . ARG D 1 43 ? -58.189 41.695 48.477 1.00 17.55 40 ARG D CA 1
ATOM 6193 C C . ARG D 1 43 ? -58.880 40.727 49.404 1.00 15.22 40 ARG D C 1
ATOM 6194 O O . ARG D 1 43 ? -59.269 41.112 50.498 1.00 15.80 40 ARG D O 1
ATOM 6202 N N . HIS D 1 44 ? -59.112 39.479 48.952 1.00 14.40 41 HIS D N 1
ATOM 6203 C CA . HIS D 1 44 ? -59.832 38.522 49.759 1.00 16.17 41 HIS D CA 1
ATOM 6204 C C . HIS D 1 44 ? -59.094 38.166 51.040 1.00 16.72 41 HIS D C 1
ATOM 6205 O O . HIS D 1 44 ? -59.720 38.040 52.090 1.00 22.00 41 HIS D O 1
ATOM 6212 N N . ILE D 1 45 ? -57.766 38.159 51.015 1.00 13.98 42 ILE D N 1
ATOM 6213 C CA . ILE D 1 45 ? -57.009 37.883 52.224 1.00 13.15 42 ILE D CA 1
ATOM 6214 C C . ILE D 1 45 ? -56.966 39.108 53.175 1.00 12.88 42 ILE D C 1
ATOM 6215 O O . ILE D 1 45 ? -57.124 38.971 54.365 1.00 15.10 42 ILE D O 1
ATOM 6220 N N . VAL D 1 46 ? -56.706 40.289 52.627 1.00 13.20 43 VAL D N 1
ATOM 6221 C CA . VAL D 1 46 ? -56.470 41.491 53.417 1.00 13.76 43 VAL D CA 1
ATOM 6222 C C . VAL D 1 46 ? -57.794 41.824 54.161 1.00 13.99 43 VAL D C 1
ATOM 6223 O O . VAL D 1 46 ? -57.788 42.260 55.293 1.00 13.96 43 VAL D O 1
ATOM 6227 N N . ALA D 1 47 ? -58.922 41.626 53.480 1.00 14.86 44 ALA D N 1
ATOM 6228 C CA . ALA D 1 47 ? -60.194 41.913 54.117 1.00 14.83 44 ALA D CA 1
ATOM 6229 C C . ALA D 1 47 ? -60.422 41.054 55.342 1.00 14.93 44 ALA D C 1
ATOM 6230 O O . ALA D 1 47 ? -60.930 41.492 56.411 1.00 15.63 44 ALA D O 1
ATOM 6232 N N . VAL D 1 48 ? -60.069 39.779 55.227 1.00 13.23 45 VAL D N 1
ATOM 6233 C CA . VAL D 1 48 ? -60.167 38.889 56.375 1.00 13.98 45 VAL D CA 1
ATOM 6234 C C . VAL D 1 48 ? -59.183 39.268 57.493 1.00 13.83 45 VAL D C 1
ATOM 6235 O O . VAL D 1 48 ? -59.513 39.235 58.702 1.00 15.10 45 VAL D O 1
ATOM 6239 N N . GLN D 1 49 ? -57.985 39.659 57.075 1.00 14.65 46 GLN D N 1
ATOM 6240 C CA . GLN D 1 49 ? -56.944 40.055 57.974 1.00 14.40 46 GLN D CA 1
ATOM 6241 C C . GLN D 1 49 ? -57.389 41.262 58.838 1.00 14.82 46 GLN D C 1
ATOM 6242 O O . GLN D 1 49 ? -57.222 41.256 60.044 1.00 16.67 46 GLN D O 1
ATOM 6248 N N . GLU D 1 50 ? -57.871 42.265 58.156 1.00 16.38 47 GLU D N 1
ATOM 6249 C CA . GLU D 1 50 ? -58.301 43.512 58.800 1.00 17.18 47 GLU D CA 1
ATOM 6250 C C . GLU D 1 50 ? -59.465 43.255 59.718 1.00 17.23 47 GLU D C 1
ATOM 6251 O O . GLU D 1 50 ? -59.502 43.760 60.837 1.00 17.71 47 GLU D O 1
ATOM 6257 N N . THR D 1 51 ? -60.384 42.383 59.326 1.00 16.21 48 THR D N 1
ATOM 6258 C CA . THR D 1 51 ? -61.517 42.038 60.194 1.00 16.88 48 THR D CA 1
ATOM 6259 C C . THR D 1 51 ? -61.065 41.387 61.469 1.00 16.18 48 THR D C 1
ATOM 6260 O O . THR D 1 51 ? -61.521 41.729 62.573 1.00 16.29 48 THR D O 1
ATOM 6264 N N . LEU D 1 52 ? -60.113 40.451 61.358 1.00 14.26 49 LEU D N 1
ATOM 6265 C CA . LEU D 1 52 ? -59.623 39.776 62.514 1.00 15.06 49 LEU D CA 1
ATOM 6266 C C . LEU D 1 52 ? -58.921 40.821 63.439 1.00 15.67 49 LEU D C 1
ATOM 6267 O O . LEU D 1 52 ? -59.119 40.805 64.639 1.00 18.15 49 LEU D O 1
ATOM 6272 N N . ASN D 1 53 ? -58.095 41.682 62.857 1.00 15.99 50 ASN D N 1
ATOM 6273 C CA . ASN D 1 53 ? -57.333 42.662 63.614 1.00 16.75 50 ASN D CA 1
ATOM 6274 C C . ASN D 1 53 ? -58.306 43.572 64.410 1.00 18.28 50 ASN D C 1
ATOM 6275 O O . ASN D 1 53 ? -58.026 43.888 65.562 1.00 18.73 50 ASN D O 1
ATOM 6280 N N . GLU D 1 54 ? -59.413 43.951 63.777 1.00 18.14 51 GLU D N 1
ATOM 6281 C CA . GLU D 1 54 ? -60.446 44.830 64.391 1.00 20.48 51 GLU D CA 1
ATOM 6282 C C . GLU D 1 54 ? -61.088 44.230 65.599 1.00 20.87 51 GLU D C 1
ATOM 6283 O O . GLU D 1 54 ? -61.444 44.974 66.543 1.00 23.20 51 GLU D O 1
ATOM 6289 N N . ILE D 1 55 ? -61.214 42.914 65.657 1.00 19.35 52 ILE D N 1
ATOM 6290 C CA . ILE D 1 55 ? -61.723 42.229 66.874 1.00 19.59 52 ILE D CA 1
ATOM 6291 C C . ILE D 1 55 ? -60.651 41.731 67.813 1.00 18.66 52 ILE D C 1
ATOM 6292 O O . ILE D 1 55 ? -60.910 40.861 68.648 1.00 21.09 52 ILE D O 1
ATOM 6297 N N . GLY D 1 56 ? -59.422 42.237 67.653 1.00 17.77 53 GLY D N 1
ATOM 6298 C CA . GLY D 1 56 ? -58.349 41.955 68.590 1.00 17.78 53 GLY D CA 1
ATOM 6299 C C . GLY D 1 56 ? -57.514 40.698 68.395 1.00 16.87 53 GLY D C 1
ATOM 6300 O O . GLY D 1 56 ? -56.836 40.236 69.318 1.00 19.45 53 GLY D O 1
ATOM 6301 N N . VAL D 1 57 ? -57.656 40.122 67.201 1.00 17.08 54 VAL D N 1
ATOM 6302 C CA . VAL D 1 57 ? -56.896 38.970 66.761 1.00 16.02 54 VAL D CA 1
ATOM 6303 C C . VAL D 1 57 ? -55.742 39.411 65.833 1.00 14.55 54 VAL D C 1
ATOM 6304 O O . VAL D 1 57 ? -55.956 39.941 64.747 1.00 15.23 54 VAL D O 1
ATOM 6308 N N . ALA D 1 58 ? -54.516 39.153 66.284 1.00 14.55 55 ALA D N 1
ATOM 6309 C CA . ALA D 1 58 ? -53.323 39.369 65.489 1.00 14.41 55 ALA D CA 1
ATOM 6310 C C . ALA D 1 58 ? -53.368 38.375 64.304 1.00 14.85 55 ALA D C 1
ATOM 6311 O O . ALA D 1 58 ? -53.985 37.322 64.386 1.00 14.40 55 ALA D O 1
ATOM 6313 N N . THR D 1 59 ? -52.722 38.757 63.226 1.00 12.77 56 THR D N 1
ATOM 6314 C CA . THR D 1 59 ? -52.669 37.849 62.070 1.00 13.23 56 THR D CA 1
ATOM 6315 C C . THR D 1 59 ? -51.266 37.657 61.576 1.00 13.50 56 THR D C 1
ATOM 6316 O O . THR D 1 59 ? -50.427 38.570 61.583 1.00 13.50 56 THR D O 1
ATOM 6320 N N . LEU D 1 60 ? -51.011 36.436 61.126 1.00 12.08 57 LEU D N 1
ATOM 6321 C CA . LEU D 1 60 ? -49.758 36.075 60.446 1.00 12.65 57 LEU D CA 1
ATOM 6322 C C . LEU D 1 60 ? -50.162 35.548 59.070 1.00 12.54 57 LEU D C 1
ATOM 6323 O O . LEU D 1 60 ? -50.502 34.380 58.929 1.00 11.90 57 LEU D O 1
ATOM 6328 N N . ARG D 1 61 ? -50.081 36.424 58.060 1.00 11.64 58 ARG D N 1
ATOM 6329 C CA . ARG D 1 61 ? -50.320 36.015 56.664 1.00 12.65 58 ARG D CA 1
ATOM 6330 C C . ARG D 1 61 ? -49.024 35.417 56.171 1.00 13.29 58 ARG D C 1
ATOM 6331 O O . ARG D 1 61 ? -47.984 36.088 56.264 1.00 13.75 58 ARG D O 1
ATOM 6339 N N . ALA D 1 62 ? -49.052 34.203 55.634 1.00 11.69 59 ALA D N 1
ATOM 6340 C CA . ALA D 1 62 ? -47.826 33.587 55.173 1.00 12.12 59 ALA D CA 1
ATOM 6341 C C . ALA D 1 62 ? -47.928 32.875 53.861 1.00 11.48 59 ALA D C 1
ATOM 6342 O O . ALA D 1 62 ? -48.963 32.306 53.513 1.00 11.81 59 ALA D O 1
ATOM 6344 N N . ASP D 1 63 ? -46.826 32.981 53.115 1.00 11.25 60 ASP D N 1
ATOM 6345 C CA . ASP D 1 63 ? -46.613 32.094 51.995 1.00 12.02 60 ASP D CA 1
ATOM 6346 C C . ASP D 1 63 ? -46.308 30.678 52.452 1.00 11.02 60 ASP D C 1
ATOM 6347 O O . ASP D 1 63 ? -45.418 30.492 53.286 1.00 11.92 60 ASP D O 1
ATOM 6352 N N . MET D 1 64 ? -46.951 29.680 51.829 1.00 10.97 61 MET D N 1
ATOM 6353 C CA . MET D 1 64 ? -46.709 28.271 52.111 1.00 11.31 61 MET D CA 1
ATOM 6354 C C . MET D 1 64 ? -45.600 27.685 51.249 1.00 11.99 61 MET D C 1
ATOM 6355 O O . MET D 1 64 ? -45.354 26.467 51.310 1.00 11.61 61 MET D O 1
ATOM 6360 N N . TYR D 1 65 ? -44.915 28.532 50.495 1.00 12.19 62 TYR D N 1
ATOM 6361 C CA . TYR D 1 65 ? -43.795 28.157 49.653 1.00 14.27 62 TYR D CA 1
ATOM 6362 C C . TYR D 1 65 ? -42.820 29.335 49.542 1.00 17.21 62 TYR D C 1
ATOM 6363 O O . TYR D 1 65 ? -43.175 30.479 49.819 1.00 14.36 62 TYR D O 1
ATOM 6372 N N . GLY D 1 66 ? -41.598 29.033 49.104 1.00 19.86 63 GLY D N 1
ATOM 6373 C CA . GLY D 1 66 ? -40.591 30.059 48.811 1.00 23.69 63 GLY D CA 1
ATOM 6374 C C . GLY D 1 66 ? -40.776 30.740 47.462 1.00 26.90 63 GLY D C 1
ATOM 6375 O O . GLY D 1 66 ? -41.564 30.276 46.629 1.00 29.95 63 GLY D O 1
ATOM 6376 N N . HIS D 1 67 ? -40.068 31.846 47.193 1.00 30.43 64 HIS D N 1
ATOM 6377 C CA . HIS D 1 67 ? -40.324 32.617 45.942 1.00 31.15 64 HIS D CA 1
ATOM 6378 C C . HIS D 1 67 ? -39.023 32.887 45.198 1.00 34.28 64 HIS D C 1
ATOM 6379 O O . HIS D 1 67 ? -38.028 32.192 45.447 1.00 37.30 64 HIS D O 1
ATOM 6381 N N . ASP D 1 76 ? -40.844 22.886 42.099 1.00 17.73 73 ASP D N 1
ATOM 6382 C CA . ASP D 1 76 ? -41.568 21.642 42.216 1.00 16.20 73 ASP D CA 1
ATOM 6383 C C . ASP D 1 76 ? -42.381 21.665 43.497 1.00 16.08 73 ASP D C 1
ATOM 6384 O O . ASP D 1 76 ? -42.073 21.010 44.481 1.00 16.34 73 ASP D O 1
ATOM 6389 N N . HIS D 1 77 ? -43.479 22.409 43.453 1.00 13.25 74 HIS D N 1
ATOM 6390 C CA . HIS D 1 77 ? -44.401 22.442 44.594 1.00 12.18 74 HIS D CA 1
ATOM 6391 C C . HIS D 1 77 ? -45.141 21.135 44.813 1.00 10.77 74 HIS D C 1
ATOM 6392 O O . HIS D 1 77 ? -45.657 20.501 43.886 1.00 12.13 74 HIS D O 1
ATOM 6399 N N . THR D 1 78 ? -45.193 20.700 46.069 1.00 9.98 75 THR D N 1
ATOM 6400 C CA . THR D 1 78 ? -46.098 19.623 46.470 1.00 8.93 75 THR D CA 1
ATOM 6401 C C . THR D 1 78 ? -46.728 19.933 47.824 1.00 9.24 75 THR D C 1
ATOM 6402 O O . THR D 1 78 ? -46.221 20.732 48.595 1.00 8.67 75 THR D O 1
ATOM 6406 N N . LEU D 1 79 ? -47.807 19.214 48.136 1.00 10.23 76 LEU D N 1
ATOM 6407 C CA . LEU D 1 79 ? -48.446 19.347 49.457 1.00 9.93 76 LEU D CA 1
ATOM 6408 C C . LEU D 1 79 ? -47.559 18.905 50.625 1.00 9.51 76 LEU D C 1
ATOM 6409 O O . LEU D 1 79 ? -47.716 19.418 51.729 1.00 9.69 76 LEU D O 1
ATOM 6414 N N . PHE D 1 80 ? -46.570 18.043 50.393 1.00 8.44 77 PHE D N 1
ATOM 6415 C CA . PHE D 1 80 ? -45.671 17.701 51.480 1.00 9.20 77 PHE D CA 1
ATOM 6416 C C . PHE D 1 80 ? -44.725 18.886 51.774 1.00 9.23 77 PHE D C 1
ATOM 6417 O O . PHE D 1 80 ? -44.437 19.124 52.938 1.00 10.12 77 PHE D O 1
ATOM 6425 N N . LYS D 1 81 ? -44.277 19.635 50.755 1.00 8.23 78 LYS D N 1
ATOM 6426 C CA . LYS D 1 81 ? -43.457 20.818 50.964 1.00 9.68 78 LYS D CA 1
ATOM 6427 C C . LYS D 1 81 ? -44.296 21.902 51.652 1.00 6.54 78 LYS D C 1
ATOM 6428 O O . LYS D 1 81 ? -43.908 22.442 52.668 1.00 9.07 78 LYS D O 1
ATOM 6434 N N . TRP D 1 82 ? -45.531 22.098 51.149 1.00 7.77 79 TRP D N 1
ATOM 6435 C CA . TRP D 1 82 ? -46.381 23.123 51.708 1.00 8.62 79 TRP D CA 1
ATOM 6436 C C . TRP D 1 82 ? -46.759 22.863 53.136 1.00 8.14 79 TRP D C 1
ATOM 6437 O O . TRP D 1 82 ? -46.733 23.781 53.986 1.00 8.96 79 TRP D O 1
ATOM 6448 N N . LEU D 1 83 ? -47.076 21.629 53.476 1.00 8.17 80 LEU D N 1
ATOM 6449 C CA . LEU D 1 83 ? -47.373 21.309 54.869 1.00 7.76 80 LEU D CA 1
ATOM 6450 C C . LEU D 1 83 ? -46.131 21.460 55.781 1.00 7.76 80 LEU D C 1
ATOM 6451 O O . LEU D 1 83 ? -46.251 21.939 56.917 1.00 8.27 80 LEU D O 1
ATOM 6456 N N . THR D 1 84 ? -44.968 21.016 55.293 1.00 8.12 81 THR D N 1
ATOM 6457 C CA . THR D 1 84 ? -43.752 21.212 56.023 1.00 7.87 81 THR D CA 1
ATOM 6458 C C . THR D 1 84 ? -43.579 22.697 56.341 1.00 7.62 81 THR D C 1
ATOM 6459 O O . THR D 1 84 ? -43.222 23.080 57.470 1.00 9.84 81 THR D O 1
ATOM 6463 N N . ASN D 1 85 ? -43.823 23.557 55.358 1.00 7.25 82 ASN D N 1
ATOM 6464 C CA . ASN D 1 85 ? -43.662 24.979 55.513 1.00 8.30 82 ASN D CA 1
ATOM 6465 C C . ASN D 1 85 ? -44.691 25.508 56.499 1.00 9.34 82 ASN D C 1
ATOM 6466 O O . ASN D 1 85 ? -44.345 26.317 57.350 1.00 9.50 82 ASN D O 1
ATOM 6471 N N . ILE D 1 86 ? -45.930 25.050 56.431 1.00 9.64 83 ILE D N 1
ATOM 6472 C CA . ILE D 1 86 ? -46.897 25.541 57.405 1.00 10.38 83 ILE D CA 1
ATOM 6473 C C . ILE D 1 86 ? -46.582 25.094 58.818 1.00 10.27 83 ILE D C 1
ATOM 6474 O O . ILE D 1 86 ? -46.802 25.874 59.760 1.00 11.14 83 ILE D O 1
ATOM 6479 N N . LEU D 1 87 ? -46.000 23.902 58.986 1.00 10.32 84 LEU D N 1
ATOM 6480 C CA . LEU D 1 87 ? -45.554 23.504 60.316 1.00 10.76 84 LEU D CA 1
ATOM 6481 C C . LEU D 1 87 ? -44.504 24.472 60.819 1.00 11.20 84 LEU D C 1
ATOM 6482 O O . LEU D 1 87 ? -44.456 24.758 61.999 1.00 10.79 84 LEU D O 1
ATOM 6487 N N . ALA D 1 88 ? -43.649 24.974 59.917 1.00 10.12 85 ALA D N 1
ATOM 6488 C CA . ALA D 1 88 ? -42.613 25.950 60.321 1.00 11.76 85 ALA D CA 1
ATOM 6489 C C . ALA D 1 88 ? -43.226 27.264 60.748 1.00 12.01 85 ALA D C 1
ATOM 6490 O O . ALA D 1 88 ? -42.748 27.900 61.679 1.00 11.51 85 ALA D O 1
ATOM 6492 N N . VAL D 1 89 ? -44.276 27.646 60.061 1.00 10.82 86 VAL D N 1
ATOM 6493 C CA . VAL D 1 89 ? -45.026 28.830 60.399 1.00 11.74 86 VAL D CA 1
ATOM 6494 C C . VAL D 1 89 ? -45.660 28.682 61.783 1.00 12.61 86 VAL D C 1
ATOM 6495 O O . VAL D 1 89 ? -45.641 29.621 62.622 1.00 12.61 86 VAL D O 1
ATOM 6499 N N . VAL D 1 90 ? -46.246 27.524 62.054 1.00 12.19 87 VAL D N 1
ATOM 6500 C CA . VAL D 1 90 ? -46.831 27.280 63.358 1.00 11.96 87 VAL D CA 1
ATOM 6501 C C . VAL D 1 90 ? -45.754 27.291 64.425 1.00 12.24 87 VAL D C 1
ATOM 6502 O O . VAL D 1 90 ? -45.932 27.927 65.459 1.00 12.69 87 VAL D O 1
ATOM 6506 N N . ASP D 1 91 ? -44.600 26.688 64.172 1.00 12.07 88 ASP D N 1
ATOM 6507 C CA . ASP D 1 91 ? -43.560 26.610 65.187 1.00 12.20 88 ASP D CA 1
ATOM 6508 C C . ASP D 1 91 ? -43.051 28.008 65.509 1.00 13.49 88 ASP D C 1
ATOM 6509 O O . ASP D 1 91 ? -42.735 28.273 66.653 1.00 14.64 88 ASP D O 1
ATOM 6514 N N . TYR D 1 92 ? -42.977 28.887 64.531 1.00 13.05 89 TYR D N 1
ATOM 6515 C CA . TYR D 1 92 ? -42.600 30.257 64.707 1.00 14.83 89 TYR D CA 1
ATOM 6516 C C . TYR D 1 92 ? -43.626 31.001 65.560 1.00 15.79 89 TYR D C 1
ATOM 6517 O O . TYR D 1 92 ? -43.254 31.678 66.526 1.00 15.60 89 TYR D O 1
ATOM 6526 N N . ALA D 1 93 ? -44.901 30.846 65.230 1.00 14.46 90 ALA D N 1
ATOM 6527 C CA . ALA D 1 93 ? -46.003 31.456 65.980 1.00 15.56 90 ALA D CA 1
ATOM 6528 C C . ALA D 1 93 ? -46.057 31.033 67.428 1.00 16.53 90 ALA D C 1
ATOM 6529 O O . ALA D 1 93 ? -46.392 31.871 68.309 1.00 18.16 90 ALA D O 1
ATOM 6531 N N . LYS D 1 94 ? -45.789 29.770 67.695 1.00 16.70 91 LYS D N 1
ATOM 6532 C CA . LYS D 1 94 ? -45.776 29.264 69.085 1.00 18.02 91 LYS D CA 1
ATOM 6533 C C . LYS D 1 94 ? -44.719 29.938 69.948 1.00 19.86 91 LYS D C 1
ATOM 6534 O O . LYS D 1 94 ? -44.828 29.877 71.176 1.00 21.09 91 LYS D O 1
ATOM 6540 N N . LYS D 1 95 ? -43.726 30.550 69.331 1.00 20.33 92 LYS D N 1
ATOM 6541 C CA . LYS D 1 95 ? -42.660 31.211 70.085 1.00 22.26 92 LYS D CA 1
ATOM 6542 C C . LYS D 1 95 ? -42.932 32.672 70.322 1.00 22.72 92 LYS D C 1
ATOM 6543 O O . LYS D 1 95 ? -42.199 33.294 71.085 1.00 23.96 92 LYS D O 1
ATOM 6549 N N . LEU D 1 96 ? -43.965 33.228 69.697 1.00 21.37 93 LEU D N 1
ATOM 6550 C CA . LEU D 1 96 ? -44.253 34.641 69.841 1.00 22.20 93 LEU D CA 1
ATOM 6551 C C . LEU D 1 96 ? -44.792 34.929 71.244 1.00 22.25 93 LEU D C 1
ATOM 6552 O O . LEU D 1 96 ? -45.735 34.272 71.734 1.00 20.41 93 LEU D O 1
ATOM 6557 N N . ASP D 1 97 ? -44.169 35.922 71.914 1.00 23.76 94 ASP D N 1
ATOM 6558 C CA . ASP D 1 97 ? -44.426 36.121 73.333 1.00 22.78 94 ASP D CA 1
ATOM 6559 C C . ASP D 1 97 ? -45.868 36.536 73.609 1.00 22.25 94 ASP D C 1
ATOM 6560 O O . ASP D 1 97 ? -46.473 36.111 74.615 1.00 24.03 94 ASP D O 1
ATOM 6562 N N . PHE D 1 98 ? -46.439 37.312 72.716 1.00 20.05 95 PHE D N 1
ATOM 6563 C CA . PHE D 1 98 ? -47.789 37.821 72.949 1.00 20.71 95 PHE D CA 1
ATOM 6564 C C . PHE D 1 98 ? -48.897 36.820 72.717 1.00 20.18 95 PHE D C 1
ATOM 6565 O O . PHE D 1 98 ? -50.021 37.040 73.094 1.00 20.18 95 PHE D O 1
ATOM 6573 N N . VAL D 1 99 ? -48.595 35.725 72.041 1.00 19.02 96 VAL D N 1
ATOM 6574 C CA . VAL D 1 99 ? -49.682 34.890 71.533 1.00 19.52 96 VAL D CA 1
ATOM 6575 C C . VAL D 1 99 ? -50.368 34.129 72.623 1.00 18.22 96 VAL D C 1
ATOM 6576 O O . VAL D 1 99 ? -49.720 33.469 73.453 1.00 19.49 96 VAL D O 1
ATOM 6580 N N . THR D 1 100 ? -51.695 34.137 72.606 1.00 16.96 97 THR D N 1
ATOM 6581 C CA . THR D 1 100 ? -52.463 33.264 73.447 1.00 17.07 97 THR D CA 1
ATOM 6582 C C . THR D 1 100 ? -52.899 32.044 72.674 1.00 17.81 97 THR D C 1
ATOM 6583 O O . THR D 1 100 ? -52.183 31.051 72.677 1.00 19.91 97 THR D O 1
ATOM 6587 N N . ASP D 1 101 ? -54.070 32.111 72.056 1.00 15.64 98 ASP D N 1
ATOM 6588 C CA . ASP D 1 101 ? -54.551 31.007 71.220 1.00 15.24 98 ASP D CA 1
ATOM 6589 C C . ASP D 1 101 ? -54.170 31.198 69.770 1.00 13.35 98 ASP D C 1
ATOM 6590 O O . ASP D 1 101 ? -54.071 32.338 69.336 1.00 14.26 98 ASP D O 1
ATOM 6595 N N . ILE D 1 102 ? -53.953 30.078 69.041 1.00 13.65 99 ILE D N 1
ATOM 6596 C CA . ILE D 1 102 ? -53.597 30.113 67.627 1.00 14.03 99 ILE D CA 1
ATOM 6597 C C . ILE D 1 102 ? -54.752 29.480 66.812 1.00 13.59 99 ILE D C 1
ATOM 6598 O O . ILE D 1 102 ? -55.220 28.398 67.142 1.00 12.83 99 ILE D O 1
ATOM 6603 N N . TYR D 1 103 ? -55.163 30.233 65.801 1.00 13.01 100 TYR D N 1
ATOM 6604 C CA . TYR D 1 103 ? -56.182 29.861 64.833 1.00 12.90 100 TYR D CA 1
ATOM 6605 C C . TYR D 1 103 ? -55.560 29.725 63.428 1.00 12.25 100 TYR D C 1
ATOM 6606 O O . TYR D 1 103 ? -54.490 30.248 63.176 1.00 13.13 100 TYR D O 1
ATOM 6615 N N . MET D 1 104 ? -56.255 29.017 62.545 1.00 12.38 101 MET D N 1
ATOM 6616 C CA . MET D 1 104 ? -55.843 28.908 61.144 1.00 12.49 101 MET D CA 1
ATOM 6617 C C . MET D 1 104 ? -56.988 29.248 60.196 1.00 10.58 101 MET D C 1
ATOM 6618 O O . MET D 1 104 ? -58.128 28.834 60.378 1.00 10.55 101 MET D O 1
ATOM 6623 N N . ALA D 1 105 ? -56.627 29.888 59.094 1.00 9.01 102 ALA D N 1
ATOM 6624 C CA . ALA D 1 105 ? -57.508 30.215 57.968 1.00 10.09 102 ALA D CA 1
ATOM 6625 C C . ALA D 1 105 ? -56.703 30.138 56.676 1.00 8.89 102 ALA D C 1
ATOM 6626 O O . ALA D 1 105 ? -55.486 30.279 56.639 1.00 10.13 102 ALA D O 1
ATOM 6628 N N . GLY D 1 106 ? -57.368 29.768 55.599 1.00 9.90 103 GLY D N 1
ATOM 6629 C CA . GLY D 1 106 ? -56.728 29.742 54.295 1.00 10.93 103 GLY D CA 1
ATOM 6630 C C . GLY D 1 106 ? -57.703 29.706 53.171 1.00 9.58 103 GLY D C 1
ATOM 6631 O O . GLY D 1 106 ? -58.788 29.206 53.378 1.00 11.29 103 GLY D O 1
ATOM 6632 N N . HIS D 1 107 ? -57.294 30.129 51.980 1.00 9.29 104 HIS D N 1
ATOM 6633 C CA . HIS D 1 107 ? -58.177 30.189 50.822 1.00 9.18 104 HIS D CA 1
ATOM 6634 C C . HIS D 1 107 ? -57.685 29.189 49.738 1.00 8.22 104 HIS D C 1
ATOM 6635 O O . HIS D 1 107 ? -56.501 29.132 49.382 1.00 10.52 104 HIS D O 1
ATOM 6642 N N . SER D 1 108 ? -58.652 28.511 49.144 1.00 10.78 105 SER D N 1
ATOM 6643 C CA . SER D 1 108 ? -58.457 27.672 47.928 1.00 9.39 105 SER D CA 1
ATOM 6644 C C . SER D 1 108 ? -57.468 26.558 48.182 1.00 8.61 105 SER D C 1
ATOM 6645 O O . SER D 1 108 ? -57.668 25.733 49.100 1.00 9.92 105 SER D O 1
ATOM 6648 N N . GLN D 1 109 ? -56.320 26.527 47.486 1.00 9.40 106 GLN D N 1
ATOM 6649 C CA . GLN D 1 109 ? -55.371 25.486 47.883 1.00 9.18 106 GLN D CA 1
ATOM 6650 C C . GLN D 1 109 ? -54.746 25.725 49.250 1.00 8.68 106 GLN D C 1
ATOM 6651 O O . GLN D 1 109 ? -54.282 24.762 49.923 1.00 10.01 106 GLN D O 1
ATOM 6657 N N . GLY D 1 110 ? -54.726 26.986 49.728 1.00 9.52 107 GLY D N 1
ATOM 6658 C CA . GLY D 1 110 ? -54.370 27.304 51.090 1.00 9.02 107 GLY D CA 1
ATOM 6659 C C . GLY D 1 110 ? -55.432 26.809 52.054 1.00 7.36 107 GLY D C 1
ATOM 6660 O O . GLY D 1 110 ? -55.129 26.471 53.208 1.00 9.56 107 GLY D O 1
ATOM 6661 N N . GLY D 1 111 ? -56.685 26.807 51.597 1.00 10.09 108 GLY D N 1
ATOM 6662 C CA . GLY D 1 111 ? -57.747 26.217 52.395 1.00 9.11 108 GLY D CA 1
ATOM 6663 C C . GLY D 1 111 ? -57.645 24.704 52.611 1.00 8.42 108 GLY D C 1
ATOM 6664 O O . GLY D 1 111 ? -57.813 24.171 53.742 1.00 10.17 108 GLY D O 1
ATOM 6665 N N . LEU D 1 112 ? -57.407 23.981 51.529 1.00 9.69 109 LEU D N 1
ATOM 6666 C CA . LEU D 1 112 ? -57.061 22.569 51.668 1.00 8.36 109 LEU D CA 1
ATOM 6667 C C . LEU D 1 112 ? -55.857 22.405 52.600 1.00 6.95 109 LEU D C 1
ATOM 6668 O O . LEU D 1 112 ? -55.863 21.558 53.493 1.00 7.57 109 LEU D O 1
ATOM 6673 N N . SER D 1 113 ? -54.854 23.220 52.425 1.00 8.49 110 SER D N 1
ATOM 6674 C CA . SER D 1 113 ? -53.637 23.030 53.199 1.00 7.57 110 SER D CA 1
ATOM 6675 C C . SER D 1 113 ? -53.830 23.237 54.683 1.00 6.19 110 SER D C 1
ATOM 6676 O O . SER D 1 113 ? -53.276 22.484 55.535 1.00 8.22 110 SER D O 1
ATOM 6679 N N . VAL D 1 114 ? -54.708 24.191 55.101 1.00 8.32 111 VAL D N 1
ATOM 6680 C CA . VAL D 1 114 ? -54.967 24.403 56.468 1.00 8.59 111 VAL D CA 1
ATOM 6681 C C . VAL D 1 114 ? -55.898 23.337 57.022 1.00 8.55 111 VAL D C 1
ATOM 6682 O O . VAL D 1 114 ? -55.771 23.009 58.185 1.00 8.45 111 VAL D O 1
ATOM 6686 N N . MET D 1 115 ? -56.780 22.776 56.189 1.00 7.75 112 MET D N 1
ATOM 6687 C CA . MET D 1 115 ? -57.551 21.604 56.613 1.00 9.06 112 MET D CA 1
ATOM 6688 C C . MET D 1 115 ? -56.623 20.483 57.045 1.00 9.21 112 MET D C 1
ATOM 6689 O O . MET D 1 115 ? -56.858 19.786 58.064 1.00 9.49 112 MET D O 1
ATOM 6694 N N . LEU D 1 116 ? -55.586 20.278 56.235 1.00 8.92 113 LEU D N 1
ATOM 6695 C CA . LEU D 1 116 ? -54.632 19.220 56.533 1.00 8.31 113 LEU D CA 1
ATOM 6696 C C . LEU D 1 116 ? -53.762 19.571 57.746 1.00 7.76 113 LEU D C 1
ATOM 6697 O O . LEU D 1 116 ? -53.581 18.760 58.684 1.00 9.24 113 LEU D O 1
ATOM 6702 N N . ALA D 1 117 ? -53.214 20.777 57.746 1.00 7.11 114 ALA D N 1
ATOM 6703 C CA . ALA D 1 117 ? -52.302 21.191 58.796 1.00 8.52 114 ALA D CA 1
ATOM 6704 C C . ALA D 1 117 ? -53.015 21.281 60.171 1.00 9.53 114 ALA D C 1
ATOM 6705 O O . ALA D 1 117 ? -52.413 20.962 61.190 1.00 9.57 114 ALA D O 1
ATOM 6707 N N . ALA D 1 118 ? -54.269 21.730 60.163 1.00 9.65 115 ALA D N 1
ATOM 6708 C CA . ALA D 1 118 ? -55.002 21.825 61.428 1.00 10.49 115 ALA D CA 1
ATOM 6709 C C . ALA D 1 118 ? -55.189 20.468 62.086 1.00 9.50 115 ALA D C 1
ATOM 6710 O O . ALA D 1 118 ? -54.982 20.362 63.282 1.00 11.47 115 ALA D O 1
ATOM 6712 N N . ALA D 1 119 ? -55.353 19.399 61.329 1.00 10.23 116 ALA D N 1
ATOM 6713 C CA . ALA D 1 119 ? -55.467 18.049 61.899 1.00 10.39 116 ALA D CA 1
ATOM 6714 C C . ALA D 1 119 ? -54.127 17.649 62.502 1.00 11.55 116 ALA D C 1
ATOM 6715 O O . ALA D 1 119 ? -54.001 17.048 63.561 1.00 11.47 116 ALA D O 1
ATOM 6717 N N . MET D 1 120 ? -53.091 17.940 61.748 1.00 8.70 117 MET D N 1
ATOM 6718 C CA . MET D 1 120 ? -51.720 17.642 62.213 1.00 8.65 117 MET D CA 1
ATOM 6719 C C . MET D 1 120 ? -51.344 18.430 63.475 1.00 9.52 117 MET D C 1
ATOM 6720 O O . MET D 1 120 ? -50.432 18.031 64.234 1.00 11.06 117 MET D O 1
ATOM 6725 N N . GLU D 1 121 ? -51.992 19.578 63.648 1.00 8.06 118 GLU D N 1
ATOM 6726 C CA . GLU D 1 121 ? -51.796 20.486 64.738 1.00 9.11 118 GLU D CA 1
ATOM 6727 C C . GLU D 1 121 ? -53.040 20.612 65.625 1.00 9.37 118 GLU D C 1
ATOM 6728 O O . GLU D 1 121 ? -53.267 21.669 66.192 1.00 11.90 118 GLU D O 1
ATOM 6734 N N . ARG D 1 122 ? -53.756 19.510 65.756 1.00 9.90 119 ARG D N 1
ATOM 6735 C CA . ARG D 1 122 ? -55.123 19.545 66.336 1.00 11.62 119 ARG D CA 1
ATOM 6736 C C . ARG D 1 122 ? -55.109 20.004 67.786 1.00 11.96 119 ARG D C 1
ATOM 6737 O O . ARG D 1 122 ? -56.113 20.589 68.250 1.00 15.01 119 ARG D O 1
ATOM 6745 N N . ASP D 1 123 ? -54.038 19.700 68.502 1.00 12.17 120 ASP D N 1
ATOM 6746 C CA . ASP D 1 123 ? -53.859 20.093 69.893 1.00 14.55 120 ASP D CA 1
ATOM 6747 C C . ASP D 1 123 ? -53.603 21.573 70.060 1.00 15.62 120 ASP D C 1
ATOM 6748 O O . ASP D 1 123 ? -53.764 22.129 71.173 1.00 18.82 120 ASP D O 1
ATOM 6753 N N . ILE D 1 124 ? -53.097 22.235 69.013 1.00 15.59 121 ILE D N 1
ATOM 6754 C CA . ILE D 1 124 ? -52.609 23.581 69.044 1.00 14.84 121 ILE D CA 1
ATOM 6755 C C . ILE D 1 124 ? -53.596 24.589 68.450 1.00 15.06 121 ILE D C 1
ATOM 6756 O O . ILE D 1 124 ? -53.659 25.767 68.899 1.00 17.72 121 ILE D O 1
ATOM 6761 N N . ILE D 1 125 ? -54.320 24.197 67.392 1.00 12.98 122 ILE D N 1
ATOM 6762 C CA . ILE D 1 125 ? -55.156 25.120 66.590 1.00 12.01 122 ILE D CA 1
ATOM 6763 C C . ILE D 1 125 ? -56.585 25.136 67.157 1.00 12.20 122 ILE D C 1
ATOM 6764 O O . ILE D 1 125 ? -57.263 24.133 67.127 1.00 12.39 122 ILE D O 1
ATOM 6769 N N . LYS D 1 126 ? -56.973 26.304 67.652 1.00 11.62 123 LYS D N 1
ATOM 6770 C CA . LYS D 1 126 ? -58.226 26.394 68.429 1.00 11.40 123 LYS D CA 1
ATOM 6771 C C . LYS D 1 126 ? -59.472 26.343 67.573 1.00 11.41 123 LYS D C 1
ATOM 6772 O O . LYS D 1 126 ? -60.482 25.838 67.989 1.00 11.74 123 LYS D O 1
ATOM 6778 N N . ALA D 1 127 ? -59.432 26.906 66.379 1.00 10.13 124 ALA D N 1
ATOM 6779 C CA . ALA D 1 127 ? -60.499 26.817 65.404 1.00 10.78 124 ALA D CA 1
ATOM 6780 C C . ALA D 1 127 ? -59.905 27.102 64.021 1.00 10.86 124 ALA D C 1
ATOM 6781 O O . ALA D 1 127 ? -58.794 27.588 63.908 1.00 11.34 124 ALA D O 1
ATOM 6783 N N . LEU D 1 128 ? -60.670 26.682 63.001 1.00 11.48 125 LEU D N 1
ATOM 6784 C CA . LEU D 1 128 ? -60.222 26.562 61.619 1.00 10.43 125 LEU D CA 1
ATOM 6785 C C . LEU D 1 128 ? -61.216 27.195 60.674 1.00 12.28 125 LEU D C 1
ATOM 6786 O O . LEU D 1 128 ? -62.400 26.876 60.761 1.00 12.20 125 LEU D O 1
ATOM 6791 N N . ILE D 1 129 ? -60.690 27.966 59.707 1.00 10.07 126 ILE D N 1
ATOM 6792 C CA . ILE D 1 129 ? -61.547 28.641 58.715 1.00 10.59 126 ILE D CA 1
ATOM 6793 C C . ILE D 1 129 ? -61.075 28.425 57.281 1.00 10.68 126 ILE D C 1
ATOM 6794 O O . ILE D 1 129 ? -60.249 29.161 56.756 1.00 11.05 126 ILE D O 1
ATOM 6799 N N . PRO D 1 130 ? -61.537 27.359 56.641 1.00 9.64 127 PRO D N 1
ATOM 6800 C CA . PRO D 1 130 ? -61.272 27.119 55.246 1.00 9.91 127 PRO D CA 1
ATOM 6801 C C . PRO D 1 130 ? -62.190 27.954 54.382 1.00 11.66 127 PRO D C 1
ATOM 6802 O O . PRO D 1 130 ? -63.378 27.786 54.445 1.00 11.12 127 PRO D O 1
ATOM 6806 N N . LEU D 1 131 ? -61.614 28.799 53.580 1.00 10.82 128 LEU D N 1
ATOM 6807 C CA . LEU D 1 131 ? -62.332 29.703 52.661 1.00 11.24 128 LEU D CA 1
ATOM 6808 C C . LEU D 1 131 ? -62.247 29.067 51.263 1.00 11.17 128 LEU D C 1
ATOM 6809 O O . LEU D 1 131 ? -61.155 28.966 50.662 1.00 10.61 128 LEU D O 1
ATOM 6814 N N . SER D 1 132 ? -63.381 28.659 50.737 1.00 11.14 129 SER D N 1
ATOM 6815 C CA . SER D 1 132 ? -63.484 28.010 49.441 1.00 10.83 129 SER D CA 1
ATOM 6816 C C . SER D 1 132 ? -62.371 27.018 49.200 1.00 11.85 129 SER D C 1
ATOM 6817 O O . SER D 1 132 ? -61.669 27.124 48.211 1.00 10.54 129 SER D O 1
ATOM 6820 N N . PRO D 1 133 ? -62.246 26.052 50.130 1.00 10.01 130 PRO D N 1
ATOM 6821 C CA . PRO D 1 133 ? -61.046 25.161 50.066 1.00 10.34 130 PRO D CA 1
ATOM 6822 C C . PRO D 1 133 ? -61.076 24.239 48.866 1.00 9.83 130 PRO D C 1
ATOM 6823 O O . PRO D 1 133 ? -62.131 23.756 48.516 1.00 11.31 130 PRO D O 1
ATOM 6827 N N . ALA D 1 134 ? -59.932 24.076 48.202 1.00 9.60 131 ALA D N 1
ATOM 6828 C CA . ALA D 1 134 ? -59.801 23.168 47.086 1.00 9.66 131 ALA D CA 1
ATOM 6829 C C . ALA D 1 134 ? -59.577 21.773 47.567 1.00 10.45 131 ALA D C 1
ATOM 6830 O O . ALA D 1 134 ? -58.617 21.110 47.173 1.00 13.28 131 ALA D O 1
ATOM 6832 N N . ALA D 1 135 ? -60.509 21.257 48.341 1.00 10.12 132 ALA D N 1
ATOM 6833 C CA . ALA D 1 135 ? -60.336 20.061 49.097 1.00 10.68 132 ALA D CA 1
ATOM 6834 C C . ALA D 1 135 ? -60.564 18.833 48.229 1.00 11.40 132 ALA D C 1
ATOM 6835 O O . ALA D 1 135 ? -60.232 17.697 48.689 1.00 12.61 132 ALA D O 1
ATOM 6837 N N . MET D 1 136 ? -61.008 18.994 46.995 1.00 11.34 133 MET D N 1
ATOM 6838 C CA . MET D 1 136 ? -61.130 17.810 46.103 1.00 11.61 133 MET D CA 1
ATOM 6839 C C . MET D 1 136 ? -59.878 17.526 45.322 1.00 9.81 133 MET D C 1
ATOM 6840 O O . MET D 1 136 ? -59.871 16.532 44.591 1.00 11.68 133 MET D O 1
ATOM 6845 N N . ILE D 1 137 ? -58.804 18.309 45.514 1.00 10.76 134 ILE D N 1
ATOM 6846 C CA . ILE D 1 137 ? -57.653 18.136 44.661 1.00 10.29 134 ILE D CA 1
ATOM 6847 C C . ILE D 1 137 ? -57.129 16.696 44.748 1.00 11.17 134 ILE D C 1
ATOM 6848 O O . ILE D 1 137 ? -56.804 16.125 43.696 1.00 11.14 134 ILE D O 1
ATOM 6853 N N . PRO D 1 138 ? -56.915 16.119 45.952 1.00 11.15 135 PRO D N 1
ATOM 6854 C CA . PRO D 1 138 ? -56.441 14.737 45.997 1.00 11.53 135 PRO D CA 1
ATOM 6855 C C . PRO D 1 138 ? -57.306 13.726 45.247 1.00 11.78 135 PRO D C 1
ATOM 6856 O O . PRO D 1 138 ? -56.768 12.921 44.486 1.00 9.65 135 PRO D O 1
ATOM 6860 N N . GLU D 1 139 ? -58.614 13.800 45.402 1.00 11.58 136 GLU D N 1
ATOM 6861 C CA . GLU D 1 139 ? -59.498 12.873 44.728 1.00 14.24 136 GLU D CA 1
ATOM 6862 C C . GLU D 1 139 ? -59.429 13.033 43.211 1.00 13.28 136 GLU D C 1
ATOM 6863 O O . GLU D 1 139 ? -59.338 12.032 42.450 1.00 12.34 136 GLU D O 1
ATOM 6869 N N . ILE D 1 140 ? -59.431 14.275 42.760 1.00 14.36 137 ILE D N 1
ATOM 6870 C CA . ILE D 1 140 ? -59.421 14.531 41.313 1.00 15.66 137 ILE D CA 1
ATOM 6871 C C . ILE D 1 140 ? -58.035 14.187 40.753 1.00 15.03 137 ILE D C 1
ATOM 6872 O O . ILE D 1 140 ? -57.993 13.605 39.660 1.00 16.06 137 ILE D O 1
ATOM 6877 N N . ALA D 1 141 ? -56.964 14.330 41.537 1.00 13.10 138 ALA D N 1
ATOM 6878 C CA . ALA D 1 141 ? -55.682 13.842 41.093 1.00 12.46 138 ALA D CA 1
ATOM 6879 C C . ALA D 1 141 ? -55.653 12.343 40.917 1.00 11.58 138 ALA D C 1
ATOM 6880 O O . ALA D 1 141 ? -55.000 11.804 40.020 1.00 12.87 138 ALA D O 1
ATOM 6882 N N . ARG D 1 142 ? -56.361 11.613 41.753 1.00 10.59 139 ARG D N 1
ATOM 6883 C CA . ARG D 1 142 ? -56.448 10.185 41.608 1.00 12.42 139 ARG D CA 1
ATOM 6884 C C . ARG D 1 142 ? -57.262 9.766 40.364 1.00 14.58 139 ARG D C 1
ATOM 6885 O O . ARG D 1 142 ? -57.006 8.650 39.845 1.00 14.32 139 ARG D O 1
ATOM 6893 N N . THR D 1 143 ? -58.154 10.639 39.891 1.00 15.03 140 THR D N 1
ATOM 6894 C CA . THR D 1 143 ? -58.853 10.356 38.617 1.00 16.25 140 THR D CA 1
ATOM 6895 C C . THR D 1 143 ? -58.045 10.778 37.405 1.00 17.26 140 THR D C 1
ATOM 6896 O O . THR D 1 143 ? -58.387 10.419 36.291 1.00 18.74 140 THR D O 1
ATOM 6900 N N . GLY D 1 144 ? -57.018 11.578 37.579 1.00 16.60 141 GLY D N 1
ATOM 6901 C CA . GLY D 1 144 ? -56.186 12.040 36.455 1.00 16.84 141 GLY D CA 1
ATOM 6902 C C . GLY D 1 144 ? -56.668 13.364 35.928 1.00 17.25 141 GLY D C 1
ATOM 6903 O O . GLY D 1 144 ? -56.644 13.649 34.718 1.00 16.74 141 GLY D O 1
ATOM 6904 N N . GLU D 1 145 ? -57.033 14.264 36.806 1.00 17.01 142 GLU D N 1
ATOM 6905 C CA . GLU D 1 145 ? -57.261 15.595 36.389 1.00 20.69 142 GLU D CA 1
ATOM 6906 C C . GLU D 1 145 ? -56.631 16.603 37.350 1.00 20.27 142 GLU D C 1
ATOM 6907 O O . GLU D 1 145 ? -56.564 16.368 38.586 1.00 18.95 142 GLU D O 1
ATOM 6913 N N . LEU D 1 146 ? -56.166 17.707 36.775 1.00 20.99 143 LEU D N 1
ATOM 6914 C CA . LEU D 1 146 ? -55.577 18.786 37.583 1.00 22.04 143 LEU D CA 1
ATOM 6915 C C . LEU D 1 146 ? -55.418 20.029 36.736 1.00 22.59 143 LEU D C 1
ATOM 6916 O O . LEU D 1 146 ? -55.002 19.954 35.607 1.00 20.22 143 LEU D O 1
ATOM 6921 N N . LEU D 1 147 ? -55.672 21.198 37.309 1.00 24.00 144 LEU D N 1
ATOM 6922 C CA . LEU D 1 147 ? -55.433 22.462 36.578 1.00 25.44 144 LEU D CA 1
ATOM 6923 C C . LEU D 1 147 ? -56.165 22.487 35.231 1.00 25.99 144 LEU D C 1
ATOM 6924 O O . LEU D 1 147 ? -55.677 23.095 34.270 1.00 27.48 144 LEU D O 1
ATOM 6929 N N . GLY D 1 148 ? -57.305 21.811 35.159 1.00 26.79 145 GLY D N 1
ATOM 6930 C CA . GLY D 1 148 ? -58.052 21.667 33.875 1.00 26.02 145 GLY D CA 1
ATOM 6931 C C . GLY D 1 148 ? -57.386 20.799 32.786 1.00 26.22 145 GLY D C 1
ATOM 6932 O O . GLY D 1 148 ? -57.709 20.948 31.604 1.00 28.09 145 GLY D O 1
ATOM 6933 N N . LEU D 1 149 ? -56.450 19.945 33.163 1.00 23.91 146 LEU D N 1
ATOM 6934 C CA . LEU D 1 149 ? -55.755 19.043 32.218 1.00 21.47 146 LEU D CA 1
ATOM 6935 C C . LEU D 1 149 ? -56.151 17.642 32.551 1.00 20.22 146 LEU D C 1
ATOM 6936 O O . LEU D 1 149 ? -56.322 17.347 33.749 1.00 21.65 146 LEU D O 1
ATOM 6941 N N . LYS D 1 150 ? -56.242 16.752 31.552 1.00 17.33 147 LYS D N 1
ATOM 6942 C CA . LYS D 1 150 ? -56.550 15.364 31.738 1.00 16.86 147 LYS D CA 1
ATOM 6943 C C . LYS D 1 150 ? -55.280 14.570 31.507 1.00 17.39 147 LYS D C 1
ATOM 6944 O O . LYS D 1 150 ? -54.572 14.821 30.564 1.00 17.71 147 LYS D O 1
ATOM 6950 N N . PHE D 1 151 ? -54.943 13.683 32.427 1.00 16.33 148 PHE D N 1
ATOM 6951 C CA . PHE D 1 151 ? -53.760 12.789 32.299 1.00 16.04 148 PHE D CA 1
ATOM 6952 C C . PHE D 1 151 ? -54.066 11.401 32.840 1.00 15.78 148 PHE D C 1
ATOM 6953 O O . PHE D 1 151 ? -55.129 11.130 33.404 1.00 16.64 148 PHE D O 1
ATOM 6961 N N . ASP D 1 152 ? -53.163 10.424 32.568 1.00 17.71 149 ASP D N 1
ATOM 6962 C CA . ASP D 1 152 ? -53.316 9.038 33.072 1.00 18.60 149 ASP D CA 1
ATOM 6963 C C . ASP D 1 152 ? -52.823 9.050 34.530 1.00 17.08 149 ASP D C 1
ATOM 6964 O O . ASP D 1 152 ? -51.626 9.382 34.759 1.00 16.83 149 ASP D O 1
ATOM 6969 N N . PRO D 1 153 ? -53.697 8.725 35.469 1.00 17.73 150 PRO D N 1
ATOM 6970 C CA . PRO D 1 153 ? -53.262 8.841 36.852 1.00 17.31 150 PRO D CA 1
ATOM 6971 C C . PRO D 1 153 ? -52.244 7.778 37.242 1.00 17.20 150 PRO D C 1
ATOM 6972 O O . PRO D 1 153 ? -51.666 7.840 38.318 1.00 16.43 150 PRO D O 1
ATOM 6976 N N . GLU D 1 154 ? -51.981 6.819 36.344 1.00 17.05 151 GLU D N 1
ATOM 6977 C CA . GLU D 1 154 ? -51.025 5.768 36.608 1.00 17.82 151 GLU D CA 1
ATOM 6978 C C . GLU D 1 154 ? -49.745 5.970 35.827 1.00 17.99 151 GLU D C 1
ATOM 6979 O O . GLU D 1 154 ? -48.851 5.122 35.938 1.00 23.35 151 GLU D O 1
ATOM 6985 N N . ASN D 1 155 ? -49.667 6.974 34.959 1.00 16.80 152 ASN D N 1
ATOM 6986 C CA . ASN D 1 155 ? -48.464 7.291 34.231 1.00 16.81 152 ASN D CA 1
ATOM 6987 C C . ASN D 1 155 ? -48.365 8.807 34.214 1.00 16.19 152 ASN D C 1
ATOM 6988 O O . ASN D 1 155 ? -48.607 9.500 33.213 1.00 15.96 152 ASN D O 1
ATOM 6993 N N . ILE D 1 156 ? -47.971 9.369 35.369 1.00 15.10 153 ILE D N 1
ATOM 6994 C CA . ILE D 1 156 ? -48.078 10.794 35.564 1.00 15.28 153 ILE D CA 1
ATOM 6995 C C . ILE D 1 156 ? -47.065 11.551 34.755 1.00 13.83 153 ILE D C 1
ATOM 6996 O O . ILE D 1 156 ? -45.894 11.219 34.797 1.00 14.09 153 ILE D O 1
ATOM 7001 N N . PRO D 1 157 ? -47.465 12.591 34.003 1.00 11.87 154 PRO D N 1
ATOM 7002 C CA . PRO D 1 157 ? -46.525 13.405 33.281 1.00 13.67 154 PRO D CA 1
ATOM 7003 C C . PRO D 1 157 ? -45.514 14.148 34.152 1.00 14.00 154 PRO D C 1
ATOM 7004 O O . PRO D 1 157 ? -45.825 14.570 35.264 1.00 13.74 154 PRO D O 1
ATOM 7008 N N . ASP D 1 158 ? -44.330 14.373 33.616 1.00 15.01 155 ASP D N 1
ATOM 7009 C CA . ASP D 1 158 ? -43.288 15.112 34.292 1.00 16.40 155 ASP D CA 1
ATOM 7010 C C . ASP D 1 158 ? -43.679 16.553 34.541 1.00 18.54 155 ASP D C 1
ATOM 7011 O O . ASP D 1 158 ? -43.327 17.098 35.575 1.00 17.31 155 ASP D O 1
ATOM 7016 N N . GLU D 1 159 ? -44.413 17.190 33.612 1.00 17.81 156 GLU D N 1
ATOM 7017 C CA . GLU D 1 159 ? -44.793 18.593 33.705 1.00 19.03 156 GLU D CA 1
ATOM 7018 C C . GLU D 1 159 ? -46.248 18.737 33.319 1.00 17.61 156 GLU D C 1
ATOM 7019 O O . GLU D 1 159 ? -46.704 18.057 32.398 1.00 17.26 156 GLU D O 1
ATOM 7025 N N . LEU D 1 160 ? -46.964 19.593 34.044 1.00 17.32 157 LEU D N 1
ATOM 7026 C CA . LEU D 1 160 ? -48.357 19.964 33.790 1.00 19.76 157 LEU D CA 1
ATOM 7027 C C . LEU D 1 160 ? -48.466 21.482 33.709 1.00 20.84 157 LEU D C 1
ATOM 7028 O O . LEU D 1 160 ? -48.182 22.178 34.675 1.00 21.79 157 LEU D O 1
ATOM 7033 N N . ASP D 1 161 ? -48.842 21.982 32.539 1.00 21.83 158 ASP D N 1
ATOM 7034 C CA . ASP D 1 161 ? -48.874 23.422 32.234 1.00 23.51 158 ASP D CA 1
ATOM 7035 C C . ASP D 1 161 ? -50.308 23.858 31.952 1.00 25.10 158 ASP D C 1
ATOM 7036 O O . ASP D 1 161 ? -50.858 23.513 30.883 1.00 26.02 158 ASP D O 1
ATOM 7041 N N . ALA D 1 162 ? -50.920 24.581 32.885 1.00 25.43 159 ALA D N 1
ATOM 7042 C CA . ALA D 1 162 ? -52.326 24.989 32.767 1.00 26.84 159 ALA D CA 1
ATOM 7043 C C . ALA D 1 162 ? -52.468 26.055 31.732 1.00 27.75 159 ALA D C 1
ATOM 7044 O O . ALA D 1 162 ? -51.522 26.780 31.470 1.00 28.23 159 ALA D O 1
ATOM 7046 N N . TRP D 1 163 ? -53.644 26.117 31.109 1.00 28.80 160 TRP D N 1
ATOM 7047 C CA . TRP D 1 163 ? -53.837 27.113 30.065 1.00 30.43 160 TRP D CA 1
ATOM 7048 C C . TRP D 1 163 ? -53.867 28.498 30.668 1.00 31.16 160 TRP D C 1
ATOM 7049 O O . TRP D 1 163 ? -53.484 29.438 29.988 1.00 33.20 160 TRP D O 1
ATOM 7060 N N . ASP D 1 164 ? -54.222 28.607 31.958 1.00 32.04 161 ASP D N 1
ATOM 7061 C CA . ASP D 1 164 ? -54.168 29.923 32.691 1.00 31.79 161 ASP D CA 1
ATOM 7062 C C . ASP D 1 164 ? -52.756 30.350 33.131 1.00 32.01 161 ASP D C 1
ATOM 7063 O O . ASP D 1 164 ? -52.591 31.418 33.734 1.00 32.44 161 ASP D O 1
ATOM 7068 N N . GLY D 1 165 ? -51.744 29.528 32.834 1.00 30.62 162 GLY D N 1
ATOM 7069 C CA . GLY D 1 165 ? -50.363 29.891 33.074 1.00 29.66 162 GLY D CA 1
ATOM 7070 C C . GLY D 1 165 ? -49.798 29.228 34.317 1.00 28.80 162 GLY D C 1
ATOM 7071 O O . GLY D 1 165 ? -48.584 29.237 34.528 1.00 28.22 162 GLY D O 1
ATOM 7072 N N . ARG D 1 166 ? -50.654 28.635 35.140 1.00 28.73 163 ARG D N 1
ATOM 7073 C CA . ARG D 1 166 ? -50.144 27.904 36.313 1.00 27.86 163 ARG D CA 1
ATOM 7074 C C . ARG D 1 166 ? -49.318 26.711 35.863 1.00 27.20 163 ARG D C 1
ATOM 7075 O O . ARG D 1 166 ? -49.686 26.058 34.868 1.00 27.39 163 ARG D O 1
ATOM 7083 N N . LYS D 1 167 ? -48.200 26.417 36.537 1.00 25.58 164 LYS D N 1
ATOM 7084 C CA . LYS D 1 167 ? -47.435 25.194 36.188 1.00 24.56 164 LYS D CA 1
ATOM 7085 C C . LYS D 1 167 ? -47.177 24.356 37.437 1.00 23.53 164 LYS D C 1
ATOM 7086 O O . LYS D 1 167 ? -46.939 24.906 38.542 1.00 22.40 164 LYS D O 1
ATOM 7090 N N . LEU D 1 168 ? -47.258 23.041 37.278 1.00 21.91 165 LEU D N 1
ATOM 7091 C CA . LEU D 1 168 ? -46.830 22.107 38.334 1.00 21.14 165 LEU D CA 1
ATOM 7092 C C . LEU D 1 168 ? -46.009 20.953 37.709 1.00 21.47 165 LEU D C 1
ATOM 7093 O O . LEU D 1 168 ? -46.063 20.754 36.487 1.00 23.37 165 LEU D O 1
ATOM 7098 N N . LYS D 1 169 ? -45.266 20.194 38.516 1.00 19.87 166 LYS D N 1
ATOM 7099 C CA . LYS D 1 169 ? -44.563 19.010 38.019 1.00 18.97 166 LYS D CA 1
ATOM 7100 C C . LYS D 1 169 ? -45.347 17.809 38.447 1.00 14.78 166 LYS D C 1
ATOM 7101 O O . LYS D 1 169 ? -46.212 17.879 39.316 1.00 11.89 166 LYS D O 1
ATOM 7107 N N . GLY D 1 170 ? -45.010 16.658 37.862 1.00 10.36 167 GLY D N 1
ATOM 7108 C CA . GLY D 1 170 ? -45.675 15.451 38.240 1.00 10.00 167 GLY D CA 1
ATOM 7109 C C . GLY D 1 170 ? -45.642 15.080 39.714 1.00 8.79 167 GLY D C 1
ATOM 7110 O O . GLY D 1 170 ? -46.582 14.477 40.227 1.00 9.60 167 GLY D O 1
ATOM 7111 N N . ASN D 1 171 ? -44.586 15.465 40.418 1.00 9.21 168 ASN D N 1
ATOM 7112 C CA . ASN D 1 171 ? -44.458 15.200 41.835 1.00 7.93 168 ASN D CA 1
ATOM 7113 C C . ASN D 1 171 ? -45.674 15.788 42.602 1.00 9.23 168 ASN D C 1
ATOM 7114 O O . ASN D 1 171 ? -46.048 15.217 43.608 1.00 9.32 168 ASN D O 1
ATOM 7119 N N . TYR D 1 172 ? -46.210 16.919 42.147 1.00 9.61 169 TYR D N 1
ATOM 7120 C CA . TYR D 1 172 ? -47.380 17.493 42.860 1.00 8.73 169 TYR D CA 1
ATOM 7121 C C . TYR D 1 172 ? -48.454 16.426 42.867 1.00 9.45 169 TYR D C 1
ATOM 7122 O O . TYR D 1 172 ? -49.129 16.234 43.889 1.00 10.20 169 TYR D O 1
ATOM 7131 N N . VAL D 1 173 ? -48.692 15.733 41.723 1.00 9.05 170 VAL D N 1
ATOM 7132 C CA . VAL D 1 173 ? -49.760 14.745 41.652 1.00 8.41 170 VAL D CA 1
ATOM 7133 C C . VAL D 1 173 ? -49.431 13.455 42.402 1.00 7.94 170 VAL D C 1
ATOM 7134 O O . VAL D 1 173 ? -50.240 12.884 43.059 1.00 9.58 170 VAL D O 1
ATOM 7138 N N . ARG D 1 174 ? -48.169 13.049 42.327 1.00 8.88 171 ARG D N 1
ATOM 7139 C CA . ARG D 1 174 ? -47.769 11.833 42.970 1.00 9.37 171 ARG D CA 1
ATOM 7140 C C . ARG D 1 174 ? -48.016 11.937 44.484 1.00 8.46 171 ARG D C 1
ATOM 7141 O O . ARG D 1 174 ? -48.354 10.951 45.156 1.00 10.76 171 ARG D O 1
ATOM 7149 N N . VAL D 1 175 ? -47.732 13.114 45.011 1.00 9.80 172 VAL D N 1
ATOM 7150 C CA . VAL D 1 175 ? -48.003 13.433 46.409 1.00 9.19 172 VAL D CA 1
ATOM 7151 C C . VAL D 1 175 ? -49.481 13.574 46.696 1.00 8.81 172 VAL D C 1
ATOM 7152 O O . VAL D 1 175 ? -49.964 12.963 47.648 1.00 10.26 172 VAL D O 1
ATOM 7156 N N . ALA D 1 176 ? -50.170 14.358 45.886 1.00 7.60 173 ALA D N 1
ATOM 7157 C CA . ALA D 1 176 ? -51.571 14.652 46.157 1.00 8.51 173 ALA D CA 1
ATOM 7158 C C . ALA D 1 176 ? -52.409 13.412 46.163 1.00 9.29 173 ALA D C 1
ATOM 7159 O O . ALA D 1 176 ? -53.313 13.270 46.926 1.00 9.69 173 ALA D O 1
ATOM 7161 N N . GLN D 1 177 ? -52.116 12.476 45.269 1.00 9.32 174 GLN D N 1
ATOM 7162 C CA . GLN D 1 177 ? -52.856 11.228 45.188 1.00 9.41 174 GLN D CA 1
ATOM 7163 C C . GLN D 1 177 ? -52.825 10.438 46.480 1.00 10.51 174 GLN D C 1
ATOM 7164 O O . GLN D 1 177 ? -53.750 9.651 46.736 1.00 11.75 174 GLN D O 1
ATOM 7170 N N . THR D 1 178 ? -51.814 10.650 47.302 1.00 9.67 175 THR D N 1
ATOM 7171 C CA . THR D 1 178 ? -51.705 9.888 48.575 1.00 9.88 175 THR D CA 1
ATOM 7172 C C . THR D 1 178 ? -52.551 10.424 49.733 1.00 10.98 175 THR D C 1
ATOM 7173 O O . THR D 1 178 ? -52.788 9.740 50.731 1.00 11.77 175 THR D O 1
ATOM 7177 N N . ILE D 1 179 ? -53.047 11.643 49.543 1.00 10.73 176 ILE D N 1
ATOM 7178 C CA . ILE D 1 179 ? -53.677 12.405 50.643 1.00 10.15 176 ILE D CA 1
ATOM 7179 C C . ILE D 1 179 ? -55.153 12.015 50.708 1.00 10.72 176 ILE D C 1
ATOM 7180 O O . ILE D 1 179 ? -55.890 12.236 49.755 1.00 12.08 176 ILE D O 1
ATOM 7185 N N . ARG D 1 180 ? -55.564 11.455 51.854 1.00 11.62 177 ARG D N 1
ATOM 7186 C CA . ARG D 1 180 ? -56.916 11.113 52.147 1.00 12.29 177 ARG D CA 1
ATOM 7187 C C . ARG D 1 180 ? -57.535 12.245 52.999 1.00 11.20 177 ARG D C 1
ATOM 7188 O O . ARG D 1 180 ? -57.415 12.246 54.180 1.00 11.42 177 ARG D O 1
ATOM 7196 N N . VAL D 1 181 ? -58.058 13.248 52.320 1.00 11.49 178 VAL D N 1
ATOM 7197 C CA . VAL D 1 181 ? -58.546 14.470 53.018 1.00 10.84 178 VAL D CA 1
ATOM 7198 C C . VAL D 1 181 ? -59.515 14.106 54.120 1.00 10.32 178 VAL D C 1
ATOM 7199 O O . VAL D 1 181 ? -59.473 14.688 55.198 1.00 9.19 178 VAL D O 1
ATOM 7203 N N . GLU D 1 182 ? -60.390 13.145 53.869 1.00 11.47 179 GLU D N 1
ATOM 7204 C CA . GLU D 1 182 ? -61.395 12.712 54.846 1.00 13.00 179 GLU D CA 1
ATOM 7205 C C . GLU D 1 182 ? -60.805 12.268 56.181 1.00 11.89 179 GLU D C 1
ATOM 7206 O O . GLU D 1 182 ? -61.415 12.391 57.224 1.00 12.25 179 GLU D O 1
ATOM 7212 N N . ASP D 1 183 ? -59.611 11.696 56.201 1.00 12.25 180 ASP D N 1
ATOM 7213 C CA . ASP D 1 183 ? -58.983 11.308 57.484 1.00 12.40 180 ASP D CA 1
ATOM 7214 C C . ASP D 1 183 ? -58.633 12.576 58.292 1.00 12.05 180 ASP D C 1
ATOM 7215 O O . ASP D 1 183 ? -58.694 12.609 59.493 1.00 13.89 180 ASP D O 1
ATOM 7220 N N . PHE D 1 184 ? -58.158 13.599 57.596 1.00 11.06 181 PHE D N 1
ATOM 7221 C CA . PHE D 1 184 ? -57.764 14.856 58.247 1.00 9.89 181 PHE D CA 1
ATOM 7222 C C . PHE D 1 184 ? -59.019 15.581 58.751 1.00 11.39 181 PHE D C 1
ATOM 7223 O O . PHE D 1 184 ? -59.017 16.284 59.769 1.00 11.49 181 PHE D O 1
ATOM 7231 N N . VAL D 1 185 ? -60.082 15.539 57.956 1.00 11.28 182 VAL D N 1
ATOM 7232 C CA . VAL D 1 185 ? -61.345 16.057 58.443 1.00 11.25 182 VAL D CA 1
ATOM 7233 C C . VAL D 1 185 ? -61.789 15.352 59.710 1.00 13.87 182 VAL D C 1
ATOM 7234 O O . VAL D 1 185 ? -62.253 15.995 60.689 1.00 13.21 182 VAL D O 1
ATOM 7238 N N . ASP D 1 186 ? -61.738 14.037 59.686 1.00 12.85 183 ASP D N 1
ATOM 7239 C CA . ASP D 1 186 ? -62.133 13.274 60.892 1.00 13.22 183 ASP D CA 1
ATOM 7240 C C . ASP D 1 186 ? -61.309 13.614 62.137 1.00 14.09 183 ASP D C 1
ATOM 7241 O O . ASP D 1 186 ? -61.818 13.551 63.263 1.00 17.33 183 ASP D O 1
ATOM 7246 N N . LYS D 1 187 ? -60.053 13.954 61.986 1.00 13.51 184 LYS D N 1
ATOM 7247 C CA . LYS D 1 187 ? -59.230 14.184 63.108 1.00 14.17 184 LYS D CA 1
ATOM 7248 C C . LYS D 1 187 ? -59.414 15.509 63.744 1.00 14.12 184 LYS D C 1
ATOM 7249 O O . LYS D 1 187 ? -59.135 15.642 64.911 1.00 18.46 184 LYS D O 1
ATOM 7253 N N . TYR D 1 188 ? -59.824 16.530 62.983 1.00 11.61 185 TYR D N 1
ATOM 7254 C CA . TYR D 1 188 ? -60.024 17.868 63.526 1.00 12.22 185 TYR D CA 1
ATOM 7255 C C . TYR D 1 188 ? -61.484 18.089 63.980 1.00 12.96 185 TYR D C 1
ATOM 7256 O O . TYR D 1 188 ? -62.344 18.335 63.153 1.00 13.43 185 TYR D O 1
ATOM 7265 N N . THR D 1 189 ? -61.698 17.898 65.263 1.00 13.46 186 THR D N 1
ATOM 7266 C CA . THR D 1 189 ? -63.057 17.968 65.872 1.00 13.80 186 THR D CA 1
ATOM 7267 C C . THR D 1 189 ? -63.393 19.260 66.553 1.00 15.02 186 THR D C 1
ATOM 7268 O O . THR D 1 189 ? -64.478 19.374 67.192 1.00 14.89 186 THR D O 1
ATOM 7272 N N . LYS D 1 190 ? -62.487 20.199 66.549 1.00 14.50 187 LYS D N 1
ATOM 7273 C CA . LYS D 1 190 ? -62.719 21.537 67.053 1.00 14.47 187 LYS D CA 1
ATOM 7274 C C . LYS D 1 190 ? -63.535 22.349 66.036 1.00 13.03 187 LYS D C 1
ATOM 7275 O O . LYS D 1 190 ? -63.866 21.881 64.963 1.00 12.92 187 LYS D O 1
ATOM 7281 N N . PRO D 1 191 ? -63.951 23.561 66.422 1.00 12.50 188 PRO D N 1
ATOM 7282 C CA . PRO D 1 191 ? -64.767 24.345 65.575 1.00 13.23 188 PRO D CA 1
ATOM 7283 C C . PRO D 1 191 ? -64.190 24.733 64.228 1.00 12.24 188 PRO D C 1
ATOM 7284 O O . PRO D 1 191 ? -63.035 25.224 64.158 1.00 13.25 188 PRO D O 1
ATOM 7288 N N . VAL D 1 192 ? -65.018 24.582 63.184 1.00 11.87 189 VAL D N 1
ATOM 7289 C CA . VAL D 1 192 ? -64.658 24.903 61.805 1.00 11.79 189 VAL D CA 1
ATOM 7290 C C . VAL D 1 192 ? -65.714 25.805 61.233 1.00 13.05 189 VAL D C 1
ATOM 7291 O O . VAL D 1 192 ? -66.913 25.575 61.499 1.00 12.84 189 VAL D O 1
ATOM 7295 N N . LEU D 1 193 ? -65.297 26.791 60.472 1.00 12.15 190 LEU D N 1
ATOM 7296 C CA . LEU D 1 193 ? -66.168 27.663 59.637 1.00 12.56 190 LEU D CA 1
ATOM 7297 C C . LEU D 1 193 ? -65.746 27.524 58.201 1.00 12.11 190 LEU D C 1
ATOM 7298 O O . LEU D 1 193 ? -64.669 28.013 57.831 1.00 13.44 190 LEU D O 1
ATOM 7303 N N . ILE D 1 194 ? -66.515 26.844 57.346 1.00 11.71 191 ILE D N 1
ATOM 7304 C CA . ILE D 1 194 ? -66.210 26.877 55.939 1.00 12.68 191 ILE D CA 1
ATOM 7305 C C . ILE D 1 194 ? -67.047 27.948 55.297 1.00 12.78 191 ILE D C 1
ATOM 7306 O O . ILE D 1 194 ? -68.254 27.995 55.544 1.00 14.60 191 ILE D O 1
ATOM 7311 N N . VAL D 1 195 ? -66.464 28.738 54.452 1.00 13.92 192 VAL D N 1
ATOM 7312 C CA . VAL D 1 195 ? -67.157 29.778 53.654 1.00 13.17 192 VAL D CA 1
ATOM 7313 C C . VAL D 1 195 ? -67.007 29.439 52.212 1.00 13.71 192 VAL D C 1
ATOM 7314 O O . VAL D 1 195 ? -65.916 29.085 51.766 1.00 13.61 192 VAL D O 1
ATOM 7318 N N . HIS D 1 196 ? -68.082 29.546 51.412 1.00 13.40 193 HIS D N 1
ATOM 7319 C CA . HIS D 1 196 ? -67.995 29.193 50.019 1.00 13.76 193 HIS D CA 1
ATOM 7320 C C . HIS D 1 196 ? -69.098 29.907 49.230 1.00 14.56 193 HIS D C 1
ATOM 7321 O O . HIS D 1 196 ? -70.223 29.898 49.686 1.00 15.27 193 HIS D O 1
ATOM 7328 N N . GLY D 1 197 ? -68.757 30.502 48.110 1.00 13.44 194 GLY D N 1
ATOM 7329 C CA . GLY D 1 197 ? -69.750 31.065 47.170 1.00 14.22 194 GLY D CA 1
ATOM 7330 C C . GLY D 1 197 ? -70.474 30.000 46.383 1.00 17.00 194 GLY D C 1
ATOM 7331 O O . GLY D 1 197 ? -69.862 29.071 45.866 1.00 15.79 194 GLY D O 1
ATOM 7332 N N . ASP D 1 198 ? -71.790 30.145 46.240 1.00 17.88 195 ASP D N 1
ATOM 7333 C CA . ASP D 1 198 ? -72.528 29.107 45.491 1.00 18.75 195 ASP D CA 1
ATOM 7334 C C . ASP D 1 198 ? -72.550 29.221 43.944 1.00 20.14 195 ASP D C 1
ATOM 7335 O O . ASP D 1 198 ? -73.230 28.418 43.274 1.00 22.73 195 ASP D O 1
ATOM 7340 N N . GLN D 1 199 ? -71.786 30.169 43.386 1.00 19.74 196 GLN D N 1
ATOM 7341 C CA . GLN D 1 199 ? -71.482 30.204 41.972 1.00 20.05 196 GLN D CA 1
ATOM 7342 C C . GLN D 1 199 ? -69.984 30.155 41.723 1.00 19.75 196 GLN D C 1
ATOM 7343 O O . GLN D 1 199 ? -69.471 30.733 40.787 1.00 19.63 196 GLN D O 1
ATOM 7349 N N . ASP D 1 200 ? -69.290 29.405 42.595 1.00 18.27 197 ASP D N 1
ATOM 7350 C CA . ASP D 1 200 ? -67.865 29.209 42.474 1.00 18.26 197 ASP D CA 1
ATOM 7351 C C . ASP D 1 200 ? -67.526 28.350 41.229 1.00 18.60 197 ASP D C 1
ATOM 7352 O O . ASP D 1 200 ? -67.908 27.197 41.110 1.00 19.07 197 ASP D O 1
ATOM 7357 N N . GLU D 1 201 ? -66.805 28.967 40.328 1.00 18.95 198 GLU D N 1
ATOM 7358 C CA . GLU D 1 201 ? -66.426 28.367 39.080 1.00 20.23 198 GLU D CA 1
ATOM 7359 C C . GLU D 1 201 ? -65.144 27.589 39.120 1.00 21.32 198 GLU D C 1
ATOM 7360 O O . GLU D 1 201 ? -64.814 26.882 38.151 1.00 22.98 198 GLU D O 1
ATOM 7363 N N . ALA D 1 202 ? -64.406 27.732 40.201 1.00 18.09 199 ALA D N 1
ATOM 7364 C CA . ALA D 1 202 ? -63.078 27.098 40.309 1.00 20.12 199 ALA D CA 1
ATOM 7365 C C . ALA D 1 202 ? -63.153 25.805 41.136 1.00 20.51 199 ALA D C 1
ATOM 7366 O O . ALA D 1 202 ? -62.522 24.761 40.803 1.00 21.79 199 ALA D O 1
ATOM 7368 N N . VAL D 1 203 ? -63.931 25.858 42.198 1.00 20.06 200 VAL D N 1
ATOM 7369 C CA . VAL D 1 203 ? -64.085 24.760 43.152 1.00 19.83 200 VAL D CA 1
ATOM 7370 C C . VAL D 1 203 ? -65.551 24.600 43.495 1.00 20.19 200 VAL D C 1
ATOM 7371 O O . VAL D 1 203 ? -66.193 25.508 44.007 1.00 19.79 200 VAL D O 1
ATOM 7375 N N . PRO D 1 204 ? -66.099 23.408 43.226 1.00 20.67 201 PRO D N 1
ATOM 7376 C CA . PRO D 1 204 ? -67.518 23.142 43.466 1.00 21.02 201 PRO D CA 1
ATOM 7377 C C . PRO D 1 204 ? -67.995 23.375 44.886 1.00 19.64 201 PRO D C 1
ATOM 7378 O O . PRO D 1 204 ? -67.469 22.760 45.831 1.00 20.37 201 PRO D O 1
ATOM 7382 N N . TYR D 1 205 ? -68.918 24.300 45.048 1.00 19.54 202 TYR D N 1
ATOM 7383 C CA . TYR D 1 205 ? -69.594 24.533 46.298 1.00 19.46 202 TYR D CA 1
ATOM 7384 C C . TYR D 1 205 ? -70.007 23.237 47.017 1.00 19.99 202 TYR D C 1
ATOM 7385 O O . TYR D 1 205 ? -69.927 23.130 48.258 1.00 18.91 202 TYR D O 1
ATOM 7394 N N . GLU D 1 206 ? -70.517 22.262 46.250 1.00 21.00 203 GLU D N 1
ATOM 7395 C CA . GLU D 1 206 ? -71.074 21.054 46.873 1.00 20.14 203 GLU D CA 1
ATOM 7396 C C . GLU D 1 206 ? -70.044 20.237 47.635 1.00 18.97 203 GLU D C 1
ATOM 7397 O O . GLU D 1 206 ? -70.365 19.546 48.590 1.00 17.98 203 GLU D O 1
ATOM 7403 N N . ALA D 1 207 ? -68.789 20.366 47.256 1.00 17.24 204 ALA D N 1
ATOM 7404 C CA . ALA D 1 207 ? -67.756 19.704 48.042 1.00 17.43 204 ALA D CA 1
ATOM 7405 C C . ALA D 1 207 ? -67.648 20.245 49.476 1.00 15.24 204 ALA D C 1
ATOM 7406 O O . ALA D 1 207 ? -67.450 19.507 50.423 1.00 14.48 204 ALA D O 1
ATOM 7408 N N . SER D 1 208 ? -67.765 21.569 49.610 1.00 17.34 205 SER D N 1
ATOM 7409 C CA . SER D 1 208 ? -67.798 22.193 50.947 1.00 15.78 205 SER D CA 1
ATOM 7410 C C . SER D 1 208 ? -69.057 21.818 51.738 1.00 15.17 205 SER D C 1
ATOM 7411 O O . SER D 1 208 ? -69.014 21.629 52.953 1.00 14.48 205 SER D O 1
ATOM 7414 N N . VAL D 1 209 ? -70.198 21.599 51.039 1.00 15.63 206 VAL D N 1
ATOM 7415 C CA . VAL D 1 209 ? -71.386 21.106 51.703 1.00 16.15 206 VAL D CA 1
ATOM 7416 C C . VAL D 1 209 ? -71.040 19.737 52.330 1.00 15.28 206 VAL D C 1
ATOM 7417 O O . VAL D 1 209 ? -71.278 19.491 53.506 1.00 15.07 206 VAL D O 1
ATOM 7421 N N . ALA D 1 210 ? -70.470 18.859 51.511 1.00 17.72 207 ALA D N 1
ATOM 7422 C CA . ALA D 1 210 ? -70.128 17.511 51.925 1.00 17.37 207 ALA D CA 1
ATOM 7423 C C . ALA D 1 210 ? -69.102 17.524 53.089 1.00 16.67 207 ALA D C 1
ATOM 7424 O O . ALA D 1 210 ? -69.337 16.887 54.100 1.00 16.66 207 ALA D O 1
ATOM 7426 N N . PHE D 1 211 ? -68.029 18.297 52.982 1.00 17.15 208 PHE D N 1
ATOM 7427 C CA . PHE D 1 211 ? -67.080 18.383 54.086 1.00 17.87 208 PHE D CA 1
ATOM 7428 C C . PHE D 1 211 ? -67.667 19.006 55.339 1.00 16.83 208 PHE D C 1
ATOM 7429 O O . PHE D 1 211 ? -67.338 18.557 56.477 1.00 16.49 208 PHE D O 1
ATOM 7437 N N . SER D 1 212 ? -68.539 20.015 55.176 1.00 16.53 209 SER D N 1
ATOM 7438 C CA . SER D 1 212 ? -69.197 20.579 56.343 1.00 17.52 209 SER D CA 1
ATOM 7439 C C . SER D 1 212 ? -69.969 19.557 57.163 1.00 18.99 209 SER D C 1
ATOM 7440 O O . SER D 1 212 ? -70.029 19.681 58.390 1.00 20.54 209 SER D O 1
ATOM 7443 N N . LYS D 1 213 ? -70.560 18.577 56.495 1.00 18.79 210 LYS D N 1
ATOM 7444 C CA . LYS D 1 213 ? -71.317 17.562 57.137 1.00 19.72 210 LYS D CA 1
ATOM 7445 C C . LYS D 1 213 ? -70.451 16.492 57.784 1.00 19.80 210 LYS D C 1
ATOM 7446 O O . LYS D 1 213 ? -70.826 15.849 58.765 1.00 20.66 210 LYS D O 1
ATOM 7452 N N . GLN D 1 214 ? -69.260 16.320 57.227 1.00 17.80 211 GLN D N 1
ATOM 7453 C CA . GLN D 1 214 ? -68.357 15.322 57.763 1.00 17.69 211 GLN D CA 1
ATOM 7454 C C . GLN D 1 214 ? -67.668 15.782 59.047 1.00 16.23 211 GLN D C 1
ATOM 7455 O O . GLN D 1 214 ? -67.457 14.981 59.966 1.00 17.00 211 GLN D O 1
ATOM 7461 N N . TYR D 1 215 ? -67.221 17.026 59.102 1.00 15.35 212 TYR D N 1
ATOM 7462 C CA . TYR D 1 215 ? -66.642 17.601 60.322 1.00 14.52 212 TYR D CA 1
ATOM 7463 C C . TYR D 1 215 ? -67.602 17.420 61.475 1.00 15.86 212 TYR D C 1
ATOM 7464 O O . TYR D 1 215 ? -68.800 17.476 61.276 1.00 16.28 212 TYR D O 1
ATOM 7473 N N . LYS D 1 216 ? -67.050 17.129 62.635 1.00 18.03 213 LYS D N 1
ATOM 7474 C CA . LYS D 1 216 ? -67.874 17.028 63.867 1.00 18.72 213 LYS D CA 1
ATOM 7475 C C . LYS D 1 216 ? -68.558 18.365 64.212 1.00 18.33 213 LYS D C 1
ATOM 7476 O O . LYS D 1 216 ? -69.734 18.383 64.664 1.00 18.69 213 LYS D O 1
ATOM 7482 N N . ASN D 1 217 ? -67.866 19.479 64.000 1.00 16.43 214 ASN D N 1
ATOM 7483 C CA . ASN D 1 217 ? -68.352 20.803 64.433 1.00 15.22 214 ASN D CA 1
ATOM 7484 C C . ASN D 1 217 ? -68.015 21.839 63.344 1.00 15.37 214 ASN D C 1
ATOM 7485 O O . ASN D 1 217 ? -67.049 22.607 63.477 1.00 15.38 214 ASN D O 1
ATOM 7490 N N . CYS D 1 218 ? -68.791 21.885 62.277 1.00 16.28 215 CYS D N 1
ATOM 7491 C CA . CYS D 1 218 ? -68.494 22.838 61.203 1.00 16.24 215 CYS D CA 1
ATOM 7492 C C . CYS D 1 218 ? -69.751 23.594 60.839 1.00 17.45 215 CYS D C 1
ATOM 7493 O O . CYS D 1 218 ? -70.864 22.964 60.746 1.00 21.05 215 CYS D O 1
ATOM 7496 N N . LYS D 1 219 ? -69.637 24.907 60.732 1.00 17.78 216 LYS D N 1
ATOM 7497 C CA . LYS D 1 219 ? -70.695 25.733 60.181 1.00 17.46 216 LYS D CA 1
ATOM 7498 C C . LYS D 1 219 ? -70.303 26.086 58.744 1.00 16.34 216 LYS D C 1
ATOM 7499 O O . LYS D 1 219 ? -69.207 26.557 58.491 1.00 15.16 216 LYS D O 1
ATOM 7505 N N . LEU D 1 220 ? -71.235 25.907 57.808 1.00 15.85 217 LEU D N 1
ATOM 7506 C CA . LEU D 1 220 ? -71.060 26.306 56.425 1.00 16.52 217 LEU D CA 1
ATOM 7507 C C . LEU D 1 220 ? -71.808 27.604 56.258 1.00 17.05 217 LEU D C 1
ATOM 7508 O O . LEU D 1 220 ? -73.016 27.666 56.593 1.00 17.37 217 LEU D O 1
ATOM 7513 N N . VAL D 1 221 ? -71.100 28.634 55.788 1.00 15.52 218 VAL D N 1
ATOM 7514 C CA . VAL D 1 221 ? -71.730 29.897 55.382 1.00 17.45 218 VAL D CA 1
ATOM 7515 C C . VAL D 1 221 ? -71.578 29.962 53.853 1.00 17.39 218 VAL D C 1
ATOM 7516 O O . VAL D 1 221 ? -70.488 29.959 53.305 1.00 15.32 218 VAL D O 1
ATOM 7520 N N . THR D 1 222 ? -72.714 29.976 53.168 1.00 17.36 219 THR D N 1
ATOM 7521 C CA . THR D 1 222 ? -72.815 30.122 51.753 1.00 17.94 219 THR D CA 1
ATOM 7522 C C . THR D 1 222 ? -72.913 31.615 51.397 1.00 18.28 219 THR D C 1
ATOM 7523 O O . THR D 1 222 ? -73.666 32.342 52.031 1.00 18.90 219 THR D O 1
ATOM 7527 N N . ILE D 1 223 ? -72.141 32.045 50.411 1.00 16.48 220 ILE D N 1
ATOM 7528 C CA . ILE D 1 223 ? -72.238 33.412 49.878 1.00 16.68 220 ILE D CA 1
ATOM 7529 C C . ILE D 1 223 ? -73.060 33.345 48.603 1.00 17.55 220 ILE D C 1
ATOM 7530 O O . ILE D 1 223 ? -72.630 32.819 47.575 1.00 15.62 220 ILE D O 1
ATOM 7535 N N . PRO D 1 224 ? -74.325 33.809 48.681 1.00 19.12 221 PRO D N 1
ATOM 7536 C CA . PRO D 1 224 ? -75.154 33.580 47.500 1.00 19.94 221 PRO D CA 1
ATOM 7537 C C . PRO D 1 224 ? -74.720 34.329 46.250 1.00 18.70 221 PRO D C 1
ATOM 7538 O O . PRO D 1 224 ? -74.415 35.503 46.272 1.00 18.97 221 PRO D O 1
ATOM 7542 N N . GLY D 1 225 ? -74.609 33.554 45.185 1.00 19.21 222 GLY D N 1
ATOM 7543 C CA . GLY D 1 225 ? -74.283 34.007 43.892 1.00 19.10 222 GLY D CA 1
ATOM 7544 C C . GLY D 1 225 ? -72.834 34.333 43.667 1.00 18.72 222 GLY D C 1
ATOM 7545 O O . GLY D 1 225 ? -72.523 34.850 42.597 1.00 19.93 222 GLY D O 1
ATOM 7546 N N . ASP D 1 226 ? -71.959 34.018 44.644 1.00 16.79 223 ASP D N 1
ATOM 7547 C CA . ASP D 1 226 ? -70.614 34.580 44.594 1.00 15.97 223 ASP D CA 1
ATOM 7548 C C . ASP D 1 226 ? -69.613 33.559 44.072 1.00 14.77 223 ASP D C 1
ATOM 7549 O O . ASP D 1 226 ? -69.871 32.388 44.009 1.00 15.16 223 ASP D O 1
ATOM 7554 N N . THR D 1 227 ? -68.473 34.119 43.702 1.00 13.62 224 THR D N 1
ATOM 7555 C CA . THR D 1 227 ? -67.425 33.526 42.930 1.00 14.20 224 THR D CA 1
ATOM 7556 C C . THR D 1 227 ? -66.332 32.974 43.825 1.00 14.16 224 THR D C 1
ATOM 7557 O O . THR D 1 227 ? -66.386 33.067 45.023 1.00 14.00 224 THR D O 1
ATOM 7561 N N . HIS D 1 228 ? -65.286 32.412 43.198 1.00 14.57 225 HIS D N 1
ATOM 7562 C CA . HIS D 1 228 ? -64.245 31.784 44.024 1.00 14.11 225 HIS D CA 1
ATOM 7563 C C . HIS D 1 228 ? -63.517 32.747 44.969 1.00 14.52 225 HIS D C 1
ATOM 7564 O O . HIS D 1 228 ? -63.129 32.347 46.046 1.00 14.97 225 HIS D O 1
ATOM 7571 N N . CYS D 1 229 ? -63.297 33.981 44.547 1.00 15.02 226 CYS D N 1
ATOM 7572 C CA . CYS D 1 229 ? -62.564 34.958 45.321 1.00 15.13 226 CYS D CA 1
ATOM 7573 C C . CYS D 1 229 ? -63.469 36.106 45.789 1.00 15.18 226 CYS D C 1
ATOM 7574 O O . CYS D 1 229 ? -63.030 37.149 46.249 1.00 17.54 226 CYS D O 1
ATOM 7577 N N . TYR D 1 230 ? -64.755 35.822 45.791 1.00 13.82 227 TYR D N 1
ATOM 7578 C CA . TYR D 1 230 ? -65.764 36.647 46.478 1.00 15.29 227 TYR D CA 1
ATOM 7579 C C . TYR D 1 230 ? -65.806 38.011 45.783 1.00 15.03 227 TYR D C 1
ATOM 7580 O O . TYR D 1 230 ? -65.720 39.042 46.468 1.00 15.48 227 TYR D O 1
ATOM 7589 N N . ASP D 1 231 ? -65.932 37.974 44.473 1.00 15.49 228 ASP D N 1
ATOM 7590 C CA . ASP D 1 231 ? -65.955 39.252 43.638 1.00 16.96 228 ASP D CA 1
ATOM 7591 C C . ASP D 1 231 ? -67.129 40.129 44.027 1.00 17.98 228 ASP D C 1
ATOM 7592 O O . ASP D 1 231 ? -66.997 41.338 44.031 1.00 19.43 228 ASP D O 1
ATOM 7597 N N . HIS D 1 232 ? -68.252 39.509 44.356 1.00 17.59 229 HIS D N 1
ATOM 7598 C CA . HIS D 1 232 ? -69.513 40.301 44.538 1.00 17.64 229 HIS D CA 1
ATOM 7599 C C . HIS D 1 232 ? -69.790 40.713 45.963 1.00 17.46 229 HIS D C 1
ATOM 7600 O O . HIS D 1 232 ? -70.268 41.818 46.242 1.00 17.57 229 HIS D O 1
ATOM 7607 N N . HIS D 1 233 ? -69.486 39.816 46.918 1.00 16.70 230 HIS D N 1
ATOM 7608 C CA . HIS D 1 233 ? -69.885 39.971 48.294 1.00 16.31 230 HIS D CA 1
ATOM 7609 C C . HIS D 1 233 ? -68.856 39.550 49.343 1.00 14.93 230 HIS D C 1
ATOM 7610 O O . HIS D 1 233 ? -69.172 38.846 50.303 1.00 14.58 230 HIS D O 1
ATOM 7617 N N . LEU D 1 234 ? -67.647 40.067 49.163 1.00 14.89 231 LEU D N 1
ATOM 7618 C CA . LEU D 1 234 ? -66.597 39.871 50.157 1.00 16.40 231 LEU D CA 1
ATOM 7619 C C . LEU D 1 234 ? -66.995 40.275 51.570 1.00 17.62 231 LEU D C 1
ATOM 7620 O O . LEU D 1 234 ? -66.599 39.621 52.564 1.00 16.43 231 LEU D O 1
ATOM 7625 N N . GLU D 1 235 ? -67.799 41.341 51.693 1.00 16.95 232 GLU D N 1
ATOM 7626 C CA . GLU D 1 235 ? -68.260 41.771 53.000 1.00 17.30 232 GLU D CA 1
ATOM 7627 C C . GLU D 1 235 ? -69.089 40.702 53.762 1.00 15.67 232 GLU D C 1
ATOM 7628 O O . GLU D 1 235 ? -69.138 40.694 55.009 1.00 17.06 232 GLU D O 1
ATOM 7634 N N . LEU D 1 236 ? -69.752 39.806 53.022 1.00 16.36 233 LEU D N 1
ATOM 7635 C CA . LEU D 1 236 ? -70.520 38.766 53.661 1.00 15.91 233 LEU D CA 1
ATOM 7636 C C . LEU D 1 236 ? -69.564 37.681 54.244 1.00 15.81 233 LEU D C 1
ATOM 7637 O O . LEU D 1 236 ? -69.852 37.054 55.275 1.00 15.94 233 LEU D O 1
ATOM 7642 N N . VAL D 1 237 ? -68.441 37.488 53.545 1.00 15.51 234 VAL D N 1
ATOM 7643 C CA . VAL D 1 237 ? -67.385 36.619 54.092 1.00 14.96 234 VAL D CA 1
ATOM 7644 C C . VAL D 1 237 ? -66.780 37.173 55.380 1.00 14.65 234 VAL D C 1
ATOM 7645 O O . VAL D 1 237 ? -66.673 36.460 56.369 1.00 13.70 234 VAL D O 1
ATOM 7649 N N . THR D 1 238 ? -66.380 38.444 55.358 1.00 14.38 235 THR D N 1
ATOM 7650 C CA . THR D 1 238 ? -65.805 39.075 56.554 1.00 14.89 235 THR D CA 1
ATOM 7651 C C . THR D 1 238 ? -66.758 39.119 57.696 1.00 15.90 235 THR D C 1
ATOM 7652 O O . THR D 1 238 ? -66.411 38.738 58.834 1.00 16.48 235 THR D O 1
ATOM 7656 N N . GLU D 1 239 ? -68.011 39.406 57.404 1.00 16.80 236 GLU D N 1
ATOM 7657 C CA . GLU D 1 239 ? -68.991 39.346 58.487 1.00 17.99 236 GLU D CA 1
ATOM 7658 C C . GLU D 1 239 ? -69.094 37.964 59.129 1.00 17.25 236 GLU D C 1
ATOM 7659 O O . GLU D 1 239 ? -69.166 37.846 60.333 1.00 16.37 236 GLU D O 1
ATOM 7665 N N . ALA D 1 240 ? -69.103 36.894 58.317 1.00 15.43 237 ALA D N 1
ATOM 7666 C CA . ALA D 1 240 ? -69.244 35.569 58.850 1.00 15.16 237 ALA D CA 1
ATOM 7667 C C . ALA D 1 240 ? -68.028 35.189 59.696 1.00 14.40 237 ALA D C 1
ATOM 7668 O O . ALA D 1 240 ? -68.119 34.529 60.735 1.00 14.78 237 ALA D O 1
ATOM 7670 N N . VAL D 1 241 ? -66.851 35.586 59.216 1.00 13.62 238 VAL D N 1
ATOM 7671 C CA . VAL D 1 241 ? -65.613 35.328 59.958 1.00 15.06 238 VAL D CA 1
ATOM 7672 C C . VAL D 1 241 ? -65.622 36.048 61.304 1.00 14.60 238 VAL D C 1
ATOM 7673 O O . VAL D 1 241 ? -65.267 35.496 62.327 1.00 15.70 238 VAL D O 1
ATOM 7677 N N . LYS D 1 242 ? -66.043 37.308 61.247 1.00 16.04 239 LYS D N 1
ATOM 7678 C CA . LYS D 1 242 ? -66.207 38.114 62.478 1.00 15.91 239 LYS D CA 1
ATOM 7679 C C . LYS D 1 242 ? -67.112 37.445 63.498 1.00 14.47 239 LYS D C 1
ATOM 7680 O O . LYS D 1 242 ? -66.738 37.243 64.64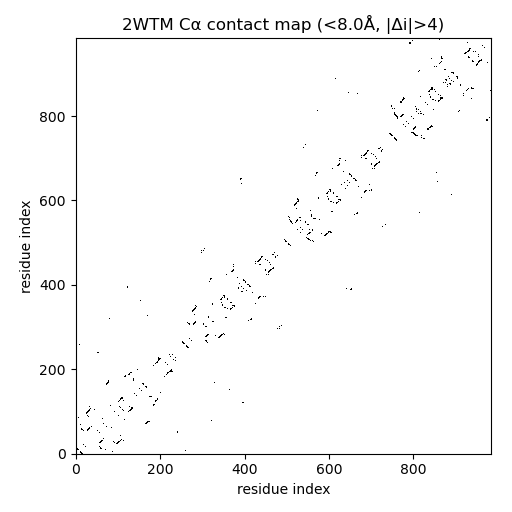4 1.00 15.62 239 LYS D O 1
ATOM 7686 N N . GLU D 1 243 ? -68.313 37.071 63.070 1.00 15.01 240 GLU D N 1
ATOM 7687 C CA . GLU D 1 243 ? -69.254 36.428 63.990 1.00 15.95 240 GLU D CA 1
ATOM 7688 C C . GLU D 1 243 ? -68.716 35.144 64.600 1.00 14.82 240 GLU D C 1
ATOM 7689 O O . GLU D 1 243 ? -68.731 34.941 65.790 1.00 15.46 240 GLU D O 1
ATOM 7695 N N . PHE D 1 244 ? -68.103 34.304 63.742 1.00 13.72 241 PHE D N 1
ATOM 7696 C CA . PHE D 1 244 ? -67.549 33.051 64.230 1.00 14.20 241 PHE D CA 1
ATOM 7697 C C . PHE D 1 244 ? -66.432 33.231 65.224 1.00 13.61 241 PHE D C 1
ATOM 7698 O O . PHE D 1 244 ? -66.360 32.540 66.240 1.00 13.80 241 PHE D O 1
ATOM 7706 N N . MET D 1 245 ? -65.519 34.139 64.942 1.00 14.32 242 MET D N 1
ATOM 7707 C CA . MET D 1 245 ? -64.346 34.361 65.781 1.00 14.54 242 MET D CA 1
ATOM 7708 C C . MET D 1 245 ? -64.704 35.074 67.115 1.00 16.20 242 MET D C 1
ATOM 7709 O O . MET D 1 245 ? -64.198 34.711 68.156 1.00 17.00 242 MET D O 1
ATOM 7714 N N . LEU D 1 246 ? -65.710 35.948 67.061 1.00 16.02 243 LEU D N 1
ATOM 7715 C CA . LEU D 1 246 ? -66.246 36.510 68.312 1.00 16.70 243 LEU D CA 1
ATOM 7716 C C . LEU D 1 246 ? -66.745 35.418 69.237 1.00 17.37 243 LEU D C 1
ATOM 7717 O O . LEU D 1 246 ? -66.468 35.398 70.410 1.00 18.92 243 LEU D O 1
ATOM 7722 N N . GLU D 1 247 ? -67.413 34.423 68.663 1.00 17.06 244 GLU D N 1
ATOM 7723 C CA . GLU D 1 247 ? -67.861 33.297 69.442 1.00 18.40 244 GLU D CA 1
ATOM 7724 C C . GLU D 1 247 ? -66.695 32.469 69.989 1.00 18.54 244 GLU D C 1
ATOM 7725 O O . GLU D 1 247 ? -66.761 31.928 71.113 1.00 18.11 244 GLU D O 1
ATOM 7731 N N . GLN D 1 248 ? -65.636 32.277 69.181 1.00 17.24 245 GLN D N 1
ATOM 7732 C CA . GLN D 1 248 ? -64.542 31.458 69.673 1.00 18.17 245 GLN D CA 1
ATOM 7733 C C . GLN D 1 248 ? -63.746 32.112 70.757 1.00 20.48 245 GLN D C 1
ATOM 7734 O O . GLN D 1 248 ? -63.334 31.448 71.694 1.00 22.39 245 GLN D O 1
ATOM 7740 N N . ILE D 1 249 ? -63.510 33.389 70.597 1.00 22.72 246 ILE D N 1
ATOM 7741 C CA . ILE D 1 249 ? -62.790 34.178 71.573 1.00 26.49 246 ILE D CA 1
ATOM 7742 C C . ILE D 1 249 ? -63.536 34.281 72.876 1.00 27.41 246 ILE D C 1
ATOM 7743 O O . ILE D 1 249 ? -62.916 34.437 73.922 1.00 28.65 246 ILE D O 1
ATOM 7748 N N . ALA D 1 250 ? -64.861 34.163 72.831 1.00 28.64 247 ALA D N 1
ATOM 7749 C CA . ALA D 1 250 ? -65.660 34.210 74.055 1.00 30.44 247 ALA D CA 1
ATOM 7750 C C . ALA D 1 250 ? -65.577 32.870 74.777 1.00 32.56 247 ALA D C 1
ATOM 7751 O O . ALA D 1 250 ? -65.848 32.810 75.971 1.00 32.44 247 ALA D O 1
ATOM 7753 N N . LYS D 1 251 ? -65.250 31.803 74.040 1.00 33.80 248 LYS D N 1
ATOM 7754 C CA . LYS D 1 251 ? -65.429 30.438 74.514 1.00 34.52 248 LYS D CA 1
ATOM 7755 C C . LYS D 1 251 ? -64.258 30.062 75.398 1.00 36.47 248 LYS D C 1
ATOM 7756 O O . LYS D 1 251 ? -63.966 30.773 76.366 1.00 38.16 248 LYS D O 1
#